Protein AF-A0A5N6Q653-F1 (afdb_monomer)

Secondary structure (DSSP, 8-state):
-THHHHHHHHHHHHHHHHTS-----PPP--------SS----EES---BTTTTBEE---SSTT--EEE--S--EE--TTEEEEEEEEEE-SS-EEEEEEETTGGGG--SSSGGG-TT-SS-EEEEEETTEEEEEESSS---EEEE-TT--TT-EEEEEEEEETTTTEEEEEEEEBTBPPPSS-SEEEE--HHHHHTT-EEEEEEEE---SSS---EEEEEEEEEEEPPTTSSPPPP-TTS----------HHHHHHHHHHHHHHHHHHHHHHHHHHHHHHHHHTTTS---PPP----PPPP---------STTSSSSSSTTS--SS-------------------S--------SS-TT-B-HHHHHHHHHHHHTSTTHHHHIIIIIHHHHHHHHHHHHHHHHHHHHHHHHHHHTTTTGGGS---SHHHHHHHHH-HHHHHHHHHHHHHHHHHHHHHHHHHHHHHHHHHHHHH--S--S-HHHHHHHHHHHHHHHHHH---GGGHHHHHHHHHHHHHHHHHHHHHHHHHHHHHSPPPP-PPPS-HHHHHHHHHHHHHHHHHTT--TTHHHHHHHBPSSHHHHHHHHHHHIIIIITHHHHHHHHHHHHHHGGG--SSGGGT----HHHHHHHHHHHHHHHHHHHHHHHHHHHHHHHHHTT--S-TT-TTHHHHHHHHHHHHHHHHHHHHHH---HHHHHHHHIIIIIIIIIIIIHHHHHHHHTTTTS-HHHHHHHHHHHHHHHHHHHHHHHHHHHHHHHHHHHPPTT---

Foldseek 3Di:
DPVPVVVLVVVLVVVLVVQPDDDDDDDDDDDDDDDDDDDKDKDFPWDDDDPRQWIWQADQDPQGKTKTFPDDWDWDALQKKKKKKWKKAADAKKKWKKFFPVCVVVQDSDDFLRPPPDQFMWIFMQGQQKTWIDHNDPDDTDIDGDPQRHHRFIKMWMWTQGSLQQKIFIFMHGVPDDTDPHGRDIDRHRNNVRNVRGTITIMMIDDDDDGDTIMIIRDMDMDMDRDDPPPDDRDDDPPPDDDDDDPPDPVVVVLVVLLVVLVVVLVVLLVVLVVVVVVVVVVVVVDDDPDDDDDDDDDDDDDDDDDDDDDDPPPPPPPPPPDDDDDDDDDDDDDDDDDDDDDDDDLDQDDPDDPDQFADDFLVLLLLVLLLLLLALQLQQLLQLACLLLPSVRRSVLLLVLLVLLLVLLLLVLVCCCFPNHGDQALLRLLCVQPNDVRSVVLVVLLVLLLLLLLLLLLLSLLVLQVLLVVLPDPPPPDFSLVSSVVLLVVLLVVLLVDQDCVCLSVLSVLLVVLSSLLLSLLLSQLQVLLVPDDDADQDNDDDPVLSVLSNLLSSLLSLLSSFDSCSSNSLRRHHPVSSVSNSSSSSSCSRVSCVSSVSSSSSLCSNHRSNSDSRSLSVGDGDSVSSNSSSVSSNSSSSSSSSVSCVVVLSVVCVVVPDDDDSPDPVNSVVSSCVSSVSSVVSSLVCQQQSPSSLSSSQSSQRRSLVSRFQCSLVSSCSSCVVVDDPVSNVVSVVRNVVSVVSSVSSNVSSVVVSVVVVVVDDGNDHD

Sequence (769 aa):
MMNWFSVLTLTLMILYLSTIPTSSISIRSPNRNFPTENGDLLSGDTHFVGDGDAVPLSRPTPSSFGIIFPIKPFNFNSSTSMFSHFTFEIGNGVALVIIPADFPSKFARNMSFGLINENRFLGIEFYVNVCTISSSSRVSNVSKTSNILNDGVKLSSWVDYRAISKRLDVRVSKLGDPKPVEPLISYRVDLGEILRGEDVLLGLAYSNEKHEQLTHVYSWTSEIKDVPKWLHSIPVNPQEHSTVRISKKEDGFLSGLIFATGCGALAALIMFFVWAFVVDLQKGQGESFVRPVDFNYEKIDVLEVKNSEAAMNLLIRESANMFLAVFETKEHAITGDPSKIYRNEQSAIEIPETAHKISNDSWFQAGFVLTTGINSAYVLGYSAAVMVPLGWVGGVVGLILATLISLYANTLIAKLHEYGGKRHIRYTDLAGFMYGLKSYYLTWVLQYVNLFMINVGYIMLSGQALKAIYVTFWDDNAMKLPYFIAIAGFTCGLFAVRIPHLSALRIWLGFSTILGLVYIVTAVSLSLRDGINSPPRDYSIPGTQASKIFTTIGASASLVFAFNTGMLPEIQATVRPPVVGNMMKAIYFQFSVGVLPLYVVVFMGYWAYGNGASSYLLNNVNGSVWVKTSANISAFLQSIIALHIFASPMYEYLDTAYGIKGSALGFRNLPFRIMVRGGYIIITTFVSAALPFLGDFMSLTGAISTFPLTFILANHMYLVAKKQKLNSLQKSWHWLNVSFFGLMAVAATVAALRLITVHCKTYHIFADM

Nearest PDB structures (foldseek):
  7kgv-assembly2_B  TM=6.994E-01  e=5.321E-07  Danio rerio
  3gi9-assembly1_C  TM=5.476E-01  e=1.127E-05  Methanocaldococcus jannaschii
  6li9-assembly1_B  TM=6.454E-01  e=1.683E-04  Homo sapiens
  4dji-assembly3_A  TM=6.693E-01  e=8.092E-04  Escherichia coli K-12
  8vpp-assembly1_A  TM=5.631E-01  e=4.027E-04  Homo sapiens

Mean predicted aligned error: 19.52 Å

Structure (mmCIF, N/CA/C/O backbone):
data_AF-A0A5N6Q653-F1
#
_entry.id   AF-A0A5N6Q653-F1
#
loop_
_atom_site.group_PDB
_atom_site.id
_atom_site.type_symbol
_atom_site.label_atom_id
_atom_site.label_alt_id
_atom_site.label_comp_id
_atom_site.label_asym_id
_atom_site.label_entity_id
_atom_site.label_seq_id
_atom_site.pdbx_PDB_ins_code
_atom_site.Cartn_x
_atom_site.Cartn_y
_atom_site.Cartn_z
_atom_site.occupancy
_atom_site.B_iso_or_equiv
_atom_site.auth_seq_id
_atom_site.auth_comp_id
_atom_site.auth_asym_id
_atom_site.auth_atom_id
_atom_site.pdbx_PDB_model_num
ATOM 1 N N . MET A 1 1 ? -14.361 -27.135 6.783 1.00 36.09 1 MET A N 1
ATOM 2 C CA . MET A 1 1 ? -13.172 -26.247 6.764 1.00 36.09 1 MET A CA 1
ATOM 3 C C . MET A 1 1 ? -12.180 -26.574 5.639 1.00 36.09 1 MET A C 1
ATOM 5 O O . MET A 1 1 ? -11.433 -25.690 5.253 1.00 36.09 1 MET A O 1
ATOM 9 N N . MET A 1 2 ? -12.194 -27.787 5.070 1.00 28.05 2 MET A N 1
ATOM 10 C CA . MET A 1 2 ? -11.148 -28.285 4.159 1.00 28.05 2 MET A CA 1
ATOM 11 C C . MET A 1 2 ? -11.183 -27.739 2.714 1.00 28.05 2 MET A C 1
ATOM 13 O O . MET A 1 2 ? -10.255 -27.982 1.960 1.00 28.05 2 MET A O 1
ATOM 17 N N . ASN A 1 3 ? -12.208 -26.973 2.321 1.00 40.75 3 ASN A N 1
ATOM 18 C CA . ASN A 1 3 ? -12.402 -26.597 0.912 1.00 40.75 3 ASN A CA 1
ATOM 19 C C . ASN A 1 3 ? -11.605 -25.356 0.478 1.00 40.75 3 ASN A C 1
ATOM 21 O O . ASN A 1 3 ? -11.236 -25.265 -0.684 1.00 40.75 3 ASN A O 1
ATOM 25 N N . TRP A 1 4 ? -11.329 -24.396 1.368 1.00 38.28 4 TRP A N 1
ATOM 26 C CA . TRP A 1 4 ? -10.714 -23.118 0.964 1.00 38.28 4 TRP A CA 1
ATOM 27 C C . TRP A 1 4 ? -9.203 -23.201 0.771 1.00 38.28 4 TRP A C 1
ATOM 29 O O . TRP A 1 4 ? -8.686 -22.570 -0.145 1.00 38.28 4 TRP A O 1
ATOM 39 N N . PHE A 1 5 ? -8.506 -24.014 1.571 1.00 36.84 5 PHE A N 1
ATOM 40 C CA . PHE A 1 5 ? -7.092 -24.298 1.326 1.00 36.84 5 PHE A CA 1
ATOM 41 C C . PHE A 1 5 ? -6.940 -25.087 0.022 1.00 36.84 5 PHE A C 1
ATOM 43 O O . PHE A 1 5 ? -6.134 -24.701 -0.811 1.00 36.84 5 PHE A O 1
ATOM 50 N N . SER A 1 6 ? -7.801 -26.089 -0.216 1.00 37.84 6 SER A N 1
ATOM 51 C CA . SER A 1 6 ? -7.859 -26.818 -1.488 1.00 37.84 6 SER A CA 1
ATOM 52 C C . SER A 1 6 ? -8.185 -25.920 -2.682 1.00 37.84 6 SER A C 1
ATOM 54 O O . SER A 1 6 ? -7.530 -26.052 -3.706 1.00 37.84 6 SER A O 1
ATOM 56 N N . VAL A 1 7 ? -9.135 -24.982 -2.569 1.0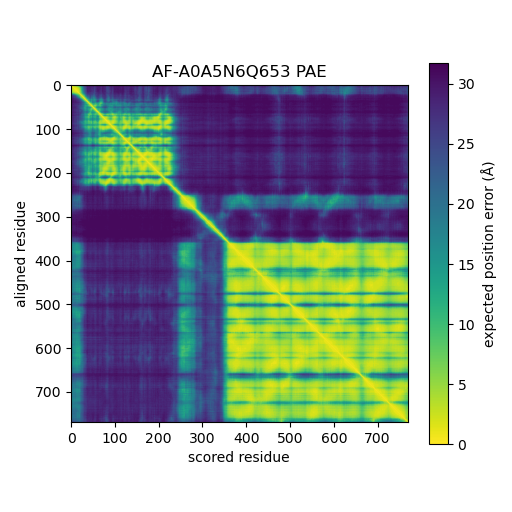0 43.81 7 VAL A N 1
ATOM 57 C CA . VAL A 1 7 ? -9.428 -24.005 -3.635 1.00 43.81 7 VAL A CA 1
ATOM 58 C C . VAL A 1 7 ? -8.235 -23.086 -3.875 1.00 43.81 7 VAL A C 1
ATOM 60 O O . VAL A 1 7 ? -7.868 -22.915 -5.028 1.00 43.81 7 VAL A O 1
ATOM 63 N N . LEU A 1 8 ? -7.594 -22.554 -2.827 1.00 40.28 8 LEU A N 1
ATOM 64 C CA . LEU A 1 8 ? -6.409 -21.700 -2.955 1.00 40.28 8 LEU A CA 1
ATOM 65 C C . LEU A 1 8 ? -5.227 -22.453 -3.581 1.00 40.28 8 LEU A C 1
ATOM 67 O O . LEU A 1 8 ? -4.573 -21.920 -4.469 1.00 40.28 8 LEU A O 1
ATOM 71 N N . THR A 1 9 ? -4.967 -23.700 -3.172 1.00 45.12 9 THR A N 1
ATOM 72 C CA . THR A 1 9 ? -3.934 -24.539 -3.797 1.00 45.12 9 THR A CA 1
ATOM 73 C C . THR A 1 9 ? -4.303 -24.921 -5.225 1.00 45.12 9 THR A C 1
ATOM 75 O O . THR A 1 9 ? -3.416 -24.998 -6.063 1.00 45.12 9 THR A O 1
ATOM 78 N N . LEU A 1 10 ? -5.590 -25.116 -5.533 1.00 42.75 10 LEU A N 1
ATOM 79 C CA . LEU A 1 10 ? -6.052 -25.423 -6.885 1.00 42.75 10 LEU A CA 1
ATOM 80 C C . LEU A 1 10 ? -5.941 -24.194 -7.800 1.00 42.75 10 LEU A C 1
ATOM 82 O O . LEU A 1 10 ? -5.457 -24.343 -8.913 1.00 42.75 10 LEU A O 1
ATOM 86 N N . THR A 1 11 ? -6.292 -22.980 -7.356 1.00 44.00 11 THR A N 1
ATOM 87 C CA . THR A 1 11 ? -6.041 -21.759 -8.145 1.00 44.00 11 THR A CA 1
ATOM 88 C C . THR A 1 11 ? -4.559 -21.437 -8.250 1.00 44.00 11 THR A C 1
ATOM 90 O O . THR A 1 11 ? -4.130 -21.068 -9.335 1.00 44.00 11 THR A O 1
ATOM 93 N N . LEU A 1 12 ? -3.756 -21.637 -7.199 1.00 43.56 12 LEU A N 1
ATOM 94 C CA . LEU A 1 12 ? -2.291 -21.549 -7.279 1.00 43.56 12 LEU A CA 1
ATOM 95 C C . LEU A 1 12 ? -1.728 -22.536 -8.311 1.00 43.56 12 LEU A C 1
ATOM 97 O O . LEU A 1 12 ? -0.905 -22.149 -9.133 1.00 43.56 12 LEU A O 1
ATOM 101 N N . MET A 1 13 ? -2.195 -23.788 -8.308 1.00 45.97 13 MET A N 1
ATOM 102 C CA . MET A 1 13 ? -1.747 -24.826 -9.237 1.00 45.97 13 MET A CA 1
ATOM 103 C C . MET A 1 13 ? -2.222 -24.558 -10.671 1.00 45.97 13 MET A C 1
ATOM 105 O O . MET A 1 13 ? -1.427 -24.688 -11.593 1.00 45.97 13 MET A O 1
ATOM 109 N N . ILE A 1 14 ? -3.472 -24.128 -10.873 1.00 49.19 14 ILE A N 1
ATOM 110 C CA . ILE A 1 14 ? -4.020 -23.743 -12.186 1.00 49.19 14 ILE A CA 1
ATOM 111 C C . ILE A 1 14 ? -3.301 -22.504 -12.731 1.00 49.19 14 ILE A C 1
ATOM 113 O O . ILE A 1 14 ? -2.942 -22.483 -13.905 1.00 49.19 14 ILE A O 1
ATOM 117 N N . LEU A 1 15 ? -3.035 -21.493 -11.898 1.00 46.78 15 LEU A N 1
ATOM 118 C CA . LEU A 1 15 ? -2.286 -20.306 -12.311 1.00 46.78 15 LEU A CA 1
ATOM 119 C C . LEU A 1 15 ? -0.832 -20.664 -12.638 1.00 46.78 15 LEU A C 1
ATOM 121 O O . LEU A 1 15 ? -0.348 -20.266 -13.693 1.00 46.78 15 LEU A O 1
ATOM 125 N N . TYR A 1 16 ? -0.171 -21.490 -11.823 1.00 46.72 16 TYR A N 1
ATOM 126 C CA . TYR A 1 16 ? 1.163 -22.020 -12.113 1.00 46.72 16 TYR A CA 1
ATOM 127 C C . TYR A 1 16 ? 1.194 -22.809 -13.436 1.00 46.72 16 TYR A C 1
ATOM 129 O O . TYR A 1 16 ? 2.020 -22.516 -14.300 1.00 46.72 16 TYR A O 1
ATOM 137 N N . LEU A 1 17 ? 0.232 -23.712 -13.660 1.00 41.25 17 LEU A N 1
ATOM 138 C CA . LEU A 1 17 ? 0.040 -24.425 -14.930 1.00 41.25 17 LEU A CA 1
ATOM 139 C C . LEU A 1 17 ? -0.205 -23.460 -16.106 1.00 41.25 17 LEU A C 1
ATOM 141 O O . LEU A 1 17 ? 0.313 -23.691 -17.191 1.00 41.25 17 LEU A O 1
ATOM 145 N N . SER A 1 18 ? -0.914 -22.344 -15.899 1.00 44.66 18 SER A N 1
ATOM 146 C CA . SER A 1 18 ? -1.121 -21.304 -16.922 1.00 44.66 18 SER A CA 1
ATOM 147 C C . SER A 1 18 ? 0.096 -20.397 -17.173 1.00 44.66 18 SER A C 1
ATOM 149 O O . SER A 1 18 ? 0.114 -19.661 -18.157 1.00 44.66 18 SER A O 1
ATOM 151 N N . THR A 1 19 ? 1.128 -20.446 -16.316 1.00 38.91 19 THR A N 1
ATOM 152 C CA . THR A 1 19 ? 2.426 -19.788 -16.578 1.00 38.91 19 THR A CA 1
ATOM 153 C C . THR A 1 19 ? 3.391 -20.650 -17.395 1.00 38.91 19 THR A C 1
ATOM 155 O O . THR A 1 19 ? 4.437 -20.152 -17.818 1.00 38.91 19 THR A O 1
ATOM 158 N N . ILE A 1 20 ? 3.040 -21.913 -17.661 1.00 41.28 20 ILE A N 1
ATOM 159 C CA . ILE A 1 20 ? 3.718 -22.745 -18.661 1.00 41.28 20 ILE A CA 1
ATOM 160 C C . ILE A 1 20 ? 3.420 -22.133 -20.041 1.00 41.28 20 ILE A C 1
ATOM 162 O O . ILE A 1 20 ? 2.263 -21.807 -20.310 1.00 41.28 20 ILE A O 1
ATOM 166 N N . PRO A 1 21 ? 4.423 -21.939 -20.918 1.00 32.97 21 PRO A N 1
ATOM 167 C CA . PRO A 1 21 ? 4.217 -21.278 -22.202 1.00 32.97 21 PRO A CA 1
ATOM 168 C C . PRO A 1 21 ? 3.306 -22.110 -23.112 1.00 32.97 21 PRO A C 1
ATOM 170 O O . PRO A 1 21 ? 3.740 -23.072 -23.744 1.00 32.97 21 PRO A O 1
ATOM 173 N N . THR A 1 22 ? 2.039 -21.710 -23.212 1.00 30.72 22 THR A N 1
ATOM 174 C CA . THR A 1 22 ? 1.163 -22.121 -24.308 1.00 30.72 22 THR A CA 1
ATOM 175 C C . THR A 1 22 ? 1.548 -21.348 -25.566 1.00 30.72 22 THR A C 1
ATOM 177 O O . THR A 1 22 ? 1.857 -20.155 -25.523 1.00 30.72 22 THR A O 1
ATOM 180 N N . SER A 1 23 ? 1.588 -22.053 -26.695 1.00 27.36 23 SER A N 1
ATOM 181 C CA . SER A 1 23 ? 2.034 -21.524 -27.982 1.00 27.36 23 SER A CA 1
ATOM 182 C C . SER A 1 23 ? 1.207 -20.309 -28.406 1.00 27.36 23 SER A C 1
ATOM 184 O O . SER A 1 23 ? -0.011 -20.381 -28.572 1.00 27.36 23 SER A O 1
ATOM 186 N N . SER A 1 24 ? 1.882 -19.177 -28.605 1.00 25.62 24 SER A N 1
ATOM 187 C CA . SER A 1 24 ? 1.259 -17.934 -29.048 1.00 25.62 24 SER A CA 1
ATOM 188 C C . SER A 1 24 ? 0.752 -18.064 -30.485 1.00 25.62 24 SER A C 1
ATOM 190 O O . SER A 1 24 ? 1.543 -18.068 -31.429 1.00 25.62 24 SER A O 1
ATOM 192 N N . ILE A 1 25 ? -0.568 -18.119 -30.656 1.00 25.02 25 ILE A N 1
ATOM 193 C CA . ILE A 1 25 ? -1.211 -17.934 -31.959 1.00 25.02 25 ILE A CA 1
ATOM 194 C C . ILE A 1 25 ? -1.097 -16.448 -32.313 1.00 25.02 25 ILE A C 1
ATOM 196 O O . ILE A 1 25 ? -1.817 -15.620 -31.754 1.00 25.02 25 ILE A O 1
ATOM 200 N N . SER A 1 26 ? -0.185 -16.096 -33.222 1.00 23.59 26 SER A N 1
ATOM 201 C CA . SER A 1 26 ? -0.135 -14.754 -33.803 1.00 23.59 26 SER A CA 1
ATOM 202 C C . SER A 1 26 ? -1.042 -14.683 -35.033 1.00 23.59 26 SER A C 1
ATOM 204 O O . SER A 1 26 ? -0.950 -15.490 -35.958 1.00 23.59 26 SER A O 1
ATOM 206 N N . ILE A 1 27 ? -1.943 -13.700 -35.045 1.00 24.42 27 ILE A N 1
ATOM 207 C CA . ILE A 1 27 ? -2.738 -13.380 -36.230 1.00 24.42 27 ILE A CA 1
ATOM 208 C C . ILE A 1 27 ? -1.827 -12.616 -37.194 1.00 24.42 27 ILE A C 1
ATOM 210 O O . ILE A 1 27 ? -1.283 -11.565 -36.859 1.00 24.42 27 ILE A O 1
ATOM 214 N N . ARG A 1 28 ? -1.629 -13.179 -38.386 1.00 23.70 28 ARG A N 1
ATOM 215 C CA . ARG A 1 28 ? -0.729 -12.652 -39.415 1.00 23.70 28 ARG A CA 1
ATOM 216 C C . ARG A 1 28 ? -1.444 -11.599 -40.269 1.00 23.70 28 ARG A C 1
ATOM 218 O O . ARG A 1 28 ? -2.428 -11.923 -40.925 1.00 23.70 28 ARG A O 1
ATOM 225 N N . SER A 1 29 ? -0.869 -10.403 -40.387 1.00 24.81 29 SER A N 1
ATOM 226 C CA . SER A 1 29 ? -1.022 -9.567 -41.588 1.00 24.81 29 SER A CA 1
ATOM 227 C C . SER A 1 29 ? 0.336 -8.968 -41.975 1.00 24.81 29 SER A C 1
ATOM 229 O O . SER A 1 29 ? 0.974 -8.358 -41.114 1.00 24.81 29 SER A O 1
ATOM 231 N N . PRO A 1 30 ? 0.805 -9.114 -43.226 1.00 26.69 30 PRO A N 1
ATOM 232 C CA . PRO A 1 30 ? 1.981 -8.398 -43.703 1.00 26.69 30 PRO A CA 1
ATOM 233 C C . PRO A 1 30 ? 1.565 -6.970 -44.076 1.00 26.69 30 PRO A C 1
ATOM 235 O O . PRO A 1 30 ? 0.826 -6.777 -45.037 1.00 26.69 30 PRO A O 1
ATOM 238 N N . ASN A 1 31 ? 2.003 -5.970 -43.307 1.00 28.41 31 ASN A N 1
ATOM 239 C CA . ASN A 1 31 ? 1.722 -4.571 -43.633 1.00 28.41 31 ASN A CA 1
ATOM 240 C C . ASN A 1 31 ? 2.874 -3.987 -44.469 1.00 28.41 31 ASN A C 1
ATOM 242 O O . ASN A 1 31 ? 4.036 -4.090 -44.071 1.00 28.41 31 ASN A O 1
ATOM 246 N N . ARG A 1 32 ? 2.551 -3.410 -45.633 1.00 34.75 32 ARG A N 1
ATOM 247 C CA . ARG A 1 32 ? 3.524 -2.838 -46.580 1.00 34.75 32 ARG A CA 1
ATOM 248 C C . ARG A 1 32 ? 4.159 -1.578 -45.984 1.00 34.75 32 ARG A C 1
ATOM 250 O O . ARG A 1 32 ? 3.435 -0.664 -45.619 1.00 34.75 32 ARG A O 1
ATOM 257 N N . ASN A 1 33 ? 5.492 -1.523 -45.938 1.00 35.38 33 ASN A N 1
ATOM 258 C CA . ASN A 1 33 ? 6.273 -0.340 -45.551 1.00 35.38 33 ASN A CA 1
ATOM 259 C C . ASN A 1 33 ? 7.570 -0.262 -46.384 1.00 35.38 33 ASN A C 1
ATOM 261 O O . ASN A 1 33 ? 8.669 -0.462 -45.869 1.00 35.38 33 ASN A O 1
ATOM 265 N N . PHE A 1 34 ? 7.437 0.039 -47.677 1.00 35.50 34 PHE A N 1
ATOM 266 C CA . PHE A 1 34 ? 8.457 0.810 -48.393 1.00 35.50 34 PHE A CA 1
ATOM 267 C C . PHE A 1 34 ? 7.938 2.253 -48.472 1.00 35.50 34 PHE A C 1
ATOM 269 O O . PHE A 1 34 ? 6.794 2.437 -48.894 1.00 35.50 34 PHE A O 1
ATOM 276 N N . PRO A 1 35 ? 8.703 3.270 -48.037 1.00 35.59 35 PRO A N 1
ATOM 277 C CA . PRO A 1 35 ? 8.253 4.655 -48.090 1.00 35.59 35 PRO A CA 1
ATOM 278 C C . PRO A 1 35 ? 8.214 5.149 -49.542 1.00 35.59 35 PRO A C 1
ATOM 280 O O . PRO A 1 35 ? 9.221 5.557 -50.109 1.00 35.59 35 PRO A O 1
ATOM 283 N N . THR A 1 36 ? 7.035 5.132 -50.157 1.00 34.66 36 THR A N 1
ATOM 284 C CA . THR A 1 36 ? 6.792 5.778 -51.452 1.00 34.66 36 THR A CA 1
ATOM 285 C C . THR A 1 36 ? 6.348 7.220 -51.249 1.00 34.66 36 THR A C 1
ATOM 287 O O . THR A 1 36 ? 5.195 7.446 -50.899 1.00 34.66 36 THR A O 1
ATOM 290 N N . GLU A 1 37 ? 7.271 8.164 -51.461 1.00 32.03 37 GLU A N 1
ATOM 291 C CA . GLU A 1 37 ? 7.118 9.397 -52.263 1.00 32.03 37 GLU A CA 1
ATOM 292 C C . GLU A 1 37 ? 8.277 10.383 -51.982 1.00 32.03 37 GLU A C 1
ATOM 294 O O . GLU A 1 37 ? 8.480 10.840 -50.862 1.00 32.03 37 GLU A O 1
ATOM 299 N N . ASN A 1 38 ? 8.994 10.771 -53.047 1.00 33.50 38 ASN A N 1
ATOM 300 C CA . ASN A 1 38 ? 9.892 11.937 -53.125 1.00 33.50 38 ASN A CA 1
ATOM 301 C C . ASN A 1 38 ? 11.137 11.978 -52.199 1.00 33.50 38 ASN A C 1
ATOM 303 O O . ASN A 1 38 ? 11.242 12.839 -51.318 1.00 33.50 38 ASN A O 1
ATOM 307 N N . GLY A 1 39 ? 12.175 11.175 -52.489 1.00 40.00 39 GLY A N 1
ATOM 308 C CA . GLY A 1 39 ? 13.502 11.447 -51.904 1.00 40.00 39 GLY A CA 1
ATOM 309 C C . GLY A 1 39 ? 14.683 10.516 -52.201 1.00 40.00 39 GLY A C 1
ATOM 310 O O . GLY A 1 39 ? 15.816 10.964 -52.026 1.00 40.00 39 GLY A O 1
ATOM 311 N N . ASP A 1 40 ? 14.457 9.273 -52.626 1.00 45.97 40 ASP A N 1
ATOM 312 C CA . ASP A 1 40 ? 15.505 8.239 -52.577 1.00 45.97 40 ASP A CA 1
ATOM 313 C C . ASP A 1 40 ? 16.512 8.315 -53.735 1.00 45.97 40 ASP A C 1
ATOM 315 O O . ASP A 1 40 ? 16.151 8.271 -54.914 1.00 45.97 40 ASP A O 1
ATOM 319 N N . LEU A 1 41 ? 17.805 8.358 -53.394 1.00 43.00 41 LEU A N 1
ATOM 320 C CA . LEU A 1 41 ? 18.902 8.326 -54.362 1.00 43.00 41 LEU A CA 1
ATOM 321 C C . LEU A 1 41 ? 19.248 6.869 -54.715 1.00 43.00 41 LEU A C 1
ATOM 323 O O . LEU A 1 41 ? 20.229 6.307 -54.225 1.00 43.00 41 LEU A O 1
ATOM 327 N N . LEU A 1 42 ? 18.425 6.251 -55.564 1.00 50.06 42 LEU A N 1
ATOM 328 C CA . LEU A 1 42 ? 18.737 4.954 -56.175 1.00 50.06 42 LEU A CA 1
ATOM 329 C C . LEU A 1 42 ? 19.981 5.081 -57.070 1.00 50.06 42 LEU A C 1
ATOM 331 O O . LEU A 1 42 ? 20.051 5.976 -57.914 1.00 50.06 42 LEU A O 1
ATOM 335 N N . SER A 1 43 ? 20.960 4.189 -56.893 1.00 47.88 43 SER A N 1
ATOM 336 C CA . SER A 1 43 ? 22.214 4.202 -57.655 1.00 47.88 43 SER A CA 1
ATOM 337 C C . SER A 1 43 ? 22.658 2.784 -58.029 1.00 47.88 43 SER A C 1
ATOM 339 O O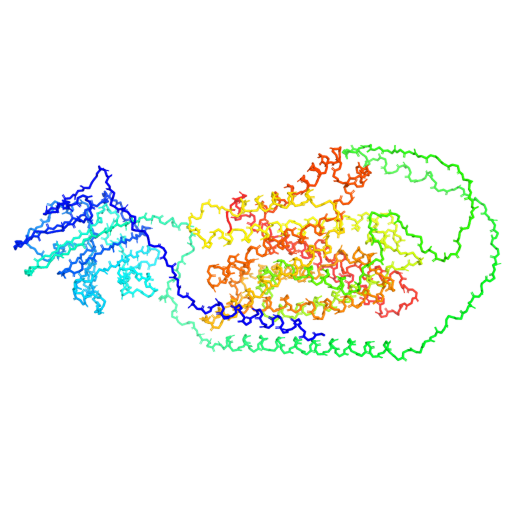 . SER A 1 43 ? 22.683 1.883 -57.187 1.00 47.88 43 SER A O 1
ATOM 341 N N . GLY A 1 44 ? 23.019 2.592 -59.302 1.00 52.88 44 GLY A N 1
ATOM 342 C CA . GLY A 1 44 ? 23.308 1.284 -59.902 1.00 52.88 44 GLY A CA 1
ATOM 343 C C . GLY A 1 44 ? 22.122 0.699 -60.684 1.00 52.88 44 GLY A C 1
ATOM 344 O O . GLY A 1 44 ? 21.319 1.438 -61.247 1.00 52.88 44 GLY A O 1
ATOM 345 N N . ASP A 1 45 ? 22.019 -0.633 -60.728 1.00 43.91 45 ASP A N 1
ATOM 346 C CA . ASP A 1 45 ? 21.051 -1.396 -61.546 1.00 43.91 45 ASP A CA 1
ATOM 347 C C . ASP A 1 45 ? 19.645 -1.554 -60.909 1.00 43.91 45 ASP A C 1
ATOM 349 O O . ASP A 1 45 ? 18.785 -2.295 -61.408 1.00 43.91 45 ASP A O 1
ATOM 353 N N . THR A 1 46 ? 19.409 -0.886 -59.777 1.00 49.84 46 THR A N 1
ATOM 354 C CA . THR A 1 46 ? 18.218 -1.027 -58.927 1.00 49.84 46 THR A CA 1
ATOM 355 C C . THR A 1 46 ? 16.952 -0.487 -59.590 1.00 49.84 46 THR A C 1
ATOM 357 O O . THR A 1 46 ? 16.892 0.682 -59.969 1.00 49.84 46 THR A O 1
ATOM 360 N N . HIS A 1 47 ? 15.903 -1.306 -59.662 1.00 47.44 47 HIS A N 1
ATOM 361 C CA . HIS A 1 47 ? 14.590 -0.905 -60.170 1.00 47.44 47 HIS A CA 1
ATOM 362 C C . HIS A 1 47 ? 13.480 -1.665 -59.436 1.00 47.44 47 HIS A C 1
ATOM 364 O O . HIS A 1 47 ? 13.691 -2.788 -58.983 1.00 47.44 47 HIS A O 1
ATOM 370 N N . PHE A 1 48 ? 12.294 -1.068 -59.315 1.00 48.75 48 PHE A N 1
ATOM 371 C CA . PHE A 1 48 ? 11.125 -1.750 -58.752 1.00 48.75 48 PHE A CA 1
ATOM 372 C C . PHE A 1 48 ? 10.589 -2.795 -59.742 1.00 48.75 48 PHE A C 1
ATOM 374 O O . PHE A 1 48 ? 10.461 -2.506 -60.933 1.00 48.75 48 PHE A O 1
ATOM 381 N N . VAL A 1 49 ? 10.240 -3.990 -59.256 1.00 42.31 49 VAL A N 1
ATOM 382 C CA . VAL A 1 49 ? 9.626 -5.056 -60.066 1.00 42.31 49 VAL A CA 1
ATOM 383 C C . VAL A 1 49 ? 8.317 -5.499 -59.422 1.00 42.31 49 VAL A C 1
ATOM 385 O O . VAL A 1 49 ? 8.303 -5.881 -58.258 1.00 42.31 49 VAL A O 1
ATOM 388 N N . GLY A 1 50 ? 7.230 -5.470 -60.201 1.00 37.88 50 GLY A N 1
ATOM 389 C CA . GLY A 1 50 ? 5.914 -5.992 -59.815 1.00 37.88 50 GLY A CA 1
ATOM 390 C C . GLY A 1 50 ? 5.247 -5.240 -58.659 1.00 37.88 50 GLY A C 1
ATOM 391 O O . GLY A 1 50 ? 5.378 -5.644 -57.510 1.00 37.88 50 GLY A O 1
ATOM 392 N N . ASP A 1 51 ? 4.518 -4.163 -58.975 1.00 37.78 51 ASP A N 1
ATOM 393 C CA . ASP A 1 51 ? 3.555 -3.460 -58.094 1.00 37.78 51 ASP A CA 1
ATOM 394 C C . ASP A 1 51 ? 4.037 -3.071 -56.670 1.00 37.78 51 ASP A C 1
ATOM 396 O O . ASP A 1 51 ? 3.236 -2.751 -55.792 1.00 37.78 51 ASP A O 1
ATOM 400 N N . GLY A 1 52 ? 5.358 -3.061 -56.445 1.00 43.62 52 GLY A N 1
ATOM 401 C CA . GLY A 1 52 ? 6.008 -2.666 -55.191 1.00 43.62 52 GLY A CA 1
ATOM 402 C C . GLY A 1 52 ? 6.349 -3.797 -54.209 1.00 43.62 52 GLY A C 1
ATOM 403 O O . GLY A 1 52 ? 6.803 -3.494 -53.109 1.00 43.62 52 GLY A O 1
ATOM 404 N N . ASP A 1 53 ? 6.170 -5.076 -54.564 1.00 40.22 53 ASP A N 1
ATOM 405 C CA . ASP A 1 53 ? 6.335 -6.187 -53.602 1.00 40.22 53 ASP A CA 1
ATOM 406 C C . ASP A 1 53 ? 7.795 -6.668 -53.402 1.00 40.22 53 ASP A C 1
ATOM 408 O O . ASP A 1 53 ? 8.080 -7.356 -52.416 1.00 40.22 53 ASP A O 1
ATOM 412 N N . ALA A 1 54 ? 8.743 -6.302 -54.279 1.00 44.53 54 ALA A N 1
ATOM 413 C CA . ALA A 1 54 ? 10.182 -6.505 -54.055 1.00 44.53 54 ALA A CA 1
ATOM 414 C C . ALA A 1 54 ? 11.065 -5.531 -54.862 1.00 44.53 54 ALA A C 1
ATOM 416 O O . ALA A 1 54 ? 10.746 -5.170 -55.997 1.00 44.53 54 ALA A O 1
ATOM 417 N N . VAL A 1 55 ? 12.234 -5.175 -54.310 1.00 54.00 55 VAL A N 1
ATOM 418 C CA . VAL A 1 55 ? 13.290 -4.442 -55.035 1.00 54.00 55 VAL A CA 1
ATOM 419 C C . VAL A 1 55 ? 14.460 -5.392 -55.329 1.00 54.00 55 VAL A C 1
ATOM 421 O O . VAL A 1 55 ? 15.227 -5.708 -54.415 1.00 54.00 55 VAL A O 1
ATOM 424 N N . PRO A 1 56 ? 14.619 -5.897 -56.568 1.00 50.94 56 PRO A N 1
ATOM 425 C CA . PRO A 1 56 ? 15.832 -6.604 -56.967 1.00 50.94 56 PRO A CA 1
ATOM 426 C C . PRO A 1 56 ? 17.029 -5.644 -57.038 1.00 50.94 56 PRO A C 1
ATOM 428 O O . PRO A 1 56 ? 16.978 -4.592 -57.678 1.00 50.94 56 PRO A O 1
ATOM 431 N N . LEU A 1 57 ? 18.132 -6.039 -56.399 1.00 53.06 57 LEU A N 1
ATOM 432 C CA . LEU A 1 57 ? 19.379 -5.264 -56.345 1.00 53.06 57 LEU A CA 1
ATOM 433 C C . LEU A 1 57 ? 20.335 -5.544 -57.524 1.00 53.06 57 LEU A C 1
ATOM 435 O O . LEU A 1 57 ? 21.432 -4.989 -57.563 1.00 53.06 57 LEU A O 1
ATOM 439 N N . SER A 1 58 ? 19.949 -6.401 -58.478 1.00 47.03 58 SER A N 1
ATOM 440 C CA . SER A 1 58 ? 20.805 -6.815 -59.597 1.00 47.03 58 SER A CA 1
ATOM 441 C C . SER A 1 58 ? 20.043 -7.332 -60.825 1.00 47.03 58 SER A C 1
ATOM 443 O O . SER A 1 58 ? 18.860 -7.673 -60.769 1.00 47.03 58 SER A O 1
ATOM 445 N N . ARG A 1 59 ? 20.759 -7.400 -61.956 1.00 44.78 59 ARG A N 1
ATOM 446 C CA . ARG A 1 59 ? 20.383 -8.121 -63.186 1.00 44.78 59 ARG A CA 1
ATOM 447 C C . ARG A 1 59 ? 21.233 -9.396 -63.328 1.00 44.78 59 ARG A C 1
ATOM 449 O O . ARG A 1 59 ? 22.354 -9.413 -62.820 1.00 44.78 59 ARG A O 1
ATOM 456 N N . PRO A 1 60 ? 20.773 -10.434 -64.056 1.00 45.44 60 PRO A N 1
ATOM 457 C CA . PRO A 1 60 ? 21.535 -11.664 -64.303 1.00 45.44 60 PRO A CA 1
ATOM 458 C C . PRO A 1 60 ? 22.640 -11.464 -65.365 1.00 45.44 60 PRO A C 1
ATOM 460 O O . PRO A 1 60 ? 22.666 -12.114 -66.406 1.00 45.44 60 PRO A O 1
ATOM 463 N N . THR A 1 61 ? 23.565 -10.541 -65.104 1.00 41.31 61 THR A N 1
ATOM 464 C CA . THR A 1 61 ? 24.737 -10.228 -65.936 1.00 41.31 61 THR A CA 1
ATOM 465 C C . THR A 1 61 ? 25.974 -10.086 -65.043 1.00 41.31 61 THR A C 1
ATOM 467 O O . THR A 1 61 ? 25.844 -9.605 -63.915 1.00 41.31 61 THR A O 1
ATOM 470 N N . PRO A 1 62 ? 27.181 -10.472 -65.501 1.00 38.94 62 PRO A N 1
ATOM 471 C CA . PRO A 1 62 ? 28.396 -10.291 -64.707 1.00 38.94 62 PRO A CA 1
ATOM 472 C C . PRO A 1 62 ? 28.636 -8.802 -64.399 1.00 38.94 62 PRO A C 1
ATOM 474 O O . PRO A 1 62 ? 28.392 -7.946 -65.248 1.00 38.94 62 PRO A O 1
ATOM 477 N N . SER A 1 63 ? 29.139 -8.499 -63.196 1.00 45.03 63 SER A N 1
ATOM 478 C CA . SER A 1 63 ? 29.383 -7.139 -62.661 1.00 45.03 63 SER A CA 1
ATOM 479 C C . SER A 1 63 ? 28.151 -6.237 -62.413 1.00 45.03 63 SER A C 1
ATOM 481 O O . SER A 1 63 ? 28.247 -5.018 -62.519 1.00 45.03 63 SER A O 1
ATOM 483 N N . SER A 1 64 ? 27.004 -6.807 -62.023 1.00 47.50 64 SER A N 1
ATOM 484 C CA . SER A 1 64 ? 25.844 -6.036 -61.530 1.00 47.50 64 SER A CA 1
ATOM 485 C C . SER A 1 64 ? 26.093 -5.413 -60.146 1.00 47.50 64 SER A C 1
ATOM 487 O O . SER A 1 64 ? 26.556 -6.124 -59.247 1.00 47.50 64 SER A O 1
ATOM 489 N N . PHE A 1 65 ? 25.699 -4.155 -59.932 1.00 50.97 65 PHE A N 1
ATOM 490 C CA . PHE A 1 65 ? 25.867 -3.454 -58.649 1.00 50.97 65 PHE A CA 1
ATOM 491 C C . PHE A 1 65 ? 24.654 -2.579 -58.301 1.00 50.97 65 PHE A C 1
ATOM 493 O O . PHE A 1 65 ? 24.086 -1.925 -59.176 1.00 50.97 65 PHE A O 1
ATOM 500 N N . GLY A 1 66 ? 24.289 -2.516 -57.018 1.00 57.41 66 GLY A N 1
ATOM 501 C CA . GLY A 1 66 ? 23.175 -1.695 -56.544 1.00 57.41 66 GLY A CA 1
ATOM 502 C C . GLY A 1 66 ? 23.323 -1.273 -55.083 1.00 57.41 66 GLY A C 1
ATOM 503 O O . GLY A 1 66 ? 23.685 -2.089 -54.231 1.00 57.41 66 GLY A O 1
ATOM 504 N N . ILE A 1 67 ? 23.011 -0.003 -54.799 1.00 60.94 67 ILE A N 1
ATOM 505 C CA . ILE A 1 67 ? 22.823 0.513 -53.436 1.00 60.94 67 ILE A CA 1
ATOM 506 C C . ILE A 1 67 ? 21.473 1.227 -53.341 1.00 60.94 67 ILE A C 1
ATOM 508 O O . ILE A 1 67 ? 21.108 2.009 -54.220 1.00 60.94 67 ILE A O 1
ATOM 512 N N . ILE A 1 68 ? 20.767 1.005 -52.232 1.00 66.00 68 ILE A N 1
ATOM 513 C CA . ILE A 1 68 ? 19.603 1.804 -51.834 1.00 66.00 68 ILE A CA 1
ATOM 514 C C . ILE A 1 68 ? 20.026 2.755 -50.708 1.00 66.00 68 ILE A C 1
ATOM 516 O O . ILE A 1 68 ? 20.512 2.295 -49.673 1.00 66.00 68 ILE A O 1
ATOM 520 N N . PHE A 1 69 ? 19.801 4.060 -50.896 1.00 63.25 69 PHE A N 1
ATOM 521 C CA . PHE A 1 69 ? 19.954 5.109 -49.879 1.00 63.25 69 PHE A CA 1
ATOM 522 C C . PHE A 1 69 ? 18.592 5.793 -49.621 1.00 63.25 69 PHE A C 1
ATOM 524 O O . PHE A 1 69 ? 18.251 6.743 -50.329 1.00 63.25 69 PHE A O 1
ATOM 531 N N . PRO A 1 70 ? 17.805 5.333 -48.628 1.00 53.31 70 PRO A N 1
ATOM 532 C CA . PRO A 1 70 ? 16.477 5.867 -48.311 1.00 53.31 70 PRO A CA 1
ATOM 533 C C . PRO A 1 70 ? 16.524 6.961 -47.231 1.00 53.31 70 PRO A C 1
ATOM 535 O O . PRO A 1 70 ? 15.499 7.479 -46.797 1.00 53.31 70 PRO A O 1
ATOM 538 N N . ILE A 1 71 ? 17.721 7.287 -46.733 1.00 59.09 71 ILE A N 1
ATOM 539 C CA . ILE A 1 71 ? 17.944 8.333 -45.736 1.00 59.09 71 ILE A CA 1
ATOM 540 C C . ILE A 1 71 ? 18.812 9.404 -46.386 1.00 59.09 71 ILE A C 1
ATOM 542 O O . ILE A 1 71 ? 19.885 9.109 -46.913 1.00 59.09 71 ILE A O 1
ATOM 546 N N . LYS A 1 72 ? 18.344 10.654 -46.338 1.00 61.25 72 LYS A N 1
ATOM 547 C CA . LYS A 1 72 ? 19.143 11.829 -46.716 1.00 61.25 72 LYS A CA 1
ATOM 548 C C . LYS A 1 72 ? 20.391 11.925 -45.821 1.00 61.25 72 LYS A C 1
ATOM 550 O O . LYS A 1 72 ? 20.345 11.420 -44.700 1.00 61.25 72 LYS A O 1
ATOM 555 N N . PRO A 1 73 ? 21.476 12.585 -46.270 1.00 69.69 73 PRO A N 1
ATOM 556 C CA . PRO A 1 73 ? 22.651 12.813 -45.434 1.00 69.69 73 PRO A CA 1
ATOM 557 C C . PRO A 1 73 ? 22.270 13.342 -44.047 1.00 69.69 73 PRO A C 1
ATOM 559 O O . PRO A 1 73 ? 21.494 14.295 -43.943 1.00 69.69 73 PRO A O 1
ATOM 562 N N . PHE A 1 74 ? 22.784 12.706 -42.997 1.00 70.25 74 PHE A N 1
ATOM 563 C CA . PHE A 1 74 ? 22.506 13.070 -41.609 1.00 70.25 74 PHE A CA 1
ATOM 564 C C . PHE A 1 74 ? 23.795 13.102 -40.793 1.00 70.25 74 PHE A C 1
ATOM 566 O O . PHE A 1 74 ? 24.709 12.315 -41.025 1.00 70.25 74 PHE A O 1
ATOM 573 N N . ASN A 1 75 ? 23.871 14.003 -39.820 1.00 78.69 75 ASN A N 1
ATOM 574 C CA . ASN A 1 75 ? 25.084 14.196 -39.039 1.00 78.69 75 ASN A CA 1
ATOM 575 C C . ASN A 1 75 ? 25.254 13.090 -37.980 1.00 78.69 75 ASN A C 1
ATOM 577 O O . ASN A 1 75 ? 24.352 12.883 -37.166 1.00 78.69 75 ASN A O 1
ATOM 581 N N . PHE A 1 76 ? 26.393 12.385 -37.965 1.00 76.88 76 PHE A N 1
ATOM 582 C CA . PHE A 1 76 ? 26.644 11.317 -36.985 1.00 76.88 76 PHE A CA 1
ATOM 583 C C . PHE A 1 76 ? 27.552 11.794 -35.845 1.00 76.88 76 PHE A C 1
ATOM 585 O O . PHE A 1 76 ? 28.779 11.807 -35.956 1.00 76.88 76 PHE A O 1
ATOM 592 N N . ASN A 1 77 ? 26.951 12.138 -34.707 1.00 76.56 77 ASN A N 1
ATOM 593 C CA . ASN A 1 77 ? 27.657 12.643 -33.532 1.00 76.56 77 ASN A CA 1
ATOM 594 C C . ASN A 1 77 ? 27.985 11.557 -32.496 1.00 76.56 77 ASN A C 1
ATOM 596 O O . ASN A 1 77 ? 27.402 10.477 -32.449 1.00 76.56 77 ASN A O 1
ATOM 600 N N . SER A 1 78 ? 28.871 11.902 -31.554 1.00 75.38 78 SER A N 1
ATOM 601 C CA . SER A 1 78 ? 29.203 11.076 -30.370 1.00 75.38 78 SER A CA 1
ATOM 602 C C . SER A 1 78 ? 28.007 10.706 -29.465 1.00 75.38 78 SER A C 1
ATOM 604 O O . SER A 1 78 ? 28.147 9.862 -28.582 1.00 75.38 78 SER A O 1
ATOM 606 N N . SER A 1 79 ? 26.843 11.334 -29.656 1.00 76.12 79 SER A N 1
ATOM 607 C CA . SER A 1 79 ? 25.571 11.061 -28.964 1.00 76.12 79 SER A CA 1
ATOM 608 C C . SER A 1 79 ? 24.571 10.238 -29.787 1.00 76.12 79 SER A C 1
ATOM 610 O O . SER A 1 79 ? 23.539 9.828 -29.248 1.00 76.12 79 SER A O 1
ATOM 612 N N . THR A 1 80 ? 24.849 10.004 -31.069 1.00 79.88 80 THR A N 1
ATOM 613 C CA . THR A 1 80 ? 23.896 9.450 -32.032 1.00 79.88 80 THR A CA 1
ATOM 614 C C . THR A 1 80 ? 23.859 7.925 -31.939 1.00 79.88 80 THR A C 1
ATOM 616 O O . THR A 1 80 ? 24.839 7.230 -32.206 1.00 79.88 80 THR A O 1
ATOM 619 N N . SER A 1 81 ? 22.717 7.387 -31.520 1.00 83.00 81 SER A N 1
ATOM 620 C CA . SER A 1 81 ? 22.418 5.952 -31.528 1.00 83.00 81 SER A CA 1
ATOM 621 C C . SER A 1 81 ? 21.599 5.604 -32.770 1.00 83.00 81 SER A C 1
ATOM 623 O O . SER A 1 81 ? 20.807 6.417 -33.245 1.00 83.00 81 SER A O 1
ATOM 625 N N . MET A 1 82 ? 21.781 4.397 -33.300 1.00 84.25 82 MET A N 1
ATOM 626 C CA . MET A 1 82 ? 21.177 3.968 -34.563 1.00 84.25 82 MET A CA 1
ATOM 627 C C . MET A 1 82 ? 20.554 2.586 -34.403 1.00 84.25 82 MET A C 1
ATOM 629 O O . MET A 1 82 ? 21.177 1.677 -33.857 1.00 84.25 82 MET A O 1
ATOM 633 N N . PHE A 1 83 ? 19.352 2.416 -34.936 1.00 85.06 83 PHE A N 1
ATOM 634 C CA . PHE A 1 83 ? 18.706 1.127 -35.114 1.00 85.06 83 PHE A CA 1
ATOM 635 C C . PHE A 1 83 ? 18.407 0.910 -36.599 1.00 85.06 83 PHE A C 1
ATOM 637 O O . PHE A 1 83 ? 17.898 1.799 -37.277 1.00 85.06 83 PHE A O 1
ATOM 644 N N . SER A 1 84 ? 18.720 -0.274 -37.116 1.00 83.62 84 SER A N 1
ATOM 645 C CA . SER A 1 84 ? 18.349 -0.685 -38.469 1.00 83.62 84 SER A CA 1
ATOM 646 C C . SER A 1 84 ? 17.779 -2.096 -38.438 1.00 83.62 84 SER A C 1
ATOM 648 O O . SER A 1 84 ? 18.378 -3.001 -37.857 1.00 83.62 84 SER A O 1
ATOM 650 N N . HIS A 1 85 ? 16.618 -2.280 -39.055 1.00 84.50 85 HIS A N 1
ATOM 651 C CA . HIS A 1 85 ? 15.966 -3.569 -39.220 1.00 84.50 85 HIS A CA 1
ATOM 652 C C . HIS A 1 85 ? 15.583 -3.766 -40.681 1.00 84.50 85 HIS A C 1
ATOM 654 O O . HIS A 1 85 ? 14.858 -2.951 -41.253 1.00 84.50 85 HIS A O 1
ATOM 660 N N . PHE A 1 86 ? 16.045 -4.861 -41.274 1.00 81.81 86 PHE A N 1
ATOM 661 C CA . PHE A 1 86 ? 15.716 -5.215 -42.648 1.00 81.81 86 PHE A CA 1
ATOM 662 C C . PHE A 1 86 ? 15.495 -6.717 -42.800 1.00 81.81 86 PHE A C 1
ATOM 664 O O . PHE A 1 86 ? 16.047 -7.530 -42.052 1.00 81.81 86 PHE A O 1
ATOM 671 N N . THR A 1 87 ? 14.664 -7.076 -43.775 1.00 81.75 87 THR A N 1
ATOM 672 C CA . THR A 1 87 ? 14.372 -8.467 -44.125 1.00 81.75 87 THR A CA 1
ATOM 673 C C . THR A 1 87 ? 14.825 -8.750 -45.547 1.00 81.75 87 THR A C 1
ATOM 675 O O . THR A 1 87 ? 14.600 -7.945 -46.454 1.00 81.75 87 THR A O 1
ATOM 678 N N . PHE A 1 88 ? 15.516 -9.872 -45.734 1.00 82.25 88 PHE A N 1
ATOM 679 C CA . PHE A 1 88 ? 16.169 -10.210 -46.995 1.00 82.25 88 PHE A CA 1
ATOM 680 C C . PHE A 1 88 ? 16.220 -11.720 -47.228 1.00 82.25 88 PHE A C 1
ATOM 682 O O . PHE A 1 88 ? 16.125 -12.506 -46.288 1.00 82.25 88 PHE A O 1
ATOM 689 N N . GLU A 1 89 ? 16.372 -12.119 -48.485 1.00 81.62 89 GLU A N 1
ATOM 690 C CA . GLU A 1 89 ? 16.697 -13.483 -48.901 1.00 81.62 89 GLU A CA 1
ATOM 691 C C . GLU A 1 89 ? 18.171 -13.524 -49.291 1.00 81.62 89 GLU A C 1
ATOM 693 O O . GLU A 1 89 ? 18.621 -12.709 -50.101 1.00 81.62 89 GLU A O 1
ATOM 698 N N . ILE A 1 90 ? 18.936 -14.416 -48.662 1.00 71.69 90 ILE A N 1
ATOM 699 C CA . ILE A 1 90 ? 20.381 -14.492 -48.869 1.00 71.69 90 ILE A CA 1
ATOM 700 C C . ILE A 1 90 ? 20.693 -15.365 -50.090 1.00 71.69 90 ILE A C 1
ATOM 702 O O . ILE A 1 90 ? 20.413 -16.559 -50.084 1.00 71.69 90 ILE A O 1
ATOM 706 N N . GLY A 1 91 ? 21.249 -14.743 -51.132 1.00 67.75 91 GLY A N 1
ATOM 707 C CA . GLY A 1 91 ? 21.960 -15.421 -52.219 1.00 67.75 91 GLY A CA 1
ATOM 708 C C . GLY A 1 91 ? 23.465 -15.278 -51.993 1.00 67.75 91 GLY A C 1
ATOM 709 O O . GLY A 1 91 ? 24.002 -15.759 -51.000 1.00 67.75 91 GLY A O 1
ATOM 710 N N . ASN A 1 92 ? 24.144 -14.501 -52.843 1.00 65.56 92 ASN A N 1
ATOM 711 C CA . ASN A 1 92 ? 25.589 -14.256 -52.712 1.00 65.56 92 ASN A CA 1
ATOM 712 C C . ASN A 1 92 ? 25.986 -13.373 -51.510 1.00 65.56 92 ASN A C 1
ATOM 714 O O . ASN A 1 92 ? 27.059 -13.563 -50.937 1.00 65.56 92 ASN A O 1
ATOM 718 N N . GLY A 1 93 ? 25.135 -12.420 -51.114 1.00 70.19 93 GLY A N 1
ATOM 719 C CA . GLY A 1 93 ? 25.334 -11.612 -49.907 1.00 70.19 93 GLY A CA 1
ATOM 720 C C . GLY A 1 93 ? 24.628 -10.254 -49.918 1.00 70.19 93 GLY A C 1
ATOM 721 O O . GLY A 1 93 ? 24.042 -9.852 -50.925 1.00 70.19 93 GLY A O 1
ATOM 722 N N . VAL A 1 94 ? 24.668 -9.553 -48.781 1.00 77.50 94 VAL A N 1
ATOM 723 C CA . VAL A 1 94 ? 24.169 -8.175 -48.595 1.00 77.50 94 VAL A CA 1
ATOM 724 C C . VAL A 1 94 ? 25.001 -7.454 -47.536 1.00 77.50 94 VAL A C 1
ATOM 726 O O . VAL A 1 94 ? 25.445 -8.086 -46.579 1.00 77.50 94 VAL A O 1
ATOM 729 N N . ALA A 1 95 ? 25.196 -6.141 -47.668 1.00 77.75 95 ALA A N 1
ATOM 730 C CA . ALA A 1 95 ? 25.886 -5.333 -46.667 1.00 77.75 95 ALA A CA 1
ATOM 731 C C . ALA A 1 95 ? 25.054 -4.121 -46.224 1.00 77.75 95 ALA A C 1
ATOM 733 O O . ALA A 1 95 ? 24.550 -3.373 -47.060 1.00 77.75 95 ALA A O 1
ATOM 734 N N . LEU A 1 96 ? 24.957 -3.888 -44.912 1.00 82.38 96 LEU A N 1
ATOM 735 C CA . LEU A 1 96 ? 24.532 -2.595 -44.365 1.00 82.38 96 LEU A CA 1
ATOM 736 C C . LEU A 1 96 ? 25.771 -1.706 -44.238 1.00 82.38 96 LEU A C 1
ATOM 738 O O . LEU A 1 96 ? 26.736 -2.095 -43.579 1.00 82.38 96 LEU A O 1
ATOM 742 N N . VAL A 1 97 ? 25.751 -0.531 -44.865 1.00 78.88 97 VAL A N 1
ATOM 743 C CA . VAL A 1 97 ? 26.920 0.351 -44.983 1.00 78.88 97 VAL A CA 1
ATOM 744 C C . VAL A 1 97 ? 26.628 1.748 -44.439 1.00 78.88 97 VAL A C 1
ATOM 746 O O . VAL A 1 97 ? 25.591 2.335 -44.744 1.00 78.88 97 VAL A O 1
ATOM 749 N N . ILE A 1 98 ? 27.554 2.285 -43.643 1.00 79.75 98 ILE A N 1
ATOM 750 C CA . ILE A 1 98 ? 27.596 3.696 -43.236 1.00 79.75 98 ILE A CA 1
ATOM 751 C C . ILE A 1 98 ? 28.824 4.324 -43.890 1.00 79.75 98 ILE A C 1
ATOM 753 O O . ILE A 1 98 ? 29.949 3.870 -43.658 1.00 79.75 98 ILE A O 1
ATOM 757 N N . ILE A 1 99 ? 28.595 5.355 -44.701 1.00 75.44 99 ILE A N 1
ATOM 758 C CA . ILE A 1 99 ? 29.617 6.044 -45.500 1.00 75.44 99 ILE A CA 1
ATOM 759 C C . ILE A 1 99 ? 29.471 7.573 -45.391 1.00 75.44 99 ILE A C 1
ATOM 761 O O . ILE A 1 99 ? 28.364 8.053 -45.146 1.00 75.44 99 ILE A O 1
ATOM 765 N N . PRO A 1 100 ? 30.535 8.363 -45.613 1.00 74.56 100 PRO A N 1
ATOM 766 C CA . PRO A 1 100 ? 30.444 9.821 -45.690 1.00 74.56 100 PRO A CA 1
ATOM 767 C C . PRO A 1 100 ? 29.570 10.285 -46.866 1.00 74.56 100 PRO A C 1
ATOM 769 O O . PRO A 1 100 ? 29.538 9.644 -47.918 1.00 74.56 100 PRO A O 1
ATOM 772 N N . ALA A 1 101 ? 28.878 11.415 -46.722 1.00 70.00 101 ALA A N 1
ATOM 773 C CA . ALA A 1 101 ? 27.947 11.916 -47.736 1.00 70.00 101 ALA A CA 1
ATOM 774 C C . ALA A 1 101 ? 28.613 12.374 -49.052 1.00 70.00 101 ALA A C 1
ATOM 776 O O . ALA A 1 101 ? 27.939 12.444 -50.079 1.00 70.00 101 ALA A O 1
ATOM 777 N N . ASP A 1 102 ? 29.924 12.647 -49.064 1.00 64.50 102 ASP A N 1
ATOM 778 C CA . ASP A 1 102 ? 30.687 12.954 -50.284 1.00 64.50 102 ASP A CA 1
ATOM 779 C C . ASP A 1 102 ? 31.103 11.692 -51.072 1.00 64.50 102 ASP A C 1
ATOM 781 O O . ASP A 1 102 ? 31.444 11.771 -52.258 1.00 64.50 102 ASP A O 1
ATOM 785 N N . PHE A 1 103 ? 31.046 10.516 -50.437 1.00 61.62 103 PHE A N 1
ATOM 786 C CA . PHE A 1 103 ? 31.541 9.253 -50.983 1.00 61.62 103 PHE A CA 1
ATOM 787 C C . PHE A 1 103 ? 30.822 8.720 -52.241 1.00 61.62 103 PHE A C 1
ATOM 789 O O . PHE A 1 103 ? 31.519 8.165 -53.094 1.00 61.62 103 PHE A O 1
ATOM 796 N N . PRO A 1 104 ? 29.499 8.908 -52.465 1.00 54.97 104 PRO A N 1
ATOM 797 C CA . PRO A 1 104 ? 28.827 8.413 -53.675 1.00 54.97 104 PRO A CA 1
ATOM 798 C C . PRO A 1 104 ? 29.445 8.909 -54.994 1.00 54.97 104 PRO A C 1
ATOM 800 O O . PRO A 1 104 ? 29.329 8.240 -56.018 1.00 54.97 104 PRO A O 1
ATOM 803 N N . SER A 1 105 ? 30.148 10.048 -54.971 1.00 51.88 105 SER A N 1
ATOM 804 C CA . SER A 1 105 ? 30.867 10.603 -56.129 1.00 51.88 105 SER A CA 1
ATOM 805 C C . SER A 1 105 ? 32.180 9.878 -56.477 1.00 51.88 105 SER A C 1
ATOM 807 O O . SER A 1 105 ? 32.689 10.028 -57.587 1.00 51.88 105 SER A O 1
ATOM 809 N N . LYS A 1 106 ? 32.733 9.091 -55.544 1.00 50.66 106 LYS A N 1
ATOM 810 C CA . LYS A 1 106 ? 34.051 8.432 -55.632 1.00 50.66 106 LYS A CA 1
ATOM 811 C C . LYS A 1 106 ? 33.964 6.923 -55.886 1.00 50.66 106 LYS A C 1
ATOM 813 O O . LYS A 1 106 ? 34.995 6.255 -55.943 1.00 50.66 106 LYS A O 1
ATOM 818 N N . PHE A 1 107 ? 32.756 6.374 -56.015 1.00 51.12 107 PHE A N 1
ATOM 819 C CA . PHE A 1 107 ? 32.539 4.931 -56.065 1.00 51.12 107 PHE A CA 1
ATOM 820 C C . PHE A 1 107 ? 33.119 4.299 -57.347 1.00 51.12 107 PHE A C 1
ATOM 822 O O . PHE A 1 107 ? 32.586 4.458 -58.448 1.00 51.12 107 PHE A O 1
ATOM 829 N N . ALA A 1 108 ? 34.240 3.584 -57.211 1.00 43.47 108 ALA A N 1
ATOM 830 C CA . ALA A 1 108 ? 34.961 2.988 -58.332 1.00 43.47 108 ALA A CA 1
ATOM 831 C C . ALA A 1 108 ? 34.370 1.627 -58.737 1.00 43.47 108 ALA A C 1
ATOM 833 O O . ALA A 1 108 ? 34.147 0.748 -57.911 1.00 43.47 108 ALA A O 1
ATOM 834 N N . ARG A 1 109 ? 34.176 1.432 -60.046 1.00 45.31 109 ARG A N 1
ATOM 835 C CA . ARG A 1 109 ? 33.365 0.356 -60.653 1.00 45.31 109 ARG A CA 1
ATOM 836 C C . ARG A 1 109 ? 33.941 -1.077 -60.563 1.00 45.31 109 ARG A C 1
ATOM 838 O O . ARG A 1 109 ? 33.432 -1.953 -61.246 1.00 45.31 109 ARG A O 1
ATOM 845 N N . ASN A 1 110 ? 34.994 -1.306 -59.772 1.00 41.56 110 ASN A N 1
ATOM 846 C CA . ASN A 1 110 ? 35.729 -2.575 -59.649 1.00 41.56 110 ASN A CA 1
ATOM 847 C C . ASN A 1 110 ? 36.260 -2.769 -58.208 1.00 41.56 110 ASN A C 1
ATOM 849 O O . ASN A 1 110 ? 37.400 -2.386 -57.950 1.00 41.56 110 ASN A O 1
ATOM 853 N N . MET A 1 111 ? 35.480 -3.352 -57.284 1.00 41.25 111 MET A N 1
ATOM 854 C CA . MET A 1 111 ? 35.968 -4.068 -56.077 1.00 41.25 111 MET A CA 1
ATOM 855 C C . MET A 1 111 ? 34.813 -4.616 -55.217 1.00 41.25 111 MET A C 1
ATOM 857 O O . MET A 1 111 ? 33.717 -4.059 -55.221 1.00 41.25 111 MET A O 1
ATOM 861 N N . SER A 1 112 ? 35.083 -5.664 -54.431 1.00 49.06 112 SER A N 1
ATOM 862 C CA . SER A 1 112 ? 34.147 -6.294 -53.485 1.00 49.06 112 SER A CA 1
ATOM 863 C C . SER A 1 112 ? 33.534 -5.275 -52.511 1.00 49.06 112 SER A C 1
ATOM 865 O O . SER A 1 112 ? 34.254 -4.670 -51.711 1.00 49.06 112 SER A O 1
ATOM 867 N N . PHE A 1 113 ? 32.218 -5.052 -52.606 1.00 50.97 113 PHE A N 1
ATOM 868 C CA . PHE A 1 113 ? 31.436 -4.048 -51.854 1.00 50.97 113 PHE A CA 1
ATOM 869 C C . PHE A 1 113 ? 31.944 -2.583 -51.904 1.00 50.97 113 PHE A C 1
ATOM 871 O O . PHE A 1 113 ? 31.311 -1.703 -51.328 1.00 50.97 113 PHE A O 1
ATOM 878 N N . GLY A 1 114 ? 33.034 -2.284 -52.622 1.00 51.53 114 GLY A N 1
ATOM 879 C CA . GLY A 1 114 ? 33.538 -0.932 -52.903 1.00 51.53 114 GLY A CA 1
ATOM 880 C C . GLY A 1 114 ? 34.149 -0.139 -51.736 1.00 51.53 114 GLY A C 1
ATOM 881 O O . GLY A 1 114 ? 34.420 1.047 -51.905 1.00 51.53 114 GLY A O 1
ATOM 882 N N . LEU A 1 115 ? 34.385 -0.752 -50.569 1.00 53.78 115 LEU A N 1
ATOM 883 C CA . LEU A 1 115 ? 34.784 -0.037 -49.338 1.00 53.78 115 LEU A CA 1
ATOM 884 C C . LEU A 1 115 ? 36.277 -0.137 -48.965 1.00 53.78 115 LEU A C 1
ATOM 886 O O . LEU A 1 115 ? 36.728 0.548 -48.052 1.00 53.78 115 LEU A O 1
ATOM 890 N N . ILE A 1 116 ? 37.063 -0.960 -49.666 1.00 47.12 116 ILE A N 1
ATOM 891 C CA . ILE A 1 116 ? 38.404 -1.414 -49.231 1.00 47.12 116 ILE A CA 1
ATOM 892 C C . ILE A 1 116 ? 39.445 -0.295 -49.010 1.00 47.12 116 ILE A C 1
ATOM 894 O O . ILE A 1 116 ? 40.438 -0.529 -48.324 1.00 47.12 116 ILE A O 1
ATOM 898 N N . ASN A 1 117 ? 39.233 0.912 -49.542 1.00 48.56 117 ASN A N 1
ATOM 899 C CA . ASN A 1 117 ? 40.230 1.989 -49.524 1.00 48.56 117 ASN A CA 1
ATOM 900 C C . ASN A 1 117 ? 39.792 3.267 -48.779 1.00 48.56 117 ASN A C 1
ATOM 902 O O . ASN A 1 117 ? 40.460 4.292 -48.904 1.00 48.56 117 ASN A O 1
ATOM 906 N N . GLU A 1 118 ? 38.682 3.236 -48.027 1.00 55.09 118 GLU A N 1
ATOM 907 C CA . GLU A 1 118 ? 38.224 4.397 -47.250 1.00 55.09 118 GLU A CA 1
ATOM 908 C C . GLU A 1 118 ? 38.647 4.367 -45.782 1.00 55.09 118 GLU A C 1
ATOM 910 O O . GLU A 1 118 ? 38.582 3.347 -45.096 1.00 55.09 118 GLU A O 1
ATOM 915 N N . ASN A 1 119 ? 38.997 5.547 -45.265 1.00 57.44 119 ASN A N 1
ATOM 916 C CA . ASN A 1 119 ? 39.447 5.711 -43.883 1.00 57.44 119 ASN A CA 1
ATOM 917 C C . ASN A 1 119 ? 38.317 6.112 -42.907 1.00 57.44 119 ASN A C 1
ATOM 919 O O . ASN A 1 119 ? 38.592 6.530 -41.780 1.00 57.44 119 ASN A O 1
ATOM 923 N N . ARG A 1 120 ? 37.048 6.045 -43.344 1.00 69.75 120 ARG A N 1
ATOM 924 C CA . ARG A 1 120 ? 35.863 6.512 -42.593 1.00 69.75 120 ARG A CA 1
ATOM 925 C C . ARG A 1 120 ? 34.576 5.745 -42.952 1.0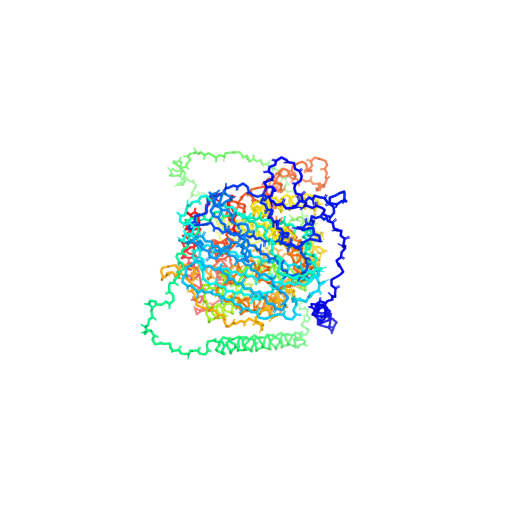0 69.75 120 ARG A C 1
ATOM 927 O O . ARG A 1 120 ? 33.591 6.353 -43.351 1.00 69.75 120 ARG A O 1
ATOM 934 N N . PHE A 1 121 ? 34.562 4.415 -42.834 1.00 74.69 121 PHE A N 1
ATOM 935 C CA . PHE A 1 121 ? 33.350 3.613 -43.078 1.00 74.69 121 PHE A CA 1
ATOM 936 C C . PHE A 1 121 ? 33.110 2.530 -42.015 1.00 74.69 121 PHE A C 1
ATOM 938 O O . PHE A 1 121 ? 34.038 2.095 -41.321 1.00 74.69 121 PHE A O 1
ATOM 945 N N . LEU A 1 122 ? 31.858 2.067 -41.949 1.00 79.81 122 LEU A N 1
ATOM 946 C CA . LEU A 1 122 ? 31.448 0.814 -41.311 1.00 79.81 122 LEU A CA 1
ATOM 947 C C . LEU A 1 122 ? 30.627 -0.012 -42.312 1.00 79.81 122 LEU A C 1
ATOM 949 O O . LEU A 1 122 ? 29.624 0.475 -42.830 1.00 79.81 122 LEU A O 1
ATOM 953 N N . GLY A 1 123 ? 31.023 -1.262 -42.541 1.00 78.00 123 GLY A N 1
ATOM 954 C CA . GLY A 1 123 ? 30.256 -2.259 -43.286 1.00 78.00 123 GLY A CA 1
ATOM 955 C C . GLY A 1 123 ? 29.886 -3.444 -42.394 1.00 78.00 123 GLY A C 1
ATOM 956 O O . GLY A 1 123 ? 30.715 -3.930 -41.626 1.00 78.00 123 GLY A O 1
ATOM 957 N N . ILE A 1 124 ? 28.643 -3.911 -42.483 1.00 81.69 124 ILE A N 1
ATOM 958 C CA . ILE A 1 124 ? 28.175 -5.152 -41.854 1.00 81.69 124 ILE A CA 1
ATOM 959 C C . ILE A 1 124 ? 27.697 -6.063 -42.976 1.00 81.69 124 ILE A C 1
ATOM 961 O O . ILE A 1 124 ? 26.625 -5.851 -43.538 1.00 81.69 124 ILE A O 1
ATOM 965 N N . GLU A 1 125 ? 28.520 -7.046 -43.308 1.00 81.38 125 GLU A N 1
ATOM 966 C CA . GLU A 1 125 ? 28.372 -7.937 -44.451 1.00 81.38 125 GLU A CA 1
ATOM 967 C C . GLU A 1 125 ? 27.762 -9.277 -44.009 1.00 81.38 125 GLU A C 1
ATOM 969 O O . GLU A 1 125 ? 28.156 -9.864 -42.995 1.00 81.38 125 GLU A O 1
ATOM 974 N N . PHE A 1 126 ? 26.802 -9.776 -44.784 1.00 78.19 126 PHE A N 1
ATOM 975 C CA . PHE A 1 126 ? 26.147 -11.066 -44.593 1.00 78.19 126 PHE A CA 1
ATOM 976 C C . PHE A 1 126 ? 26.360 -11.911 -45.850 1.00 78.19 126 PHE A C 1
ATOM 978 O O . PHE A 1 126 ? 25.828 -11.586 -46.910 1.00 78.19 126 PHE A O 1
ATOM 985 N N . TYR A 1 127 ? 27.115 -12.996 -45.711 1.00 75.25 127 TYR A N 1
ATOM 986 C CA . TYR A 1 127 ? 27.355 -14.022 -46.724 1.00 75.25 127 TYR A CA 1
ATOM 987 C C . TYR A 1 127 ? 26.748 -15.353 -46.271 1.00 75.25 127 TYR A C 1
ATOM 989 O O . TYR A 1 127 ? 26.433 -15.541 -45.090 1.00 75.25 127 TYR A O 1
ATOM 997 N N . VAL A 1 128 ? 26.654 -16.317 -47.188 1.00 70.94 128 VAL A N 1
ATOM 998 C CA . VAL A 1 128 ? 26.323 -17.702 -46.834 1.00 70.94 128 VAL A CA 1
ATOM 999 C C . VAL A 1 128 ? 27.290 -18.201 -45.751 1.00 70.94 128 VAL A C 1
ATOM 1001 O O . VAL A 1 128 ? 28.510 -18.100 -45.878 1.00 70.94 128 VAL A O 1
ATOM 1004 N N . ASN A 1 129 ? 26.731 -18.720 -44.660 1.00 67.88 129 ASN A N 1
ATOM 1005 C CA . ASN A 1 129 ? 27.396 -19.171 -43.436 1.00 67.88 129 ASN A CA 1
ATOM 1006 C C . ASN A 1 129 ? 28.215 -18.135 -42.638 1.00 67.88 129 ASN A C 1
ATOM 1008 O O . ASN A 1 129 ? 28.678 -18.502 -41.557 1.00 67.88 129 ASN A O 1
ATOM 1012 N N . VAL A 1 130 ? 28.407 -16.882 -43.078 1.00 75.25 130 VAL A N 1
ATOM 1013 C CA . VAL A 1 130 ? 29.323 -15.920 -42.421 1.00 75.25 130 VAL A CA 1
ATOM 1014 C C . VAL A 1 130 ? 28.725 -14.516 -42.329 1.00 75.25 130 VAL A C 1
ATOM 1016 O O . VAL A 1 130 ? 28.328 -13.932 -43.330 1.00 75.25 130 VAL A O 1
ATOM 1019 N N . CYS A 1 131 ? 28.739 -13.926 -41.132 1.00 75.94 131 CYS A N 1
ATOM 1020 C CA . CYS A 1 131 ? 28.552 -12.483 -40.953 1.00 75.94 131 CYS A CA 1
ATOM 1021 C C . CYS A 1 131 ? 29.890 -11.841 -40.572 1.00 75.94 131 CYS A C 1
ATOM 1023 O O . CYS A 1 131 ? 30.584 -12.381 -39.709 1.00 75.94 131 CYS A O 1
ATOM 1025 N N . THR A 1 132 ? 30.238 -10.711 -41.192 1.00 74.31 132 THR A N 1
ATOM 1026 C CA . THR A 1 132 ? 31.497 -9.979 -40.981 1.00 74.31 132 THR A CA 1
ATOM 1027 C C . THR A 1 132 ? 31.219 -8.503 -40.715 1.00 74.31 132 THR A C 1
ATOM 1029 O O . THR A 1 132 ? 30.393 -7.894 -41.389 1.00 74.31 132 THR A O 1
ATOM 1032 N N . ILE A 1 133 ? 31.920 -7.909 -39.748 1.00 74.06 133 ILE A N 1
ATOM 1033 C CA . ILE A 1 133 ? 31.939 -6.454 -39.540 1.00 74.06 133 ILE A CA 1
ATOM 1034 C C . ILE A 1 133 ? 33.294 -5.912 -39.991 1.00 74.06 133 ILE A C 1
ATOM 1036 O O . ILE A 1 133 ? 34.325 -6.310 -39.451 1.00 74.06 133 ILE A O 1
ATOM 1040 N N . SER A 1 134 ? 33.263 -4.990 -40.950 1.00 70.19 134 SER A N 1
ATOM 1041 C CA . SER A 1 134 ? 34.413 -4.322 -41.562 1.00 70.19 134 SER A CA 1
ATOM 1042 C C . SER A 1 134 ? 34.422 -2.851 -41.132 1.00 70.19 134 SER A C 1
ATOM 1044 O O . SER A 1 134 ? 33.415 -2.154 -41.271 1.00 70.19 134 SER A O 1
ATOM 1046 N N . SER A 1 135 ? 35.536 -2.349 -40.591 1.00 65.62 135 SER A N 1
ATOM 1047 C CA . SER A 1 135 ? 35.658 -0.943 -40.172 1.00 65.62 135 SER A CA 1
ATOM 1048 C C . SER A 1 135 ? 37.055 -0.390 -40.433 1.00 65.62 135 SER A C 1
ATOM 1050 O O . SER A 1 135 ? 38.039 -1.132 -40.414 1.00 65.62 135 SER A O 1
ATOM 1052 N N . SER A 1 136 ? 37.149 0.920 -40.660 1.00 57.12 136 SER A N 1
ATOM 1053 C CA . SER A 1 136 ? 38.417 1.563 -41.023 1.00 57.12 136 SER A CA 1
ATOM 1054 C C . SER A 1 136 ? 39.487 1.553 -39.914 1.00 57.12 136 SER A C 1
ATOM 1056 O O . SER A 1 136 ? 40.687 1.481 -40.202 1.00 57.12 136 SER A O 1
ATOM 1058 N N . SER A 1 137 ? 39.101 1.633 -38.637 1.00 48.88 137 SER A N 1
ATOM 1059 C CA . SER A 1 137 ? 40.056 1.808 -37.538 1.00 48.88 137 SER A CA 1
ATOM 1060 C C . SER A 1 137 ? 40.823 0.515 -37.223 1.00 48.88 137 SER A C 1
ATOM 1062 O O . SER A 1 137 ? 40.410 -0.258 -36.362 1.00 48.88 137 SER A O 1
ATOM 1064 N N . ARG A 1 138 ? 41.972 0.316 -37.888 1.00 44.69 138 ARG A N 1
ATOM 1065 C CA . ARG A 1 138 ? 42.959 -0.764 -37.651 1.00 44.69 138 ARG A CA 1
ATOM 1066 C C . ARG A 1 138 ? 42.357 -2.181 -37.573 1.00 44.69 138 ARG A C 1
ATOM 1068 O O . ARG A 1 138 ? 42.303 -2.769 -36.498 1.00 44.69 138 ARG A O 1
ATOM 1075 N N . VAL A 1 139 ? 42.033 -2.745 -38.742 1.00 46.06 139 VAL A N 1
ATOM 1076 C CA . VAL A 1 139 ? 41.874 -4.195 -39.016 1.00 46.06 139 VAL A CA 1
ATOM 1077 C C . VAL A 1 139 ? 41.181 -4.969 -37.886 1.00 46.06 139 VAL A C 1
ATOM 1079 O O . VAL A 1 139 ? 41.789 -5.759 -37.164 1.00 46.06 139 VAL A O 1
ATOM 1082 N N . SER A 1 140 ? 39.877 -4.754 -37.759 1.00 46.59 140 SER A N 1
ATOM 1083 C CA . SER A 1 140 ? 39.016 -5.440 -36.796 1.00 46.59 140 SER A CA 1
ATOM 1084 C C . SER A 1 140 ? 37.896 -6.219 -37.487 1.00 46.59 140 SER A C 1
ATOM 1086 O O . SER A 1 140 ? 36.733 -6.111 -37.107 1.00 46.59 140 SER A O 1
ATOM 1088 N N . ASN A 1 141 ? 38.252 -7.030 -38.491 1.00 55.41 141 ASN A N 1
ATOM 1089 C CA . ASN A 1 141 ? 37.310 -7.929 -39.161 1.00 55.41 141 ASN A CA 1
ATOM 1090 C C . ASN A 1 141 ? 36.796 -8.983 -38.170 1.00 55.41 141 ASN A C 1
ATOM 1092 O O . ASN A 1 141 ? 37.395 -10.046 -37.997 1.00 55.41 141 ASN A O 1
ATOM 1096 N N . VAL A 1 142 ? 35.678 -8.685 -37.510 1.00 58.12 142 VAL A N 1
ATOM 1097 C CA . VAL A 1 142 ? 34.975 -9.640 -36.654 1.00 58.12 142 VAL A CA 1
ATOM 1098 C C . VAL A 1 142 ? 34.039 -10.436 -37.545 1.00 58.12 142 VAL A C 1
ATOM 1100 O O . VAL A 1 142 ? 32.947 -9.972 -37.871 1.00 58.12 142 VAL A O 1
ATOM 1103 N N . SER A 1 143 ? 34.478 -11.626 -37.947 1.00 65.62 143 SER A N 1
ATOM 1104 C CA . SER A 1 143 ? 33.637 -12.606 -38.625 1.00 65.62 143 SER A CA 1
ATOM 1105 C C . SER A 1 143 ? 33.106 -13.647 -37.639 1.00 65.62 143 SER A C 1
ATOM 1107 O O . SER A 1 143 ? 33.773 -14.023 -36.671 1.00 65.62 143 SER A O 1
ATOM 1109 N N . LYS A 1 144 ? 31.881 -14.123 -37.868 1.00 70.75 144 LYS A N 1
ATOM 1110 C CA . LYS A 1 144 ? 31.300 -15.238 -37.118 1.00 70.75 144 LYS A CA 1
ATOM 1111 C C . LYS A 1 144 ? 30.493 -16.138 -38.038 1.00 70.75 144 LYS A C 1
ATOM 1113 O O . LYS A 1 144 ? 29.635 -15.670 -38.789 1.00 70.75 144 LYS A O 1
ATOM 1118 N N . THR A 1 145 ? 30.765 -17.435 -37.950 1.00 60.41 145 THR A N 1
ATOM 1119 C CA . THR A 1 145 ? 30.026 -18.458 -38.682 1.00 60.41 145 THR A CA 1
ATOM 1120 C C . THR A 1 145 ? 28.650 -18.690 -38.059 1.00 60.41 145 THR A C 1
ATOM 1122 O O . THR A 1 145 ? 28.501 -18.694 -36.834 1.00 60.41 145 THR A O 1
ATOM 1125 N N . SER A 1 146 ? 27.627 -18.862 -38.895 1.00 61.78 146 SER A N 1
ATOM 1126 C CA . SER A 1 146 ? 26.253 -19.103 -38.451 1.00 61.78 146 SER A CA 1
ATOM 1127 C C . SER A 1 146 ? 25.482 -19.968 -39.439 1.00 61.78 146 SER A C 1
ATOM 1129 O O . SER A 1 146 ? 25.177 -19.527 -40.544 1.00 61.78 146 SER A O 1
ATOM 1131 N N . ASN A 1 147 ? 25.055 -21.148 -38.987 1.00 62.47 147 ASN A N 1
ATOM 1132 C CA . ASN A 1 147 ? 24.227 -22.095 -39.750 1.00 62.47 147 ASN A CA 1
ATOM 1133 C C . ASN A 1 147 ? 22.784 -21.588 -40.000 1.00 62.47 147 ASN A C 1
ATOM 1135 O O . ASN A 1 147 ? 21.937 -22.327 -40.500 1.00 62.47 147 ASN A O 1
ATOM 1139 N N . ILE A 1 148 ? 22.465 -20.360 -39.573 1.00 64.69 148 ILE A N 1
ATOM 1140 C CA . ILE A 1 148 ? 21.204 -19.670 -39.883 1.00 64.69 148 ILE A CA 1
ATOM 1141 C C . ILE A 1 148 ? 21.304 -18.980 -41.257 1.00 64.69 148 ILE A C 1
ATOM 1143 O O . ILE A 1 148 ? 20.291 -18.828 -41.934 1.00 64.69 148 ILE A O 1
ATOM 1147 N N . LEU A 1 149 ? 22.517 -18.605 -41.686 1.00 64.75 149 LEU A N 1
ATOM 1148 C CA . LEU A 1 149 ? 22.809 -17.909 -42.944 1.00 64.75 149 LEU A CA 1
ATOM 1149 C C . LEU A 1 149 ? 22.904 -18.897 -44.123 1.00 64.75 149 LEU A C 1
ATOM 1151 O O . LEU A 1 149 ? 23.934 -18.982 -44.786 1.00 64.75 149 LEU A O 1
ATOM 1155 N N . ASN A 1 150 ? 21.845 -19.669 -44.365 1.00 70.69 150 ASN A N 1
ATOM 1156 C CA . ASN A 1 150 ? 21.780 -20.602 -45.492 1.00 70.69 150 ASN A CA 1
ATOM 1157 C C . ASN A 1 150 ? 21.147 -19.939 -46.721 1.00 70.69 150 ASN A C 1
ATOM 1159 O O . ASN A 1 150 ? 20.168 -19.209 -46.586 1.00 70.69 150 ASN A O 1
ATOM 1163 N N . ASP A 1 151 ? 21.675 -20.262 -47.901 1.00 64.12 151 ASP A N 1
ATOM 1164 C CA . ASP A 1 151 ? 21.160 -19.846 -49.211 1.00 64.12 151 ASP A CA 1
ATOM 1165 C C . ASP A 1 151 ? 19.641 -20.090 -49.367 1.00 64.12 151 ASP A C 1
ATOM 1167 O O . ASP A 1 151 ? 19.099 -21.082 -48.865 1.00 64.12 151 ASP A O 1
ATOM 1171 N N . GLY A 1 152 ? 18.945 -19.150 -50.012 1.00 66.12 152 GLY A N 1
ATOM 1172 C CA . GLY A 1 152 ? 17.491 -19.166 -50.227 1.00 66.12 152 GLY A CA 1
ATOM 1173 C C . GLY A 1 152 ? 16.628 -18.989 -48.966 1.00 66.12 152 GLY A C 1
ATOM 1174 O O . GLY A 1 152 ? 15.399 -19.057 -49.037 1.00 66.12 152 GLY A O 1
ATOM 1175 N N . VAL A 1 153 ? 17.221 -18.769 -47.785 1.00 74.88 153 VAL A N 1
ATOM 1176 C CA . VAL A 1 153 ? 16.459 -18.528 -46.550 1.00 74.88 153 VAL A CA 1
ATOM 1177 C C . VAL A 1 153 ? 16.112 -17.047 -46.414 1.00 74.88 153 VAL A C 1
ATOM 1179 O O . VAL A 1 153 ? 16.976 -16.172 -46.483 1.00 74.88 153 VAL A O 1
ATOM 1182 N N . LYS A 1 154 ? 14.833 -16.766 -46.134 1.00 81.44 154 LYS A N 1
ATOM 1183 C CA . LYS A 1 154 ? 14.364 -15.429 -45.745 1.00 81.44 154 LYS A CA 1
ATOM 1184 C C . LYS A 1 154 ? 14.713 -15.152 -44.285 1.00 81.44 154 LYS A C 1
ATOM 1186 O O . LYS A 1 154 ? 14.329 -15.909 -43.389 1.00 81.44 154 LYS A O 1
ATOM 1191 N N . LEU A 1 155 ? 15.414 -14.052 -44.053 1.00 84.25 155 LEU A N 1
ATOM 1192 C CA . LEU A 1 155 ? 15.997 -13.665 -42.775 1.00 84.25 155 LEU A CA 1
ATOM 1193 C C . LEU A 1 155 ? 15.503 -12.287 -42.330 1.00 84.25 155 LEU A C 1
ATOM 1195 O O . LEU A 1 155 ? 15.182 -11.426 -43.150 1.00 84.25 155 LEU A O 1
ATOM 1199 N N . SER A 1 156 ? 15.506 -12.077 -41.017 1.00 87.00 156 SER A N 1
ATOM 1200 C CA . SER A 1 156 ? 15.339 -10.777 -40.368 1.00 87.00 156 SER A CA 1
ATOM 1201 C C . SER A 1 156 ? 16.640 -10.413 -39.660 1.00 87.00 156 SER A C 1
ATOM 1203 O O . SER A 1 156 ? 17.154 -11.203 -38.866 1.00 87.00 156 SER A O 1
ATOM 1205 N N . SER A 1 157 ? 17.176 -9.226 -39.945 1.00 88.00 157 SER A N 1
ATOM 1206 C CA . SER A 1 157 ? 18.394 -8.699 -39.324 1.00 88.00 157 SER A CA 1
ATOM 1207 C C . SER A 1 157 ? 18.094 -7.434 -38.532 1.00 88.00 157 SER A C 1
ATOM 1209 O O . SER A 1 157 ? 17.384 -6.551 -39.011 1.00 88.00 157 SER A O 1
ATOM 1211 N N . TRP A 1 158 ? 18.653 -7.346 -37.325 1.00 90.25 158 TRP A N 1
ATOM 1212 C CA . TRP A 1 158 ? 18.598 -6.171 -36.460 1.00 90.25 158 TRP A CA 1
ATOM 1213 C C . TRP A 1 158 ? 20.013 -5.716 -36.119 1.00 90.25 158 TRP A C 1
ATOM 1215 O O . TRP A 1 158 ? 20.792 -6.476 -35.543 1.00 90.25 158 TRP A O 1
ATOM 1225 N N . VAL A 1 159 ? 20.312 -4.458 -36.418 1.00 88.44 159 VAL A N 1
ATOM 1226 C CA . VAL A 1 159 ? 21.569 -3.788 -36.092 1.00 88.44 159 VAL A CA 1
ATOM 1227 C C . VAL A 1 159 ? 21.264 -2.676 -35.091 1.00 88.44 159 VAL A C 1
ATOM 1229 O O . VAL A 1 159 ? 20.628 -1.682 -35.434 1.00 88.44 159 VAL A O 1
ATOM 1232 N N . ASP A 1 160 ? 21.695 -2.863 -33.845 1.00 88.81 160 ASP A N 1
ATOM 1233 C CA . ASP A 1 160 ? 21.500 -1.934 -32.730 1.00 88.81 160 ASP A CA 1
ATOM 1234 C C . ASP A 1 160 ? 22.857 -1.285 -32.356 1.00 88.81 160 ASP A C 1
ATOM 1236 O O . ASP A 1 160 ? 23.702 -1.936 -31.737 1.00 88.81 160 ASP A O 1
ATOM 1240 N N . TYR A 1 161 ? 23.081 -0.006 -32.682 1.00 87.25 161 TYR A N 1
ATOM 1241 C CA . TYR A 1 161 ? 24.226 0.781 -32.195 1.00 87.25 161 TYR A CA 1
ATOM 1242 C C . TYR A 1 161 ? 23.824 1.719 -31.054 1.00 87.25 161 TYR A C 1
ATOM 1244 O O . TYR A 1 161 ? 22.928 2.554 -31.196 1.00 87.25 161 TYR A O 1
ATOM 1252 N N . ARG A 1 162 ? 24.535 1.624 -29.927 1.00 86.06 162 ARG A N 1
ATOM 1253 C CA . ARG A 1 162 ? 24.311 2.437 -28.725 1.00 86.06 162 ARG A CA 1
ATOM 1254 C C . ARG A 1 162 ? 25.513 3.334 -28.446 1.00 86.06 162 ARG A C 1
ATOM 1256 O O . ARG A 1 162 ? 26.561 2.845 -28.026 1.00 86.06 162 ARG A O 1
ATOM 1263 N N . ALA A 1 163 ? 25.325 4.646 -28.607 1.00 81.31 163 ALA A N 1
ATOM 1264 C CA . ALA A 1 163 ? 26.377 5.653 -28.443 1.00 81.31 163 ALA A CA 1
ATOM 1265 C C . ALA A 1 163 ? 27.014 5.636 -27.042 1.00 81.31 163 ALA A C 1
ATOM 1267 O O . ALA A 1 163 ? 28.233 5.566 -26.917 1.00 81.31 163 ALA A O 1
ATOM 1268 N N . ILE A 1 164 ? 26.190 5.609 -25.983 1.00 77.38 164 ILE A N 1
ATOM 1269 C CA . ILE A 1 164 ? 26.647 5.639 -24.577 1.00 77.38 164 ILE A CA 1
ATOM 1270 C C . ILE A 1 164 ? 27.626 4.497 -24.265 1.00 77.38 164 ILE A C 1
ATOM 1272 O O . ILE A 1 164 ? 28.598 4.689 -23.540 1.00 77.38 164 ILE A O 1
ATOM 1276 N N . SER A 1 165 ? 27.369 3.299 -24.795 1.00 78.25 165 SER A N 1
ATOM 1277 C CA . SER A 1 165 ? 28.180 2.104 -24.539 1.00 78.25 165 SER A CA 1
ATOM 1278 C C . SER A 1 165 ? 29.196 1.798 -25.641 1.00 78.25 165 SER A C 1
ATOM 1280 O O . SER A 1 165 ? 29.906 0.796 -25.519 1.00 78.25 165 SER A O 1
ATOM 1282 N N . LYS A 1 166 ? 29.265 2.634 -26.693 1.00 84.88 166 LYS A N 1
ATOM 1283 C CA . LYS A 1 166 ? 30.101 2.455 -27.895 1.00 84.88 166 LYS A CA 1
ATOM 1284 C C . LYS A 1 166 ? 30.025 1.017 -28.422 1.00 84.88 166 LYS A C 1
ATOM 1286 O O . LYS A 1 166 ? 31.039 0.341 -28.599 1.00 84.88 166 LYS A O 1
ATOM 1291 N N . ARG A 1 167 ? 28.797 0.495 -28.543 1.00 84.62 167 ARG A N 1
ATOM 1292 C CA . ARG A 1 167 ? 28.520 -0.930 -28.787 1.00 84.62 167 ARG A CA 1
ATOM 1293 C C . ARG A 1 167 ? 27.540 -1.118 -29.937 1.00 84.62 167 ARG A C 1
ATOM 1295 O O . ARG A 1 167 ? 26.458 -0.538 -29.929 1.00 84.62 167 ARG A O 1
ATOM 1302 N N . LEU A 1 168 ? 27.929 -1.986 -30.862 1.00 86.31 168 LEU A N 1
ATOM 1303 C CA . LEU A 1 168 ? 27.187 -2.439 -32.029 1.00 86.31 168 LEU A CA 1
ATOM 1304 C C . LEU A 1 168 ? 26.782 -3.906 -31.819 1.00 86.31 168 LEU A C 1
ATOM 1306 O O . LEU A 1 168 ? 27.643 -4.784 -31.762 1.00 86.31 168 LEU A O 1
ATOM 1310 N N . ASP A 1 169 ? 25.485 -4.169 -31.685 1.00 89.19 169 ASP A N 1
ATOM 1311 C CA . ASP A 1 169 ? 24.921 -5.515 -31.567 1.00 89.19 169 ASP A CA 1
ATOM 1312 C C . ASP A 1 169 ? 24.189 -5.883 -32.872 1.00 89.19 169 ASP A C 1
ATOM 1314 O O . ASP A 1 169 ? 23.217 -5.230 -33.249 1.00 89.19 169 ASP A O 1
ATOM 1318 N N . VAL A 1 170 ? 24.634 -6.945 -33.547 1.00 87.62 170 VAL A N 1
ATOM 1319 C CA . VAL A 1 170 ? 24.025 -7.498 -34.769 1.00 87.62 170 VAL A CA 1
ATOM 1320 C C . VAL A 1 170 ? 23.306 -8.799 -34.425 1.00 87.62 170 VAL A C 1
ATOM 1322 O O . VAL A 1 170 ? 23.903 -9.714 -33.851 1.00 87.62 170 VAL A O 1
ATOM 1325 N N . ARG A 1 171 ? 22.026 -8.908 -34.784 1.00 90.38 171 ARG A N 1
ATOM 1326 C CA . ARG A 1 171 ? 21.175 -10.086 -34.552 1.00 90.38 171 ARG A CA 1
ATOM 1327 C C . ARG A 1 171 ? 20.553 -10.548 -35.860 1.00 90.38 171 ARG A C 1
ATOM 1329 O O . ARG A 1 171 ? 20.119 -9.709 -36.638 1.00 90.38 171 ARG A O 1
ATOM 1336 N N . VAL A 1 172 ? 20.443 -11.859 -36.059 1.00 86.81 172 VAL A N 1
ATOM 1337 C CA . VAL A 1 172 ? 19.788 -12.454 -37.234 1.00 86.81 172 VAL A CA 1
ATOM 1338 C C . VAL A 1 172 ? 18.912 -13.625 -36.792 1.00 86.81 172 VAL A C 1
ATOM 1340 O O . VAL A 1 172 ? 19.356 -14.442 -35.986 1.00 86.81 172 VAL A O 1
ATOM 1343 N N . SER A 1 173 ? 17.695 -13.724 -37.323 1.00 85.44 173 SER A N 1
ATOM 1344 C CA . SER A 1 173 ? 16.824 -14.905 -37.215 1.00 85.44 173 SER A CA 1
ATOM 1345 C C . SER A 1 173 ? 16.142 -15.199 -38.556 1.00 85.44 173 SER A C 1
ATOM 1347 O O . SER A 1 173 ? 16.276 -14.429 -39.511 1.00 85.44 173 SER A O 1
ATOM 1349 N N . LYS A 1 174 ? 15.419 -16.322 -38.655 1.00 83.69 174 LYS A N 1
ATOM 1350 C CA . LYS A 1 174 ? 14.580 -16.603 -39.827 1.00 83.69 174 LYS A CA 1
ATOM 1351 C C . LYS A 1 174 ? 13.336 -15.721 -39.801 1.00 83.69 174 LYS A C 1
ATOM 1353 O O . LYS A 1 174 ? 12.826 -15.381 -38.734 1.00 83.69 174 LYS A O 1
ATOM 1358 N N . LEU A 1 175 ? 12.827 -15.370 -40.979 1.00 76.25 175 LEU A N 1
ATOM 1359 C CA . LEU A 1 175 ? 11.649 -14.519 -41.118 1.00 76.25 175 LEU A CA 1
ATOM 1360 C C . LEU A 1 175 ? 10.417 -15.173 -40.460 1.00 76.25 175 LEU A C 1
ATOM 1362 O O . LEU A 1 175 ? 9.849 -16.127 -40.991 1.00 76.25 175 LEU A O 1
ATOM 1366 N N . GLY A 1 176 ? 10.001 -14.631 -39.314 1.00 70.69 176 GLY A N 1
ATOM 1367 C CA . GLY A 1 176 ? 8.902 -15.144 -38.486 1.00 70.69 176 GLY A CA 1
ATOM 1368 C C . GLY A 1 176 ? 9.322 -15.583 -37.078 1.00 70.69 176 GLY A C 1
ATOM 1369 O O . GLY A 1 176 ? 8.468 -15.630 -36.195 1.00 70.69 176 GLY A O 1
ATOM 1370 N N . ASP A 1 177 ? 10.614 -15.830 -36.845 1.00 76.44 177 ASP A N 1
ATOM 1371 C CA . ASP A 1 177 ? 11.162 -16.098 -35.512 1.00 76.44 177 ASP A CA 1
ATOM 1372 C C . ASP A 1 177 ? 11.339 -14.785 -34.715 1.00 76.44 177 ASP A C 1
ATOM 1374 O O . ASP A 1 177 ? 11.693 -13.753 -35.298 1.00 76.44 177 ASP A O 1
ATOM 1378 N N . PRO A 1 178 ? 11.159 -14.792 -33.379 1.00 75.19 178 PRO A N 1
ATOM 1379 C CA . PRO A 1 178 ? 11.349 -13.602 -32.545 1.00 75.19 178 PRO A CA 1
ATOM 1380 C C . PRO A 1 178 ? 12.803 -13.093 -32.556 1.00 75.19 178 PRO A C 1
ATOM 1382 O O . PRO A 1 178 ? 13.747 -13.875 -32.688 1.00 75.19 178 PRO A O 1
ATOM 1385 N N . LYS A 1 179 ? 12.989 -11.776 -32.347 1.00 79.50 179 LYS A N 1
ATOM 1386 C CA . LYS A 1 179 ? 14.313 -11.125 -32.235 1.00 79.50 179 LYS A CA 1
ATOM 1387 C C . LYS A 1 179 ? 15.166 -11.850 -31.173 1.00 79.50 179 LYS A C 1
ATOM 1389 O O . LYS A 1 179 ? 14.758 -11.872 -30.009 1.00 79.50 179 LYS A O 1
ATOM 1394 N N . PRO A 1 180 ? 16.341 -12.412 -31.522 1.00 78.88 180 PRO A N 1
ATOM 1395 C CA . PRO A 1 180 ? 17.177 -13.140 -30.569 1.00 78.88 180 PRO A CA 1
ATOM 1396 C C . PRO A 1 180 ? 17.613 -12.279 -29.377 1.00 78.88 180 PRO A C 1
ATOM 1398 O O . PRO A 1 180 ? 17.990 -11.116 -29.538 1.00 78.88 180 PRO A O 1
ATOM 1401 N N . VAL A 1 181 ? 17.609 -12.858 -28.172 1.00 74.38 181 VAL A N 1
ATOM 1402 C CA . VAL A 1 181 ? 18.080 -12.169 -26.956 1.00 74.38 181 VAL A CA 1
ATOM 1403 C C . VAL A 1 181 ? 19.580 -11.877 -27.074 1.00 74.38 181 VAL A C 1
ATOM 1405 O O . VAL A 1 181 ? 20.013 -10.719 -26.996 1.00 74.38 181 VAL A O 1
ATOM 1408 N N . GLU A 1 182 ? 20.361 -12.924 -27.342 1.00 78.25 182 GLU A N 1
ATOM 1409 C CA . GLU A 1 182 ? 21.797 -12.831 -27.588 1.00 78.25 182 GLU A CA 1
ATOM 1410 C C . GLU A 1 182 ? 22.086 -12.353 -29.019 1.00 78.25 182 GLU A C 1
ATOM 1412 O O . GLU A 1 182 ? 21.481 -12.853 -29.971 1.00 78.25 182 GLU A O 1
ATOM 1417 N N . PRO A 1 183 ? 23.001 -11.387 -29.207 1.00 85.31 183 PRO A N 1
ATOM 1418 C CA . PRO A 1 183 ? 23.420 -10.978 -30.534 1.00 85.31 183 PRO A CA 1
ATOM 1419 C C . PRO A 1 183 ? 24.370 -11.991 -31.168 1.00 85.31 183 PRO A C 1
ATOM 1421 O O . PRO A 1 183 ? 25.221 -12.582 -30.500 1.00 85.31 183 PRO A O 1
ATOM 1424 N N . LEU A 1 184 ? 24.259 -12.140 -32.490 1.00 80.94 184 LEU A N 1
ATOM 1425 C CA . LEU A 1 184 ? 25.183 -12.948 -33.273 1.00 80.94 184 LEU A CA 1
ATOM 1426 C C . LEU A 1 184 ? 26.594 -12.369 -33.132 1.00 80.94 184 LEU A C 1
ATOM 1428 O O . LEU A 1 184 ? 27.504 -13.085 -32.714 1.00 80.94 184 LEU A O 1
ATOM 1432 N N . ILE A 1 185 ? 26.750 -11.066 -33.385 1.00 82.81 185 ILE A N 1
ATOM 1433 C CA . ILE A 1 185 ? 27.997 -10.324 -33.169 1.00 82.81 185 ILE A CA 1
ATOM 1434 C C . ILE A 1 185 ? 27.719 -9.139 -32.243 1.00 82.81 185 ILE A C 1
ATOM 1436 O O . ILE A 1 185 ? 26.751 -8.410 -32.422 1.00 82.81 185 ILE A O 1
ATOM 1440 N N . SER A 1 186 ? 28.582 -8.948 -31.248 1.00 84.69 186 SER A N 1
ATOM 1441 C CA . SER A 1 186 ? 28.558 -7.814 -30.321 1.00 84.69 186 SER A CA 1
ATOM 1442 C C . SER A 1 186 ? 29.944 -7.185 -30.324 1.00 84.69 186 SER A C 1
ATOM 1444 O O . SER A 1 186 ? 30.863 -7.720 -29.700 1.00 84.69 186 SER A O 1
ATOM 1446 N N . TYR A 1 187 ? 30.097 -6.058 -31.010 1.00 81.75 187 TYR A N 1
ATOM 1447 C CA . TYR A 1 187 ? 31.378 -5.392 -31.212 1.00 81.75 187 TYR A CA 1
ATOM 1448 C C . TYR A 1 187 ? 31.403 -4.019 -30.525 1.00 81.75 187 TYR A C 1
ATOM 1450 O O . TYR A 1 187 ? 30.389 -3.323 -30.473 1.00 81.75 187 TYR A O 1
ATOM 1458 N N . ARG A 1 188 ? 32.551 -3.627 -29.955 1.00 80.25 188 ARG A N 1
ATOM 1459 C CA . ARG A 1 188 ? 32.747 -2.279 -29.400 1.00 80.25 188 ARG A CA 1
ATOM 1460 C C . ARG A 1 188 ? 33.477 -1.418 -30.420 1.00 80.25 188 ARG A C 1
ATOM 1462 O O . ARG A 1 188 ? 34.570 -1.777 -30.841 1.00 80.25 188 ARG A O 1
ATOM 1469 N N . VAL A 1 189 ? 32.866 -0.297 -30.780 1.00 81.50 189 VAL A N 1
ATOM 1470 C CA . VAL A 1 189 ? 33.325 0.624 -31.820 1.00 81.50 189 VAL A CA 1
ATOM 1471 C C . VAL A 1 189 ? 32.817 2.028 -31.500 1.00 81.50 189 VAL A C 1
ATOM 1473 O O . VAL A 1 189 ? 31.674 2.178 -31.070 1.00 81.50 189 VAL A O 1
ATOM 1476 N N . ASP A 1 190 ? 33.652 3.049 -31.685 1.00 82.62 190 ASP A N 1
ATOM 1477 C CA . ASP A 1 190 ? 33.230 4.448 -31.576 1.00 82.62 190 ASP A CA 1
ATOM 1478 C C . ASP A 1 190 ? 32.921 5.009 -32.966 1.00 82.62 190 ASP A C 1
ATOM 1480 O O . ASP A 1 190 ? 33.809 5.461 -33.690 1.00 82.62 190 ASP A O 1
ATOM 1484 N N . LEU A 1 191 ? 31.647 4.969 -33.356 1.00 78.38 191 LEU A N 1
ATOM 1485 C CA . LEU A 1 191 ? 31.232 5.514 -34.649 1.00 78.38 191 LEU A CA 1
ATOM 1486 C C . LEU A 1 191 ? 31.313 7.046 -34.698 1.00 78.38 191 LEU A C 1
ATOM 1488 O O . LEU A 1 191 ? 31.497 7.591 -35.780 1.00 78.38 191 LEU A O 1
ATOM 1492 N N . GLY A 1 192 ? 31.251 7.742 -33.557 1.00 76.19 192 GLY A N 1
ATOM 1493 C CA . GLY A 1 192 ? 31.423 9.197 -33.520 1.00 76.19 192 GLY A CA 1
ATOM 1494 C C . GLY A 1 192 ? 32.867 9.616 -33.809 1.00 76.19 192 GLY A C 1
ATOM 1495 O O . GLY A 1 192 ? 33.095 10.613 -34.490 1.00 76.19 192 GLY A O 1
ATOM 1496 N N . GLU A 1 193 ? 33.844 8.835 -33.344 1.00 79.88 193 GLU A N 1
ATOM 1497 C CA . GLU A 1 193 ? 35.265 9.047 -33.652 1.00 79.88 193 GLU A CA 1
ATOM 1498 C C . GLU A 1 193 ? 35.605 8.667 -35.105 1.00 79.88 193 GLU A C 1
ATOM 1500 O O . GLU A 1 193 ? 36.296 9.421 -35.794 1.00 79.88 193 GLU A O 1
ATOM 1505 N N . ILE A 1 194 ? 35.079 7.540 -35.604 1.00 75.56 194 ILE A N 1
ATOM 1506 C CA . ILE A 1 194 ? 35.328 7.064 -36.979 1.00 75.56 194 ILE A CA 1
ATOM 1507 C C . ILE A 1 194 ? 34.710 7.999 -38.029 1.00 75.56 194 ILE A C 1
ATOM 1509 O O . ILE A 1 194 ? 35.353 8.292 -39.037 1.00 75.56 194 ILE A O 1
ATOM 1513 N N . LEU A 1 195 ? 33.483 8.479 -37.799 1.00 76.31 195 LEU A N 1
ATOM 1514 C CA . LEU A 1 195 ? 32.726 9.312 -38.747 1.00 76.31 195 LEU A CA 1
ATOM 1515 C C . LEU A 1 195 ? 32.928 10.825 -38.520 1.00 76.31 195 LEU A C 1
ATOM 1517 O O . LEU A 1 195 ? 32.421 11.639 -39.285 1.00 76.31 195 LEU A O 1
ATOM 1521 N N . ARG A 1 196 ? 33.694 11.207 -37.488 1.00 74.12 196 ARG A N 1
ATOM 1522 C CA . ARG A 1 196 ? 34.197 12.570 -37.216 1.00 74.12 196 ARG A CA 1
ATOM 1523 C C . ARG A 1 196 ? 33.150 13.694 -37.109 1.00 74.12 196 ARG A C 1
ATOM 1525 O O . ARG A 1 196 ? 33.529 14.862 -37.161 1.00 74.12 196 ARG A O 1
ATOM 1532 N N . GLY A 1 197 ? 31.868 13.380 -36.914 1.00 67.06 197 GLY A N 1
ATOM 1533 C CA . GLY A 1 197 ? 30.798 14.388 -36.872 1.00 67.06 197 GLY A CA 1
ATOM 1534 C C . GLY A 1 197 ? 30.458 14.996 -38.238 1.00 67.06 197 GLY A C 1
ATOM 1535 O O . GLY A 1 197 ? 29.892 16.085 -38.298 1.00 67.06 197 GLY A O 1
ATOM 1536 N N . GLU A 1 198 ? 30.828 14.328 -39.331 1.00 70.81 198 GLU A N 1
ATOM 1537 C CA . GLU A 1 198 ? 30.426 14.707 -40.688 1.00 70.81 198 GLU A CA 1
ATOM 1538 C C . GLU A 1 198 ? 29.030 14.144 -41.022 1.00 70.81 198 GLU A C 1
ATOM 1540 O O . GLU A 1 198 ? 28.482 13.295 -40.307 1.00 70.81 198 GLU A O 1
ATOM 1545 N N . ASP A 1 199 ? 28.441 14.624 -42.119 1.00 76.12 199 ASP A N 1
ATOM 1546 C CA . ASP A 1 199 ? 27.195 14.066 -42.638 1.00 76.12 199 ASP A CA 1
ATOM 1547 C C . ASP A 1 199 ? 27.467 12.719 -43.319 1.00 76.12 199 ASP A C 1
ATOM 1549 O O . ASP A 1 199 ? 28.369 12.587 -44.153 1.00 76.12 199 ASP A O 1
ATOM 1553 N N . VAL A 1 200 ? 26.670 11.713 -42.969 1.00 78.06 200 VAL A N 1
ATOM 1554 C CA . VAL A 1 200 ? 26.798 10.334 -43.445 1.00 78.06 200 VAL A CA 1
ATOM 1555 C C . VAL A 1 200 ? 25.516 9.850 -44.111 1.00 78.06 200 VAL A C 1
ATOM 1557 O O . VAL A 1 200 ? 24.420 10.357 -43.867 1.00 78.06 200 VAL A O 1
ATOM 1560 N N . LEU A 1 201 ? 25.665 8.834 -44.952 1.00 74.94 201 LEU A N 1
ATOM 1561 C CA . LEU A 1 201 ? 24.588 8.087 -45.585 1.00 74.94 201 LEU A CA 1
ATOM 1562 C C . LEU A 1 201 ? 24.572 6.660 -45.036 1.00 74.94 201 LEU A C 1
ATOM 1564 O O . LEU A 1 201 ? 25.616 6.011 -44.928 1.00 74.94 201 LEU A O 1
ATOM 1568 N N . LEU A 1 202 ? 23.372 6.166 -44.731 1.00 79.12 202 LEU A N 1
ATOM 1569 C CA . LEU A 1 202 ? 23.118 4.761 -44.420 1.00 79.12 202 LEU A CA 1
ATOM 1570 C C . LEU A 1 202 ? 22.514 4.091 -45.659 1.00 79.12 202 LEU A C 1
ATOM 1572 O O . LEU A 1 202 ? 21.496 4.553 -46.176 1.00 79.12 202 LEU A O 1
ATOM 1576 N N . GLY A 1 203 ? 23.141 3.013 -46.125 1.00 75.81 203 GLY A N 1
ATOM 1577 C CA . GLY A 1 203 ? 22.756 2.288 -47.336 1.00 75.81 203 GLY A CA 1
ATOM 1578 C C . GLY A 1 203 ? 22.674 0.774 -47.136 1.00 75.81 203 GLY A C 1
ATOM 1579 O O . GLY A 1 203 ? 23.341 0.219 -46.262 1.00 75.81 203 GLY A O 1
ATOM 1580 N N . LEU A 1 204 ? 21.904 0.098 -47.990 1.00 73.88 204 LEU A N 1
ATOM 1581 C CA . LEU A 1 204 ? 22.034 -1.344 -48.229 1.00 73.88 204 LEU A CA 1
ATOM 1582 C C . LEU A 1 204 ? 22.726 -1.556 -49.576 1.00 73.88 204 LEU A C 1
ATOM 1584 O O . LEU A 1 204 ? 22.194 -1.143 -50.605 1.00 73.88 204 LEU A O 1
ATOM 1588 N N . ALA A 1 205 ? 23.899 -2.188 -49.557 1.00 71.19 205 ALA A N 1
ATOM 1589 C CA . ALA A 1 205 ? 24.739 -2.446 -50.721 1.00 71.19 205 ALA A CA 1
ATOM 1590 C C . ALA A 1 205 ? 24.770 -3.939 -51.084 1.00 71.19 205 ALA A C 1
ATOM 1592 O O . ALA A 1 205 ? 24.737 -4.815 -50.214 1.00 71.19 205 ALA A O 1
ATOM 1593 N N . TYR A 1 206 ? 24.887 -4.223 -52.380 1.00 68.38 206 TYR A N 1
ATOM 1594 C CA . TYR A 1 206 ? 25.028 -5.566 -52.943 1.00 68.38 206 TYR A CA 1
ATOM 1595 C C . TYR A 1 206 ? 26.293 -5.660 -53.806 1.00 68.38 206 TYR A C 1
ATOM 1597 O O . TYR A 1 206 ? 26.607 -4.737 -54.552 1.00 68.38 206 TYR A O 1
ATOM 1605 N N . SER A 1 207 ? 27.007 -6.784 -53.725 1.00 58.28 207 SER A N 1
ATOM 1606 C CA . SER A 1 207 ? 28.204 -7.072 -54.522 1.00 58.28 207 SER A CA 1
ATOM 1607 C C . SER A 1 207 ? 28.113 -8.493 -55.067 1.00 58.28 207 SER A C 1
ATOM 1609 O O . SER A 1 207 ? 27.763 -9.413 -54.330 1.00 58.28 207 SER A O 1
ATOM 1611 N N . ASN A 1 208 ? 28.438 -8.679 -56.347 1.00 55.44 208 ASN A N 1
ATOM 1612 C CA . ASN A 1 208 ? 28.310 -9.963 -57.030 1.00 55.44 208 ASN A CA 1
ATOM 1613 C C . ASN A 1 208 ? 29.658 -10.426 -57.595 1.00 55.44 208 ASN A C 1
ATOM 1615 O O . ASN A 1 208 ? 30.191 -9.782 -58.497 1.00 55.44 208 ASN A O 1
ATOM 1619 N N . GLU A 1 209 ? 30.195 -11.540 -57.089 1.00 52.31 209 GLU A N 1
ATOM 1620 C CA . GLU A 1 209 ? 31.472 -12.097 -57.568 1.00 52.31 209 GLU A CA 1
ATOM 1621 C C . GLU A 1 209 ? 31.328 -13.370 -58.419 1.00 52.31 209 GLU A C 1
ATOM 1623 O O . GLU A 1 209 ? 32.218 -13.643 -59.226 1.00 52.31 209 GLU A O 1
ATOM 1628 N N . LYS A 1 210 ? 30.238 -14.151 -58.290 1.00 46.59 210 LYS A N 1
ATOM 1629 C CA . LYS A 1 210 ? 29.993 -15.378 -59.083 1.00 46.59 210 LYS A CA 1
ATOM 1630 C C . LYS A 1 210 ? 28.504 -15.599 -59.390 1.00 46.59 210 LYS A C 1
ATOM 1632 O O . LYS A 1 210 ? 27.633 -15.136 -58.670 1.00 46.59 210 LYS A O 1
ATOM 1637 N N . HIS A 1 211 ? 28.232 -16.272 -60.505 1.00 44.56 211 HIS A N 1
ATOM 1638 C CA . HIS A 1 211 ? 26.948 -16.241 -61.217 1.00 44.56 211 HIS A CA 1
ATOM 1639 C C . HIS A 1 211 ? 25.712 -16.836 -60.496 1.00 44.56 211 HIS A C 1
ATOM 1641 O O . HIS A 1 211 ? 25.820 -17.693 -59.629 1.00 44.56 211 HIS A O 1
ATOM 1647 N N . GLU A 1 212 ? 24.541 -16.399 -60.987 1.00 52.00 212 GLU A N 1
ATOM 1648 C CA . GLU A 1 212 ? 23.186 -16.991 -60.881 1.00 52.00 212 GLU A CA 1
ATOM 1649 C C . GLU A 1 212 ? 22.313 -16.783 -59.625 1.00 52.00 212 GLU A C 1
ATOM 1651 O O . GLU A 1 212 ? 21.119 -17.066 -59.713 1.00 52.00 212 GLU A O 1
ATOM 1656 N N . GLN A 1 213 ? 22.787 -16.189 -58.522 1.00 55.75 213 GLN A N 1
ATOM 1657 C CA . GLN A 1 213 ? 21.943 -15.985 -57.321 1.00 55.75 213 GLN A CA 1
ATOM 1658 C C . GLN A 1 213 ? 21.588 -14.514 -57.020 1.00 55.75 213 GLN A C 1
ATOM 1660 O O . GLN A 1 213 ? 22.456 -13.653 -56.849 1.00 55.75 213 GLN A O 1
ATOM 1665 N N . LEU A 1 214 ? 20.280 -14.235 -56.929 1.00 58.94 214 LEU A N 1
ATOM 1666 C CA . LEU A 1 214 ? 19.699 -12.916 -56.644 1.00 58.94 214 LEU A CA 1
ATOM 1667 C C . LEU A 1 214 ? 19.434 -12.742 -55.139 1.00 58.94 214 LEU A C 1
ATOM 1669 O O . LEU A 1 214 ? 18.701 -13.521 -54.538 1.00 58.94 214 LEU A O 1
ATOM 1673 N N . THR A 1 215 ? 19.974 -11.677 -54.543 1.00 65.38 215 THR A N 1
ATOM 1674 C CA . THR A 1 215 ? 19.604 -11.238 -53.186 1.00 65.38 215 THR A CA 1
ATOM 1675 C C . THR A 1 215 ? 18.384 -10.315 -53.278 1.00 65.38 215 THR A C 1
ATOM 1677 O O . THR A 1 215 ? 18.435 -9.288 -53.959 1.00 65.38 215 THR A O 1
ATOM 1680 N N . HIS A 1 216 ? 17.306 -10.634 -52.557 1.00 69.50 216 HIS A N 1
ATOM 1681 C CA . HIS A 1 216 ? 16.097 -9.802 -52.484 1.00 69.50 216 HIS A CA 1
ATOM 1682 C C . HIS A 1 216 ? 15.962 -9.135 -51.113 1.00 69.50 216 HIS A C 1
ATOM 1684 O O . HIS A 1 216 ? 16.173 -9.787 -50.094 1.00 69.50 216 HIS A O 1
ATOM 1690 N N . VAL A 1 217 ? 15.558 -7.861 -51.071 1.00 72.44 217 VAL A N 1
ATOM 1691 C CA . VAL A 1 217 ? 15.195 -7.144 -49.833 1.00 72.44 217 VAL A CA 1
ATOM 1692 C C . VAL A 1 217 ? 13.687 -6.877 -49.842 1.00 72.44 217 VAL A C 1
ATOM 1694 O O . VAL A 1 217 ? 13.160 -6.346 -50.819 1.00 72.44 217 VAL A O 1
ATOM 1697 N N . TYR A 1 218 ? 12.995 -7.256 -48.763 1.00 72.19 218 TYR A N 1
ATOM 1698 C CA . TYR A 1 218 ? 11.525 -7.213 -48.661 1.00 72.19 218 TYR A CA 1
ATOM 1699 C C . TYR A 1 218 ? 10.987 -6.085 -47.782 1.00 72.19 218 TYR A C 1
ATOM 1701 O O . TYR A 1 218 ? 9.847 -5.663 -47.942 1.00 72.19 218 TYR A O 1
ATOM 1709 N N . SER A 1 219 ? 11.781 -5.611 -46.825 1.00 75.38 219 SER A N 1
ATOM 1710 C CA . SER A 1 219 ? 11.433 -4.465 -45.987 1.00 75.38 219 SER A CA 1
ATOM 1711 C C . SER A 1 219 ? 12.694 -3.885 -45.377 1.00 75.38 219 SER A C 1
ATOM 1713 O O . SER A 1 219 ? 13.548 -4.653 -44.927 1.00 75.38 219 SER A O 1
ATOM 1715 N N . TRP A 1 220 ? 12.770 -2.567 -45.236 1.00 76.44 220 TRP A N 1
ATOM 1716 C CA . TRP A 1 220 ? 13.830 -1.925 -44.469 1.00 76.44 220 TRP A CA 1
ATOM 1717 C C . TRP A 1 220 ? 13.285 -0.712 -43.711 1.00 76.44 220 TRP A C 1
ATOM 1719 O O . TRP A 1 220 ? 12.609 0.145 -44.270 1.00 76.44 220 TRP A O 1
ATOM 1729 N N . THR A 1 221 ? 13.572 -0.672 -42.413 1.00 73.12 221 THR A N 1
ATOM 1730 C CA . THR A 1 221 ? 13.240 0.410 -41.486 1.00 73.12 221 THR A CA 1
ATOM 1731 C C . THR A 1 221 ? 14.482 0.783 -40.683 1.00 73.12 221 THR A C 1
ATOM 1733 O O . THR A 1 221 ? 15.118 -0.099 -40.101 1.00 73.12 221 THR A O 1
ATOM 1736 N N . SER A 1 222 ? 14.794 2.072 -40.587 1.00 74.38 222 SER A N 1
ATOM 1737 C CA . SER A 1 222 ? 15.884 2.585 -39.753 1.00 74.38 222 SER A CA 1
ATOM 1738 C C . SER A 1 222 ? 15.419 3.760 -38.907 1.00 74.38 222 SER A C 1
ATOM 1740 O O . SER A 1 222 ? 14.575 4.546 -39.326 1.00 74.38 222 SER A O 1
ATOM 1742 N N . GLU A 1 223 ? 15.989 3.874 -37.714 1.00 75.44 223 GLU A N 1
ATOM 1743 C CA . GLU A 1 223 ? 15.685 4.914 -36.741 1.00 75.44 223 GLU A CA 1
ATOM 1744 C C . GLU A 1 223 ? 16.997 5.465 -36.167 1.00 75.44 223 GLU A C 1
ATOM 1746 O O . GLU A 1 223 ? 17.893 4.710 -35.782 1.00 75.44 223 GLU A O 1
ATOM 1751 N N . ILE A 1 224 ? 17.117 6.790 -36.118 1.00 79.25 224 ILE A N 1
ATOM 1752 C CA . ILE A 1 224 ? 18.303 7.507 -35.641 1.00 79.25 224 ILE A CA 1
ATOM 1753 C C . ILE A 1 224 ? 17.872 8.353 -34.442 1.00 79.25 224 ILE A C 1
ATOM 1755 O O . ILE A 1 224 ? 16.872 9.067 -34.509 1.00 79.25 224 ILE A O 1
ATOM 1759 N N . LYS A 1 225 ? 18.597 8.242 -33.325 1.00 76.75 225 LYS A N 1
ATOM 1760 C CA . LYS A 1 225 ? 18.262 8.876 -32.042 1.00 76.75 225 LYS A CA 1
ATOM 1761 C C . LYS A 1 225 ? 19.478 9.572 -31.452 1.00 76.75 225 LYS A C 1
ATOM 1763 O O . LYS A 1 225 ? 20.413 8.906 -31.008 1.00 76.75 225 LYS A O 1
ATOM 1768 N N . ASP A 1 226 ? 19.437 10.896 -31.360 1.00 70.38 226 ASP A N 1
ATOM 1769 C CA . ASP A 1 226 ? 20.392 11.640 -30.541 1.00 70.38 226 ASP A CA 1
ATOM 1770 C C . ASP A 1 226 ? 20.017 11.550 -29.064 1.00 70.38 226 ASP A C 1
ATOM 1772 O O . ASP A 1 226 ? 18.912 11.911 -28.659 1.00 70.38 226 ASP A O 1
ATOM 1776 N N . VAL A 1 227 ? 20.951 11.065 -28.245 1.00 59.44 227 VAL A N 1
ATOM 1777 C CA . VAL A 1 227 ? 20.744 10.927 -26.801 1.00 59.44 227 VAL A CA 1
ATOM 1778 C C . VAL A 1 227 ? 21.346 12.138 -26.076 1.00 59.44 227 VAL A C 1
ATOM 1780 O O . VAL A 1 227 ? 22.567 12.324 -26.121 1.00 59.44 227 VAL A O 1
ATOM 1783 N N . PRO A 1 228 ? 20.545 12.971 -25.378 1.00 48.94 228 PRO A N 1
ATOM 1784 C CA . PRO A 1 228 ? 21.068 14.133 -24.667 1.00 48.94 228 PRO A CA 1
ATOM 1785 C C . PRO A 1 228 ? 22.075 13.725 -23.586 1.00 48.94 228 PRO A C 1
ATOM 1787 O O . PRO A 1 228 ? 21.757 12.937 -22.694 1.00 48.94 228 PRO A O 1
ATOM 1790 N N . LYS A 1 229 ? 23.275 14.323 -23.608 1.00 50.16 229 LYS A N 1
ATOM 1791 C CA . LYS A 1 229 ? 24.372 14.033 -22.653 1.00 50.16 229 LYS A CA 1
ATOM 1792 C C . LYS A 1 229 ? 24.000 14.243 -21.175 1.00 50.16 229 LYS A C 1
ATOM 1794 O O . LYS A 1 229 ? 24.702 13.760 -20.297 1.00 50.16 229 LYS A O 1
ATOM 1799 N N . TRP A 1 230 ? 22.904 14.949 -20.909 1.00 50.25 230 TRP A N 1
ATOM 1800 C CA . TRP A 1 230 ? 22.410 15.296 -19.577 1.00 50.25 230 TRP A CA 1
ATOM 1801 C C . TRP A 1 230 ? 21.536 14.216 -18.920 1.00 50.25 230 TRP A C 1
ATOM 1803 O O . TRP A 1 230 ? 21.193 14.370 -17.752 1.00 50.25 230 TRP A O 1
ATOM 1813 N N . LEU A 1 231 ? 21.140 13.154 -19.639 1.00 35.22 231 LEU A N 1
ATOM 1814 C CA . LEU A 1 231 ? 20.084 12.251 -19.156 1.00 35.22 231 LEU A CA 1
ATOM 1815 C C . LEU A 1 231 ? 20.538 11.124 -18.210 1.00 35.22 231 LEU A C 1
ATOM 1817 O O . LEU A 1 231 ? 19.687 10.572 -17.519 1.00 35.22 231 LEU A O 1
ATOM 1821 N N . HIS A 1 232 ? 21.834 10.790 -18.127 1.00 41.75 232 HIS A N 1
ATOM 1822 C CA . HIS A 1 232 ? 22.335 9.780 -17.181 1.00 41.75 232 HIS A CA 1
ATOM 1823 C C . HIS A 1 232 ? 23.736 10.088 -16.641 1.00 41.75 232 HIS A C 1
ATOM 1825 O O . HIS A 1 232 ? 24.574 10.689 -17.311 1.00 41.75 232 HIS A O 1
ATOM 1831 N N . SER A 1 233 ? 23.995 9.617 -15.419 1.00 42.31 233 SER A N 1
ATOM 1832 C CA . SER A 1 233 ? 25.318 9.596 -14.798 1.00 42.31 233 SER A CA 1
ATOM 1833 C C . SER A 1 233 ? 26.308 8.734 -15.593 1.00 42.31 233 SER A C 1
ATOM 1835 O O . SER A 1 233 ? 25.952 7.709 -16.173 1.00 42.31 233 SER A O 1
ATOM 1837 N N . ILE A 1 234 ? 27.568 9.176 -15.598 1.00 35.91 234 ILE A N 1
ATOM 1838 C CA . ILE A 1 234 ? 28.685 8.606 -16.366 1.00 35.91 234 ILE A CA 1
ATOM 1839 C C . ILE A 1 234 ? 28.792 7.082 -16.140 1.00 35.91 234 ILE A C 1
ATOM 1841 O O . ILE A 1 234 ? 28.871 6.657 -14.983 1.00 35.91 234 ILE A O 1
ATOM 1845 N N . PRO A 1 235 ? 28.854 6.247 -17.199 1.00 36.31 235 PRO A N 1
ATOM 1846 C CA . PRO A 1 235 ? 29.145 4.829 -17.038 1.00 36.31 235 PRO A CA 1
ATOM 1847 C C . PRO A 1 235 ? 30.581 4.656 -16.526 1.00 36.31 235 PRO A C 1
ATOM 1849 O O . PRO A 1 235 ? 31.537 5.102 -17.158 1.00 36.31 235 PRO A O 1
ATOM 1852 N N . VAL A 1 236 ? 30.729 4.007 -15.369 1.00 35.69 236 VAL A N 1
ATOM 1853 C CA . VAL A 1 236 ? 32.030 3.789 -14.718 1.00 35.69 236 VAL A CA 1
ATOM 1854 C C . VAL A 1 236 ? 32.961 2.990 -15.633 1.00 35.69 236 VAL A C 1
ATOM 1856 O O . VAL A 1 236 ? 32.608 1.907 -16.102 1.00 35.69 236 VAL A O 1
ATOM 1859 N N . ASN A 1 237 ? 34.167 3.519 -15.853 1.00 33.84 237 ASN A N 1
ATOM 1860 C CA . ASN A 1 237 ? 35.230 2.872 -16.614 1.00 33.84 237 ASN A CA 1
ATOM 1861 C C . ASN A 1 237 ? 35.743 1.617 -15.870 1.00 33.84 237 ASN A C 1
ATOM 1863 O O . ASN A 1 237 ? 36.349 1.753 -14.805 1.00 33.84 237 ASN A O 1
ATOM 1867 N N . PRO A 1 238 ? 35.560 0.390 -16.398 1.00 40.38 238 PRO A N 1
ATOM 1868 C CA . PRO A 1 238 ? 35.968 -0.828 -15.700 1.00 40.38 238 PRO A CA 1
ATOM 1869 C C . PRO A 1 238 ? 37.487 -1.083 -15.713 1.00 40.38 238 PRO A C 1
ATOM 1871 O O . PRO A 1 238 ? 37.921 -2.074 -15.132 1.00 40.38 238 PRO A O 1
ATOM 1874 N N . GLN A 1 239 ? 38.300 -0.237 -16.363 1.00 38.59 239 GLN A N 1
ATOM 1875 C CA . GLN A 1 239 ? 39.763 -0.385 -16.391 1.00 38.59 239 GLN A CA 1
ATOM 1876 C C . GLN A 1 239 ? 40.523 0.452 -15.342 1.00 38.59 239 GLN A C 1
ATOM 1878 O O . GLN A 1 239 ? 41.720 0.238 -15.180 1.00 38.59 239 GLN A O 1
ATOM 1883 N N . GLU A 1 240 ? 39.873 1.349 -14.590 1.00 35.03 240 GLU A N 1
ATOM 1884 C CA . GLU A 1 240 ? 40.571 2.286 -13.679 1.00 35.03 240 GLU A CA 1
ATOM 1885 C C . GLU A 1 240 ? 40.648 1.871 -12.197 1.00 35.03 240 GLU A C 1
ATOM 1887 O O . GLU A 1 240 ? 41.226 2.590 -11.382 1.00 35.03 240 GLU A O 1
ATOM 1892 N N . HIS A 1 241 ? 40.138 0.693 -11.819 1.00 33.28 241 HIS A N 1
ATOM 1893 C CA . HIS A 1 241 ? 40.267 0.173 -10.449 1.00 33.28 241 HIS A CA 1
ATOM 1894 C C . HIS A 1 241 ? 40.832 -1.249 -10.382 1.00 33.28 241 HIS A C 1
ATOM 1896 O O . HIS A 1 241 ? 40.166 -2.217 -10.013 1.00 33.28 241 HIS A O 1
ATOM 1902 N N . SER A 1 242 ? 42.135 -1.355 -10.641 1.00 34.88 242 SER A N 1
ATOM 1903 C CA . SER A 1 242 ? 42.950 -2.446 -10.111 1.00 34.88 242 SER A CA 1
ATOM 1904 C C . SER A 1 242 ? 43.139 -2.295 -8.593 1.00 34.88 242 SER A C 1
ATOM 1906 O O . SER A 1 242 ? 43.568 -1.244 -8.124 1.00 34.88 242 SER A O 1
ATOM 1908 N N . THR A 1 243 ? 42.932 -3.384 -7.843 1.00 31.52 243 THR A N 1
ATOM 1909 C CA . THR A 1 243 ? 43.277 -3.569 -6.409 1.00 31.52 243 THR A CA 1
ATOM 1910 C C . THR A 1 243 ? 42.329 -3.031 -5.319 1.00 31.52 243 THR A C 1
ATOM 1912 O O . THR A 1 243 ? 42.776 -2.600 -4.260 1.00 31.52 243 THR A O 1
ATOM 1915 N N . VAL A 1 244 ? 41.012 -3.238 -5.456 1.00 29.98 244 VAL A N 1
ATOM 1916 C CA . VAL A 1 244 ? 40.165 -3.457 -4.258 1.00 29.98 244 VAL A CA 1
ATOM 1917 C C . VAL A 1 244 ? 40.080 -4.959 -3.980 1.00 29.98 244 VAL A C 1
ATOM 1919 O O . VAL A 1 244 ? 39.714 -5.741 -4.857 1.00 29.98 244 VAL A O 1
ATOM 1922 N N . ARG A 1 245 ? 40.435 -5.385 -2.759 1.00 27.02 245 ARG A N 1
ATOM 1923 C CA . ARG A 1 245 ? 40.340 -6.793 -2.334 1.00 27.02 245 ARG A CA 1
ATOM 1924 C C . ARG A 1 245 ? 38.874 -7.231 -2.308 1.00 27.02 245 ARG A C 1
ATOM 1926 O O . ARG A 1 245 ? 38.150 -6.903 -1.370 1.00 27.02 245 ARG A O 1
ATOM 1933 N N . ILE A 1 246 ? 38.452 -8.006 -3.306 1.00 28.34 246 ILE A N 1
ATOM 1934 C CA . ILE A 1 246 ? 37.131 -8.639 -3.314 1.00 28.34 246 ILE A CA 1
ATOM 1935 C C . ILE A 1 246 ? 37.113 -9.732 -2.244 1.00 28.34 246 ILE A C 1
ATOM 1937 O O . ILE A 1 246 ? 37.591 -10.847 -2.455 1.00 28.34 246 ILE A O 1
ATOM 1941 N N . SER A 1 247 ? 36.516 -9.415 -1.096 1.00 28.72 247 SER A N 1
ATOM 1942 C CA . SER A 1 247 ? 35.940 -10.439 -0.233 1.00 28.72 247 SER A CA 1
ATOM 1943 C C . SER A 1 247 ? 34.769 -11.067 -0.990 1.00 28.72 247 SER A C 1
ATOM 1945 O O . SER A 1 247 ? 33.736 -10.424 -1.177 1.00 28.72 247 SER A O 1
ATOM 1947 N N . LYS A 1 248 ? 34.933 -12.306 -1.471 1.00 30.81 248 LYS A N 1
ATOM 1948 C CA . LYS A 1 248 ? 33.798 -13.116 -1.931 1.00 30.81 248 LYS A CA 1
ATOM 1949 C C . LYS A 1 248 ? 32.921 -13.391 -0.714 1.00 30.81 248 LYS A C 1
ATOM 1951 O O . LYS A 1 248 ? 33.280 -14.231 0.106 1.00 30.81 248 LYS A O 1
ATOM 1956 N N . LYS A 1 249 ? 31.796 -12.688 -0.596 1.00 36.97 249 LYS A N 1
ATOM 1957 C CA . LYS A 1 249 ? 30.840 -12.901 0.488 1.00 36.97 249 LYS A CA 1
ATOM 1958 C C . LYS A 1 249 ? 29.594 -13.622 -0.017 1.00 36.97 249 LYS A C 1
ATOM 1960 O O . LYS A 1 249 ? 29.072 -13.325 -1.088 1.00 36.97 249 LYS A O 1
ATOM 1965 N N . GLU A 1 250 ? 29.141 -14.597 0.761 1.00 40.72 250 GLU A N 1
ATOM 1966 C CA . GLU A 1 250 ? 28.068 -15.544 0.435 1.00 40.72 250 GLU A CA 1
ATOM 1967 C C . GLU A 1 250 ? 26.662 -14.932 0.600 1.00 40.72 250 GLU A C 1
ATOM 1969 O O . GLU A 1 250 ? 25.748 -15.559 1.138 1.00 40.72 250 GLU A O 1
ATOM 1974 N N . ASP A 1 251 ? 26.458 -13.690 0.156 1.00 47.16 251 ASP A N 1
ATOM 1975 C CA . ASP A 1 251 ? 25.251 -12.919 0.484 1.00 47.16 251 ASP A CA 1
ATOM 1976 C C . ASP A 1 251 ? 23.965 -13.519 -0.137 1.00 47.16 251 ASP A C 1
ATOM 1978 O O . ASP A 1 251 ? 22.873 -13.359 0.411 1.00 47.16 251 ASP A O 1
ATOM 1982 N N . GLY A 1 252 ? 24.081 -14.305 -1.216 1.00 47.00 252 GLY A N 1
ATOM 1983 C CA . GLY A 1 252 ? 22.982 -15.115 -1.765 1.00 47.00 252 GLY A CA 1
ATOM 1984 C C . GLY A 1 252 ? 22.535 -16.257 -0.838 1.00 47.00 252 GLY A C 1
ATOM 1985 O O . GLY A 1 252 ? 21.339 -16.462 -0.637 1.00 47.00 252 GLY A O 1
ATOM 1986 N N . PHE A 1 253 ? 23.483 -16.966 -0.216 1.00 51.56 253 PHE A N 1
ATOM 1987 C CA . PHE A 1 253 ? 23.179 -18.026 0.752 1.00 51.56 253 PHE A CA 1
ATOM 1988 C C . PHE A 1 253 ? 22.665 -17.434 2.067 1.00 51.56 253 PHE A C 1
ATOM 1990 O O . PHE A 1 253 ? 21.677 -17.916 2.614 1.00 51.56 253 PHE A O 1
ATOM 1997 N N . LEU A 1 254 ? 23.274 -16.341 2.540 1.00 50.53 254 LEU A N 1
ATOM 1998 C CA . LEU A 1 254 ? 22.851 -15.669 3.768 1.00 50.53 254 LEU A CA 1
ATOM 1999 C C . LEU A 1 254 ? 21.450 -15.052 3.640 1.00 50.53 254 LEU A C 1
ATOM 2001 O O . LEU A 1 254 ? 20.641 -15.202 4.552 1.00 50.53 254 LEU A O 1
ATOM 2005 N N . SER A 1 255 ? 21.122 -14.407 2.516 1.00 48.91 255 SER A N 1
ATOM 2006 C CA . SER A 1 255 ? 19.767 -13.883 2.284 1.00 48.91 255 SER A CA 1
ATOM 2007 C C . SER A 1 255 ? 18.733 -15.004 2.119 1.00 48.91 255 SER A C 1
ATOM 2009 O O . SER A 1 255 ? 17.646 -14.904 2.685 1.00 48.91 255 SER A O 1
ATOM 2011 N N . GLY A 1 256 ? 19.082 -16.114 1.455 1.00 54.28 256 GLY A N 1
ATOM 2012 C CA . GLY A 1 256 ? 18.257 -17.329 1.428 1.00 54.28 256 GLY A CA 1
ATOM 2013 C C . GLY A 1 256 ? 18.032 -17.948 2.816 1.00 54.28 256 GLY A C 1
ATOM 2014 O O . GLY A 1 256 ? 16.910 -18.329 3.142 1.00 54.28 256 GLY A O 1
ATOM 2015 N N . LEU A 1 257 ? 19.058 -17.985 3.674 1.00 64.44 257 LEU A N 1
ATOM 2016 C CA . LEU A 1 257 ? 18.967 -18.475 5.055 1.00 64.44 257 LEU A CA 1
ATOM 2017 C C . LEU A 1 257 ? 18.125 -17.543 5.941 1.00 64.44 257 LEU A C 1
ATOM 2019 O O . LEU A 1 257 ? 17.343 -18.021 6.762 1.00 64.44 257 LEU A O 1
ATOM 2023 N N . ILE A 1 258 ? 18.227 -16.222 5.760 1.00 64.25 258 ILE A N 1
ATOM 2024 C CA . ILE A 1 258 ? 17.373 -15.234 6.442 1.00 64.25 258 ILE A CA 1
ATOM 2025 C C . ILE A 1 258 ? 15.919 -15.345 5.968 1.00 64.25 258 ILE A C 1
ATOM 2027 O O . ILE A 1 258 ? 15.006 -15.289 6.785 1.00 64.25 258 ILE A O 1
ATOM 2031 N N . PHE A 1 259 ? 15.678 -15.576 4.676 1.00 59.09 259 PHE A N 1
ATOM 2032 C CA . PHE A 1 259 ? 14.334 -15.831 4.159 1.00 59.09 259 PHE A CA 1
ATOM 2033 C C . PHE A 1 259 ? 13.746 -17.145 4.704 1.00 59.09 259 PHE A C 1
ATOM 2035 O O . PHE A 1 259 ? 12.604 -17.167 5.165 1.00 59.09 259 PHE A O 1
ATOM 2042 N N . ALA A 1 260 ? 14.532 -18.226 4.736 1.00 61.44 260 ALA A N 1
ATOM 2043 C CA . ALA A 1 260 ? 14.116 -19.517 5.283 1.00 61.44 260 ALA A CA 1
ATOM 2044 C C . ALA A 1 260 ? 13.860 -19.462 6.800 1.00 61.44 260 ALA A C 1
ATOM 2046 O O . ALA A 1 260 ? 12.860 -20.001 7.272 1.00 61.44 260 ALA A O 1
ATOM 2047 N N . THR A 1 261 ? 14.706 -18.769 7.569 1.00 67.50 261 THR A N 1
ATOM 2048 C CA . THR A 1 261 ? 14.478 -18.544 9.009 1.00 67.50 261 THR A CA 1
ATOM 2049 C C . THR A 1 261 ? 13.335 -17.567 9.269 1.00 67.50 261 THR A C 1
ATOM 2051 O O . THR A 1 261 ? 12.583 -17.779 10.214 1.00 67.50 261 THR A O 1
ATOM 2054 N N . GLY A 1 262 ? 13.119 -16.572 8.405 1.00 49.16 262 GLY A N 1
ATOM 2055 C CA . GLY A 1 262 ? 11.935 -15.713 8.417 1.00 49.16 262 GLY A CA 1
ATOM 2056 C C . GLY A 1 262 ? 10.649 -16.517 8.218 1.00 49.16 262 GLY A C 1
ATOM 2057 O O . GLY A 1 262 ? 9.739 -16.426 9.037 1.00 49.16 262 GLY A O 1
ATOM 2058 N N . CYS A 1 263 ? 10.601 -17.384 7.202 1.00 54.62 263 CYS A N 1
ATOM 2059 C CA . CYS A 1 263 ? 9.483 -18.305 6.970 1.00 54.62 263 CYS A CA 1
ATOM 2060 C C . CYS A 1 263 ? 9.323 -19.344 8.097 1.00 54.62 263 CYS A C 1
ATOM 2062 O O . CYS A 1 263 ? 8.201 -19.686 8.463 1.00 54.62 263 CYS A O 1
ATOM 2064 N N . GLY A 1 264 ? 10.421 -19.816 8.693 1.00 53.94 264 GLY A N 1
ATOM 2065 C CA . GLY A 1 264 ? 10.400 -20.709 9.855 1.00 53.94 264 GLY A CA 1
ATOM 2066 C C . GLY A 1 264 ? 9.853 -20.032 11.116 1.00 53.94 264 GLY A C 1
ATOM 2067 O O . GLY A 1 264 ? 9.012 -20.602 11.808 1.00 53.94 264 GLY A O 1
ATOM 2068 N N . ALA A 1 265 ? 10.256 -18.788 11.385 1.00 57.41 265 ALA A N 1
ATOM 2069 C CA . ALA A 1 265 ? 9.727 -17.971 12.474 1.00 57.41 265 ALA A CA 1
ATOM 2070 C C . ALA A 1 265 ? 8.249 -17.613 12.248 1.00 57.41 265 ALA A C 1
ATOM 2072 O O . ALA A 1 265 ? 7.463 -17.631 13.193 1.00 57.41 265 ALA A O 1
ATOM 2073 N N . LEU A 1 266 ? 7.852 -17.366 10.996 1.00 55.44 266 LEU A N 1
ATOM 2074 C CA . LEU A 1 266 ? 6.460 -17.194 10.577 1.00 55.44 266 LEU A CA 1
ATOM 2075 C C . LEU A 1 266 ? 5.637 -18.456 10.878 1.00 55.44 266 LEU A C 1
ATOM 2077 O O . LEU A 1 266 ? 4.590 -18.365 11.509 1.00 55.44 266 LEU A O 1
ATOM 2081 N N . ALA A 1 267 ? 6.137 -19.639 10.505 1.00 59.12 267 ALA A N 1
ATOM 2082 C CA . ALA A 1 267 ? 5.501 -20.920 10.806 1.00 59.12 267 ALA A CA 1
ATOM 2083 C C . ALA A 1 267 ? 5.410 -21.189 12.320 1.00 59.12 267 ALA A C 1
ATOM 2085 O O . ALA A 1 267 ? 4.371 -21.642 12.798 1.00 59.12 267 ALA A O 1
ATOM 2086 N N . ALA A 1 268 ? 6.447 -20.851 13.092 1.00 65.38 268 ALA A N 1
ATOM 2087 C CA . ALA A 1 268 ? 6.433 -20.954 14.551 1.00 65.38 268 ALA A CA 1
ATOM 2088 C C . ALA A 1 268 ? 5.422 -19.987 15.199 1.00 65.38 268 ALA A C 1
ATOM 2090 O O . ALA A 1 268 ? 4.686 -20.388 16.100 1.00 65.38 268 ALA A O 1
ATOM 2091 N N . LEU A 1 269 ? 5.322 -18.745 14.708 1.00 58.50 269 LEU A N 1
ATOM 2092 C CA . LEU A 1 269 ? 4.300 -17.775 15.120 1.00 58.50 269 LEU A CA 1
ATOM 2093 C C . LEU A 1 269 ? 2.888 -18.268 14.784 1.00 58.50 269 LEU A C 1
ATOM 2095 O O . LEU A 1 269 ? 2.010 -18.200 15.641 1.00 58.50 269 LEU A O 1
ATOM 2099 N N . ILE A 1 270 ? 2.669 -18.814 13.582 1.00 55.03 270 ILE A N 1
ATOM 2100 C CA . ILE A 1 270 ? 1.394 -19.436 13.193 1.00 55.03 270 ILE A CA 1
ATOM 2101 C C . ILE A 1 270 ? 1.059 -20.580 14.150 1.00 55.03 270 ILE A C 1
ATOM 2103 O O . ILE A 1 270 ? -0.037 -20.596 14.697 1.00 55.03 270 ILE A O 1
ATOM 2107 N N . MET A 1 271 ? 1.992 -21.501 14.406 1.00 67.25 271 MET A N 1
ATOM 2108 C CA . MET A 1 271 ? 1.779 -22.617 15.333 1.00 67.25 271 MET A CA 1
ATOM 2109 C C . MET A 1 271 ? 1.454 -22.134 16.749 1.00 67.25 271 MET A C 1
ATOM 2111 O O . MET A 1 271 ? 0.531 -22.658 17.367 1.00 67.25 271 MET A O 1
ATOM 2115 N N . PHE A 1 272 ? 2.141 -21.102 17.244 1.00 68.25 272 PHE A N 1
ATOM 2116 C CA . PHE A 1 272 ? 1.868 -20.509 18.553 1.00 68.25 272 PHE A CA 1
ATOM 2117 C C . PHE A 1 272 ? 0.489 -19.834 18.616 1.00 68.25 272 PHE A C 1
ATOM 2119 O O . PHE A 1 272 ? -0.248 -20.050 19.575 1.00 68.25 272 PHE A O 1
ATOM 2126 N N . PHE A 1 273 ? 0.097 -19.061 17.596 1.00 52.72 273 PHE A N 1
ATOM 2127 C CA . PHE A 1 273 ? -1.219 -18.413 17.554 1.00 52.72 273 PHE A CA 1
ATOM 2128 C C . PHE A 1 273 ? -2.365 -19.397 17.313 1.00 52.72 273 PHE A C 1
ATOM 2130 O O . PHE A 1 273 ? -3.418 -19.248 17.927 1.00 52.72 273 PHE A O 1
ATOM 2137 N N . VAL A 1 274 ? -2.174 -20.420 16.475 1.00 53.84 274 VAL A N 1
ATOM 2138 C CA . VAL A 1 274 ? -3.140 -21.512 16.288 1.00 53.84 274 VAL A CA 1
ATOM 2139 C C . VAL A 1 274 ? -3.289 -22.296 17.587 1.00 53.84 274 VAL A C 1
ATOM 2141 O O . VAL A 1 274 ? -4.415 -22.544 18.004 1.00 53.84 274 VAL A O 1
ATOM 2144 N N . TRP A 1 275 ? -2.191 -22.618 18.277 1.00 63.12 275 TRP A N 1
ATOM 2145 C CA . TRP A 1 275 ? -2.239 -23.255 19.592 1.00 63.12 275 TRP A CA 1
ATOM 2146 C C . TRP A 1 275 ? -2.964 -22.380 20.620 1.00 63.12 275 TRP A C 1
ATOM 2148 O O . TRP A 1 275 ? -3.894 -22.858 21.260 1.00 63.12 275 TRP A O 1
ATOM 2158 N N . ALA A 1 276 ? -2.630 -21.090 20.723 1.00 43.50 276 ALA A N 1
ATOM 2159 C CA . ALA A 1 276 ? -3.310 -20.157 21.620 1.00 43.50 276 ALA A CA 1
ATOM 2160 C C . ALA A 1 276 ? -4.814 -20.037 21.309 1.00 43.50 276 ALA A C 1
ATOM 2162 O O . ALA A 1 276 ? -5.630 -20.093 22.224 1.00 43.50 276 ALA A O 1
ATOM 2163 N N . PHE A 1 277 ? -5.195 -19.941 20.032 1.00 47.19 277 PHE A N 1
ATOM 2164 C CA . PHE A 1 277 ? -6.590 -19.874 19.585 1.00 47.19 277 PHE A CA 1
ATOM 2165 C C . PHE A 1 277 ? -7.358 -21.181 19.838 1.00 47.19 277 PHE A C 1
ATOM 2167 O O . PHE A 1 277 ? -8.516 -21.140 20.246 1.00 47.19 277 PHE A O 1
ATOM 2174 N N . VAL A 1 278 ? -6.720 -22.342 19.650 1.00 51.03 278 VAL A N 1
ATOM 2175 C CA . VAL A 1 278 ? -7.293 -23.660 19.980 1.00 51.03 278 VAL A CA 1
ATOM 2176 C C . VAL A 1 278 ? -7.444 -23.830 21.493 1.00 51.03 278 VAL A C 1
ATOM 2178 O O . VAL A 1 278 ? -8.483 -24.305 21.940 1.00 51.03 278 VAL A O 1
ATOM 2181 N N . VAL A 1 279 ? -6.469 -23.386 22.291 1.00 46.62 279 VAL A N 1
ATOM 2182 C CA . VAL A 1 279 ? -6.551 -23.384 23.761 1.00 46.62 279 VAL A CA 1
ATOM 2183 C C . VAL A 1 279 ? -7.664 -22.452 24.252 1.00 46.62 279 VAL A C 1
ATOM 2185 O O . VAL A 1 279 ? -8.380 -22.812 25.183 1.00 46.62 279 VAL A O 1
ATOM 2188 N N . ASP A 1 280 ? -7.865 -21.293 23.623 1.00 41.94 280 ASP A N 1
ATOM 2189 C CA . ASP A 1 280 ? -8.950 -20.361 23.967 1.00 41.94 280 ASP A CA 1
ATOM 2190 C C . ASP A 1 280 ? -10.332 -20.909 23.546 1.00 41.94 280 ASP A C 1
ATOM 2192 O O . ASP A 1 280 ? -11.303 -20.822 24.298 1.00 41.94 280 ASP A O 1
ATOM 2196 N N . LEU A 1 281 ? -10.413 -21.589 22.393 1.00 39.84 281 LEU A N 1
ATOM 2197 C CA . LEU A 1 281 ? -11.590 -22.362 21.967 1.00 39.84 281 LEU A CA 1
ATOM 2198 C C . LEU A 1 281 ? -11.925 -23.509 22.933 1.00 39.84 281 LEU A C 1
ATOM 2200 O O . LEU A 1 281 ? -13.098 -23.717 23.233 1.00 39.84 281 LEU A O 1
ATOM 2204 N N . GLN A 1 282 ? -10.917 -24.234 23.428 1.00 37.19 282 GLN A N 1
ATOM 2205 C CA . GLN A 1 282 ? -11.097 -25.322 24.394 1.00 37.19 282 GLN A CA 1
ATOM 2206 C C . GLN A 1 282 ? -11.486 -24.800 25.784 1.00 37.19 282 GLN A C 1
ATOM 2208 O O . GLN A 1 282 ? -12.375 -25.367 26.416 1.00 37.19 282 GLN A O 1
ATOM 2213 N N . LYS A 1 283 ? -10.914 -23.678 26.241 1.00 39.00 283 LYS A N 1
ATOM 2214 C CA . LYS A 1 283 ? -11.358 -22.995 27.470 1.00 39.00 283 LYS A CA 1
ATOM 2215 C C . LYS A 1 283 ? -12.804 -22.510 27.362 1.00 39.00 283 LYS A C 1
ATOM 2217 O O . LYS A 1 283 ? -13.575 -22.704 28.296 1.00 39.00 283 LYS A O 1
ATOM 2222 N N . GLY A 1 284 ? -13.208 -22.010 26.193 1.00 34.59 284 GLY A N 1
ATOM 2223 C CA . GLY A 1 284 ? -14.598 -21.660 25.886 1.00 34.59 284 GLY A CA 1
ATOM 2224 C C . GLY A 1 284 ? -15.590 -22.836 25.852 1.00 34.59 284 GLY A C 1
ATOM 2225 O O . GLY A 1 284 ? -16.786 -22.593 25.709 1.00 34.59 284 GLY A O 1
ATOM 2226 N N . GLN A 1 285 ? -15.130 -24.087 25.982 1.00 29.77 285 GLN A N 1
ATOM 2227 C CA . GLN A 1 285 ? -15.975 -25.272 26.201 1.00 29.77 285 GLN A CA 1
ATOM 2228 C C . GLN A 1 285 ? -15.905 -25.814 27.643 1.00 29.77 285 GLN A C 1
ATOM 2230 O O . GLN A 1 285 ? -16.629 -26.753 27.965 1.00 29.77 285 GLN A O 1
ATOM 2235 N N . GLY A 1 286 ? -15.045 -25.246 28.498 1.00 29.83 286 GLY A N 1
ATOM 2236 C CA . GLY A 1 286 ? -14.782 -25.720 29.862 1.00 29.83 286 GLY A CA 1
ATOM 2237 C C . GLY A 1 286 ? -15.297 -24.820 30.991 1.00 29.83 286 GLY A C 1
ATOM 2238 O O . GLY A 1 286 ? -15.320 -25.263 32.138 1.00 29.83 286 GLY A O 1
ATOM 2239 N N . GLU A 1 287 ? -15.720 -23.583 30.710 1.00 27.41 287 GLU A N 1
ATOM 2240 C CA . GLU A 1 287 ? -16.393 -22.753 31.717 1.00 27.41 287 GLU A CA 1
ATOM 2241 C C . GLU A 1 287 ? -17.843 -23.213 31.906 1.00 27.41 287 GLU A C 1
ATOM 2243 O O . GLU A 1 287 ? -18.632 -23.298 30.961 1.00 27.41 287 GLU A O 1
ATOM 2248 N N . SER A 1 288 ? -18.182 -23.547 33.152 1.00 24.03 288 SER A N 1
ATOM 2249 C CA . SER A 1 288 ? -19.501 -24.035 33.532 1.00 24.03 288 SER A CA 1
ATOM 2250 C C . SER A 1 288 ? -20.591 -23.019 33.191 1.00 24.03 288 SER A C 1
ATOM 2252 O O . SER A 1 288 ? -20.436 -21.812 33.366 1.00 24.03 288 SER A O 1
ATOM 2254 N N . PHE A 1 289 ? -21.728 -23.532 32.721 1.00 25.41 289 PHE A N 1
ATOM 2255 C CA . PHE A 1 289 ? -22.899 -22.743 32.347 1.00 25.41 289 PHE A CA 1
ATOM 2256 C C . PHE A 1 289 ? -23.513 -22.084 33.596 1.00 25.41 289 PHE A C 1
ATOM 2258 O O . PHE A 1 289 ? -24.429 -22.628 34.218 1.00 25.41 289 PHE A O 1
ATOM 2265 N N . VAL A 1 290 ? -22.988 -20.920 33.992 1.00 26.98 290 VAL A N 1
ATOM 2266 C CA . VAL A 1 290 ? -23.548 -20.110 35.077 1.00 26.98 290 VAL A CA 1
ATOM 2267 C C . VAL A 1 290 ? -24.929 -19.642 34.631 1.00 26.98 290 VAL A C 1
ATOM 2269 O O . VAL A 1 290 ? -25.064 -18.745 33.798 1.00 26.98 290 VAL A O 1
ATOM 2272 N N . ARG A 1 291 ? -25.973 -20.283 35.172 1.00 22.47 291 ARG A N 1
ATOM 2273 C CA . ARG A 1 291 ? -27.346 -19.778 35.070 1.00 22.47 291 ARG A CA 1
ATOM 2274 C C . ARG A 1 291 ? -27.368 -18.347 35.621 1.00 22.47 291 ARG A C 1
ATOM 2276 O O . ARG A 1 291 ? -26.705 -18.110 36.633 1.00 22.47 291 ARG A O 1
ATOM 2283 N N . PRO A 1 292 ? -28.117 -17.413 35.010 1.00 26.19 292 PRO A N 1
ATOM 2284 C CA . PRO A 1 292 ? -28.287 -16.095 35.600 1.00 26.19 292 PRO A CA 1
ATOM 2285 C C . PRO A 1 292 ? -28.900 -16.266 36.993 1.00 26.19 292 PRO A C 1
ATOM 2287 O O . PRO A 1 292 ? -29.951 -16.885 37.143 1.00 26.19 292 PRO A O 1
ATOM 2290 N N . VAL A 1 293 ? -28.198 -15.767 38.008 1.00 25.86 293 VAL A N 1
ATOM 2291 C CA . VAL A 1 293 ? -28.757 -15.574 39.346 1.00 25.86 293 VAL A CA 1
ATOM 2292 C C . VAL A 1 293 ? -29.331 -14.168 39.356 1.00 25.86 293 VAL A C 1
ATOM 2294 O O . VAL A 1 293 ? -28.595 -13.203 39.142 1.00 25.86 293 VAL A O 1
ATOM 2297 N N . ASP A 1 294 ? -30.639 -14.067 39.568 1.00 21.81 294 ASP A N 1
ATOM 2298 C CA . ASP A 1 294 ? -31.337 -12.789 39.638 1.00 21.81 294 ASP A CA 1
ATOM 2299 C C . ASP A 1 294 ? -30.853 -11.986 40.852 1.00 21.81 294 ASP A C 1
ATOM 2301 O O . ASP A 1 294 ? -31.106 -12.345 42.004 1.00 21.81 294 ASP A O 1
ATOM 2305 N N . PHE A 1 295 ? -30.164 -10.874 40.596 1.00 26.80 295 PHE A N 1
ATOM 2306 C CA . PHE A 1 295 ? -29.868 -9.874 41.617 1.00 26.80 295 PHE A CA 1
ATOM 2307 C C . PHE A 1 295 ? -30.961 -8.804 41.609 1.00 26.80 295 PHE A C 1
ATOM 2309 O O . PHE A 1 295 ? -30.924 -7.864 40.815 1.00 26.80 295 PHE A O 1
ATOM 2316 N N . ASN A 1 296 ? -31.921 -8.943 42.525 1.00 23.06 296 ASN A N 1
ATOM 2317 C CA . ASN A 1 296 ? -32.796 -7.840 42.916 1.00 23.06 296 ASN A CA 1
ATOM 2318 C C . ASN A 1 296 ? -31.943 -6.694 43.476 1.00 23.06 296 ASN A C 1
ATOM 2320 O O . ASN A 1 296 ? -31.108 -6.920 44.353 1.00 23.06 296 ASN A O 1
ATOM 2324 N N . TYR A 1 297 ? -32.198 -5.467 43.020 1.00 26.28 297 TYR A N 1
ATOM 2325 C CA . TYR A 1 297 ? -31.630 -4.259 43.612 1.00 26.28 297 TYR A CA 1
ATOM 2326 C C . TYR A 1 297 ? -32.731 -3.382 44.200 1.00 26.28 297 TYR A C 1
ATOM 2328 O O . TYR A 1 297 ? -33.613 -2.890 43.500 1.00 26.28 297 TYR A O 1
ATOM 2336 N N . GLU A 1 298 ? -32.646 -3.202 45.512 1.00 23.55 298 GLU A N 1
ATOM 2337 C CA . GLU A 1 298 ? -33.473 -2.297 46.297 1.00 23.55 298 GLU A CA 1
ATOM 2338 C C . GLU A 1 298 ? -32.993 -0.847 46.108 1.00 23.55 298 GLU A C 1
ATOM 2340 O O . GLU A 1 298 ? -31.793 -0.575 46.003 1.00 23.55 298 GLU A O 1
ATOM 2345 N N . LYS A 1 299 ? -33.936 0.093 46.007 1.00 23.59 299 LYS A N 1
ATOM 2346 C CA . LYS A 1 299 ? -33.666 1.486 45.631 1.00 23.59 299 LYS A CA 1
ATOM 2347 C C . LYS A 1 299 ? -33.461 2.345 46.880 1.00 23.59 299 LYS A C 1
ATOM 2349 O O . LYS A 1 299 ? -34.389 2.510 47.664 1.00 23.59 299 LYS A O 1
ATOM 2354 N N . ILE A 1 300 ? -32.280 2.945 47.024 1.00 24.52 300 ILE A N 1
ATOM 2355 C CA . ILE A 1 300 ? -32.032 4.003 48.014 1.00 24.52 300 ILE A CA 1
ATOM 2356 C C . ILE A 1 300 ? -32.244 5.353 47.323 1.00 24.52 300 ILE A C 1
ATOM 2358 O O . ILE A 1 300 ? -31.569 5.657 46.338 1.00 24.52 300 ILE A O 1
ATOM 2362 N N . ASP A 1 301 ? -33.185 6.154 47.825 1.00 24.25 301 ASP A N 1
ATOM 2363 C CA . ASP A 1 301 ? -33.405 7.517 47.336 1.00 24.25 301 ASP A CA 1
ATOM 2364 C C . ASP A 1 301 ? -32.263 8.452 47.764 1.00 24.25 301 ASP A C 1
ATOM 2366 O O . ASP A 1 301 ? -31.762 8.393 48.888 1.00 24.25 301 ASP A O 1
ATOM 2370 N N . VAL A 1 302 ? -31.873 9.353 46.859 1.00 26.75 302 VAL A N 1
ATOM 2371 C CA . VAL A 1 302 ? -30.900 10.419 47.125 1.00 26.75 302 VAL A CA 1
ATOM 2372 C C . VAL A 1 302 ? -31.618 11.761 47.058 1.00 26.75 302 VAL A C 1
ATOM 2374 O O . VAL A 1 302 ? -32.245 12.094 46.054 1.00 26.75 302 VAL A O 1
ATOM 2377 N N . LEU A 1 303 ? -31.518 12.509 48.156 1.00 26.94 303 LEU A N 1
ATOM 2378 C CA . LEU A 1 303 ? -32.128 13.821 48.339 1.00 26.94 303 LEU A CA 1
ATOM 2379 C C . LEU A 1 303 ? -31.507 14.902 47.444 1.00 26.94 303 LEU A C 1
ATOM 2381 O O . LEU A 1 303 ? -30.313 14.912 47.148 1.00 26.94 303 LEU A O 1
ATOM 2385 N N . GLU A 1 304 ? -32.362 15.848 47.078 1.00 26.97 304 GLU A N 1
ATOM 2386 C CA . GLU A 1 304 ? -32.077 17.058 46.314 1.00 26.97 304 GLU A CA 1
ATOM 2387 C C . GLU A 1 304 ? -31.299 18.093 47.155 1.00 26.97 304 GLU A C 1
ATOM 2389 O O . GLU A 1 304 ? -31.683 18.388 48.286 1.00 26.97 304 GLU A O 1
ATOM 2394 N N . VAL A 1 305 ? -30.240 18.700 46.597 1.00 25.30 305 VAL A N 1
ATOM 2395 C CA . VAL A 1 305 ? -29.625 19.935 47.128 1.00 25.30 305 VAL A CA 1
ATOM 2396 C C . VAL A 1 305 ? -29.302 20.895 45.977 1.00 25.30 305 VAL A C 1
ATOM 2398 O O . VAL A 1 305 ? -28.948 20.486 44.872 1.00 25.30 305 VAL A O 1
ATOM 2401 N N . LYS A 1 306 ? -29.474 22.190 46.250 1.00 25.00 306 LYS A N 1
ATOM 2402 C CA . LYS A 1 306 ? -29.713 23.282 45.298 1.00 25.00 306 LYS A CA 1
ATOM 2403 C C . LYS A 1 306 ? -28.549 24.290 45.272 1.00 25.00 306 LYS A C 1
ATOM 2405 O O . LYS A 1 306 ? -27.972 24.550 46.317 1.00 25.00 306 LYS A O 1
ATOM 2410 N N . ASN A 1 307 ? -28.294 24.880 44.097 1.00 26.42 307 ASN A N 1
ATOM 2411 C CA . ASN A 1 307 ? -27.560 26.129 43.787 1.00 26.42 307 ASN A CA 1
ATOM 2412 C C . ASN A 1 307 ? -26.304 26.554 44.591 1.00 26.42 307 ASN A C 1
ATOM 2414 O O . ASN A 1 307 ? -26.387 26.865 45.774 1.00 26.42 307 ASN A O 1
ATOM 2418 N N . SER A 1 308 ? -25.255 26.952 43.855 1.00 26.42 308 SER A N 1
ATOM 2419 C CA . SER A 1 308 ? -24.861 28.377 43.844 1.00 26.42 308 SER A CA 1
ATOM 2420 C C . SER A 1 308 ? -24.170 28.799 42.535 1.00 26.42 308 SER A C 1
ATOM 2422 O O . SER A 1 308 ? -23.455 28.025 41.899 1.00 26.42 308 SER A O 1
ATOM 2424 N N . GLU A 1 309 ? -24.410 30.044 42.118 1.00 29.00 309 GLU A N 1
ATOM 2425 C CA . GLU A 1 309 ? -23.770 30.695 40.971 1.00 29.00 309 GLU A CA 1
ATOM 2426 C C . GLU A 1 309 ? -22.550 31.501 41.445 1.00 29.00 309 GLU A C 1
ATOM 2428 O O . GLU A 1 309 ? -22.728 32.480 42.167 1.00 29.00 309 GLU A O 1
ATOM 2433 N N . ALA A 1 310 ? -21.320 31.149 41.036 1.00 28.48 310 ALA A N 1
ATOM 2434 C CA . ALA A 1 310 ? -20.135 32.005 41.252 1.00 28.48 310 ALA A CA 1
ATOM 2435 C C . ALA A 1 310 ? -18.891 31.606 40.417 1.00 28.48 310 ALA A C 1
ATOM 2437 O O . ALA A 1 310 ? -17.825 31.353 40.973 1.00 28.48 310 ALA A O 1
ATOM 2438 N N . ALA A 1 311 ? -18.983 31.549 39.080 1.00 26.16 311 ALA A N 1
ATOM 2439 C CA . ALA A 1 311 ? -17.786 31.365 38.227 1.00 26.16 311 ALA A CA 1
ATOM 2440 C C . ALA A 1 311 ? -17.857 31.988 36.813 1.00 26.16 311 ALA A C 1
ATOM 2442 O O . ALA A 1 311 ? -16.901 31.889 36.047 1.00 26.16 311 ALA A O 1
ATOM 2443 N N . MET A 1 312 ? -18.967 32.636 36.440 1.00 27.00 312 MET A N 1
ATOM 2444 C CA . MET A 1 312 ? -19.258 32.961 35.033 1.00 27.00 312 MET A CA 1
ATOM 2445 C C . MET A 1 312 ? -18.678 34.301 34.533 1.00 27.00 312 MET A C 1
ATOM 2447 O O . MET A 1 312 ? -18.579 34.506 33.328 1.00 27.00 312 MET A O 1
ATOM 2451 N N . ASN A 1 313 ? -18.224 35.190 35.427 1.00 26.48 313 ASN A N 1
ATOM 2452 C CA . ASN A 1 313 ? -17.841 36.571 35.077 1.00 26.48 313 ASN A CA 1
ATOM 2453 C C . ASN A 1 313 ? -16.322 36.856 35.047 1.00 26.48 313 ASN A C 1
ATOM 2455 O O . ASN A 1 313 ? -15.928 38.016 34.958 1.00 26.48 313 ASN A O 1
ATOM 2459 N N . LEU A 1 314 ? -15.459 35.831 35.100 1.00 30.91 314 LEU A N 1
ATOM 2460 C CA . LEU A 1 314 ? -13.989 36.001 35.111 1.00 30.91 314 LEU A CA 1
ATOM 2461 C C . LEU A 1 314 ? -13.241 35.404 33.902 1.00 30.91 314 LEU A C 1
ATOM 2463 O O . LEU A 1 314 ? -12.030 35.558 33.808 1.00 30.91 314 LEU A O 1
ATOM 2467 N N . LEU A 1 315 ? -13.946 34.792 32.941 1.00 28.86 315 LEU A N 1
ATOM 2468 C CA . LEU A 1 315 ? -13.363 34.255 31.693 1.00 28.86 315 LEU A CA 1
ATOM 2469 C C . LEU A 1 315 ? -13.872 34.953 30.415 1.00 28.86 315 LEU A C 1
ATOM 2471 O O . LEU A 1 315 ? -13.652 34.471 29.307 1.00 28.86 315 LEU A O 1
ATOM 2475 N N . ILE A 1 316 ? -14.521 36.111 30.565 1.00 33.56 316 ILE A N 1
ATOM 2476 C CA . ILE A 1 316 ? -15.089 36.909 29.460 1.00 33.56 316 ILE A CA 1
ATOM 2477 C C . ILE A 1 316 ? -14.142 38.051 29.020 1.00 33.56 316 ILE A C 1
ATOM 2479 O O . ILE A 1 316 ? -14.355 38.662 27.977 1.00 33.56 316 ILE A O 1
ATOM 2483 N N . ARG A 1 317 ? -13.063 38.341 29.772 1.00 29.80 317 ARG A N 1
ATOM 2484 C CA . ARG A 1 317 ? -12.244 39.559 29.571 1.00 29.80 317 ARG A CA 1
ATOM 2485 C C . ARG A 1 317 ? -10.881 39.382 28.879 1.00 29.80 317 ARG A C 1
ATOM 2487 O O . ARG A 1 317 ? -10.289 40.393 28.522 1.00 29.80 317 ARG A O 1
ATOM 2494 N N . GLU A 1 318 ? -10.398 38.159 28.638 1.00 35.34 318 GLU A N 1
ATOM 2495 C CA . GLU A 1 318 ? -9.089 37.929 27.975 1.00 35.34 318 GLU A CA 1
ATOM 2496 C C . GLU A 1 318 ? -9.137 37.107 26.672 1.00 35.34 318 GLU A C 1
ATOM 2498 O O . GLU A 1 318 ? -8.156 37.071 25.936 1.00 35.34 318 GLU A O 1
ATOM 2503 N N . SER A 1 319 ? -10.272 36.502 26.311 1.00 29.69 319 SER A N 1
ATOM 2504 C CA . SER A 1 319 ? -10.436 35.774 25.037 1.00 29.69 319 SER A CA 1
ATOM 2505 C C . SER A 1 319 ? -10.952 36.644 23.877 1.00 29.69 319 SER A C 1
ATOM 2507 O O . SER A 1 319 ? -10.925 36.214 22.725 1.00 29.69 319 SER A O 1
ATOM 2509 N N . ALA A 1 320 ? -11.382 37.880 24.153 1.00 29.17 320 ALA A N 1
ATOM 2510 C CA . ALA A 1 320 ? -12.070 38.754 23.197 1.00 29.17 320 ALA A CA 1
ATOM 2511 C C . ALA A 1 320 ? -11.187 39.339 22.068 1.00 29.17 320 ALA A C 1
ATOM 2513 O O . ALA A 1 320 ? -11.725 39.907 21.123 1.00 29.17 320 ALA A O 1
ATOM 2514 N N . ASN A 1 321 ? -9.858 39.176 22.130 1.00 27.94 321 ASN A N 1
ATOM 2515 C CA . ASN A 1 321 ? -8.904 39.750 21.164 1.00 27.94 321 ASN A CA 1
ATOM 2516 C C . ASN A 1 321 ? -8.235 38.721 20.225 1.00 27.94 321 ASN A C 1
ATOM 2518 O O . ASN A 1 321 ? -7.248 39.051 19.572 1.00 27.94 321 ASN A O 1
ATOM 2522 N N . MET A 1 322 ? -8.748 37.486 20.131 1.00 26.75 322 MET A N 1
ATOM 2523 C CA . MET A 1 322 ? -8.330 36.534 19.078 1.00 26.75 322 MET A CA 1
ATOM 2524 C C . MET A 1 322 ? -9.510 35.959 18.269 1.00 26.75 322 MET A C 1
ATOM 2526 O O . MET A 1 322 ? -9.451 34.874 17.695 1.00 26.75 322 MET A O 1
ATOM 2530 N N . PHE A 1 323 ? -10.571 36.763 18.200 1.00 23.88 323 PHE A N 1
ATOM 2531 C CA . PHE A 1 323 ? -11.418 36.975 17.021 1.00 23.88 323 PHE A CA 1
ATOM 2532 C C . PHE A 1 323 ? -10.699 37.963 16.057 1.00 23.88 323 PHE A C 1
ATOM 2534 O O . PHE A 1 323 ? -9.783 38.659 16.483 1.00 23.88 323 PHE A O 1
ATOM 2541 N N . LEU A 1 324 ? -11.027 38.106 14.764 1.00 30.09 324 LEU A N 1
ATOM 2542 C CA . LEU A 1 324 ? -12.071 37.467 13.949 1.00 30.09 324 LEU A CA 1
ATOM 2543 C C . LEU A 1 324 ? -11.640 37.448 12.461 1.00 30.09 324 LEU A C 1
ATOM 2545 O O . LEU A 1 324 ? -11.482 38.515 11.874 1.00 30.09 324 LEU A O 1
ATOM 2549 N N . ALA A 1 325 ? -11.504 36.276 11.825 1.00 24.08 325 ALA A N 1
ATOM 2550 C CA . ALA A 1 325 ? -11.606 36.149 10.363 1.00 24.08 325 ALA A CA 1
ATOM 2551 C C . ALA A 1 325 ? -11.885 34.696 9.933 1.00 24.08 325 ALA A C 1
ATOM 2553 O O . ALA A 1 325 ? -11.231 33.776 10.414 1.00 24.08 325 ALA A O 1
ATOM 2554 N N . VAL A 1 326 ? -12.776 34.533 8.946 1.00 23.64 326 VAL A N 1
ATOM 2555 C CA . VAL A 1 326 ? -13.069 33.289 8.198 1.00 23.64 326 VAL A CA 1
ATOM 2556 C C . VAL A 1 326 ? -14.002 32.274 8.906 1.00 23.64 326 VAL A C 1
ATOM 2558 O O . VAL A 1 326 ? -13.580 31.293 9.507 1.00 23.64 326 VAL A O 1
ATOM 2561 N N . PHE A 1 327 ? -15.300 32.507 8.656 1.00 25.58 327 PHE A N 1
ATOM 2562 C CA . PHE A 1 327 ? -16.501 31.658 8.807 1.00 25.58 327 PHE A CA 1
ATOM 2563 C C . PHE A 1 327 ? -17.298 31.657 10.125 1.00 25.58 327 PHE A C 1
ATOM 2565 O O . PHE A 1 327 ? -17.070 30.897 11.060 1.00 25.58 327 PHE A O 1
ATOM 2572 N N . GLU A 1 328 ? -18.348 32.481 10.083 1.00 26.09 328 GLU A N 1
ATOM 2573 C CA . GLU A 1 328 ? -19.510 32.548 10.970 1.00 26.09 328 GLU A CA 1
ATOM 2574 C C . GLU A 1 328 ? -20.724 31.814 10.339 1.00 26.09 328 GLU A C 1
ATOM 2576 O O . GLU A 1 328 ? -20.731 31.524 9.141 1.00 26.09 328 GLU A O 1
ATOM 2581 N N . THR A 1 329 ? -21.792 31.626 11.130 1.00 26.33 329 THR A N 1
ATOM 2582 C CA . THR A 1 329 ? -23.136 31.084 10.803 1.00 26.33 329 THR A CA 1
ATOM 2583 C C . THR A 1 329 ? -23.268 29.545 10.775 1.00 26.33 329 THR A C 1
ATOM 2585 O O . THR A 1 329 ? -22.413 28.848 10.246 1.00 26.33 329 THR A O 1
ATOM 2588 N N . LYS A 1 330 ? -24.330 28.932 11.329 1.00 26.64 330 LYS A N 1
ATOM 2589 C CA . LYS A 1 330 ? -25.488 29.476 12.075 1.00 26.64 330 LYS A CA 1
ATOM 2590 C C . LYS A 1 330 ? -26.039 28.435 13.062 1.00 26.64 330 LYS A C 1
ATOM 2592 O O . LYS A 1 330 ? -26.104 27.255 12.732 1.00 26.64 330 LYS A O 1
ATOM 2597 N N . GLU A 1 331 ? -26.499 28.881 14.226 1.00 26.66 331 GLU A N 1
ATOM 2598 C CA . GLU A 1 331 ? -27.196 28.054 15.220 1.00 26.66 331 GLU A CA 1
ATOM 2599 C C . GLU A 1 331 ? -28.722 28.117 15.008 1.00 26.66 331 GLU A C 1
ATOM 2601 O O . GLU A 1 331 ? -29.253 29.158 14.613 1.00 26.66 331 GLU A O 1
ATOM 2606 N N . HIS A 1 332 ? -29.441 27.019 15.267 1.00 24.33 332 HIS A N 1
ATOM 2607 C CA . HIS A 1 332 ? -30.908 27.007 15.317 1.00 24.33 332 HIS A CA 1
ATOM 2608 C C . HIS A 1 332 ? -31.405 26.127 16.470 1.00 24.33 332 HIS A C 1
ATOM 2610 O O . HIS A 1 332 ? -31.173 24.919 16.495 1.00 24.33 332 HIS A O 1
ATOM 2616 N N . ALA A 1 333 ? -32.119 26.751 17.407 1.00 23.78 333 ALA A N 1
ATOM 2617 C CA . ALA A 1 333 ? -32.763 26.091 18.534 1.00 23.78 333 ALA A CA 1
ATOM 2618 C C . ALA A 1 333 ? -34.074 25.393 18.131 1.00 23.78 333 ALA A C 1
ATOM 2620 O O . ALA A 1 333 ? -34.789 25.863 17.244 1.00 23.78 333 ALA A O 1
ATOM 2621 N N . ILE A 1 334 ? -34.428 24.326 18.854 1.00 25.69 334 ILE A N 1
ATOM 2622 C CA . ILE A 1 334 ? -35.788 23.772 18.904 1.00 25.69 334 ILE A CA 1
ATOM 2623 C C . ILE A 1 334 ? -36.141 23.526 20.374 1.00 25.69 334 ILE A C 1
ATOM 2625 O O . ILE A 1 334 ? -35.446 22.793 21.074 1.00 25.69 334 ILE A O 1
ATOM 2629 N N . THR A 1 335 ? -37.223 24.148 20.832 1.00 25.52 335 THR A N 1
ATOM 2630 C CA . THR A 1 335 ? -37.853 23.918 22.138 1.00 25.52 335 THR A CA 1
ATOM 2631 C C . THR A 1 335 ? -38.866 22.768 22.052 1.00 25.52 335 THR A C 1
ATOM 2633 O O . THR A 1 335 ? -39.530 22.599 21.031 1.00 25.52 335 THR A O 1
ATOM 2636 N N . GLY A 1 336 ? -39.004 21.977 23.122 1.00 23.06 336 GLY A N 1
ATOM 2637 C CA . GLY A 1 336 ? -39.938 20.845 23.185 1.00 23.06 336 GLY A CA 1
ATOM 2638 C C . GLY A 1 336 ? -40.286 20.449 24.624 1.00 23.06 336 GLY A C 1
ATOM 2639 O O . GLY A 1 336 ? -39.397 20.230 25.439 1.00 23.06 336 GLY A O 1
ATOM 2640 N N . ASP A 1 337 ? -41.586 20.403 24.912 1.00 23.55 337 ASP A N 1
ATOM 2641 C CA . ASP A 1 337 ? -42.228 20.248 26.228 1.00 23.55 337 ASP A CA 1
ATOM 2642 C C . ASP A 1 337 ? -42.026 18.854 26.889 1.00 23.55 337 ASP A C 1
ATOM 2644 O O . ASP A 1 337 ? -42.171 17.834 26.206 1.00 23.55 337 ASP A O 1
ATOM 2648 N N . PRO A 1 338 ? -41.716 18.756 28.202 1.00 27.64 338 PRO A N 1
ATOM 2649 C CA . PRO A 1 338 ? -41.453 17.477 28.864 1.00 27.64 338 PRO A CA 1
ATOM 2650 C C . PRO A 1 338 ? -42.724 16.811 29.428 1.00 27.64 338 PRO A C 1
ATOM 2652 O O . PRO A 1 338 ? -42.986 16.865 30.631 1.00 27.64 338 PRO A O 1
ATOM 2655 N N . SER A 1 339 ? -43.483 16.081 28.600 1.00 26.70 339 SER A N 1
ATOM 2656 C CA . SER A 1 339 ? -44.536 15.188 29.120 1.00 26.70 339 SER A CA 1
ATOM 2657 C C . SER A 1 339 ? -44.793 13.910 28.297 1.00 26.70 339 SER A C 1
ATOM 2659 O O . SER A 1 339 ? -45.597 13.892 27.367 1.00 26.70 339 SER A O 1
ATOM 2661 N N . LYS A 1 340 ? -44.156 12.795 28.706 1.00 24.33 340 LYS A N 1
ATOM 2662 C CA . LYS A 1 340 ? -44.759 11.444 28.882 1.00 24.33 340 LYS A CA 1
ATOM 2663 C C . LYS A 1 340 ? -43.699 10.369 29.142 1.00 24.33 340 LYS A C 1
ATOM 2665 O O . LYS A 1 340 ? -42.962 9.967 28.249 1.00 24.33 340 LYS A O 1
ATOM 2670 N N . ILE A 1 341 ? -43.698 9.844 30.365 1.00 26.38 341 ILE A N 1
ATOM 2671 C CA . ILE A 1 341 ? -42.992 8.615 30.742 1.00 26.38 341 ILE A CA 1
ATOM 2672 C C . ILE A 1 341 ? -44.001 7.456 30.668 1.00 26.38 341 ILE A C 1
ATOM 2674 O O . ILE A 1 341 ? -45.142 7.632 31.089 1.00 26.38 341 ILE A O 1
ATOM 2678 N N . TYR A 1 342 ? -43.592 6.306 30.114 1.00 27.06 342 TYR A N 1
ATOM 2679 C CA . TYR A 1 342 ? -43.689 4.953 30.708 1.00 27.06 342 TYR A CA 1
ATOM 2680 C C . TYR A 1 342 ? -43.789 3.814 29.676 1.00 27.06 342 TYR A C 1
ATOM 2682 O O . TYR A 1 342 ? -44.634 3.831 28.784 1.00 27.06 342 TYR A O 1
ATOM 2690 N N . ARG A 1 343 ? -43.016 2.751 29.973 1.00 23.33 343 ARG A N 1
ATOM 2691 C CA . ARG A 1 343 ? -43.150 1.339 29.548 1.00 23.33 343 ARG A CA 1
ATOM 2692 C C . ARG A 1 343 ? -42.368 0.869 28.306 1.00 23.33 343 ARG A C 1
ATOM 2694 O O . ARG A 1 343 ? -42.949 0.636 27.252 1.00 23.33 343 ARG A O 1
ATOM 2701 N N . ASN A 1 344 ? -41.093 0.520 28.510 1.00 24.48 344 ASN A N 1
ATOM 2702 C CA . ASN A 1 344 ? -40.719 -0.904 28.610 1.00 24.48 344 ASN A CA 1
ATOM 2703 C C . ASN A 1 344 ? -39.307 -1.088 29.198 1.00 24.48 344 ASN A C 1
ATOM 2705 O O . ASN A 1 344 ? -38.343 -0.553 28.659 1.00 24.48 344 ASN A O 1
ATOM 2709 N N . GLU A 1 345 ? -39.182 -1.880 30.265 1.00 27.34 345 GLU A N 1
ATOM 2710 C CA . GLU A 1 345 ? -37.891 -2.244 30.861 1.00 27.34 345 GLU A CA 1
ATOM 2711 C C . GLU A 1 345 ? -37.419 -3.608 30.349 1.00 27.34 345 GLU A C 1
ATOM 2713 O O . GLU A 1 345 ? -37.774 -4.669 30.852 1.00 27.34 345 GLU A O 1
ATOM 2718 N N . GLN A 1 346 ? -36.548 -3.556 29.352 1.00 24.05 346 GLN A N 1
ATOM 2719 C CA . GLN A 1 346 ? -35.337 -4.373 29.336 1.00 24.05 346 GLN A CA 1
ATOM 2720 C C . GLN A 1 346 ? -34.181 -3.370 29.385 1.00 24.05 346 GLN A C 1
ATOM 2722 O O . GLN A 1 346 ? -34.366 -2.228 28.959 1.00 24.05 346 GLN A O 1
ATOM 2727 N N . SER A 1 347 ? -33.012 -3.741 29.914 1.00 30.84 347 SER A N 1
ATOM 2728 C CA . SER A 1 347 ? -31.853 -2.841 30.045 1.00 30.84 347 SER A CA 1
ATOM 2729 C C . SER A 1 347 ? -31.214 -2.531 28.682 1.00 30.84 347 SER A C 1
ATOM 2731 O O . SER A 1 347 ? -30.106 -2.954 28.348 1.00 30.84 347 SER A O 1
ATOM 2733 N N . ALA A 1 348 ? -31.955 -1.782 27.869 1.00 27.12 348 ALA A N 1
ATOM 2734 C CA . ALA A 1 348 ? -31.553 -1.287 26.575 1.00 27.12 348 ALA A CA 1
ATOM 2735 C C . ALA A 1 348 ? -30.454 -0.244 26.775 1.00 27.12 348 ALA A C 1
ATOM 2737 O O . ALA A 1 348 ? -30.706 0.887 27.190 1.00 27.12 348 ALA A O 1
ATOM 2738 N N . ILE A 1 349 ? -29.221 -0.643 26.461 1.00 37.56 349 ILE A N 1
ATOM 2739 C CA . ILE A 1 349 ? -28.116 0.286 26.244 1.00 37.56 349 ILE A CA 1
ATOM 2740 C C . ILE A 1 349 ? -28.610 1.324 25.236 1.00 37.56 349 ILE A C 1
ATOM 2742 O O . ILE A 1 349 ? -28.975 0.963 24.121 1.00 37.56 349 ILE A O 1
ATOM 2746 N N . GLU A 1 350 ? -28.641 2.588 25.640 1.00 32.78 350 GLU A N 1
ATOM 2747 C CA . GLU A 1 350 ? -29.119 3.703 24.826 1.00 32.78 350 GLU A CA 1
ATOM 2748 C C . GLU A 1 350 ? -28.261 3.812 23.552 1.00 32.78 350 GLU A C 1
ATOM 2750 O O . GLU A 1 350 ? -27.091 4.197 23.610 1.00 32.78 350 GLU A O 1
ATOM 2755 N N . ILE A 1 351 ? -28.813 3.385 22.410 1.00 36.56 351 ILE A N 1
ATOM 2756 C CA . ILE A 1 351 ? -28.119 3.377 21.116 1.00 36.56 351 ILE A CA 1
ATOM 2757 C C . ILE A 1 351 ? -28.401 4.710 20.412 1.00 36.56 351 ILE A C 1
ATOM 2759 O O . ILE A 1 351 ? -29.561 4.967 20.089 1.00 36.56 351 ILE A O 1
ATOM 2763 N N . PRO A 1 352 ? -27.384 5.541 20.112 1.00 36.56 352 PRO A N 1
ATOM 2764 C CA . PRO A 1 352 ? -27.577 6.715 19.270 1.00 36.56 352 PRO A CA 1
ATOM 2765 C C . PRO A 1 352 ? -28.100 6.310 17.887 1.00 36.56 352 PRO A C 1
ATOM 2767 O O . PRO A 1 352 ? -27.493 5.467 17.217 1.00 36.56 352 PRO A O 1
ATOM 2770 N N . GLU A 1 353 ? -29.199 6.924 17.438 1.00 32.12 353 GLU A N 1
ATOM 2771 C CA . GLU A 1 353 ? -29.716 6.709 16.085 1.00 32.12 353 GLU A CA 1
ATOM 2772 C C . GLU A 1 353 ? -28.667 7.129 15.045 1.00 32.12 353 GLU A C 1
ATOM 2774 O O . GLU A 1 353 ? -28.341 8.304 14.878 1.00 32.12 353 GLU A O 1
ATOM 2779 N N . THR A 1 354 ? -28.135 6.147 14.323 1.00 41.97 354 THR A N 1
ATOM 2780 C CA . THR A 1 354 ? -27.284 6.345 13.146 1.00 41.97 354 THR A CA 1
ATOM 2781 C C . THR A 1 354 ? -27.831 5.490 12.010 1.00 41.97 354 THR A C 1
ATOM 2783 O O . THR A 1 354 ? -28.520 4.499 12.246 1.00 41.97 354 THR A O 1
ATOM 2786 N N . ALA A 1 355 ? -27.532 5.844 10.758 1.00 32.72 355 ALA A N 1
ATOM 2787 C CA . ALA A 1 355 ? -28.084 5.157 9.583 1.00 32.72 355 ALA A CA 1
ATOM 2788 C C . ALA A 1 355 ? -27.558 3.712 9.379 1.00 32.72 355 ALA A C 1
ATOM 2790 O O . ALA A 1 355 ? -27.887 3.054 8.387 1.00 32.72 355 ALA A O 1
ATOM 2791 N N . HIS A 1 356 ? -26.729 3.210 10.299 1.00 44.81 356 HIS A N 1
ATOM 2792 C CA . HIS A 1 356 ? -26.125 1.882 10.259 1.00 44.81 356 HIS A CA 1
ATOM 2793 C C . HIS A 1 356 ? -27.053 0.795 10.802 1.00 44.81 356 HIS A C 1
ATOM 2795 O O . HIS A 1 356 ? -27.714 0.953 11.826 1.00 44.81 356 HIS A O 1
ATOM 2801 N N . LYS A 1 357 ? -27.007 -0.391 10.183 1.00 49.03 357 LYS A N 1
ATOM 2802 C CA . LYS A 1 357 ? -27.557 -1.620 10.779 1.00 49.03 357 LYS A CA 1
ATOM 2803 C C . LYS A 1 357 ? -26.624 -2.138 11.879 1.00 49.03 357 LYS A C 1
ATOM 2805 O O . LYS A 1 357 ? -25.873 -3.089 11.673 1.00 49.03 357 LYS A O 1
ATOM 2810 N N . ILE A 1 358 ? -26.695 -1.505 13.044 1.00 57.88 358 ILE A N 1
ATOM 2811 C CA . ILE A 1 358 ? -25.958 -1.877 14.259 1.00 57.88 358 ILE A CA 1
ATOM 2812 C C . ILE A 1 358 ? -26.256 -3.349 14.640 1.00 57.88 358 ILE A C 1
ATOM 2814 O O . ILE A 1 358 ? -27.346 -3.864 14.383 1.00 57.88 358 ILE A O 1
ATOM 2818 N N . SER A 1 359 ? -25.281 -4.036 15.250 1.00 61.53 359 SER A N 1
ATOM 2819 C CA . SER A 1 359 ? -25.420 -5.380 15.860 1.00 61.53 359 SER A CA 1
ATOM 2820 C C . SER A 1 359 ? -25.731 -6.591 14.954 1.00 61.53 359 SER A C 1
ATOM 2822 O O . SER A 1 359 ? -26.102 -7.638 15.484 1.00 61.53 359 SER A O 1
ATOM 2824 N N . ASN A 1 360 ? -25.578 -6.521 13.628 1.00 70.75 360 ASN A N 1
ATOM 2825 C CA . ASN A 1 360 ? -25.942 -7.638 12.734 1.00 70.75 360 ASN A CA 1
ATOM 2826 C C . ASN A 1 360 ? -24.766 -8.459 12.173 1.00 70.75 360 ASN A C 1
ATOM 2828 O O . ASN A 1 360 ? -24.987 -9.563 11.668 1.00 70.75 360 ASN A O 1
ATOM 2832 N N . ASP A 1 361 ? -23.531 -7.961 12.226 1.00 78.94 361 ASP A N 1
ATOM 2833 C CA . ASP A 1 361 ? -22.396 -8.631 11.585 1.00 78.94 361 ASP A CA 1
ATOM 2834 C C . ASP A 1 361 ? -21.803 -9.752 12.452 1.00 78.94 361 ASP A C 1
ATOM 2836 O O . ASP A 1 361 ? -21.708 -9.662 13.680 1.00 78.94 361 ASP A O 1
ATOM 2840 N N . SER A 1 362 ? -21.380 -10.837 11.799 1.00 85.44 362 SER A N 1
ATOM 2841 C CA . SER A 1 362 ? -20.672 -11.935 12.467 1.00 85.44 362 SER A CA 1
ATOM 2842 C C . SER A 1 362 ? -19.208 -11.575 12.746 1.00 85.44 362 SER A C 1
ATOM 2844 O O . SER A 1 362 ? -18.595 -10.817 11.994 1.00 85.44 362 SER A O 1
ATOM 2846 N N . TRP A 1 363 ? -18.611 -12.183 13.780 1.00 87.25 363 TRP A N 1
ATOM 2847 C CA . TRP A 1 363 ? -17.180 -12.014 14.079 1.00 87.25 363 TRP A CA 1
ATOM 2848 C C . TRP A 1 363 ? -16.287 -12.371 12.880 1.00 87.25 363 TRP A C 1
ATOM 2850 O O . TRP A 1 363 ? -15.278 -11.718 12.638 1.00 87.25 363 TRP A O 1
ATOM 2860 N N . PHE A 1 364 ? -16.687 -13.378 12.098 1.00 85.19 364 PHE A N 1
ATOM 2861 C CA . PHE A 1 364 ? -15.962 -13.827 10.913 1.00 85.19 364 PHE A CA 1
ATOM 2862 C C . PHE A 1 364 ? -16.006 -12.769 9.803 1.00 85.19 364 PHE A C 1
ATOM 2864 O O . PHE A 1 364 ? -14.974 -12.437 9.230 1.00 85.19 364 PHE A O 1
ATOM 2871 N N . GLN A 1 365 ? -17.174 -12.163 9.558 1.00 83.56 365 GLN A N 1
ATOM 2872 C CA . GLN A 1 365 ? -17.313 -11.059 8.604 1.00 83.56 365 GLN A CA 1
ATOM 2873 C C . GLN A 1 365 ? -16.456 -9.851 9.014 1.00 83.56 365 GLN A C 1
ATOM 2875 O O . GLN A 1 365 ? -15.744 -9.312 8.172 1.00 83.56 365 GLN A O 1
ATOM 2880 N N . ALA A 1 366 ? -16.460 -9.467 10.296 1.00 84.88 366 ALA A N 1
ATOM 2881 C CA . ALA A 1 366 ? -15.586 -8.406 10.802 1.00 84.88 366 ALA A CA 1
ATOM 2882 C C . ALA A 1 366 ? -14.097 -8.759 10.633 1.00 84.88 366 ALA A C 1
ATOM 2884 O O . ALA A 1 366 ? -13.322 -7.935 10.153 1.00 84.88 366 ALA A O 1
ATOM 2885 N N . GLY A 1 367 ? -13.708 -10.007 10.921 1.00 87.69 367 GLY A N 1
ATOM 2886 C CA . GLY A 1 367 ? -12.354 -10.512 10.679 1.00 87.69 367 GLY A CA 1
ATOM 2887 C C . GLY A 1 367 ? -11.934 -10.409 9.209 1.00 87.69 367 GLY A C 1
ATOM 2888 O O . GLY A 1 367 ? -10.800 -10.027 8.928 1.00 87.69 367 GLY A O 1
ATOM 2889 N N . PHE A 1 368 ? -12.847 -10.662 8.267 1.00 84.06 368 PHE A N 1
ATOM 2890 C CA . PHE A 1 368 ? -12.602 -10.480 6.832 1.00 84.06 368 PHE A CA 1
ATOM 2891 C C . PHE A 1 368 ? -12.513 -9.010 6.407 1.00 84.06 368 PHE A C 1
ATOM 2893 O O . PHE A 1 368 ? -11.641 -8.688 5.604 1.00 84.06 368 PHE A O 1
ATOM 2900 N N . VAL A 1 369 ? -13.333 -8.105 6.959 1.00 83.62 369 VAL A N 1
ATOM 2901 C CA . VAL A 1 369 ? -13.192 -6.649 6.729 1.00 83.62 369 VAL A CA 1
ATOM 2902 C C . VAL A 1 369 ? -11.800 -6.183 7.158 1.00 83.62 369 VAL A C 1
ATOM 2904 O O . VAL A 1 369 ? -11.070 -5.585 6.369 1.00 83.62 369 VAL A O 1
ATOM 2907 N N . LEU A 1 370 ? -11.404 -6.529 8.385 1.00 87.06 370 LEU A N 1
ATOM 2908 C CA . LEU A 1 370 ? -10.112 -6.173 8.969 1.00 87.06 370 LEU A CA 1
ATOM 2909 C C . LEU A 1 370 ? -8.925 -6.771 8.188 1.00 87.06 370 LEU A C 1
ATOM 2911 O O . LEU A 1 370 ? -7.940 -6.085 7.917 1.00 87.06 370 LEU A O 1
ATOM 2915 N N . THR A 1 371 ? -9.041 -8.034 7.770 1.00 88.31 371 THR A N 1
ATOM 2916 C CA . THR A 1 371 ? -8.032 -8.732 6.954 1.00 88.31 371 THR A CA 1
ATOM 2917 C C . THR A 1 371 ? -7.904 -8.121 5.556 1.00 88.31 371 THR A C 1
ATOM 2919 O O . THR A 1 371 ? -6.792 -7.948 5.064 1.00 88.31 371 THR A O 1
ATOM 2922 N N . THR A 1 372 ? -9.017 -7.747 4.919 1.00 84.50 372 THR A N 1
ATOM 2923 C CA . THR A 1 372 ? -9.014 -7.130 3.577 1.00 84.50 372 THR A CA 1
ATOM 2924 C C . THR A 1 372 ? -8.458 -5.703 3.606 1.00 84.50 372 THR A C 1
ATOM 2926 O O . THR A 1 372 ? -7.894 -5.252 2.615 1.00 84.50 372 THR A O 1
ATOM 2929 N N . GLY A 1 373 ? -8.561 -4.999 4.741 1.00 84.75 373 GLY A N 1
ATOM 2930 C CA . GLY A 1 373 ? -7.911 -3.700 4.940 1.00 84.75 373 GLY A CA 1
ATOM 2931 C C . GLY A 1 373 ? -6.381 -3.787 4.885 1.00 84.75 373 GLY A C 1
ATOM 2932 O O . GLY A 1 373 ? -5.754 -3.039 4.137 1.00 84.75 373 GLY A O 1
ATOM 2933 N N . ILE A 1 374 ? -5.793 -4.739 5.623 1.00 88.75 374 ILE A N 1
ATOM 2934 C CA . ILE A 1 374 ? -4.336 -4.978 5.637 1.00 88.75 374 ILE A CA 1
ATOM 2935 C C . ILE A 1 374 ? -3.843 -5.518 4.284 1.00 88.75 374 ILE A C 1
ATOM 2937 O O . ILE A 1 374 ? -2.844 -5.038 3.756 1.00 88.75 374 ILE A O 1
ATOM 2941 N N . ASN A 1 375 ? -4.554 -6.483 3.693 1.00 90.00 375 ASN A N 1
ATOM 2942 C CA . ASN A 1 375 ? -4.190 -7.102 2.408 1.00 90.00 375 ASN A CA 1
ATOM 2943 C C . ASN A 1 375 ? -4.778 -6.363 1.195 1.00 90.00 375 ASN A C 1
ATOM 2945 O O . ASN A 1 375 ? -5.118 -6.984 0.191 1.00 90.00 375 ASN A O 1
ATOM 2949 N N . SER A 1 376 ? -4.951 -5.049 1.310 1.00 91.00 376 SER A N 1
ATOM 2950 C CA . SER A 1 376 ? -5.368 -4.188 0.205 1.00 91.00 376 SER A CA 1
ATOM 2951 C C . SER A 1 376 ? -4.204 -3.923 -0.760 1.00 91.00 376 SER A C 1
ATOM 2953 O O . SER A 1 376 ? -3.064 -4.292 -0.478 1.00 91.00 376 SER A O 1
ATOM 2955 N N . ALA A 1 377 ? -4.459 -3.250 -1.890 1.00 91.94 377 ALA A N 1
ATOM 2956 C CA . ALA A 1 377 ? -3.449 -3.011 -2.930 1.00 91.94 377 ALA A CA 1
ATOM 2957 C C . ALA A 1 377 ? -2.153 -2.330 -2.429 1.00 91.94 377 ALA A C 1
ATOM 2959 O O . ALA A 1 377 ? -1.100 -2.498 -3.044 1.00 91.94 377 ALA A O 1
ATOM 2960 N N . TYR A 1 378 ? -2.193 -1.645 -1.278 1.00 93.94 378 TYR A N 1
ATOM 2961 C CA . TYR A 1 378 ? -1.013 -1.137 -0.565 1.00 93.94 378 TYR A CA 1
ATOM 2962 C C . TYR A 1 378 ? 0.061 -2.196 -0.285 1.00 93.94 378 TYR A C 1
ATOM 2964 O O . TYR A 1 378 ? 1.244 -1.861 -0.226 1.00 93.94 378 TYR A O 1
ATOM 2972 N N . VAL A 1 379 ? -0.321 -3.474 -0.178 1.00 94.88 379 VAL A N 1
ATOM 2973 C CA . VAL A 1 379 ? 0.610 -4.597 -0.009 1.00 94.88 379 VAL A CA 1
ATOM 2974 C C . VAL A 1 379 ? 1.697 -4.633 -1.090 1.00 94.88 379 VAL A C 1
ATOM 2976 O O . VAL A 1 379 ? 2.839 -4.993 -0.810 1.00 94.88 379 VAL A O 1
ATOM 2979 N N . LEU A 1 380 ? 1.371 -4.179 -2.305 1.00 94.62 380 LEU A N 1
ATOM 2980 C CA . LEU A 1 380 ? 2.289 -4.115 -3.441 1.00 94.62 380 LEU A CA 1
ATOM 2981 C C . LEU A 1 380 ? 3.363 -3.022 -3.287 1.00 94.62 380 LEU A C 1
ATOM 2983 O O . LEU A 1 380 ? 4.345 -3.049 -4.021 1.00 94.62 380 LEU A O 1
ATOM 2987 N N . GLY A 1 381 ? 3.214 -2.083 -2.346 1.00 94.19 381 GLY A N 1
ATOM 2988 C CA . GLY A 1 381 ? 4.198 -1.029 -2.075 1.00 94.19 381 GLY A CA 1
ATOM 2989 C C . GLY A 1 381 ? 5.131 -1.301 -0.892 1.00 94.19 381 GLY A C 1
ATOM 2990 O O . GLY A 1 381 ? 6.199 -0.690 -0.802 1.00 94.19 381 GLY A O 1
ATOM 2991 N N . TYR A 1 382 ? 4.782 -2.217 0.019 1.00 95.44 382 TYR A N 1
ATOM 2992 C CA . TYR A 1 382 ? 5.549 -2.419 1.257 1.00 95.44 382 TYR A CA 1
ATOM 2993 C C . TYR A 1 382 ? 6.931 -3.056 1.041 1.00 95.44 382 TYR A C 1
ATOM 2995 O O . TYR A 1 382 ? 7.849 -2.745 1.800 1.00 95.44 382 TYR A O 1
ATOM 3003 N N . SER A 1 383 ? 7.147 -3.852 -0.014 1.00 95.25 383 SER A N 1
ATOM 3004 C CA . SER A 1 383 ? 8.493 -4.346 -0.366 1.00 95.25 383 SER A CA 1
ATOM 3005 C C . SER A 1 383 ? 9.485 -3.192 -0.554 1.00 95.25 383 SER A C 1
ATOM 3007 O O . SER A 1 383 ? 10.583 -3.227 -0.007 1.00 95.25 383 SER A O 1
ATOM 3009 N N . ALA A 1 384 ? 9.079 -2.125 -1.246 1.00 94.75 384 ALA A N 1
ATOM 3010 C CA . ALA A 1 384 ? 9.904 -0.933 -1.413 1.00 94.75 384 ALA A CA 1
ATOM 3011 C C . ALA A 1 384 ? 9.873 -0.008 -0.190 1.00 94.75 384 ALA A C 1
ATOM 3013 O O . ALA A 1 384 ? 10.918 0.449 0.255 1.00 94.75 384 ALA A O 1
ATOM 3014 N N . ALA A 1 385 ? 8.700 0.273 0.382 1.00 94.56 385 ALA A N 1
ATOM 3015 C CA . ALA A 1 385 ? 8.576 1.285 1.435 1.00 94.56 385 ALA A CA 1
ATOM 3016 C C . ALA A 1 385 ? 9.062 0.835 2.825 1.00 94.56 385 ALA A C 1
ATOM 3018 O O . ALA A 1 385 ? 9.364 1.683 3.663 1.00 94.56 385 ALA A O 1
ATOM 3019 N N . VAL A 1 386 ? 9.119 -0.476 3.081 1.00 95.69 386 VAL A N 1
ATOM 3020 C CA . VAL A 1 386 ? 9.549 -1.057 4.363 1.00 95.69 386 VAL A CA 1
ATOM 3021 C C . VAL A 1 386 ? 10.891 -1.769 4.222 1.00 95.69 386 VAL A C 1
ATOM 3023 O O . VAL A 1 386 ? 11.827 -1.456 4.956 1.00 95.69 386 VAL A O 1
ATOM 3026 N N . MET A 1 387 ? 11.015 -2.719 3.289 1.00 95.56 387 MET A N 1
ATOM 3027 C CA . MET A 1 387 ? 12.189 -3.602 3.261 1.00 95.56 387 MET A CA 1
ATOM 3028 C C . MET A 1 387 ? 13.431 -2.933 2.654 1.00 95.56 387 MET A C 1
ATOM 3030 O O . MET A 1 387 ? 14.531 -3.164 3.149 1.00 95.56 387 MET A O 1
ATOM 3034 N N . VAL A 1 388 ? 13.295 -2.067 1.640 1.00 94.94 388 VAL A N 1
ATOM 3035 C CA . VAL A 1 388 ? 14.461 -1.379 1.041 1.00 94.94 388 VAL A CA 1
ATOM 3036 C C . VAL A 1 388 ? 15.156 -0.419 2.031 1.00 94.94 388 VAL A C 1
ATOM 3038 O O . VAL A 1 388 ? 16.384 -0.477 2.116 1.00 94.94 388 VAL A O 1
ATOM 3041 N N . PRO A 1 389 ? 14.451 0.411 2.834 1.00 94.50 389 PRO A N 1
ATOM 3042 C CA . PRO A 1 389 ? 15.099 1.266 3.831 1.00 94.50 389 PRO A CA 1
ATOM 3043 C C . PRO A 1 389 ? 15.622 0.532 5.069 1.00 94.50 389 PRO A C 1
ATOM 3045 O O . PRO A 1 389 ? 16.627 0.958 5.630 1.00 94.50 389 PRO A O 1
ATOM 3048 N N . LEU A 1 390 ? 14.944 -0.530 5.523 1.00 94.44 390 LEU A N 1
ATOM 3049 C CA . LEU A 1 390 ? 15.288 -1.239 6.767 1.00 94.44 390 LEU A CA 1
ATOM 3050 C C . LEU A 1 390 ? 16.218 -2.446 6.556 1.00 94.44 390 LEU A C 1
ATOM 3052 O O . LEU A 1 390 ? 16.778 -2.976 7.520 1.00 94.44 390 LEU A O 1
ATOM 3056 N N . GLY A 1 391 ? 16.363 -2.903 5.311 1.00 92.94 391 GLY A N 1
ATOM 3057 C CA . GLY A 1 391 ? 17.008 -4.166 4.972 1.00 92.94 391 GLY A CA 1
ATOM 3058 C C . GLY A 1 391 ? 16.253 -5.387 5.511 1.00 92.94 391 GLY A C 1
ATOM 3059 O O . GLY A 1 391 ? 15.207 -5.282 6.153 1.00 92.94 391 GLY A O 1
ATOM 3060 N N . TRP A 1 392 ? 16.823 -6.575 5.300 1.00 92.06 392 TRP A N 1
ATOM 3061 C CA . TRP A 1 392 ? 16.249 -7.838 5.780 1.00 92.06 392 TRP A CA 1
ATOM 3062 C C . TRP A 1 392 ? 15.981 -7.866 7.290 1.00 92.06 392 TRP A C 1
ATOM 3064 O O . TRP A 1 392 ? 14.858 -8.132 7.711 1.00 92.06 392 TRP A O 1
ATOM 3074 N N . VAL A 1 393 ? 17.002 -7.595 8.109 1.00 91.25 393 VAL A N 1
ATOM 3075 C CA . VAL A 1 393 ? 16.901 -7.734 9.572 1.00 91.25 393 VAL A CA 1
ATOM 3076 C C . VAL A 1 393 ? 15.921 -6.712 10.149 1.00 91.25 393 VAL A C 1
ATOM 3078 O O . VAL A 1 393 ? 15.013 -7.088 10.888 1.00 91.25 393 VAL A O 1
ATOM 3081 N N . GLY A 1 394 ? 16.062 -5.435 9.778 1.00 92.31 394 GLY A N 1
ATOM 3082 C CA . GLY A 1 394 ? 15.174 -4.373 10.250 1.00 92.31 394 GLY A CA 1
ATOM 3083 C C . GLY A 1 394 ? 13.742 -4.530 9.737 1.00 92.31 394 GLY A C 1
ATOM 3084 O O . GLY A 1 394 ? 12.803 -4.316 10.497 1.00 92.31 394 GLY A O 1
ATOM 3085 N N . GLY A 1 395 ? 13.566 -4.957 8.483 1.00 94.06 395 GLY A N 1
ATOM 3086 C CA . GLY A 1 395 ? 12.258 -5.175 7.870 1.00 94.06 395 GLY A CA 1
ATOM 3087 C C . GLY A 1 395 ? 11.488 -6.337 8.499 1.00 94.06 395 GLY A C 1
ATOM 3088 O O . GLY A 1 395 ? 10.348 -6.150 8.916 1.00 94.06 395 GLY A O 1
ATOM 3089 N N . VAL A 1 396 ? 12.112 -7.515 8.646 1.00 94.56 396 VAL A N 1
ATOM 3090 C CA . VAL A 1 396 ? 11.470 -8.700 9.253 1.00 94.56 396 VAL A CA 1
ATOM 3091 C C . VAL A 1 396 ? 11.150 -8.461 10.730 1.00 94.56 396 VAL A C 1
ATOM 3093 O O . VAL A 1 396 ? 10.010 -8.660 11.151 1.00 94.56 396 VAL A O 1
ATOM 3096 N N . VAL A 1 397 ? 12.124 -7.993 11.522 1.00 94.38 397 VAL A N 1
ATOM 3097 C CA . VAL A 1 397 ? 11.910 -7.711 12.953 1.00 94.38 397 VAL A CA 1
ATOM 3098 C C . VAL A 1 397 ? 10.892 -6.583 13.131 1.00 94.38 397 VAL A C 1
ATOM 3100 O O . VAL A 1 397 ? 9.994 -6.695 13.963 1.00 94.38 397 VAL A O 1
ATOM 3103 N N . GLY A 1 398 ? 10.980 -5.528 12.317 1.00 94.62 398 GLY A N 1
ATOM 3104 C CA . GLY A 1 398 ? 10.050 -4.404 12.332 1.00 94.62 398 GLY A CA 1
ATOM 3105 C C . GLY A 1 398 ? 8.613 -4.808 12.009 1.00 94.62 398 GLY A C 1
ATOM 3106 O O . GLY A 1 398 ? 7.703 -4.392 12.719 1.00 94.62 398 GLY A O 1
ATOM 3107 N N . LEU A 1 399 ? 8.398 -5.665 11.007 1.00 94.44 399 LEU A N 1
ATOM 3108 C CA . LEU A 1 399 ? 7.077 -6.191 10.643 1.00 94.44 399 LEU A CA 1
ATOM 3109 C C . LEU A 1 399 ? 6.464 -7.057 11.752 1.00 94.44 399 LEU A C 1
ATOM 3111 O O . LEU A 1 399 ? 5.291 -6.882 12.089 1.00 94.44 399 LEU A O 1
ATOM 3115 N N . ILE A 1 400 ? 7.255 -7.939 12.371 1.00 93.38 400 ILE A N 1
ATOM 3116 C CA . ILE A 1 400 ? 6.796 -8.773 13.493 1.00 93.38 400 ILE A CA 1
ATOM 3117 C C . ILE A 1 400 ? 6.457 -7.901 14.712 1.00 93.38 400 ILE A C 1
ATOM 3119 O O . ILE A 1 400 ? 5.384 -8.054 15.298 1.00 93.38 400 ILE A O 1
ATOM 3123 N N . LEU A 1 401 ? 7.323 -6.949 15.076 1.00 93.00 401 LEU A N 1
ATOM 3124 C CA . LEU A 1 401 ? 7.070 -6.027 16.187 1.00 93.00 401 LEU A CA 1
ATOM 3125 C C . LEU A 1 401 ? 5.849 -5.139 15.922 1.00 93.00 401 LEU A C 1
ATOM 3127 O O . LEU A 1 401 ? 4.983 -5.035 16.789 1.00 93.00 401 LEU A O 1
ATOM 3131 N N . ALA A 1 402 ? 5.729 -4.554 14.727 1.00 93.38 402 ALA A N 1
ATOM 3132 C CA . ALA A 1 402 ? 4.569 -3.754 14.344 1.00 93.38 402 ALA A CA 1
ATOM 3133 C C . ALA A 1 402 ? 3.273 -4.568 14.459 1.00 93.38 402 ALA A C 1
ATOM 3135 O O . ALA A 1 402 ? 2.299 -4.072 15.019 1.00 93.38 402 ALA A O 1
ATOM 3136 N N . THR A 1 403 ? 3.278 -5.837 14.047 1.00 93.00 403 THR A N 1
ATOM 3137 C CA . THR A 1 403 ? 2.134 -6.757 14.178 1.00 93.00 403 THR A CA 1
ATOM 3138 C C . THR A 1 403 ? 1.762 -7.012 15.638 1.00 93.00 403 THR A C 1
ATOM 3140 O O . THR A 1 403 ? 0.596 -6.874 16.005 1.00 93.00 403 THR A O 1
ATOM 3143 N N . LEU A 1 404 ? 2.734 -7.332 16.500 1.00 92.75 404 LEU A N 1
ATOM 3144 C CA . LEU A 1 404 ? 2.494 -7.614 17.923 1.00 92.75 404 LEU A CA 1
ATOM 3145 C C . LEU A 1 404 ? 2.002 -6.380 18.696 1.00 92.75 404 LEU A C 1
ATOM 3147 O O . LEU A 1 404 ? 1.061 -6.471 19.487 1.00 92.75 404 LEU A O 1
ATOM 3151 N N . ILE A 1 405 ? 2.610 -5.216 18.453 1.00 92.19 405 ILE A N 1
ATOM 3152 C CA . ILE A 1 405 ? 2.237 -3.955 19.106 1.00 92.19 405 ILE A CA 1
ATOM 3153 C C . ILE A 1 405 ? 0.869 -3.482 18.582 1.00 92.19 405 ILE A C 1
ATOM 3155 O O . ILE A 1 405 ? 0.041 -3.023 19.370 1.00 92.19 405 ILE A O 1
ATOM 3159 N N . SER A 1 406 ? 0.583 -3.649 17.286 1.00 92.62 406 SER A N 1
ATOM 3160 C CA . SER A 1 406 ? -0.733 -3.336 16.709 1.00 92.62 406 SER A CA 1
ATOM 3161 C C . SER A 1 406 ? -1.817 -4.249 17.260 1.00 92.62 406 SER A C 1
ATOM 3163 O O . SER A 1 406 ? -2.867 -3.757 17.669 1.00 92.62 406 SER A O 1
ATOM 3165 N N . LEU A 1 407 ? -1.572 -5.561 17.342 1.00 92.94 407 LEU A N 1
ATOM 3166 C CA . LEU A 1 407 ? -2.475 -6.505 18.000 1.00 92.94 407 LEU A CA 1
ATOM 3167 C C . LEU A 1 407 ? -2.779 -6.038 19.429 1.00 92.94 407 LEU A C 1
ATOM 3169 O O . LEU A 1 407 ? -3.946 -5.886 19.792 1.00 92.94 407 LEU A O 1
ATOM 3173 N N . TYR A 1 408 ? -1.746 -5.728 20.218 1.00 91.56 408 TYR A N 1
ATOM 3174 C CA . TYR A 1 408 ? -1.914 -5.211 21.575 1.00 91.56 408 TYR A CA 1
ATOM 3175 C C . TYR A 1 408 ? -2.807 -3.961 21.606 1.00 91.56 408 TYR A C 1
ATOM 3177 O O . TYR A 1 408 ? -3.845 -3.982 22.269 1.00 91.56 408 TYR A O 1
ATOM 3185 N N . ALA A 1 409 ? -2.470 -2.925 20.834 1.00 91.00 409 ALA A N 1
ATOM 3186 C CA . ALA A 1 409 ? -3.218 -1.671 20.768 1.00 91.00 409 ALA A CA 1
ATOM 3187 C C . ALA A 1 409 ? -4.694 -1.861 20.366 1.00 91.00 409 ALA A C 1
ATOM 3189 O O . ALA A 1 409 ? -5.591 -1.312 21.010 1.00 91.00 409 ALA A O 1
ATOM 3190 N N . ASN A 1 410 ? -4.964 -2.712 19.372 1.00 91.06 410 ASN A N 1
ATOM 3191 C CA . ASN A 1 410 ? -6.324 -3.045 18.947 1.00 91.06 410 ASN A CA 1
ATOM 3192 C C . ASN A 1 410 ? -7.122 -3.750 20.049 1.00 91.06 410 ASN A C 1
ATOM 3194 O O . ASN A 1 410 ? -8.284 -3.413 20.275 1.00 91.06 410 ASN A O 1
ATOM 3198 N N . THR A 1 411 ? -6.504 -4.668 20.804 1.00 91.00 411 THR A N 1
ATOM 3199 C CA . THR A 1 411 ? -7.184 -5.285 21.957 1.00 91.00 411 THR A CA 1
ATOM 3200 C C . THR A 1 411 ? -7.437 -4.309 23.109 1.00 91.00 411 THR A C 1
ATOM 3202 O O . THR A 1 411 ? -8.346 -4.557 23.901 1.00 91.00 411 THR A O 1
ATOM 3205 N N . LEU A 1 412 ? -6.676 -3.210 23.229 1.00 90.25 412 LEU A N 1
ATOM 3206 C CA . LEU A 1 412 ? -6.968 -2.153 24.203 1.00 90.25 412 LEU A CA 1
ATOM 3207 C C . LEU A 1 412 ? -8.232 -1.389 23.801 1.00 90.25 412 LEU A C 1
ATOM 3209 O O . LEU A 1 412 ? -9.167 -1.331 24.597 1.00 90.25 412 LEU A O 1
ATOM 3213 N N . ILE A 1 413 ? -8.286 -0.871 22.566 1.00 88.31 413 ILE A N 1
ATOM 3214 C CA . ILE A 1 413 ? -9.449 -0.134 22.037 1.00 88.31 413 ILE A CA 1
ATOM 3215 C C . ILE A 1 413 ? -10.705 -1.010 22.105 1.00 88.31 413 ILE A C 1
ATOM 3217 O O . ILE A 1 413 ? -11.725 -0.584 22.645 1.00 88.31 413 ILE A O 1
ATOM 3221 N N . ALA A 1 414 ? -10.620 -2.265 21.651 1.00 88.44 414 ALA A N 1
ATOM 3222 C CA . ALA A 1 414 ? -11.781 -3.147 21.583 1.00 88.44 414 ALA A CA 1
ATOM 3223 C C . ALA A 1 414 ? -12.427 -3.437 22.950 1.00 88.44 414 ALA A C 1
ATOM 3225 O O . ALA A 1 414 ? -13.635 -3.666 23.025 1.00 88.44 414 ALA A O 1
ATOM 3226 N N . LYS A 1 415 ? -11.649 -3.380 24.041 1.00 88.12 415 LYS A N 1
ATOM 3227 C CA . LYS A 1 415 ? -12.126 -3.536 25.430 1.00 88.12 415 LYS A CA 1
ATOM 3228 C C . LYS A 1 415 ? -12.773 -2.274 26.015 1.00 88.12 415 LYS A C 1
ATOM 3230 O O . LYS A 1 415 ? -13.325 -2.342 27.114 1.00 88.12 415 LYS A O 1
ATOM 3235 N N . LEU A 1 416 ? -12.686 -1.130 25.333 1.00 85.94 416 LEU A N 1
ATOM 3236 C CA . LEU A 1 416 ? -13.276 0.145 25.762 1.00 85.94 416 LEU A CA 1
ATOM 3237 C C . LEU A 1 416 ? -14.623 0.449 25.088 1.00 85.94 416 LEU A C 1
ATOM 3239 O O . LEU A 1 416 ? -15.297 1.391 25.489 1.00 85.94 416 LEU A O 1
ATOM 3243 N N . HIS A 1 417 ? -15.048 -0.371 24.125 1.00 81.06 417 HIS A N 1
ATOM 3244 C CA . HIS A 1 417 ? -16.281 -0.191 23.343 1.00 81.06 417 HIS A CA 1
ATOM 3245 C C . HIS A 1 417 ? -17.557 -0.016 24.189 1.00 81.06 417 HIS A C 1
ATOM 3247 O O . HIS A 1 417 ? -18.452 0.748 23.835 1.00 81.06 417 HIS A O 1
ATOM 3253 N N . GLU A 1 418 ? -17.628 -0.714 25.325 1.00 80.19 418 GLU A N 1
ATOM 3254 C CA . GLU A 1 418 ? -18.754 -0.705 26.277 1.00 80.19 418 GLU A CA 1
ATOM 3255 C C . GLU A 1 418 ? -18.369 -0.007 27.604 1.00 80.19 418 GLU A C 1
ATOM 3257 O O . GLU A 1 418 ? -18.879 -0.319 28.683 1.00 80.19 418 GLU A O 1
ATOM 3262 N N . TYR A 1 419 ? -17.404 0.922 27.558 1.00 78.75 419 TYR A N 1
ATOM 3263 C CA . TYR A 1 419 ? -16.968 1.673 28.736 1.00 78.75 419 TYR A CA 1
ATOM 3264 C C . TYR A 1 419 ? -18.093 2.557 29.304 1.00 78.75 419 TYR A C 1
ATOM 3266 O O . TYR A 1 419 ? -18.902 3.116 28.572 1.00 78.75 419 TYR A O 1
ATOM 3274 N N . GLY A 1 420 ? -18.161 2.678 30.634 1.00 68.12 420 GLY A N 1
ATOM 3275 C CA . GLY A 1 420 ? -19.189 3.481 31.309 1.00 68.12 420 GLY A CA 1
ATOM 3276 C C . GLY A 1 420 ? -20.627 2.958 31.168 1.00 68.12 420 GLY A C 1
ATOM 3277 O O . GLY A 1 420 ? -21.556 3.702 31.456 1.00 68.12 420 GLY A O 1
ATOM 3278 N N . GLY A 1 421 ? -20.831 1.716 30.708 1.00 67.81 421 GLY A N 1
ATOM 3279 C CA . GLY A 1 421 ? -22.167 1.142 30.497 1.00 67.81 421 GLY A CA 1
ATOM 3280 C C . GLY A 1 421 ? -22.878 1.632 29.228 1.00 67.81 421 GLY A C 1
ATOM 3281 O O . GLY A 1 421 ? -24.006 1.218 28.972 1.00 67.81 421 GLY A O 1
ATOM 3282 N N . LYS A 1 422 ? -22.226 2.472 28.411 1.00 69.62 422 LYS A N 1
ATOM 3283 C CA . LYS A 1 422 ? -22.730 2.921 27.106 1.00 69.62 422 LYS A CA 1
ATOM 3284 C C . LYS A 1 422 ? -21.898 2.322 25.971 1.00 69.62 422 LYS A C 1
ATOM 3286 O O . LYS A 1 422 ? -20.674 2.218 26.067 1.00 69.62 422 LYS A O 1
ATOM 3291 N N . ARG A 1 423 ? -22.561 1.937 24.875 1.00 66.94 423 ARG A N 1
ATOM 3292 C CA . ARG A 1 423 ? -21.891 1.472 23.652 1.00 66.94 423 ARG A CA 1
ATOM 3293 C C . ARG A 1 423 ? -21.440 2.682 22.841 1.00 66.94 423 ARG A C 1
ATOM 3295 O O . ARG A 1 423 ? -22.268 3.376 22.261 1.00 66.94 423 ARG A O 1
ATOM 3302 N N . HIS A 1 424 ? -20.137 2.906 22.767 1.00 72.56 424 HIS A N 1
ATOM 3303 C CA . HIS A 1 424 ? -19.570 3.986 21.966 1.00 72.56 424 HIS A CA 1
ATOM 3304 C C . HIS A 1 424 ? -19.421 3.506 20.517 1.00 72.56 424 HIS A C 1
ATOM 3306 O O . HIS A 1 424 ? -18.875 2.433 20.276 1.00 72.56 424 HIS A O 1
ATOM 3312 N N . ILE A 1 425 ? -19.979 4.245 19.554 1.00 65.88 425 ILE A N 1
ATOM 3313 C CA . ILE A 1 425 ? -20.056 3.810 18.145 1.00 65.88 425 ILE A CA 1
ATOM 3314 C C . ILE A 1 425 ? -18.814 4.234 17.354 1.00 65.88 425 ILE A C 1
ATOM 3316 O O . ILE A 1 425 ? -18.331 3.465 16.525 1.00 65.88 425 ILE A O 1
ATOM 3320 N N . ARG A 1 426 ? -18.292 5.437 17.613 1.00 69.25 426 ARG A N 1
ATOM 3321 C CA . ARG A 1 426 ? -17.147 6.021 16.898 1.00 69.25 426 ARG A CA 1
ATOM 3322 C C . ARG A 1 426 ? -15.954 6.197 17.827 1.00 69.25 426 ARG A C 1
ATOM 3324 O O . ARG A 1 426 ? -16.123 6.388 19.035 1.00 69.25 426 ARG A O 1
ATOM 3331 N N . TYR A 1 427 ? -14.754 6.235 17.252 1.00 68.31 427 TYR A N 1
ATOM 3332 C CA . TYR A 1 427 ? -13.530 6.560 17.987 1.00 68.31 427 TYR A CA 1
ATOM 3333 C C . TYR A 1 427 ? -13.661 7.933 18.685 1.00 68.31 427 TYR A C 1
ATOM 3335 O O . TYR A 1 427 ? -13.371 8.074 19.877 1.00 68.31 427 TYR A O 1
ATOM 3343 N N . THR A 1 428 ? -14.180 8.934 17.967 1.00 71.25 428 THR A N 1
ATOM 3344 C CA . THR A 1 428 ? -14.414 10.302 18.464 1.00 71.25 428 THR A CA 1
ATOM 3345 C C . THR A 1 428 ? -15.290 10.352 19.707 1.00 71.25 428 THR A C 1
ATOM 3347 O O . THR A 1 428 ? -14.973 11.071 20.653 1.00 71.25 428 THR A O 1
ATOM 3350 N N . ASP A 1 429 ? -16.368 9.571 19.723 1.00 73.62 429 ASP A N 1
ATOM 3351 C CA . ASP A 1 429 ? -17.400 9.622 20.760 1.00 73.62 429 ASP A CA 1
ATOM 3352 C C . ASP A 1 429 ? -16.841 9.095 22.087 1.00 73.62 429 ASP A C 1
ATOM 3354 O O . ASP A 1 429 ? -17.053 9.690 23.143 1.00 73.62 429 ASP A O 1
ATOM 3358 N N . LEU A 1 430 ? -16.042 8.023 22.022 1.00 73.81 430 LEU A N 1
ATOM 3359 C CA . LEU A 1 430 ? -15.334 7.465 23.174 1.00 73.81 430 LEU A CA 1
ATOM 3360 C C . LEU A 1 430 ? -14.276 8.442 23.718 1.00 73.81 430 LEU A C 1
ATOM 3362 O O . LEU A 1 430 ? -14.184 8.636 24.930 1.00 73.81 430 LEU A O 1
ATOM 3366 N N . ALA A 1 431 ? -13.502 9.099 22.847 1.00 75.75 431 ALA A N 1
ATOM 3367 C CA . ALA A 1 431 ? -12.526 10.110 23.267 1.00 75.75 431 ALA A CA 1
ATOM 3368 C C . ALA A 1 431 ? -13.202 11.345 23.898 1.00 75.75 431 ALA A C 1
ATOM 3370 O O . ALA A 1 431 ? -12.745 11.851 24.926 1.00 75.75 431 ALA A O 1
ATOM 3371 N N . GLY A 1 432 ? -14.328 11.788 23.329 1.00 76.69 432 GLY A N 1
ATOM 3372 C CA . GLY A 1 432 ? -15.148 12.878 23.854 1.00 76.69 432 GLY A CA 1
ATOM 3373 C C . GLY A 1 432 ? -15.757 12.570 25.220 1.00 76.69 432 GLY A C 1
ATOM 3374 O O . GLY A 1 432 ? -15.666 13.401 26.120 1.00 76.69 432 GLY A O 1
ATOM 3375 N N . PHE A 1 433 ? -16.301 11.366 25.414 1.00 77.19 433 PHE A N 1
ATOM 3376 C CA . PHE A 1 433 ? -16.833 10.926 26.708 1.00 77.19 433 PHE A CA 1
ATOM 3377 C C . PHE A 1 433 ? -15.750 10.857 27.799 1.00 77.19 433 PHE A C 1
ATOM 3379 O O . PHE A 1 433 ? -16.013 11.159 28.960 1.00 77.19 433 PHE A O 1
ATOM 3386 N N . MET A 1 434 ? -14.518 10.489 27.434 1.00 77.44 434 MET A N 1
ATOM 3387 C CA . MET A 1 434 ? -13.419 10.317 28.389 1.00 77.44 434 MET A CA 1
A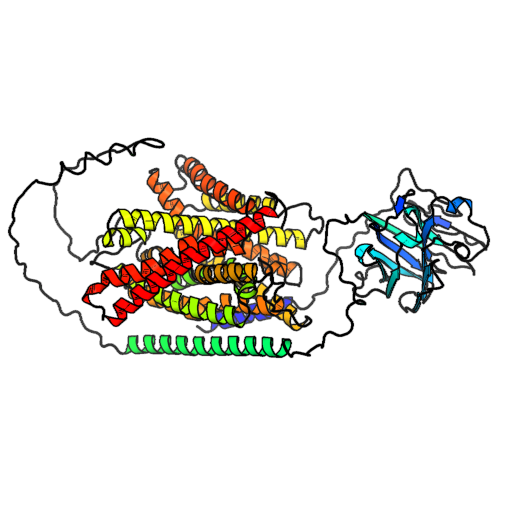TOM 3388 C C . MET A 1 434 ? -12.670 11.602 28.772 1.00 77.44 434 MET A C 1
ATOM 3390 O O . MET A 1 434 ? -12.186 11.699 29.899 1.00 77.44 434 MET A O 1
ATOM 3394 N N . TYR A 1 435 ? -12.528 12.558 27.850 1.00 78.19 435 TYR A N 1
ATOM 3395 C CA . TYR A 1 435 ? -11.677 13.749 28.029 1.00 78.19 435 TYR A CA 1
ATOM 3396 C C . TYR A 1 435 ? -12.390 15.080 27.744 1.00 78.19 435 TYR A C 1
ATOM 3398 O O . TYR A 1 435 ? -11.779 16.146 27.844 1.00 78.19 435 TYR A O 1
ATOM 3406 N N . GLY A 1 436 ? -13.665 15.040 27.360 1.00 81.25 436 GLY A N 1
ATOM 3407 C CA . GLY A 1 436 ? -14.437 16.212 26.971 1.00 81.25 436 GLY A CA 1
ATOM 3408 C C . GLY A 1 436 ? -14.150 16.719 25.552 1.00 81.25 436 GLY A C 1
ATOM 3409 O O . GLY A 1 436 ? -13.386 16.151 24.764 1.00 81.25 436 GLY A O 1
ATOM 3410 N N . LEU A 1 437 ? -14.793 17.842 25.230 1.00 73.94 437 LEU A N 1
ATOM 3411 C CA . LEU A 1 437 ? -14.993 18.329 23.861 1.00 73.94 437 LEU A CA 1
ATOM 3412 C C . LEU A 1 437 ? -13.694 18.608 23.076 1.00 73.94 437 LEU A C 1
ATOM 3414 O O . LEU A 1 437 ? -13.646 18.400 21.866 1.00 73.94 437 LEU A O 1
ATOM 3418 N N . LYS A 1 438 ? -12.608 19.023 23.744 1.00 72.62 438 LYS A N 1
ATOM 3419 C CA . LYS A 1 438 ? -11.313 19.279 23.078 1.00 72.62 438 LYS A CA 1
ATOM 3420 C C . LYS A 1 438 ? -10.704 18.004 22.478 1.00 72.62 438 LYS A C 1
ATOM 3422 O O . LYS A 1 438 ? -10.148 18.045 21.384 1.00 72.62 438 LYS A O 1
ATOM 3427 N N . SER A 1 439 ? -10.822 16.871 23.172 1.00 73.56 439 SER A N 1
ATOM 3428 C CA . SER A 1 439 ? -10.287 15.588 22.696 1.00 73.56 439 SER A CA 1
ATOM 3429 C C . SER A 1 439 ? -11.159 14.966 21.607 1.00 73.56 439 SER A C 1
ATOM 3431 O O . SER A 1 439 ? -10.617 14.359 20.684 1.00 73.56 439 SER A O 1
ATOM 3433 N N . TYR A 1 440 ? -12.479 15.185 21.664 1.00 77.94 440 TYR A N 1
ATOM 3434 C CA . TYR A 1 440 ? -13.402 14.840 20.579 1.00 77.94 440 TYR A CA 1
ATOM 3435 C C . TYR A 1 440 ? -12.938 15.463 19.253 1.00 77.94 440 TYR A C 1
ATOM 3437 O O . TYR A 1 440 ? -12.663 14.734 1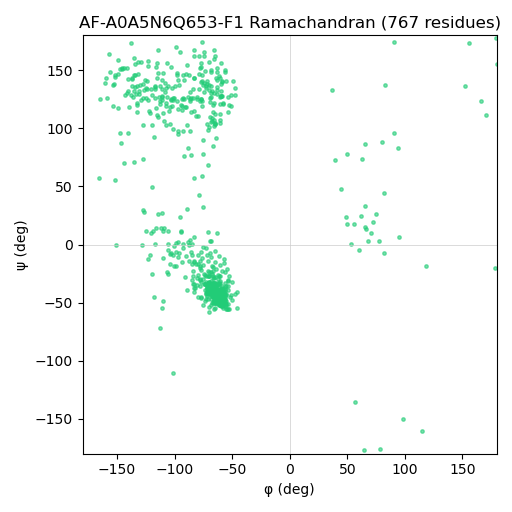8.301 1.00 77.94 440 TYR A O 1
ATOM 3445 N N . TYR A 1 441 ? -12.747 16.789 19.216 1.00 74.00 441 TYR A N 1
ATOM 3446 C CA . TYR A 1 441 ? -12.307 17.486 18.002 1.00 74.00 441 TYR A CA 1
ATOM 3447 C C . TYR A 1 441 ? -10.902 17.072 17.542 1.00 74.00 441 TYR A C 1
ATOM 3449 O O . TYR A 1 441 ? -10.698 16.865 16.350 1.00 74.00 441 TYR A O 1
ATOM 3457 N N . LEU A 1 442 ? -9.940 16.889 18.457 1.00 79.00 442 LEU A N 1
ATOM 3458 C CA . LEU A 1 442 ? -8.593 16.427 18.092 1.00 79.00 442 LEU A CA 1
ATOM 3459 C C . LEU A 1 442 ? -8.617 15.028 17.451 1.00 79.00 442 LEU A C 1
ATOM 3461 O O . LEU A 1 442 ? -8.002 14.806 16.410 1.00 79.00 442 LEU A O 1
ATOM 3465 N N . THR A 1 443 ? -9.351 14.097 18.063 1.00 81.38 443 THR A N 1
ATOM 3466 C CA . THR A 1 443 ? -9.515 12.723 17.563 1.00 81.38 443 THR A CA 1
ATOM 3467 C C . THR A 1 443 ? -10.217 12.720 16.208 1.00 81.38 443 THR A C 1
ATOM 3469 O O . THR A 1 443 ? -9.797 12.004 15.302 1.00 81.38 443 THR A O 1
ATOM 3472 N N . TRP A 1 444 ? -11.236 13.571 16.050 1.00 82.75 444 TRP A N 1
ATOM 3473 C CA . TRP A 1 444 ? -11.959 13.764 14.796 1.00 82.75 444 TRP A CA 1
ATOM 3474 C C . TRP A 1 444 ? -11.020 14.255 13.685 1.00 82.75 444 TRP A C 1
ATOM 3476 O O . TRP A 1 444 ? -10.927 13.605 12.647 1.00 82.75 444 TRP A O 1
ATOM 3486 N N . VAL A 1 445 ? -10.231 15.314 13.918 1.00 83.50 445 VAL A N 1
ATOM 3487 C CA . VAL A 1 445 ? -9.257 15.812 12.925 1.00 83.50 445 VAL A CA 1
ATOM 3488 C C . VAL A 1 445 ? -8.282 14.706 12.515 1.00 83.50 445 VAL A C 1
ATOM 3490 O O . VAL A 1 445 ? -8.118 14.445 11.324 1.00 83.50 445 VAL A O 1
ATOM 3493 N N . LEU A 1 446 ? -7.677 14.008 13.481 1.00 85.12 446 LEU A N 1
ATOM 3494 C CA . LEU A 1 446 ? -6.720 12.933 13.204 1.00 85.12 446 LEU A CA 1
ATOM 3495 C C . LEU A 1 446 ? -7.345 11.787 12.392 1.00 85.12 446 LEU A C 1
ATOM 3497 O O . LEU A 1 446 ? -6.726 11.305 11.442 1.00 85.12 446 LEU A O 1
ATOM 3501 N N . GLN A 1 447 ? -8.563 11.354 12.734 1.00 84.94 447 GLN A N 1
ATOM 3502 C CA . GLN A 1 447 ? -9.256 10.264 12.039 1.00 84.94 447 GLN A CA 1
ATOM 3503 C C . GLN A 1 447 ? -9.623 10.652 10.601 1.00 84.94 447 GLN A C 1
ATOM 3505 O O . GLN A 1 447 ? -9.419 9.861 9.682 1.00 84.94 447 GLN A O 1
ATOM 3510 N N . TYR A 1 448 ? -10.089 11.881 10.374 1.00 84.19 448 TYR A N 1
ATOM 3511 C CA . TYR A 1 448 ? -10.477 12.344 9.039 1.00 84.19 448 TYR A CA 1
ATOM 3512 C C . TYR A 1 448 ? -9.258 12.614 8.150 1.00 84.19 448 TYR A C 1
ATOM 3514 O O . TYR A 1 448 ? -9.300 12.291 6.962 1.00 84.19 448 TYR A O 1
ATOM 3522 N N . VAL A 1 449 ? -8.146 13.094 8.722 1.00 87.38 449 VAL A N 1
ATOM 3523 C CA . VAL A 1 449 ? -6.842 13.144 8.039 1.00 87.38 449 VAL A CA 1
ATOM 3524 C C . VAL A 1 449 ? -6.389 11.735 7.646 1.00 87.38 449 VAL A C 1
ATOM 3526 O O . VAL A 1 449 ? -6.023 11.527 6.494 1.00 87.38 449 VAL A O 1
ATOM 3529 N N . ASN A 1 450 ? -6.496 10.744 8.539 1.00 88.25 450 ASN A N 1
ATOM 3530 C CA . ASN A 1 450 ? -6.159 9.348 8.232 1.00 88.25 450 ASN A CA 1
ATOM 3531 C C . ASN A 1 450 ? -6.936 8.821 7.013 1.00 88.25 450 ASN A C 1
ATOM 3533 O O . ASN A 1 450 ? -6.343 8.312 6.065 1.00 88.25 450 ASN A O 1
ATOM 3537 N N . LEU A 1 451 ? -8.265 8.975 7.022 1.00 87.56 451 LEU A N 1
ATOM 3538 C CA . LEU A 1 451 ? -9.143 8.498 5.949 1.00 87.56 451 LEU A CA 1
ATOM 3539 C C . LEU A 1 451 ? -8.912 9.254 4.633 1.00 87.56 451 LEU A C 1
ATOM 3541 O O . LEU A 1 451 ? -8.864 8.632 3.575 1.00 87.56 451 LEU A O 1
ATOM 3545 N N . PHE A 1 452 ? -8.724 10.578 4.686 1.00 89.50 452 PHE A N 1
ATOM 3546 C CA . PHE A 1 452 ? -8.350 11.379 3.517 1.00 89.50 452 PHE A CA 1
ATOM 3547 C C . PHE A 1 452 ? -7.059 10.870 2.879 1.00 89.50 452 PHE A C 1
ATOM 3549 O O . PHE A 1 452 ? -7.028 10.622 1.674 1.00 89.50 452 PHE A O 1
ATOM 3556 N N . MET A 1 453 ? -6.024 10.659 3.692 1.00 91.06 453 MET A N 1
ATOM 3557 C CA . MET A 1 453 ? -4.732 10.199 3.206 1.00 91.06 453 MET A CA 1
ATOM 3558 C C . MET A 1 453 ? -4.846 8.797 2.582 1.00 91.06 453 MET A C 1
ATOM 3560 O O . MET A 1 453 ? -4.455 8.593 1.434 1.00 91.06 453 MET A O 1
ATOM 3564 N N . ILE A 1 454 ? -5.478 7.844 3.270 1.00 91.12 454 ILE A N 1
ATOM 3565 C CA . ILE A 1 454 ? -5.710 6.485 2.747 1.00 91.12 454 ILE A CA 1
ATOM 3566 C C . ILE A 1 454 ? -6.416 6.508 1.377 1.00 91.12 454 ILE A C 1
ATOM 3568 O O . ILE A 1 454 ? -6.063 5.755 0.471 1.00 91.12 454 ILE A O 1
ATOM 3572 N N . ASN A 1 455 ? -7.374 7.412 1.176 1.00 92.19 455 ASN A N 1
ATOM 3573 C CA . ASN A 1 455 ? -8.070 7.517 -0.105 1.00 92.19 455 ASN A CA 1
ATOM 3574 C C . ASN A 1 455 ? -7.188 8.109 -1.220 1.00 92.19 455 ASN A C 1
ATOM 3576 O O . ASN A 1 455 ? -7.259 7.623 -2.346 1.00 92.19 455 ASN A O 1
ATOM 3580 N N . VAL A 1 456 ? -6.299 9.066 -0.927 1.00 93.81 456 VAL A N 1
ATOM 3581 C CA . VAL A 1 456 ? -5.277 9.543 -1.887 1.00 93.81 456 VAL A CA 1
ATOM 3582 C C . VAL A 1 456 ? -4.370 8.389 -2.338 1.00 93.81 456 VAL A C 1
ATOM 3584 O O . VAL A 1 456 ? -4.177 8.174 -3.535 1.00 93.81 456 VAL A O 1
ATOM 3587 N N . GLY A 1 457 ? -3.857 7.581 -1.405 1.00 93.62 457 GLY A N 1
ATOM 3588 C CA . GLY A 1 457 ? -2.978 6.467 -1.770 1.00 93.62 457 GLY A CA 1
ATOM 3589 C C . GLY A 1 457 ? -3.680 5.359 -2.568 1.00 93.62 457 GLY A C 1
ATOM 3590 O O . GLY A 1 457 ? -3.070 4.816 -3.488 1.00 93.62 457 GLY A O 1
ATOM 3591 N N . TYR A 1 458 ? -4.967 5.082 -2.322 1.00 94.38 458 TYR A N 1
ATOM 3592 C CA . TYR A 1 458 ? -5.747 4.176 -3.177 1.00 94.38 458 TYR A CA 1
ATOM 3593 C C . TYR A 1 458 ? -5.944 4.700 -4.609 1.00 94.38 458 TYR A C 1
ATOM 3595 O O . TYR A 1 458 ? -5.866 3.908 -5.549 1.00 94.38 458 TYR A O 1
ATOM 3603 N N . ILE A 1 459 ? -6.178 6.004 -4.813 1.00 95.56 459 ILE A N 1
ATOM 3604 C CA . ILE A 1 459 ? -6.295 6.575 -6.172 1.00 95.56 459 ILE A CA 1
ATOM 3605 C C . ILE A 1 459 ? -4.943 6.500 -6.892 1.00 95.56 459 ILE A C 1
ATOM 3607 O O . ILE A 1 459 ? -4.889 6.108 -8.057 1.00 95.56 459 ILE A O 1
ATOM 3611 N N . MET A 1 460 ? -3.847 6.801 -6.192 1.00 94.44 460 MET A N 1
ATOM 3612 C CA . MET A 1 460 ? -2.484 6.660 -6.710 1.00 94.44 460 MET A CA 1
ATOM 3613 C C . MET A 1 460 ? -2.155 5.212 -7.116 1.00 94.44 460 MET A C 1
ATOM 3615 O O . MET A 1 460 ? -1.708 4.994 -8.240 1.00 94.44 460 MET A O 1
ATOM 3619 N N . LEU A 1 461 ? -2.427 4.223 -6.255 1.00 94.81 461 LEU A N 1
ATOM 3620 C CA . LEU A 1 461 ? -2.260 2.792 -6.558 1.00 94.81 461 LEU A CA 1
ATOM 3621 C C . LEU A 1 461 ? -3.099 2.350 -7.760 1.00 94.81 461 LEU A C 1
ATOM 3623 O O . LEU A 1 461 ? -2.615 1.635 -8.634 1.00 94.81 461 LEU A O 1
ATOM 3627 N N . SER A 1 462 ? -4.348 2.808 -7.825 1.00 94.62 462 SER A N 1
ATOM 3628 C CA . SER A 1 462 ? -5.254 2.541 -8.942 1.00 94.62 462 SER A CA 1
ATOM 3629 C C . SER A 1 462 ? -4.711 3.126 -10.259 1.00 94.62 462 SER A C 1
ATOM 3631 O O . SER A 1 462 ? -4.681 2.440 -11.280 1.00 94.62 462 SER A O 1
ATOM 3633 N N . GLY A 1 463 ? -4.167 4.347 -10.232 1.00 94.56 463 GLY A N 1
ATOM 3634 C CA . GLY A 1 463 ? -3.481 4.949 -11.379 1.00 94.56 463 GLY A CA 1
ATOM 3635 C C . GLY A 1 463 ? -2.198 4.213 -11.786 1.00 94.56 463 GLY A C 1
ATOM 3636 O O . GLY A 1 463 ? -1.963 4.021 -12.977 1.00 94.56 463 GLY A O 1
ATOM 3637 N N . GLN A 1 464 ? -1.396 3.741 -10.824 1.00 94.62 464 GLN A N 1
ATOM 3638 C CA . GLN A 1 464 ? -0.201 2.925 -11.087 1.00 94.62 464 GLN A CA 1
ATOM 3639 C C . GLN A 1 464 ? -0.560 1.582 -11.735 1.00 94.62 464 GLN A C 1
ATOM 3641 O O . GLN A 1 464 ? 0.045 1.211 -12.740 1.00 94.62 464 GLN A O 1
ATOM 3646 N N . ALA A 1 465 ? -1.588 0.895 -11.228 1.00 95.31 465 ALA A N 1
ATOM 3647 C CA . ALA A 1 465 ? -2.106 -0.337 -11.817 1.00 95.31 465 ALA A CA 1
ATOM 3648 C C . ALA A 1 465 ? -2.590 -0.123 -13.263 1.00 95.31 465 ALA A C 1
ATOM 3650 O O . ALA A 1 465 ? -2.307 -0.935 -14.144 1.00 95.31 465 ALA A O 1
ATOM 3651 N N . LEU A 1 466 ? -3.271 0.995 -13.533 1.00 93.75 466 LEU A N 1
ATOM 3652 C CA . LEU A 1 466 ? -3.756 1.329 -14.871 1.00 93.75 466 LEU A CA 1
ATOM 3653 C C . LEU A 1 466 ? -2.613 1.706 -15.838 1.00 93.75 466 LEU A C 1
ATOM 3655 O O . LEU A 1 466 ? -2.616 1.237 -16.977 1.00 93.75 466 LEU A O 1
ATOM 3659 N N . LYS A 1 467 ? -1.586 2.445 -15.380 1.00 93.00 467 LYS A N 1
ATOM 3660 C CA . LYS A 1 467 ? -0.342 2.678 -16.147 1.00 93.00 467 LYS A CA 1
ATOM 3661 C C . LYS A 1 467 ? 0.369 1.357 -16.466 1.00 93.00 467 LYS A C 1
ATOM 3663 O O . LYS A 1 467 ? 0.806 1.156 -17.595 1.00 93.00 467 LYS A O 1
ATOM 3668 N N . ALA A 1 468 ? 0.442 0.434 -15.506 1.00 92.19 468 ALA A N 1
ATOM 3669 C CA . ALA A 1 468 ? 1.071 -0.871 -15.702 1.00 92.19 468 ALA A CA 1
ATOM 3670 C C . ALA A 1 468 ? 0.351 -1.727 -16.764 1.00 92.19 468 ALA A C 1
ATOM 3672 O O . ALA A 1 468 ? 1.008 -2.463 -17.499 1.00 92.19 468 ALA A O 1
ATOM 3673 N N . ILE A 1 469 ? -0.978 -1.608 -16.900 1.00 91.31 469 ILE A N 1
ATOM 3674 C CA . ILE A 1 469 ? -1.723 -2.220 -18.016 1.00 91.31 469 ILE A CA 1
ATOM 3675 C C . ILE A 1 469 ? -1.301 -1.591 -19.345 1.00 91.31 469 ILE A C 1
ATOM 3677 O O . ILE A 1 469 ? -0.972 -2.327 -20.270 1.00 91.31 469 ILE A O 1
ATOM 3681 N N . TYR A 1 470 ? -1.279 -0.257 -19.436 1.00 89.19 470 TYR A N 1
ATOM 3682 C CA . TYR A 1 470 ? -0.923 0.463 -20.664 1.00 89.19 470 TYR A CA 1
ATOM 3683 C C . TYR A 1 470 ? 0.465 0.072 -21.190 1.00 89.19 470 TYR A C 1
ATOM 3685 O O . TYR A 1 470 ? 0.581 -0.399 -22.319 1.00 89.19 470 TYR A O 1
ATOM 3693 N N . VAL A 1 471 ? 1.486 0.149 -20.330 1.00 89.50 471 VAL A N 1
ATOM 3694 C CA . VAL A 1 471 ? 2.885 -0.197 -20.653 1.00 89.50 471 VAL A CA 1
ATOM 3695 C C . VAL A 1 471 ? 3.060 -1.690 -20.989 1.00 89.50 471 VAL A C 1
ATOM 3697 O O . VAL A 1 471 ? 4.058 -2.086 -21.572 1.00 89.50 471 VAL A O 1
ATOM 3700 N N . THR A 1 472 ? 2.084 -2.552 -20.675 1.00 86.50 472 THR A N 1
ATOM 3701 C CA . THR A 1 472 ? 2.123 -3.966 -21.098 1.00 86.50 472 THR A CA 1
ATOM 3702 C C . THR A 1 472 ? 1.728 -4.155 -22.578 1.00 86.50 472 THR A C 1
ATOM 3704 O O . THR A 1 472 ? 2.035 -5.196 -23.155 1.00 86.50 472 THR A O 1
ATOM 3707 N N . PHE A 1 473 ? 1.058 -3.176 -23.202 1.00 84.31 473 PHE A N 1
ATOM 3708 C CA . PHE A 1 473 ? 0.571 -3.251 -24.590 1.00 84.31 473 PHE A CA 1
ATOM 3709 C C . PHE A 1 473 ? 1.144 -2.170 -25.525 1.00 84.31 473 PHE A C 1
ATOM 3711 O O . PHE A 1 473 ? 1.196 -2.402 -26.732 1.00 84.31 473 PHE A O 1
ATOM 3718 N N . TRP A 1 474 ? 1.573 -1.018 -24.995 1.00 81.56 474 TRP A N 1
ATOM 3719 C CA . TRP A 1 474 ? 2.110 0.111 -25.761 1.00 81.56 474 TRP A CA 1
ATOM 3720 C C . TRP A 1 474 ? 3.420 0.635 -25.150 1.00 81.56 474 TRP A C 1
ATOM 3722 O O . TRP A 1 474 ? 3.435 1.113 -24.018 1.00 81.56 474 TRP A O 1
ATOM 3732 N N . ASP A 1 475 ? 4.499 0.602 -25.939 1.00 73.25 475 ASP A N 1
ATOM 3733 C CA . ASP A 1 475 ? 5.849 1.092 -25.589 1.00 73.25 475 ASP A CA 1
ATOM 3734 C C . ASP A 1 475 ? 6.112 2.539 -26.082 1.00 73.25 475 ASP A C 1
ATOM 3736 O O . ASP A 1 475 ? 7.252 2.953 -26.292 1.00 73.25 475 ASP A O 1
ATOM 3740 N N . ASP A 1 476 ? 5.060 3.337 -26.301 1.00 73.56 476 ASP A N 1
ATOM 3741 C CA . ASP A 1 476 ? 5.177 4.699 -26.855 1.00 73.56 476 ASP A CA 1
ATOM 3742 C C . ASP A 1 476 ? 5.506 5.790 -25.815 1.00 73.56 476 ASP A C 1
ATOM 3744 O O . ASP A 1 476 ? 5.883 6.901 -26.187 1.00 73.56 476 ASP A O 1
ATOM 3748 N N . ASN A 1 477 ? 5.371 5.485 -24.516 1.00 70.06 477 ASN A N 1
ATOM 3749 C CA . ASN A 1 477 ? 5.496 6.423 -23.390 1.00 70.06 477 ASN A CA 1
ATOM 3750 C C . ASN A 1 477 ? 4.689 7.735 -23.545 1.00 70.06 477 ASN A C 1
ATOM 3752 O O . ASN A 1 477 ? 5.009 8.745 -22.914 1.00 70.06 477 ASN A O 1
ATOM 3756 N N . ALA A 1 478 ? 3.621 7.737 -24.351 1.00 77.56 478 ALA A N 1
ATOM 3757 C CA . ALA A 1 478 ? 2.837 8.940 -24.633 1.00 77.56 478 ALA A CA 1
ATOM 3758 C C . ALA A 1 478 ? 2.011 9.404 -23.416 1.00 77.56 478 ALA A C 1
ATOM 3760 O O . ALA A 1 478 ? 1.809 10.603 -23.202 1.00 77.56 478 ALA A O 1
ATOM 3761 N N . MET A 1 479 ? 1.548 8.455 -22.598 1.00 80.25 479 MET A N 1
ATOM 3762 C CA . MET A 1 479 ? 0.666 8.698 -21.456 1.00 80.25 479 MET A CA 1
ATOM 3763 C C . MET A 1 479 ? 1.414 8.594 -20.121 1.00 80.25 479 MET A C 1
ATOM 3765 O O . MET A 1 479 ? 1.842 7.523 -19.699 1.00 80.25 479 MET A O 1
ATOM 3769 N N . LYS A 1 480 ? 1.511 9.724 -19.415 1.00 87.75 480 LYS A N 1
ATOM 3770 C CA . LYS A 1 480 ? 2.098 9.837 -18.069 1.00 87.75 480 LYS A CA 1
ATOM 3771 C C . LYS A 1 480 ? 1.165 9.335 -16.955 1.00 87.75 480 LYS A C 1
ATOM 3773 O O . LYS A 1 480 ? -0.060 9.426 -17.062 1.00 87.75 480 LYS A O 1
ATOM 3778 N N . LEU A 1 481 ? 1.742 8.933 -15.819 1.00 88.50 481 LEU A N 1
ATOM 3779 C CA . LEU A 1 481 ? 1.042 8.488 -14.604 1.00 88.50 481 LEU A CA 1
ATOM 3780 C C . LEU A 1 481 ? -0.109 9.416 -14.135 1.00 88.50 481 LEU A C 1
ATOM 3782 O O . LEU A 1 481 ? -1.177 8.886 -13.819 1.00 88.50 481 LEU A O 1
ATOM 3786 N N . PRO A 1 482 ? 0.015 10.762 -14.129 1.00 92.19 482 PRO A N 1
ATOM 3787 C CA . PRO A 1 482 ? -1.077 11.660 -13.737 1.00 92.19 482 PRO A CA 1
ATOM 3788 C C . PRO A 1 482 ? -2.379 11.482 -14.533 1.00 92.19 482 PRO A C 1
ATOM 3790 O O . PRO A 1 482 ? -3.457 11.634 -13.960 1.00 92.19 482 PRO A O 1
ATOM 3793 N N . TYR A 1 483 ? -2.315 11.117 -15.821 1.00 90.44 483 TYR A N 1
ATOM 3794 C CA . TYR A 1 483 ? -3.522 10.871 -16.621 1.00 90.44 483 TYR A CA 1
ATOM 3795 C C . TYR A 1 483 ? -4.244 9.599 -16.162 1.00 90.44 483 TYR A C 1
ATOM 3797 O O . TYR A 1 483 ? -5.465 9.597 -16.009 1.00 90.44 483 TYR A O 1
ATOM 3805 N N . PHE A 1 484 ? -3.498 8.534 -15.856 1.00 93.31 484 PHE A N 1
ATOM 3806 C CA . PHE A 1 484 ? -4.063 7.301 -15.303 1.00 93.31 484 PHE A CA 1
ATOM 3807 C C . PHE A 1 484 ? -4.642 7.508 -13.899 1.00 93.31 484 PHE A C 1
ATOM 3809 O O . PHE A 1 484 ? -5.706 6.974 -13.592 1.00 93.31 484 PHE A O 1
ATOM 3816 N N . ILE A 1 485 ? -4.003 8.346 -13.075 1.00 93.50 485 ILE A N 1
ATOM 3817 C CA . ILE A 1 485 ? -4.538 8.781 -11.776 1.00 93.50 485 ILE A CA 1
ATOM 3818 C C . ILE A 1 485 ? -5.853 9.561 -11.955 1.00 93.50 485 ILE A C 1
ATOM 3820 O O . ILE A 1 485 ? -6.813 9.305 -11.229 1.00 93.50 485 ILE A O 1
ATOM 3824 N N . ALA A 1 486 ? -5.953 10.451 -12.949 1.00 93.69 486 ALA A N 1
ATOM 3825 C CA . ALA A 1 486 ? -7.194 11.168 -13.251 1.00 93.69 486 ALA A CA 1
ATOM 3826 C C . ALA A 1 486 ? -8.333 10.226 -13.701 1.00 93.69 486 ALA A C 1
ATOM 3828 O O . ALA A 1 486 ? -9.467 10.367 -13.238 1.00 93.69 486 ALA A O 1
ATOM 3829 N N . ILE A 1 487 ? -8.037 9.221 -14.536 1.00 91.31 487 ILE A N 1
ATOM 3830 C CA . ILE A 1 487 ? -9.005 8.191 -14.964 1.00 91.31 487 ILE A CA 1
ATOM 3831 C C . ILE A 1 487 ? -9.452 7.322 -13.776 1.00 91.31 487 ILE A C 1
ATOM 3833 O O . ILE A 1 487 ? -10.646 7.035 -13.627 1.00 91.31 487 ILE A O 1
ATOM 3837 N N . ALA A 1 488 ? -8.524 6.939 -12.894 1.00 93.12 488 ALA A N 1
ATOM 3838 C CA . ALA A 1 488 ? -8.835 6.222 -11.662 1.00 93.12 488 ALA A CA 1
ATOM 3839 C C . ALA A 1 488 ? -9.754 7.054 -10.752 1.00 93.12 488 ALA A C 1
ATOM 3841 O O . ALA A 1 488 ? -10.795 6.564 -10.314 1.00 93.12 488 ALA A O 1
ATOM 3842 N N . GLY A 1 489 ? -9.431 8.333 -10.546 1.00 91.94 489 GLY A N 1
ATOM 3843 C CA . GLY A 1 489 ? -10.246 9.291 -9.798 1.00 91.94 489 GLY A CA 1
ATOM 3844 C C . GLY A 1 489 ? -11.663 9.445 -10.353 1.00 91.94 489 GLY A C 1
ATOM 3845 O O . GLY A 1 489 ? -12.640 9.330 -9.613 1.00 91.94 489 GLY A O 1
ATOM 3846 N N . PHE A 1 490 ? -11.802 9.607 -11.671 1.00 89.38 490 PHE A N 1
ATOM 3847 C CA . PHE A 1 490 ? -13.105 9.644 -12.341 1.00 89.38 490 PHE A CA 1
ATOM 3848 C C . PHE A 1 490 ? -13.908 8.351 -12.112 1.00 89.38 490 PHE A C 1
ATOM 3850 O O . PHE A 1 490 ? -15.094 8.403 -11.777 1.00 89.38 490 PHE A O 1
ATOM 3857 N N . THR A 1 491 ? -13.252 7.191 -12.197 1.00 88.06 491 THR A N 1
ATOM 3858 C CA . THR A 1 491 ? -13.884 5.884 -11.954 1.00 88.06 491 THR A CA 1
ATOM 3859 C C . THR A 1 491 ? -14.337 5.734 -10.493 1.00 88.06 491 THR A C 1
ATOM 3861 O O . THR A 1 491 ? -15.471 5.319 -10.239 1.00 88.06 491 THR A O 1
ATOM 3864 N N . CYS A 1 492 ? -13.516 6.155 -9.523 1.00 87.94 492 CYS A N 1
ATOM 3865 C CA . CYS A 1 492 ? -13.883 6.234 -8.104 1.00 87.94 492 CYS A CA 1
ATOM 3866 C C . CYS A 1 492 ? -15.082 7.167 -7.865 1.00 87.94 492 CYS A C 1
ATOM 3868 O O . CYS A 1 492 ? -15.975 6.835 -7.083 1.00 87.94 492 CYS A O 1
ATOM 3870 N N . GLY A 1 493 ? -15.139 8.306 -8.563 1.00 85.00 493 GLY A N 1
ATOM 3871 C CA . GLY A 1 493 ? -16.252 9.256 -8.502 1.00 85.00 493 GLY A CA 1
ATOM 3872 C C . GLY A 1 493 ? -17.564 8.648 -9.000 1.00 85.00 493 GLY A C 1
ATOM 3873 O O . GLY A 1 493 ? -18.580 8.707 -8.302 1.00 85.00 493 GLY A O 1
ATOM 3874 N N . LEU A 1 494 ? -17.535 7.977 -10.158 1.00 82.38 494 LEU A N 1
ATOM 3875 C CA . LEU A 1 494 ? -18.683 7.221 -10.668 1.00 82.38 494 LEU A CA 1
ATOM 3876 C C . LEU A 1 494 ? -19.144 6.156 -9.662 1.00 82.38 494 LEU A C 1
ATOM 3878 O O . LEU A 1 494 ? -20.333 6.084 -9.353 1.00 82.38 494 LEU A O 1
ATOM 3882 N N . PHE A 1 495 ? -18.222 5.373 -9.098 1.00 82.56 495 PHE A N 1
ATOM 3883 C CA . PHE A 1 495 ? -18.527 4.340 -8.103 1.00 82.56 495 PHE A CA 1
ATOM 3884 C C . PHE A 1 495 ? -19.184 4.931 -6.837 1.00 82.56 495 PHE A C 1
ATOM 3886 O O . PHE A 1 495 ? -20.236 4.458 -6.396 1.00 82.56 495 PHE A O 1
ATOM 3893 N N . ALA A 1 496 ? -18.638 6.033 -6.308 1.00 80.12 496 ALA A N 1
ATOM 3894 C CA . ALA A 1 496 ? -19.130 6.718 -5.109 1.00 80.12 496 ALA A CA 1
ATOM 3895 C C . ALA A 1 496 ? -20.538 7.334 -5.259 1.00 80.12 496 ALA A C 1
ATOM 3897 O O . ALA A 1 496 ? -21.277 7.444 -4.269 1.00 80.12 496 ALA A O 1
ATOM 3898 N N . VAL A 1 497 ? -20.926 7.707 -6.485 1.00 76.44 497 VAL A N 1
ATOM 3899 C CA . VAL A 1 497 ? -22.282 8.166 -6.838 1.00 76.44 497 VAL A CA 1
ATOM 3900 C C . VAL A 1 497 ? -23.224 6.983 -7.099 1.00 76.44 497 VAL A C 1
ATOM 3902 O O . VAL A 1 497 ? -24.372 6.995 -6.649 1.00 76.44 497 VAL A O 1
ATOM 3905 N N . ARG A 1 498 ? -22.760 5.925 -7.774 1.00 71.00 498 ARG A N 1
ATOM 3906 C CA . ARG A 1 498 ? -23.603 4.778 -8.159 1.00 71.00 498 ARG A CA 1
ATOM 3907 C C . ARG A 1 498 ? -23.993 3.868 -6.992 1.00 71.00 498 ARG A C 1
ATOM 3909 O O . ARG A 1 498 ? -25.055 3.261 -7.068 1.00 71.00 498 ARG A O 1
ATOM 3916 N N . ILE A 1 499 ? -23.201 3.793 -5.918 1.00 70.19 499 ILE A N 1
ATOM 3917 C CA . ILE A 1 499 ? -23.475 2.910 -4.766 1.00 70.19 499 ILE A CA 1
ATOM 3918 C C . ILE A 1 499 ? -24.016 3.725 -3.576 1.00 70.19 499 ILE A C 1
ATOM 3920 O O . ILE A 1 499 ? -23.255 4.447 -2.930 1.00 70.19 499 ILE A O 1
ATOM 3924 N N . PRO A 1 500 ? -25.336 3.678 -3.295 1.00 53.53 500 PRO A N 1
ATOM 3925 C CA . PRO A 1 500 ? -25.974 4.570 -2.323 1.00 53.53 500 PRO A CA 1
ATOM 3926 C C . PRO A 1 500 ? -25.822 4.163 -0.854 1.00 53.53 500 PRO A C 1
ATOM 3928 O O . PRO A 1 500 ? -25.846 5.042 0.005 1.00 53.53 500 PRO A O 1
ATOM 3931 N N . HIS A 1 501 ? -25.697 2.868 -0.547 1.00 56.69 501 HIS A N 1
ATOM 3932 C CA . HIS A 1 501 ? -25.875 2.357 0.817 1.00 56.69 501 HIS A CA 1
ATOM 3933 C C . HIS A 1 501 ? -24.832 1.316 1.224 1.00 56.69 501 HIS A C 1
ATOM 3935 O O . HIS A 1 501 ? -24.483 0.417 0.458 1.00 56.69 501 HIS A O 1
ATOM 3941 N N . LEU A 1 502 ? -24.421 1.392 2.492 1.00 51.06 502 LEU A N 1
ATOM 3942 C CA . LEU A 1 502 ? -23.384 0.547 3.089 1.00 51.06 502 LEU A CA 1
ATOM 3943 C C . LEU A 1 502 ? -23.785 -0.933 3.193 1.00 51.06 502 LEU A C 1
ATOM 3945 O O . LEU A 1 502 ? -22.923 -1.803 3.247 1.00 51.06 502 LEU A O 1
ATOM 3949 N N . SER A 1 503 ? -25.080 -1.256 3.127 1.00 50.78 503 SER A N 1
ATOM 3950 C CA . SER A 1 503 ? -25.561 -2.643 3.062 1.00 50.78 503 SER A CA 1
ATOM 3951 C C . SER A 1 503 ? -25.060 -3.401 1.825 1.00 50.78 503 SER A C 1
ATOM 3953 O O . SER A 1 503 ? -24.884 -4.617 1.892 1.00 50.78 503 SER A O 1
ATOM 3955 N N . ALA A 1 504 ? -24.766 -2.702 0.721 1.00 53.38 504 ALA A N 1
ATOM 3956 C CA . ALA A 1 504 ? -24.145 -3.301 -0.458 1.00 53.38 504 ALA A CA 1
ATOM 3957 C C . ALA A 1 504 ? -22.667 -3.673 -0.224 1.00 53.38 504 ALA A C 1
ATOM 3959 O O . ALA A 1 504 ? -22.152 -4.567 -0.898 1.00 53.38 504 ALA A O 1
ATOM 3960 N N . LEU A 1 505 ? -21.980 -3.043 0.743 1.00 59.88 505 LEU A N 1
ATOM 3961 C CA . LEU A 1 505 ? -20.557 -3.292 1.008 1.00 59.88 505 LEU A CA 1
ATOM 3962 C C . LEU A 1 505 ? -20.274 -4.735 1.429 1.00 59.88 505 LEU A C 1
ATOM 3964 O O . LEU A 1 505 ? -19.188 -5.229 1.153 1.00 59.88 505 LEU A O 1
ATOM 3968 N N . ARG A 1 506 ? -21.241 -5.452 2.020 1.00 67.88 506 ARG A N 1
ATOM 3969 C CA . ARG A 1 506 ? -21.074 -6.879 2.351 1.00 67.88 506 ARG A CA 1
ATOM 3970 C C . ARG A 1 506 ? -20.831 -7.737 1.100 1.00 67.88 506 ARG A C 1
ATOM 3972 O O . ARG A 1 506 ? -20.042 -8.673 1.154 1.00 67.88 506 ARG A O 1
ATOM 3979 N N . ILE A 1 507 ? -21.474 -7.403 -0.022 1.00 73.69 507 ILE A N 1
ATOM 3980 C CA . ILE A 1 507 ? -21.282 -8.086 -1.312 1.00 73.69 507 ILE A CA 1
ATOM 3981 C C . ILE A 1 507 ? -19.967 -7.620 -1.952 1.00 73.69 507 ILE A C 1
ATOM 3983 O O . ILE A 1 507 ? -19.154 -8.443 -2.374 1.00 73.69 507 ILE A O 1
ATOM 3987 N N . TRP A 1 508 ? -19.712 -6.308 -1.953 1.00 77.25 508 TRP A N 1
ATOM 3988 C CA . TRP A 1 508 ? -18.470 -5.735 -2.485 1.00 77.25 508 TRP A CA 1
ATOM 3989 C C . TRP A 1 508 ? -17.209 -6.194 -1.742 1.00 77.25 508 TRP A C 1
ATOM 3991 O O . TRP A 1 508 ? -16.167 -6.332 -2.372 1.00 77.25 508 TRP A O 1
ATOM 4001 N N . LEU A 1 509 ? -17.289 -6.510 -0.446 1.00 79.12 509 LEU A N 1
ATOM 4002 C CA . LEU A 1 509 ? -16.190 -7.107 0.318 1.00 79.12 509 LEU A CA 1
ATOM 4003 C C . LEU A 1 509 ? -15.789 -8.482 -0.236 1.00 79.12 509 LEU A C 1
ATOM 4005 O O . LEU A 1 509 ? -14.599 -8.776 -0.335 1.00 79.12 509 LEU A O 1
ATOM 4009 N N . GLY A 1 510 ? -16.763 -9.306 -0.639 1.00 80.44 510 GLY A N 1
ATOM 4010 C CA . GLY A 1 510 ? -16.504 -10.602 -1.272 1.00 80.44 510 GLY A CA 1
ATOM 4011 C C . GLY A 1 510 ? -15.747 -10.445 -2.592 1.00 80.44 510 GLY A C 1
ATOM 4012 O O . GLY A 1 510 ? -14.707 -11.075 -2.783 1.00 80.44 510 GLY A O 1
ATOM 4013 N N . PHE A 1 511 ? -16.200 -9.528 -3.455 1.00 83.88 511 PHE A N 1
ATOM 4014 C CA . PHE A 1 511 ? -15.480 -9.174 -4.683 1.00 83.88 511 PHE A CA 1
ATOM 4015 C C . PHE A 1 511 ? -14.082 -8.608 -4.395 1.00 83.88 511 PHE A C 1
ATOM 4017 O O . PHE A 1 511 ? -13.117 -9.054 -5.002 1.00 83.88 511 PHE A O 1
ATOM 4024 N N . SER A 1 512 ? -13.949 -7.694 -3.429 1.00 87.31 512 SER A N 1
ATOM 4025 C CA . SER A 1 512 ? -12.664 -7.119 -3.003 1.00 87.31 512 SER A CA 1
ATOM 4026 C C . SER A 1 512 ? -11.678 -8.191 -2.529 1.00 87.31 512 SER A C 1
ATOM 4028 O O . SER A 1 512 ? -10.510 -8.152 -2.899 1.00 87.31 512 SER A O 1
ATOM 4030 N N . THR A 1 513 ? -12.153 -9.199 -1.790 1.00 85.62 513 THR A N 1
ATOM 4031 C CA . THR A 1 513 ? -11.326 -10.331 -1.335 1.00 85.62 513 THR A CA 1
ATOM 4032 C C . THR A 1 513 ? -10.867 -11.201 -2.508 1.00 85.62 513 THR A C 1
ATOM 4034 O O . THR A 1 513 ? -9.695 -11.560 -2.576 1.00 85.62 513 THR A O 1
ATOM 4037 N N . ILE A 1 514 ? -11.759 -11.520 -3.456 1.00 87.31 514 ILE A N 1
ATOM 4038 C CA . ILE A 1 514 ? -11.406 -12.308 -4.651 1.00 87.31 514 ILE A CA 1
ATOM 4039 C C . ILE A 1 514 ? -10.380 -11.554 -5.505 1.00 87.31 514 ILE A C 1
ATOM 4041 O O . ILE A 1 514 ? -9.357 -12.122 -5.882 1.00 87.31 514 ILE A O 1
ATOM 4045 N N . LEU A 1 515 ? -10.624 -10.267 -5.765 1.00 90.31 515 LEU A N 1
ATOM 4046 C CA . LEU A 1 515 ? -9.711 -9.416 -6.524 1.00 90.31 515 LEU A CA 1
ATOM 4047 C C . LEU A 1 515 ? -8.355 -9.269 -5.805 1.00 90.31 515 LEU A C 1
ATOM 4049 O O . LEU A 1 515 ? -7.305 -9.333 -6.447 1.00 90.31 515 LEU A O 1
ATOM 4053 N N . GLY A 1 516 ? -8.385 -9.158 -4.473 1.00 91.19 516 GLY A N 1
ATOM 4054 C CA . GLY A 1 516 ? -7.223 -9.209 -3.586 1.00 91.19 516 GLY A CA 1
ATOM 4055 C C . GLY A 1 516 ? -6.365 -10.449 -3.816 1.00 91.19 516 GLY A C 1
ATOM 4056 O O . GLY A 1 516 ? -5.181 -10.353 -4.135 1.00 91.19 516 GLY A O 1
ATOM 4057 N N . LEU A 1 517 ? -6.986 -11.626 -3.717 1.00 90.44 517 LEU A N 1
ATOM 4058 C CA . LEU A 1 517 ? -6.308 -12.907 -3.902 1.00 90.44 517 LEU A CA 1
ATOM 4059 C C . LEU A 1 517 ? -5.686 -13.051 -5.295 1.00 90.44 517 LEU A C 1
ATOM 4061 O O . LEU A 1 517 ? -4.580 -13.575 -5.386 1.00 90.44 517 LEU A O 1
ATOM 4065 N N . VAL A 1 518 ? -6.336 -12.567 -6.360 1.00 91.25 518 VAL A N 1
ATOM 4066 C CA . VAL A 1 518 ? -5.788 -12.641 -7.728 1.00 91.25 518 VAL A CA 1
ATOM 4067 C C . VAL A 1 518 ? -4.450 -11.904 -7.836 1.00 91.25 518 VAL A C 1
ATOM 4069 O O . VAL A 1 518 ? -3.466 -12.519 -8.241 1.00 91.25 518 VAL A O 1
ATOM 4072 N N . TYR A 1 519 ? -4.360 -10.629 -7.429 1.00 93.38 519 TYR A N 1
ATOM 4073 C CA . TYR A 1 519 ? -3.081 -9.913 -7.542 1.00 93.38 519 TYR A CA 1
ATOM 4074 C C . TYR A 1 519 ? -2.042 -10.387 -6.521 1.00 93.38 519 TYR A C 1
ATOM 4076 O O . TYR A 1 519 ? -0.860 -10.403 -6.852 1.00 93.38 519 TYR A O 1
ATOM 4084 N N . ILE A 1 520 ? -2.451 -10.817 -5.319 1.00 93.62 520 ILE A N 1
ATOM 4085 C CA . ILE A 1 520 ? -1.544 -11.401 -4.317 1.00 93.62 520 ILE A CA 1
ATOM 4086 C C . ILE A 1 520 ? -0.901 -12.675 -4.867 1.00 93.62 520 ILE A C 1
ATOM 4088 O O . ILE A 1 520 ? 0.324 -12.790 -4.873 1.00 93.62 520 ILE A O 1
ATOM 4092 N N . VAL A 1 521 ? -1.710 -13.613 -5.368 1.00 91.75 521 VAL A N 1
ATOM 4093 C CA . VAL A 1 521 ? -1.221 -14.873 -5.938 1.00 91.75 521 VAL A CA 1
ATOM 4094 C C . VAL A 1 521 ? -0.309 -14.596 -7.127 1.00 91.75 521 VAL A C 1
ATOM 4096 O O . VAL A 1 521 ? 0.801 -15.119 -7.163 1.00 91.75 521 VAL A O 1
ATOM 4099 N N . THR A 1 522 ? -0.706 -13.724 -8.058 1.00 91.25 522 THR A N 1
ATOM 4100 C CA . THR A 1 522 ? 0.142 -13.385 -9.207 1.00 91.25 522 THR A CA 1
ATOM 4101 C C . THR A 1 522 ? 1.456 -12.718 -8.795 1.00 91.25 522 THR A C 1
ATOM 4103 O O . THR A 1 522 ? 2.508 -13.113 -9.296 1.00 91.25 522 THR A O 1
ATOM 4106 N N . ALA A 1 523 ? 1.428 -11.749 -7.875 1.00 94.31 523 ALA A N 1
ATOM 4107 C CA . ALA A 1 523 ? 2.632 -11.078 -7.391 1.00 94.31 523 ALA A CA 1
ATOM 4108 C C . ALA A 1 523 ? 3.604 -12.076 -6.745 1.00 94.31 523 ALA A C 1
ATOM 4110 O O . ALA A 1 523 ? 4.794 -12.053 -7.056 1.00 94.31 523 ALA A O 1
ATOM 4111 N N . VAL A 1 524 ? 3.102 -12.989 -5.907 1.00 93.69 524 VAL A N 1
ATOM 4112 C CA . VAL A 1 524 ? 3.906 -14.038 -5.261 1.00 93.69 524 VAL A CA 1
ATOM 4113 C C . VAL A 1 524 ? 4.456 -15.035 -6.281 1.00 93.69 524 VAL A C 1
ATOM 4115 O O . VAL A 1 524 ? 5.655 -15.301 -6.272 1.00 93.69 524 VAL A O 1
ATOM 4118 N N . SER A 1 525 ? 3.624 -15.561 -7.185 1.00 91.44 525 SER A N 1
ATOM 4119 C CA . SER A 1 525 ? 4.040 -16.564 -8.174 1.00 91.44 525 SER A CA 1
ATOM 4120 C C . SER A 1 525 ? 5.072 -16.025 -9.166 1.00 91.44 525 SER A C 1
ATOM 4122 O O . SER A 1 525 ? 6.050 -16.715 -9.457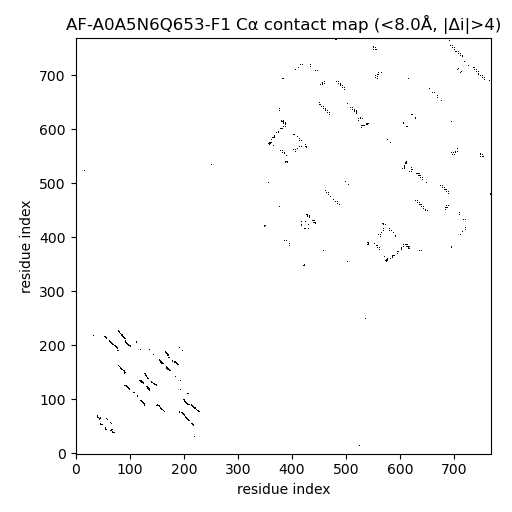 1.00 91.44 525 SER A O 1
ATOM 4124 N N . LEU A 1 526 ? 4.894 -14.796 -9.665 1.00 92.25 526 LEU A N 1
ATOM 4125 C CA . LEU A 1 526 ? 5.864 -14.186 -10.574 1.00 92.25 526 LEU A CA 1
ATOM 4126 C C . LEU A 1 526 ? 7.137 -13.741 -9.839 1.00 92.25 526 LEU A C 1
ATOM 4128 O O . LEU A 1 526 ? 8.222 -13.988 -10.350 1.00 92.25 526 LEU A O 1
ATOM 4132 N N . SER A 1 527 ? 7.045 -13.195 -8.618 1.00 93.75 527 SER A N 1
ATOM 4133 C CA . SER A 1 527 ? 8.245 -12.865 -7.823 1.00 93.75 527 SER A CA 1
ATOM 4134 C C . SER A 1 527 ? 9.047 -14.120 -7.457 1.00 93.75 527 SER A C 1
ATOM 4136 O O . SER A 1 527 ? 10.273 -14.104 -7.514 1.00 93.75 527 SER A O 1
ATOM 4138 N N . LEU A 1 528 ? 8.381 -15.240 -7.142 1.00 90.44 528 LEU A N 1
ATOM 4139 C CA . LEU A 1 528 ? 9.041 -16.531 -6.918 1.00 90.44 528 LEU A CA 1
ATOM 4140 C C . LEU A 1 528 ? 9.794 -16.992 -8.170 1.00 90.44 528 LEU A C 1
ATOM 4142 O O . LEU A 1 528 ? 10.971 -17.341 -8.088 1.00 90.44 528 LEU A O 1
ATOM 4146 N N . ARG A 1 529 ? 9.130 -16.962 -9.332 1.00 90.12 529 ARG A N 1
ATOM 4147 C CA . ARG A 1 529 ? 9.743 -17.310 -10.618 1.00 90.12 529 ARG A CA 1
ATOM 4148 C C . ARG A 1 529 ? 10.944 -16.414 -10.919 1.00 90.12 529 ARG A C 1
ATOM 4150 O O . ARG A 1 529 ? 12.004 -16.929 -11.265 1.00 90.12 529 ARG A O 1
ATOM 4157 N N . ASP A 1 530 ? 10.795 -15.104 -10.785 1.00 89.81 530 ASP A N 1
ATOM 4158 C CA . ASP A 1 530 ? 11.850 -14.144 -11.100 1.00 89.81 530 ASP A CA 1
ATOM 4159 C C . ASP A 1 530 ? 13.039 -14.279 -10.149 1.00 89.81 530 ASP A C 1
ATOM 4161 O O . ASP A 1 530 ? 14.178 -14.278 -10.610 1.00 89.81 530 ASP A O 1
ATOM 4165 N N . GLY A 1 531 ? 12.794 -14.452 -8.848 1.00 88.12 531 GLY A N 1
ATOM 4166 C CA . GLY A 1 531 ? 13.846 -14.635 -7.848 1.00 88.12 531 GLY A CA 1
ATOM 4167 C C . GLY A 1 531 ? 14.644 -15.929 -8.035 1.00 88.12 531 GLY A C 1
ATOM 4168 O O . GLY A 1 531 ? 15.861 -15.908 -7.881 1.00 88.12 531 GLY A O 1
ATOM 4169 N N . ILE A 1 532 ? 14.002 -17.031 -8.451 1.00 88.25 532 ILE A N 1
ATOM 4170 C CA . ILE A 1 532 ? 14.696 -18.296 -8.774 1.00 88.25 532 ILE A CA 1
ATOM 4171 C C . ILE A 1 532 ? 15.553 -18.168 -10.044 1.00 88.25 532 ILE A C 1
ATOM 4173 O O . ILE A 1 532 ? 16.655 -18.706 -10.096 1.00 88.25 532 ILE A O 1
ATOM 4177 N N . ASN A 1 533 ? 15.057 -17.477 -11.075 1.00 86.31 533 ASN A N 1
ATOM 4178 C CA . ASN A 1 533 ? 15.725 -17.395 -12.383 1.00 86.31 533 ASN A CA 1
ATOM 4179 C C . ASN A 1 533 ? 16.760 -16.258 -12.493 1.00 86.31 533 ASN A C 1
ATOM 4181 O O . ASN A 1 533 ? 17.361 -16.078 -13.553 1.00 86.31 533 ASN A O 1
ATOM 4185 N N . SER A 1 534 ? 16.952 -15.462 -11.440 1.00 79.12 534 SER A N 1
ATOM 4186 C CA . SER A 1 534 ? 17.781 -14.254 -11.481 1.00 79.12 534 SER A CA 1
ATOM 4187 C C . SER A 1 534 ? 19.161 -14.426 -10.840 1.00 79.12 534 SER A C 1
ATOM 4189 O O . SER A 1 534 ? 19.315 -15.194 -9.891 1.00 79.12 534 SER A O 1
ATOM 4191 N N . PRO A 1 535 ? 20.174 -13.655 -11.286 1.00 78.50 535 PRO A N 1
ATOM 4192 C CA . PRO A 1 535 ? 21.454 -13.570 -10.589 1.00 78.50 535 PRO A CA 1
ATOM 4193 C C . PRO A 1 535 ? 21.296 -12.930 -9.193 1.00 78.50 535 PRO A C 1
ATOM 4195 O O . PRO A 1 535 ? 20.300 -12.236 -8.951 1.00 78.50 535 PRO A O 1
ATOM 4198 N N . PRO A 1 536 ? 22.286 -13.109 -8.290 1.00 81.00 536 PRO A N 1
ATOM 4199 C CA . PRO A 1 536 ? 22.250 -12.587 -6.924 1.00 81.00 536 PRO A CA 1
ATOM 4200 C C . PRO A 1 536 ? 21.842 -11.111 -6.840 1.00 81.00 536 PRO A C 1
ATOM 4202 O O . PRO A 1 536 ? 22.322 -10.276 -7.609 1.00 81.00 536 PRO A O 1
ATOM 4205 N N . ARG A 1 537 ? 20.949 -10.797 -5.897 1.00 86.50 537 ARG A N 1
ATOM 4206 C CA . ARG A 1 537 ? 20.424 -9.444 -5.686 1.00 86.50 537 ARG A CA 1
ATOM 4207 C C . ARG A 1 537 ? 21.257 -8.654 -4.693 1.00 86.50 537 ARG A C 1
ATOM 4209 O O . ARG A 1 537 ? 21.761 -9.205 -3.717 1.00 86.50 537 ARG A O 1
ATOM 4216 N N . ASP A 1 538 ? 21.337 -7.348 -4.928 1.00 89.00 538 ASP A N 1
ATOM 4217 C CA . ASP A 1 538 ? 21.851 -6.413 -3.939 1.00 89.00 538 ASP A CA 1
ATOM 4218 C C . ASP A 1 538 ? 20.751 -6.083 -2.918 1.00 89.00 538 ASP A C 1
ATOM 4220 O O . ASP A 1 538 ? 19.647 -5.662 -3.268 1.00 89.00 538 ASP A O 1
ATOM 4224 N N . TYR A 1 539 ? 21.068 -6.288 -1.642 1.00 90.75 539 TYR A N 1
ATOM 4225 C CA . TYR A 1 539 ? 20.213 -5.972 -0.496 1.00 90.75 539 TYR A CA 1
ATOM 4226 C C . TYR A 1 539 ? 20.766 -4.797 0.324 1.00 90.75 539 TYR A C 1
ATOM 4228 O O . TYR A 1 539 ? 20.319 -4.547 1.446 1.00 90.75 539 TYR A O 1
ATOM 4236 N N . SER A 1 540 ? 21.758 -4.076 -0.206 1.00 89.38 540 SER A N 1
ATOM 4237 C CA . SER A 1 540 ? 22.300 -2.881 0.422 1.00 89.38 540 SER A CA 1
ATOM 4238 C C . SER A 1 540 ? 21.231 -1.786 0.511 1.00 89.38 540 SER A C 1
ATOM 4240 O O . SER A 1 540 ? 20.521 -1.490 -0.451 1.00 89.38 540 SER A O 1
ATOM 4242 N N . ILE A 1 541 ? 21.110 -1.174 1.694 1.00 91.12 541 ILE A N 1
ATOM 4243 C CA . ILE A 1 541 ? 20.202 -0.040 1.911 1.00 91.12 541 ILE A CA 1
ATOM 4244 C C . ILE A 1 541 ? 20.736 1.146 1.087 1.00 91.12 541 ILE A C 1
ATOM 4246 O O . ILE A 1 541 ? 21.874 1.563 1.343 1.00 91.12 541 ILE A O 1
ATOM 4250 N N . PRO A 1 542 ? 19.978 1.701 0.125 1.00 86.88 542 PRO A N 1
ATOM 4251 C CA . PRO A 1 542 ? 20.472 2.732 -0.787 1.00 86.88 542 PRO A CA 1
ATOM 4252 C C . PRO A 1 542 ? 20.620 4.115 -0.123 1.00 86.88 542 PRO A C 1
ATOM 4254 O O . PRO A 1 542 ? 20.104 4.377 0.962 1.00 86.88 542 PRO A O 1
ATOM 4257 N N . GLY A 1 543 ? 21.330 5.026 -0.797 1.00 85.88 543 GLY A N 1
ATOM 4258 C CA . GLY A 1 543 ? 21.456 6.438 -0.408 1.00 85.88 543 GLY A CA 1
ATOM 4259 C C . GLY A 1 543 ? 22.634 6.785 0.517 1.00 85.88 543 GLY A C 1
ATOM 4260 O O . GLY A 1 543 ? 23.387 5.930 0.982 1.00 85.88 543 GLY A O 1
ATOM 4261 N N . THR A 1 544 ? 22.810 8.085 0.778 1.00 89.88 544 THR A N 1
ATOM 4262 C CA . THR A 1 544 ? 23.852 8.626 1.676 1.00 89.88 544 THR A CA 1
ATOM 4263 C C . THR A 1 544 ? 23.513 8.382 3.151 1.00 89.88 544 THR A C 1
ATOM 4265 O O . THR A 1 544 ? 22.352 8.152 3.476 1.00 89.88 544 THR A O 1
ATOM 4268 N N . GLN A 1 545 ? 24.485 8.482 4.072 1.00 87.12 545 GLN A N 1
ATOM 4269 C CA . GLN A 1 545 ? 24.249 8.275 5.517 1.00 87.12 545 GLN A CA 1
ATOM 4270 C C . GLN A 1 545 ? 23.052 9.081 6.053 1.00 87.12 545 GLN A C 1
ATOM 4272 O O . GLN A 1 545 ? 22.171 8.519 6.699 1.00 87.12 545 GLN A O 1
ATOM 4277 N N . ALA A 1 546 ? 22.975 10.374 5.718 1.00 85.00 546 ALA A N 1
ATOM 4278 C CA . ALA A 1 546 ? 21.837 11.213 6.086 1.00 85.00 546 ALA A CA 1
ATOM 4279 C C . ALA A 1 546 ? 20.525 10.698 5.473 1.00 85.00 546 ALA A C 1
ATOM 4281 O O . ALA A 1 546 ? 19.523 10.606 6.174 1.00 85.00 546 ALA A O 1
ATOM 4282 N N . SER A 1 547 ? 20.527 10.317 4.188 1.00 88.19 547 SER A N 1
ATOM 4283 C CA . SER A 1 547 ? 19.344 9.743 3.536 1.00 88.19 547 SER A CA 1
ATOM 4284 C C . SER A 1 547 ? 18.855 8.488 4.256 1.00 88.19 547 SER A C 1
ATOM 4286 O O . SER A 1 547 ? 17.674 8.419 4.577 1.00 88.19 547 SER A O 1
ATOM 4288 N N . LYS A 1 548 ? 19.765 7.556 4.585 1.00 91.81 548 LYS A N 1
ATOM 4289 C CA . LYS A 1 548 ? 19.444 6.293 5.268 1.00 91.81 548 LYS A CA 1
ATOM 4290 C C . LYS A 1 548 ? 18.740 6.515 6.601 1.00 91.81 548 LYS A C 1
ATOM 4292 O O . LYS A 1 548 ? 17.790 5.800 6.898 1.00 91.81 548 LYS A O 1
ATOM 4297 N N . ILE A 1 549 ? 19.162 7.510 7.385 1.00 92.62 549 ILE A N 1
ATOM 4298 C CA . ILE A 1 549 ? 18.505 7.851 8.658 1.00 92.62 549 ILE A CA 1
ATOM 4299 C C . ILE A 1 549 ? 17.047 8.256 8.407 1.00 92.62 549 ILE A C 1
ATOM 4301 O O . ILE A 1 549 ? 16.139 7.672 8.996 1.00 92.62 549 ILE A O 1
ATOM 4305 N N . PHE A 1 550 ? 16.798 9.199 7.494 1.00 92.56 550 PHE A N 1
ATOM 4306 C CA . PHE A 1 550 ? 15.435 9.664 7.220 1.00 92.56 550 PHE A CA 1
ATOM 4307 C C . PHE A 1 550 ? 14.555 8.593 6.560 1.00 92.56 550 PHE A C 1
ATOM 4309 O O . PHE A 1 550 ? 13.393 8.470 6.936 1.00 92.56 550 PHE A O 1
ATOM 4316 N N . THR A 1 551 ? 15.086 7.770 5.648 1.00 92.81 551 THR A N 1
ATOM 4317 C CA . THR A 1 551 ? 14.321 6.661 5.050 1.00 92.81 551 THR A CA 1
ATOM 4318 C C . THR A 1 551 ? 14.028 5.549 6.059 1.00 92.81 551 THR A C 1
ATOM 4320 O O . THR A 1 551 ? 12.946 4.977 6.018 1.00 92.81 551 THR A O 1
ATOM 4323 N N . THR A 1 552 ? 14.936 5.268 7.002 1.00 94.50 552 THR A N 1
ATOM 4324 C CA . THR A 1 552 ? 14.715 4.299 8.100 1.00 94.50 552 THR A CA 1
ATOM 4325 C C . THR A 1 552 ? 13.599 4.770 9.034 1.00 94.50 552 THR A C 1
ATOM 4327 O O . THR A 1 552 ? 12.708 3.994 9.376 1.00 94.50 552 THR A O 1
ATOM 4330 N N . ILE A 1 553 ? 13.608 6.052 9.418 1.00 94.56 553 ILE A N 1
ATOM 4331 C CA . ILE A 1 553 ? 12.550 6.640 10.253 1.00 94.56 553 ILE A CA 1
ATOM 4332 C C . ILE A 1 553 ? 11.218 6.681 9.479 1.00 94.56 553 ILE A C 1
ATOM 4334 O O . ILE A 1 553 ? 10.176 6.358 10.040 1.00 94.56 553 ILE A O 1
ATOM 4338 N N . GLY A 1 554 ? 11.231 7.003 8.181 1.00 94.62 554 GLY A N 1
ATOM 4339 C CA . GLY A 1 554 ? 10.021 6.953 7.355 1.00 94.62 554 GLY A CA 1
ATOM 4340 C C . GLY A 1 554 ? 9.450 5.536 7.210 1.00 94.62 554 GLY A C 1
ATOM 4341 O O . GLY A 1 554 ? 8.244 5.323 7.327 1.00 94.62 554 GLY A O 1
ATOM 4342 N N . ALA A 1 555 ? 10.315 4.531 7.064 1.00 95.88 555 ALA A N 1
ATOM 4343 C CA . ALA A 1 555 ? 9.905 3.132 7.008 1.00 95.88 555 ALA A CA 1
ATOM 4344 C C . ALA A 1 555 ? 9.306 2.618 8.330 1.00 95.88 555 ALA A C 1
ATOM 4346 O O . ALA A 1 555 ? 8.431 1.754 8.289 1.00 95.88 555 ALA A O 1
ATOM 4347 N N . SER A 1 556 ? 9.695 3.160 9.494 1.00 94.62 556 SER A N 1
ATOM 4348 C CA . SER A 1 556 ? 9.048 2.808 10.770 1.00 94.62 556 SER A CA 1
ATOM 4349 C C . SER A 1 556 ? 7.605 3.324 10.860 1.00 94.62 556 SER A C 1
ATOM 4351 O O . SER A 1 556 ? 6.744 2.650 11.426 1.00 94.62 556 SER A O 1
ATOM 4353 N N . ALA A 1 557 ? 7.306 4.463 10.229 1.00 95.38 557 ALA A N 1
ATOM 4354 C CA . ALA A 1 557 ? 5.937 4.930 10.050 1.00 95.38 557 ALA A CA 1
ATOM 4355 C C . ALA A 1 557 ? 5.170 4.092 9.014 1.00 95.38 557 ALA A C 1
ATOM 4357 O O . ALA A 1 557 ? 4.020 3.740 9.265 1.00 95.38 557 ALA A O 1
ATOM 4358 N N . SER A 1 558 ? 5.806 3.700 7.904 1.00 95.69 558 SER A N 1
ATOM 4359 C CA . SER A 1 558 ? 5.212 2.798 6.900 1.00 95.69 558 SER A CA 1
ATOM 4360 C C . SER A 1 558 ? 4.872 1.412 7.471 1.00 95.69 558 SER A C 1
ATOM 4362 O O . SER A 1 558 ? 3.819 0.863 7.153 1.00 95.69 558 SER A O 1
ATOM 4364 N N . LEU A 1 559 ? 5.714 0.867 8.361 1.00 94.88 559 LEU A N 1
ATOM 4365 C CA . LEU A 1 559 ? 5.434 -0.352 9.136 1.00 94.88 559 LEU A CA 1
ATOM 4366 C C . LEU A 1 559 ? 4.138 -0.231 9.938 1.00 94.88 559 LEU A C 1
ATOM 4368 O O . LEU A 1 559 ? 3.315 -1.141 9.945 1.00 94.88 559 LEU A O 1
ATOM 4372 N N . VAL A 1 560 ? 3.967 0.894 10.629 1.00 92.00 560 VAL A N 1
ATOM 4373 C CA . VAL A 1 560 ? 2.792 1.165 11.457 1.00 92.00 560 VAL A CA 1
ATOM 4374 C C . VAL A 1 560 ? 1.549 1.429 10.605 1.00 92.00 560 VAL A C 1
ATOM 4376 O O . VAL A 1 560 ? 0.470 0.937 10.934 1.00 92.00 560 VAL A O 1
ATOM 4379 N N . PHE A 1 561 ? 1.700 2.124 9.477 1.00 93.38 561 PHE A N 1
ATOM 4380 C CA . PHE A 1 561 ? 0.637 2.339 8.498 1.00 93.38 561 PHE A CA 1
ATOM 4381 C C . PHE A 1 561 ? 0.084 1.017 7.933 1.00 93.38 561 PHE A C 1
ATOM 4383 O O . PHE A 1 561 ? -1.132 0.885 7.788 1.00 93.38 561 PHE A O 1
ATOM 4390 N N . ALA A 1 562 ? 0.935 0.005 7.712 1.00 93.12 562 ALA A N 1
ATOM 4391 C CA . ALA A 1 562 ? 0.511 -1.325 7.256 1.00 93.12 562 ALA A CA 1
ATOM 4392 C C . ALA A 1 562 ? -0.486 -2.028 8.199 1.00 93.12 562 ALA A C 1
ATOM 4394 O O . ALA A 1 562 ? -1.267 -2.872 7.760 1.00 93.12 562 ALA A O 1
ATOM 4395 N N . PHE A 1 563 ? -0.500 -1.638 9.475 1.00 90.38 563 PHE A N 1
ATOM 4396 C CA . PHE A 1 563 ? -1.422 -2.125 10.500 1.00 90.38 563 PHE A CA 1
ATOM 4397 C C . PHE A 1 563 ? -2.369 -1.030 11.006 1.00 90.38 563 PHE A C 1
ATOM 4399 O O . PHE A 1 563 ? -2.852 -1.097 12.136 1.00 90.38 563 PHE A O 1
ATOM 4406 N N . ASN A 1 564 ? -2.648 -0.014 10.185 1.00 84.69 564 ASN A N 1
ATOM 4407 C CA . ASN A 1 564 ? -3.545 1.076 10.548 1.00 84.69 564 ASN A CA 1
ATOM 4408 C C . ASN A 1 564 ? -4.962 0.578 10.876 1.00 84.69 564 ASN A C 1
ATOM 4410 O O . ASN A 1 564 ? -5.617 -0.071 10.060 1.00 84.69 564 ASN A O 1
ATOM 4414 N N . THR A 1 565 ? -5.473 0.970 12.046 1.00 72.12 565 THR A N 1
ATOM 4415 C CA . THR A 1 565 ? -6.790 0.543 12.538 1.00 72.12 565 THR A CA 1
ATOM 4416 C C . THR A 1 565 ? -7.708 1.693 12.952 1.00 72.12 565 THR A C 1
ATOM 4418 O O . THR A 1 565 ? -8.616 1.520 13.762 1.00 72.12 565 THR A O 1
ATOM 4421 N N . GLY A 1 566 ? -7.561 2.861 12.318 1.00 70.50 566 GLY A N 1
ATOM 4422 C CA . GLY A 1 566 ? -8.416 4.043 12.531 1.00 70.50 566 GLY A CA 1
ATOM 4423 C C . GLY A 1 566 ? -9.911 3.906 12.170 1.00 70.50 566 GLY A C 1
ATOM 4424 O O . GLY A 1 566 ? -10.600 4.921 12.136 1.00 70.50 566 GLY A O 1
ATOM 4425 N N . MET A 1 567 ? -10.401 2.691 11.886 1.00 77.62 567 MET A N 1
ATOM 4426 C CA . MET A 1 567 ? -11.830 2.348 11.762 1.00 77.62 567 MET A CA 1
ATOM 4427 C C . MET A 1 567 ? -12.257 1.180 12.680 1.00 77.62 567 MET A C 1
ATOM 4429 O O . MET A 1 567 ? -13.322 0.594 12.480 1.00 77.62 567 MET A O 1
ATOM 4433 N N . LEU A 1 568 ? -11.415 0.750 13.634 1.00 84.44 568 LEU A N 1
ATOM 4434 C CA . LEU A 1 568 ? -11.714 -0.412 14.482 1.00 84.44 568 LEU A CA 1
ATOM 4435 C C . LEU A 1 568 ? -13.015 -0.233 15.296 1.00 84.44 568 LEU A C 1
ATOM 4437 O O . LEU A 1 568 ? -13.831 -1.157 15.245 1.00 84.44 568 LEU A O 1
ATOM 4441 N N . PRO A 1 569 ? -13.267 0.898 15.995 1.00 80.81 569 PRO A N 1
ATOM 4442 C CA . PRO A 1 569 ? -14.524 1.104 16.725 1.00 80.81 569 PRO A CA 1
ATOM 4443 C C . PRO A 1 569 ? -15.759 1.088 15.820 1.00 80.81 569 PRO A C 1
ATOM 4445 O O . PRO A 1 569 ? -16.774 0.488 16.166 1.00 80.81 569 PRO A O 1
ATOM 4448 N N . GLU A 1 570 ? -15.657 1.679 14.630 1.00 79.62 570 GLU A N 1
ATOM 4449 C CA . GLU A 1 570 ? -16.747 1.769 13.659 1.00 79.62 570 GLU A CA 1
ATOM 4450 C C . GLU A 1 570 ? -17.098 0.382 13.094 1.00 79.62 570 GLU A C 1
ATOM 4452 O O . GLU A 1 570 ? -18.272 0.023 13.000 1.00 79.62 570 GLU A O 1
ATOM 4457 N N . ILE A 1 571 ? -16.091 -0.457 12.814 1.00 80.62 571 ILE A N 1
ATOM 4458 C CA . ILE A 1 571 ? -16.293 -1.877 12.476 1.00 80.62 571 ILE A CA 1
ATOM 4459 C C . ILE A 1 571 ? -16.886 -2.631 13.681 1.00 80.62 571 ILE A C 1
ATOM 4461 O O . ILE A 1 571 ? -17.780 -3.460 13.526 1.00 80.62 571 ILE A O 1
ATOM 4465 N N . GLN A 1 572 ? -16.446 -2.332 14.907 1.00 83.31 572 GLN A N 1
ATOM 4466 C CA . GLN A 1 572 ? -16.959 -2.965 16.127 1.00 83.31 572 GLN A CA 1
ATOM 4467 C C . GLN A 1 572 ? -18.420 -2.585 16.435 1.00 83.31 572 GLN A C 1
ATOM 4469 O O . GLN A 1 572 ? -19.160 -3.361 17.051 1.00 83.31 572 GLN A O 1
ATOM 4474 N N . ALA A 1 573 ? -18.887 -1.427 15.968 1.00 79.75 573 ALA A N 1
ATOM 4475 C CA . ALA A 1 573 ? -20.280 -1.014 16.091 1.00 79.75 573 ALA A CA 1
ATOM 4476 C C . ALA A 1 573 ? -21.249 -1.890 15.266 1.00 79.75 573 ALA A C 1
ATOM 4478 O O . ALA A 1 573 ? -22.402 -2.063 15.671 1.00 79.75 573 ALA A O 1
ATOM 4479 N N . THR A 1 574 ? -20.806 -2.512 14.166 1.00 79.62 574 THR A N 1
ATOM 4480 C CA . THR A 1 574 ? -21.671 -3.404 13.366 1.00 79.62 574 THR A CA 1
ATOM 4481 C C . THR A 1 574 ? -21.733 -4.835 13.915 1.00 79.62 574 THR A C 1
ATOM 4483 O O . THR A 1 574 ? -22.715 -5.544 13.676 1.00 79.62 574 THR A O 1
ATOM 4486 N N . VAL A 1 575 ? -20.728 -5.256 14.693 1.00 82.62 575 VAL A N 1
ATOM 4487 C CA . VAL A 1 575 ? -20.607 -6.612 15.256 1.00 82.62 575 VAL A CA 1
ATOM 4488 C C . VAL A 1 575 ? -21.751 -6.935 16.223 1.00 82.62 575 VAL A C 1
ATOM 4490 O O . VAL A 1 575 ? -22.119 -6.132 17.088 1.00 82.62 575 VAL A O 1
ATOM 4493 N N . ARG A 1 576 ? -22.301 -8.148 16.088 1.00 83.88 576 ARG A N 1
ATOM 4494 C CA . ARG A 1 576 ? -23.366 -8.686 16.947 1.00 83.88 576 ARG A CA 1
ATOM 4495 C C . ARG A 1 576 ? -22.896 -8.973 18.386 1.00 83.88 576 ARG A C 1
ATOM 4497 O O . ARG A 1 576 ? -21.737 -9.356 18.575 1.00 83.88 576 ARG A O 1
ATOM 4504 N N . PRO A 1 577 ? -23.779 -8.885 19.399 1.00 81.12 577 PRO A N 1
ATOM 4505 C CA . PRO A 1 577 ? -23.471 -9.299 20.769 1.00 81.12 577 PRO A CA 1
ATOM 4506 C C . PRO A 1 577 ? -22.994 -10.767 20.889 1.00 81.12 577 PRO A C 1
ATOM 4508 O O . PRO A 1 577 ? -23.414 -11.609 20.088 1.00 81.12 577 PRO A O 1
ATOM 4511 N N . PRO A 1 578 ? -22.137 -11.107 21.874 1.00 88.12 578 PRO A N 1
ATOM 4512 C CA . PRO A 1 578 ? -21.372 -10.195 22.733 1.00 88.12 578 PRO A CA 1
ATOM 4513 C C . PRO A 1 578 ? -20.284 -9.471 21.923 1.00 88.12 578 PRO A C 1
ATOM 4515 O O . PRO A 1 578 ? -19.433 -10.108 21.299 1.00 88.12 578 PRO A O 1
ATOM 4518 N N . VAL A 1 579 ? -20.314 -8.135 21.915 1.00 84.69 579 VAL A N 1
ATOM 4519 C CA . VAL A 1 579 ? -19.599 -7.321 20.917 1.00 84.69 579 VAL A CA 1
ATOM 4520 C C . VAL A 1 579 ? -18.088 -7.427 21.100 1.00 84.69 579 VAL A C 1
ATOM 4522 O O . VAL A 1 579 ? -17.375 -7.776 20.161 1.00 84.69 579 VAL A O 1
ATOM 4525 N N . VAL A 1 580 ? -17.604 -7.189 22.323 1.00 87.50 580 VAL A N 1
ATOM 4526 C CA . VAL A 1 580 ? -16.172 -7.254 22.660 1.00 87.50 580 VAL A CA 1
ATOM 4527 C C . VAL A 1 580 ? -15.614 -8.659 22.411 1.00 87.50 580 VAL A C 1
ATOM 4529 O O . VAL A 1 580 ? -14.590 -8.802 21.750 1.00 87.50 580 VAL A O 1
ATOM 4532 N N . GLY A 1 581 ? -16.304 -9.712 22.864 1.00 87.12 581 GLY A N 1
ATOM 4533 C CA . GLY A 1 581 ? -15.855 -11.099 22.683 1.00 87.12 581 GLY A CA 1
ATOM 4534 C C . GLY A 1 581 ? -15.797 -11.536 21.214 1.00 87.12 581 GLY A C 1
ATOM 4535 O O . GLY A 1 581 ? -14.842 -12.190 20.796 1.00 87.12 581 GLY A O 1
ATOM 4536 N N . ASN A 1 582 ? -16.781 -11.134 20.405 1.00 89.50 582 ASN A N 1
ATOM 4537 C CA . ASN A 1 582 ? -16.769 -11.374 18.962 1.00 89.50 582 ASN A CA 1
ATOM 4538 C C . ASN A 1 582 ? -15.664 -10.566 18.260 1.00 89.50 582 ASN A C 1
ATOM 4540 O O . ASN A 1 582 ? -14.959 -11.113 17.414 1.00 89.50 582 ASN A O 1
ATOM 4544 N N . MET A 1 583 ? -15.453 -9.300 18.631 1.00 91.19 583 MET A N 1
ATOM 4545 C CA . MET A 1 583 ? -14.405 -8.472 18.026 1.00 91.19 583 MET A CA 1
ATOM 4546 C C . MET A 1 583 ? -12.992 -8.957 18.379 1.00 91.19 583 MET A C 1
ATOM 4548 O O . MET A 1 583 ? -12.125 -8.992 17.512 1.00 91.19 583 MET A O 1
ATOM 4552 N N . MET A 1 584 ? -12.759 -9.442 19.601 1.00 92.00 584 MET A N 1
ATOM 4553 C CA . MET A 1 584 ? -11.476 -10.055 19.973 1.00 92.00 584 MET A CA 1
ATOM 4554 C C . MET A 1 584 ? -11.134 -11.260 19.077 1.00 92.00 584 MET A C 1
ATOM 4556 O O . MET A 1 584 ? -10.004 -11.363 18.608 1.00 92.00 584 MET A O 1
ATOM 4560 N N . LYS A 1 585 ? -12.110 -12.123 18.746 1.00 90.94 585 LYS A N 1
ATOM 4561 C CA . LYS A 1 585 ? -11.914 -13.236 17.790 1.00 90.94 585 LYS A CA 1
ATOM 4562 C C . LYS A 1 585 ? -11.565 -12.741 16.381 1.00 90.94 585 LYS A C 1
ATOM 4564 O O . LYS A 1 585 ? -10.708 -13.329 15.728 1.00 90.94 585 LYS A O 1
ATOM 4569 N N . ALA A 1 586 ? -12.193 -11.654 15.930 1.00 91.38 586 ALA A N 1
ATOM 4570 C CA . ALA A 1 586 ? -11.898 -11.022 14.643 1.00 91.38 586 ALA A CA 1
ATOM 4571 C C . ALA A 1 586 ? -10.471 -10.441 14.586 1.00 91.38 586 ALA A C 1
ATOM 4573 O O . ALA A 1 586 ? -9.754 -10.676 13.614 1.00 91.38 586 ALA A O 1
ATOM 4574 N N . ILE A 1 587 ? -10.041 -9.752 15.649 1.00 92.75 587 ILE A N 1
ATOM 4575 C CA . ILE A 1 587 ? -8.687 -9.195 15.797 1.00 92.75 587 ILE A CA 1
ATOM 4576 C C . ILE A 1 587 ? -7.642 -10.322 15.839 1.00 92.75 587 ILE A C 1
ATOM 4578 O O . ILE A 1 587 ? -6.657 -10.273 15.106 1.00 92.75 587 ILE A O 1
ATOM 4582 N N . TYR A 1 588 ? -7.854 -11.377 16.634 1.00 92.88 588 TYR A N 1
ATOM 4583 C CA . TYR A 1 588 ? -6.925 -12.512 16.660 1.00 92.88 588 TYR A CA 1
ATOM 4584 C C . TYR A 1 588 ? -6.827 -13.213 15.301 1.00 92.88 588 TYR A C 1
ATOM 4586 O O . TYR A 1 588 ? -5.724 -13.562 14.890 1.00 92.88 588 TYR A O 1
ATOM 4594 N N . PHE A 1 589 ? -7.934 -13.368 14.568 1.00 91.19 589 PHE A N 1
ATOM 4595 C CA . PHE A 1 589 ? -7.917 -13.900 13.202 1.00 91.19 589 PHE A CA 1
ATOM 4596 C C . PHE A 1 589 ? -7.103 -13.013 12.242 1.00 91.19 589 PHE A C 1
ATOM 4598 O O . PHE A 1 589 ? -6.224 -13.520 11.544 1.00 91.19 589 PHE A O 1
ATOM 4605 N N . GLN A 1 590 ? -7.337 -11.694 12.256 1.00 92.31 590 GLN A N 1
ATOM 4606 C CA . GLN A 1 590 ? -6.614 -10.704 11.447 1.00 92.31 590 GLN A CA 1
ATOM 4607 C C . GLN A 1 590 ? -5.096 -10.769 11.677 1.00 92.31 590 GLN A C 1
ATOM 4609 O O . GLN A 1 590 ? -4.334 -10.875 10.721 1.00 92.31 590 GLN A O 1
ATOM 4614 N N . PHE A 1 591 ? -4.648 -10.730 12.934 1.00 91.19 591 PHE A N 1
ATOM 4615 C CA . PHE A 1 591 ? -3.223 -10.656 13.280 1.00 91.19 591 PHE A CA 1
ATOM 4616 C C . PHE A 1 591 ? -2.501 -12.019 13.321 1.00 91.19 591 PHE A C 1
ATOM 4618 O O . PHE A 1 591 ? -1.302 -12.050 13.589 1.00 91.19 591 PHE A O 1
ATOM 4625 N N . SER A 1 592 ? -3.190 -13.133 13.037 1.00 89.19 592 SER A N 1
ATOM 4626 C CA . SER A 1 592 ? -2.583 -14.473 12.930 1.00 89.19 592 SER A CA 1
ATOM 4627 C C . SER A 1 592 ? -2.619 -15.014 11.498 1.00 89.19 592 SER A C 1
ATOM 4629 O O . SER A 1 592 ? -1.591 -15.065 10.833 1.00 89.19 592 SER A O 1
ATOM 4631 N N . VAL A 1 593 ? -3.800 -15.390 11.003 1.00 88.81 593 VAL A N 1
ATOM 4632 C CA . VAL A 1 593 ? -4.002 -15.928 9.647 1.00 88.81 593 VAL A CA 1
ATOM 4633 C C . VAL A 1 593 ? -4.134 -14.797 8.628 1.00 88.81 593 VAL A C 1
ATOM 4635 O O . VAL A 1 593 ? -3.624 -14.900 7.514 1.00 88.81 593 VAL A O 1
ATOM 4638 N N . GLY A 1 594 ? -4.789 -13.699 9.012 1.00 88.25 594 GLY A N 1
ATOM 4639 C CA . GLY A 1 594 ? -5.056 -12.571 8.124 1.00 88.25 594 GLY A CA 1
ATOM 4640 C C . GLY A 1 594 ? -3.808 -11.806 7.678 1.00 88.25 594 GLY A C 1
ATOM 4641 O O . GLY A 1 594 ? -3.801 -11.287 6.573 1.00 88.25 594 GLY A O 1
ATOM 4642 N N . VAL A 1 595 ? -2.734 -11.758 8.469 1.00 92.31 595 VAL A N 1
ATOM 4643 C CA . VAL A 1 595 ? -1.497 -11.024 8.124 1.00 92.31 595 VAL A CA 1
ATOM 4644 C C . VAL A 1 595 ? -0.583 -11.784 7.149 1.00 92.31 595 VAL A C 1
ATOM 4646 O O . VAL A 1 595 ? 0.294 -11.194 6.520 1.00 92.31 595 VAL A O 1
ATOM 4649 N N . LEU A 1 596 ? -0.787 -13.094 6.981 1.00 91.06 596 LEU A N 1
ATOM 4650 C CA . LEU A 1 596 ? 0.115 -13.944 6.198 1.00 91.06 596 LEU A CA 1
ATOM 4651 C C . LEU A 1 596 ? 0.266 -13.530 4.723 1.00 91.06 596 LEU A C 1
ATOM 4653 O O . LEU A 1 596 ? 1.406 -13.525 4.257 1.00 91.06 596 LEU A O 1
ATOM 4657 N N . PRO A 1 597 ? -0.793 -13.151 3.975 1.00 92.88 597 PRO A N 1
ATOM 4658 C CA . PRO A 1 597 ? -0.632 -12.763 2.577 1.00 92.88 597 PRO A CA 1
ATOM 4659 C C . PRO A 1 597 ? 0.220 -11.494 2.426 1.00 92.88 597 PRO A C 1
ATOM 4661 O O . PRO A 1 597 ? 1.061 -11.448 1.530 1.00 92.88 597 PRO A O 1
ATOM 4664 N N . LEU A 1 598 ? 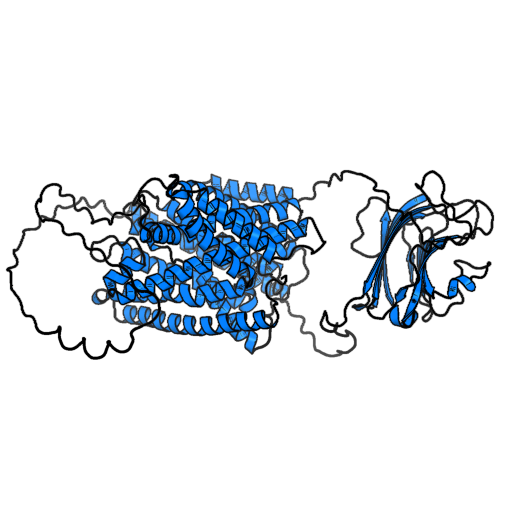0.095 -10.523 3.344 1.00 93.62 598 LEU A N 1
ATOM 4665 C CA . LEU A 1 598 ? 0.975 -9.353 3.411 1.00 93.62 598 LEU A CA 1
ATOM 4666 C C . LEU A 1 598 ? 2.433 -9.768 3.570 1.00 93.62 598 LEU A C 1
ATOM 4668 O O . LEU A 1 598 ? 3.272 -9.364 2.768 1.00 93.62 598 LEU A O 1
ATOM 4672 N N . TYR A 1 599 ? 2.742 -10.598 4.566 1.00 94.50 599 TYR A N 1
ATOM 4673 C CA . TYR A 1 599 ? 4.116 -11.041 4.796 1.00 94.50 599 TYR A CA 1
ATOM 4674 C C . TYR A 1 599 ? 4.705 -11.779 3.591 1.00 94.50 599 TYR A C 1
ATOM 4676 O O . TYR A 1 599 ? 5.837 -11.499 3.199 1.00 94.50 599 TYR A O 1
ATOM 4684 N N . VAL A 1 600 ? 3.939 -12.682 2.969 1.00 94.06 600 VAL A N 1
ATOM 4685 C CA . VAL A 1 600 ? 4.413 -13.436 1.802 1.00 94.06 600 VAL A CA 1
ATOM 4686 C C . VAL A 1 600 ? 4.682 -12.499 0.622 1.00 94.06 600 VAL A C 1
ATOM 4688 O O . VAL A 1 600 ? 5.763 -12.581 0.049 1.00 94.06 600 VAL A O 1
ATOM 4691 N N . VAL A 1 601 ? 3.781 -11.567 0.287 1.00 95.31 601 VAL A N 1
ATOM 4692 C CA . VAL A 1 601 ? 4.016 -10.589 -0.798 1.00 95.31 601 VAL A CA 1
ATOM 4693 C C . VAL A 1 601 ? 5.252 -9.729 -0.519 1.00 95.31 601 VAL A C 1
ATOM 4695 O O . VAL A 1 601 ? 6.093 -9.560 -1.404 1.00 95.31 601 VAL A O 1
ATOM 4698 N N . VAL A 1 602 ? 5.393 -9.219 0.708 1.00 95.69 602 VAL A N 1
ATOM 4699 C CA . VAL A 1 602 ? 6.481 -8.300 1.072 1.00 95.69 602 VAL A CA 1
ATOM 4700 C C . VAL A 1 602 ? 7.842 -8.989 1.062 1.00 95.69 602 VAL A C 1
ATOM 4702 O O . VAL A 1 602 ? 8.791 -8.480 0.461 1.00 95.69 602 VAL A O 1
ATOM 4705 N N . PHE A 1 603 ? 7.949 -10.170 1.676 1.00 95.06 603 PHE A N 1
ATOM 4706 C CA . PHE A 1 603 ? 9.204 -10.916 1.713 1.00 95.06 603 PHE A CA 1
ATOM 4707 C C . PHE A 1 603 ? 9.574 -11.488 0.342 1.00 95.06 603 PHE A C 1
ATOM 4709 O O . PHE A 1 603 ? 10.733 -11.379 -0.050 1.00 95.06 603 PHE A O 1
ATOM 4716 N N . MET A 1 604 ? 8.614 -12.028 -0.420 1.00 93.19 604 MET A N 1
ATOM 4717 C CA . MET A 1 604 ? 8.877 -12.538 -1.772 1.00 93.19 604 MET A CA 1
ATOM 4718 C C . MET A 1 604 ? 9.286 -11.428 -2.738 1.00 93.19 604 MET A C 1
ATOM 4720 O O . MET A 1 604 ? 10.227 -11.610 -3.507 1.00 93.19 604 MET A O 1
ATOM 4724 N N . GLY A 1 605 ? 8.615 -10.274 -2.690 1.00 94.50 605 GLY A N 1
ATOM 4725 C CA . GLY A 1 605 ? 8.952 -9.139 -3.544 1.00 94.50 605 GLY A CA 1
ATOM 4726 C C . GLY A 1 605 ? 10.328 -8.556 -3.225 1.00 94.50 605 GLY A C 1
ATOM 4727 O O . GLY A 1 605 ? 11.113 -8.295 -4.134 1.00 94.50 605 GLY A O 1
ATOM 4728 N N . TYR A 1 606 ? 10.668 -8.406 -1.941 1.00 95.19 606 TYR A N 1
ATOM 4729 C CA . TYR A 1 606 ? 12.006 -7.949 -1.564 1.00 95.19 606 TYR A CA 1
ATOM 4730 C C . TYR A 1 606 ? 13.092 -8.981 -1.899 1.00 95.19 606 TYR A C 1
ATOM 4732 O O . TYR A 1 606 ? 14.150 -8.600 -2.384 1.00 95.19 606 TYR A O 1
ATOM 4740 N N . TRP A 1 607 ? 12.832 -10.282 -1.735 1.00 94.31 607 TRP A N 1
ATOM 4741 C CA . TRP A 1 607 ? 13.760 -11.346 -2.140 1.00 94.31 607 TRP A CA 1
ATOM 4742 C C . TRP A 1 607 ? 14.009 -11.389 -3.656 1.00 94.31 607 TRP A C 1
ATOM 4744 O O . TRP A 1 607 ? 15.147 -11.518 -4.102 1.00 94.31 607 TRP A O 1
ATOM 4754 N N . ALA A 1 608 ? 12.965 -11.220 -4.467 1.00 93.38 608 ALA A N 1
ATOM 4755 C CA . ALA A 1 608 ? 13.084 -11.277 -5.922 1.00 93.38 608 ALA A CA 1
ATOM 4756 C C . ALA A 1 608 ? 13.832 -10.075 -6.532 1.00 93.38 608 ALA A C 1
ATOM 4758 O O . ALA A 1 608 ? 14.509 -10.231 -7.556 1.00 93.38 608 ALA A O 1
ATOM 4759 N N . TYR A 1 609 ? 13.722 -8.884 -5.926 1.00 93.81 609 TYR A N 1
ATOM 4760 C CA . TYR A 1 609 ? 14.180 -7.620 -6.529 1.00 93.81 609 TYR A CA 1
ATOM 4761 C C . TYR A 1 609 ? 15.200 -6.826 -5.695 1.00 93.81 609 TYR A C 1
ATOM 4763 O O . TYR A 1 609 ? 15.831 -5.916 -6.230 1.00 93.81 609 TYR A O 1
ATOM 4771 N N . GLY A 1 610 ? 15.415 -7.175 -4.424 1.00 92.75 610 GLY A N 1
ATOM 4772 C CA . GLY A 1 610 ? 16.372 -6.512 -3.536 1.00 92.75 610 GLY A CA 1
ATOM 4773 C C . GLY A 1 610 ? 16.112 -5.010 -3.398 1.00 92.75 610 GLY A C 1
ATOM 4774 O O . GLY A 1 610 ? 14.970 -4.567 -3.262 1.00 92.75 610 GLY A O 1
ATOM 4775 N N . ASN A 1 611 ? 17.174 -4.208 -3.472 1.00 92.38 611 ASN A N 1
ATOM 4776 C CA . ASN A 1 611 ? 17.083 -2.746 -3.491 1.00 92.38 611 ASN A CA 1
ATOM 4777 C C . ASN A 1 611 ? 16.445 -2.158 -4.768 1.00 92.38 611 ASN A C 1
ATOM 4779 O O . ASN A 1 611 ? 16.099 -0.980 -4.774 1.00 92.38 611 ASN A O 1
ATOM 4783 N N . GLY A 1 612 ? 16.233 -2.972 -5.809 1.00 90.44 612 GLY A N 1
ATOM 4784 C CA . GLY A 1 612 ? 15.493 -2.620 -7.024 1.00 90.44 612 GLY A CA 1
ATOM 4785 C C . GLY A 1 612 ? 13.975 -2.831 -6.933 1.00 90.44 612 GLY A C 1
ATOM 4786 O O . GLY A 1 612 ? 13.280 -2.660 -7.937 1.00 90.44 612 GLY A O 1
ATOM 4787 N N . ALA A 1 613 ? 13.440 -3.221 -5.769 1.00 92.88 613 ALA A N 1
ATOM 4788 C CA . ALA A 1 613 ? 11.997 -3.297 -5.550 1.00 92.88 613 ALA A CA 1
ATOM 4789 C C . ALA A 1 613 ? 11.351 -1.909 -5.730 1.00 92.88 613 ALA A C 1
ATOM 4791 O O . ALA A 1 613 ?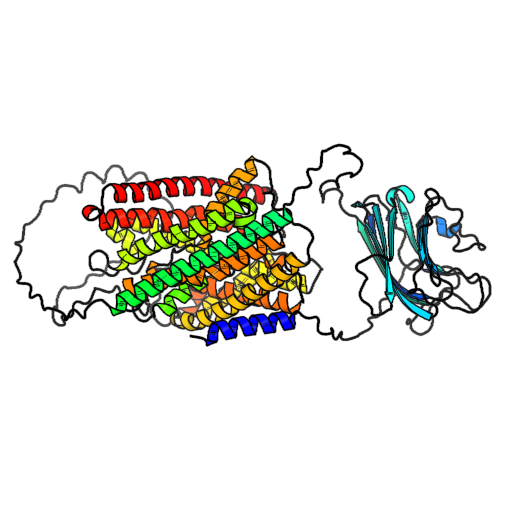 11.698 -0.952 -5.040 1.00 92.88 613 ALA A O 1
ATOM 4792 N N . SER A 1 614 ? 10.405 -1.803 -6.663 1.00 91.75 614 SER A N 1
ATOM 4793 C CA . SER A 1 614 ? 9.690 -0.562 -6.967 1.00 91.75 614 SER A CA 1
ATOM 4794 C C . SER A 1 614 ? 8.520 -0.327 -6.010 1.00 91.75 614 SER A C 1
ATOM 4796 O O . SER A 1 614 ? 8.020 -1.249 -5.364 1.00 91.75 614 SER A O 1
ATOM 4798 N N . SER A 1 615 ? 8.041 0.918 -5.952 1.00 89.75 615 SER A N 1
ATOM 4799 C CA . SER A 1 615 ? 6.882 1.323 -5.142 1.00 89.75 615 SER A CA 1
ATOM 4800 C C . SER A 1 615 ? 5.570 0.622 -5.516 1.00 89.75 615 SER A C 1
ATOM 4802 O O . SER A 1 615 ? 4.606 0.734 -4.766 1.00 89.75 615 SER A O 1
ATOM 4804 N N . TYR A 1 616 ? 5.528 -0.116 -6.627 1.00 94.75 616 TYR A N 1
ATOM 4805 C CA . TYR A 1 616 ? 4.396 -0.938 -7.031 1.00 94.75 616 TYR A CA 1
ATOM 4806 C C . TYR A 1 616 ? 4.907 -2.259 -7.621 1.00 94.75 616 TYR A C 1
ATOM 4808 O O . TYR A 1 616 ? 5.256 -2.338 -8.797 1.00 94.75 616 TYR A O 1
ATOM 4816 N N . LEU A 1 617 ? 4.962 -3.306 -6.794 1.00 94.56 617 LEU A N 1
ATOM 4817 C CA . LEU A 1 617 ? 5.660 -4.573 -7.057 1.00 94.56 617 LEU A CA 1
ATOM 4818 C C . LEU A 1 617 ? 5.341 -5.226 -8.417 1.00 94.56 617 LEU A C 1
ATOM 4820 O O . LEU A 1 617 ? 6.221 -5.840 -9.020 1.00 94.56 617 LEU A O 1
ATOM 4824 N N . LEU A 1 618 ? 4.120 -5.068 -8.943 1.00 94.06 618 LEU A N 1
ATOM 4825 C CA . LEU A 1 618 ? 3.731 -5.607 -10.256 1.00 94.06 618 LEU A CA 1
ATOM 4826 C C . LEU A 1 618 ? 4.417 -4.915 -11.457 1.00 94.06 618 LEU A C 1
ATOM 4828 O O . LEU A 1 618 ? 4.316 -5.412 -12.580 1.00 94.06 618 LEU A O 1
ATOM 4832 N N . ASN A 1 619 ? 5.165 -3.829 -11.240 1.00 92.94 619 ASN A N 1
ATOM 4833 C CA . ASN A 1 619 ? 6.064 -3.261 -12.249 1.00 92.94 619 ASN A CA 1
ATOM 4834 C C . ASN A 1 619 ? 7.374 -4.056 -12.376 1.00 92.94 619 ASN A C 1
ATOM 4836 O O . ASN A 1 619 ? 7.939 -4.112 -13.464 1.00 92.94 619 ASN A O 1
ATOM 4840 N N . ASN A 1 620 ? 7.846 -4.704 -11.303 1.00 92.19 620 ASN A N 1
ATOM 4841 C CA . ASN A 1 620 ? 9.077 -5.501 -11.336 1.00 92.19 620 ASN A CA 1
ATOM 4842 C C . ASN A 1 620 ? 8.886 -6.897 -11.953 1.00 92.19 620 ASN A C 1
ATOM 4844 O O . ASN A 1 620 ? 9.854 -7.471 -12.450 1.00 92.19 620 ASN A O 1
ATOM 4848 N N . VAL A 1 621 ? 7.670 -7.455 -11.889 1.00 91.56 621 VAL A N 1
ATOM 4849 C CA . VAL A 1 621 ? 7.414 -8.856 -12.263 1.00 91.56 621 VAL A CA 1
ATOM 4850 C C . VAL A 1 621 ? 7.484 -9.109 -13.770 1.00 91.56 621 VAL A C 1
ATOM 4852 O O . VAL A 1 621 ? 6.922 -8.362 -14.579 1.00 91.56 621 VAL A O 1
ATOM 4855 N N . ASN A 1 622 ? 8.104 -10.226 -14.145 1.00 87.38 622 ASN A N 1
ATOM 4856 C CA . ASN A 1 622 ? 8.227 -10.697 -15.519 1.00 87.38 622 ASN A CA 1
ATOM 4857 C C . ASN A 1 622 ? 7.333 -11.926 -15.733 1.00 87.38 622 ASN A C 1
ATOM 4859 O O . ASN A 1 622 ? 7.304 -12.873 -14.948 1.00 87.38 622 ASN A O 1
ATOM 4863 N N . GLY A 1 623 ? 6.548 -11.926 -16.807 1.00 83.06 623 GLY A N 1
ATOM 4864 C CA . GLY A 1 623 ? 5.528 -12.948 -17.013 1.00 83.06 623 GLY A CA 1
ATOM 4865 C C . GLY A 1 623 ? 4.734 -12.740 -18.291 1.00 83.06 623 GLY A C 1
ATOM 4866 O O . GLY A 1 623 ? 4.946 -11.769 -19.011 1.00 83.06 623 GLY A O 1
ATOM 4867 N N . SER A 1 624 ? 3.812 -13.665 -18.558 1.00 86.88 624 SER A N 1
ATOM 4868 C CA . SER A 1 624 ? 2.870 -13.535 -19.671 1.00 86.88 624 SER A CA 1
ATOM 4869 C C . SER A 1 624 ? 2.025 -12.268 -19.515 1.00 86.88 624 SER A C 1
ATOM 4871 O O . SER A 1 624 ? 1.542 -11.977 -18.415 1.00 86.88 624 SER A O 1
ATOM 4873 N N . VAL A 1 625 ? 1.821 -11.555 -20.629 1.00 87.81 625 VAL A N 1
ATOM 4874 C CA . VAL A 1 625 ? 1.003 -10.334 -20.732 1.00 87.81 625 VAL A CA 1
ATOM 4875 C C . VAL A 1 625 ? -0.330 -10.510 -20.008 1.00 87.81 625 VAL A C 1
ATOM 4877 O O . VAL A 1 625 ? -0.609 -9.780 -19.064 1.00 87.81 625 VAL A O 1
ATOM 4880 N N . TRP A 1 626 ? -1.092 -11.556 -20.342 1.00 87.00 626 TRP A N 1
ATOM 4881 C CA . TRP A 1 626 ? -2.406 -11.827 -19.747 1.00 87.00 626 TRP A CA 1
ATOM 4882 C C . TRP A 1 626 ? -2.392 -11.936 -18.219 1.00 87.00 626 TRP A C 1
ATOM 4884 O O . TRP A 1 626 ? -3.309 -11.448 -17.560 1.00 87.00 626 TRP A O 1
ATOM 4894 N N . VAL A 1 627 ? -1.346 -12.536 -17.647 1.00 89.88 627 VAL A N 1
ATOM 4895 C CA . VAL A 1 627 ? -1.210 -12.717 -16.196 1.00 89.88 627 VAL A CA 1
ATOM 4896 C C . VAL A 1 627 ? -0.913 -11.375 -15.515 1.00 89.88 627 VAL A C 1
ATOM 4898 O O . VAL A 1 627 ? -1.566 -11.035 -14.528 1.00 89.88 627 VAL A O 1
ATOM 4901 N N . LYS A 1 628 ? -0.000 -10.566 -16.076 1.00 90.50 628 LYS A N 1
ATOM 4902 C CA . LYS A 1 628 ? 0.283 -9.204 -15.584 1.00 90.50 628 LYS A CA 1
ATOM 4903 C C . LYS A 1 628 ? -0.937 -8.288 -15.718 1.00 90.50 628 LYS A C 1
ATOM 4905 O O . LYS A 1 628 ? -1.299 -7.604 -14.762 1.00 90.50 628 LYS A O 1
ATOM 4910 N N . THR A 1 629 ? -1.603 -8.299 -16.871 1.00 90.38 629 THR A N 1
ATOM 4911 C CA . THR A 1 629 ? -2.820 -7.518 -17.129 1.00 90.38 629 THR A CA 1
ATOM 4912 C C . THR A 1 629 ? -3.938 -7.902 -16.160 1.00 90.38 629 THR A C 1
ATOM 4914 O O . THR A 1 629 ? -4.540 -7.016 -15.560 1.00 90.38 629 THR A O 1
ATOM 4917 N N . SER A 1 630 ? -4.180 -9.199 -15.935 1.00 91.56 630 SER A N 1
ATOM 4918 C CA . SER A 1 630 ? -5.198 -9.676 -14.988 1.00 91.56 630 SER A CA 1
ATOM 4919 C C . SER A 1 630 ? -4.930 -9.197 -13.557 1.00 91.56 630 SER A C 1
ATOM 4921 O O . SER A 1 630 ? -5.833 -8.652 -12.921 1.00 91.56 630 SER A O 1
ATOM 4923 N N . ALA A 1 631 ? -3.689 -9.304 -13.071 1.00 93.94 631 ALA A N 1
ATOM 4924 C CA . ALA A 1 631 ? -3.323 -8.829 -11.737 1.00 93.94 631 ALA A CA 1
ATOM 4925 C C . ALA A 1 631 ? -3.496 -7.311 -11.582 1.00 93.94 631 ALA A C 1
ATOM 4927 O O . ALA A 1 631 ? -4.049 -6.860 -10.579 1.00 93.94 631 ALA A O 1
ATOM 4928 N N . ASN A 1 632 ? -3.099 -6.524 -12.584 1.00 95.56 632 ASN A N 1
ATOM 4929 C CA . ASN A 1 632 ? -3.260 -5.071 -12.549 1.00 95.56 632 ASN A CA 1
ATOM 4930 C C . ASN A 1 632 ? -4.732 -4.629 -12.640 1.00 95.56 632 ASN A C 1
ATOM 4932 O O . ASN A 1 632 ? -5.143 -3.761 -11.873 1.00 95.56 632 ASN A O 1
ATOM 4936 N N . ILE A 1 633 ? -5.558 -5.261 -13.486 1.00 94.31 633 ILE A N 1
ATOM 4937 C CA . ILE A 1 633 ? -7.019 -5.031 -13.498 1.00 94.31 633 ILE A CA 1
ATOM 4938 C C . ILE A 1 633 ? -7.605 -5.345 -12.117 1.00 94.31 633 ILE A C 1
ATOM 4940 O O . ILE A 1 633 ? -8.433 -4.597 -11.596 1.00 94.31 633 ILE A O 1
ATOM 4944 N N . SER A 1 634 ? -7.145 -6.433 -11.499 1.00 94.12 634 SER A N 1
ATOM 4945 C CA . SER A 1 634 ? -7.602 -6.845 -10.178 1.00 94.12 634 SER A CA 1
ATOM 4946 C C . SER A 1 634 ? -7.228 -5.835 -9.087 1.00 94.12 634 SER A C 1
ATOM 4948 O O . SER A 1 634 ? -8.081 -5.451 -8.287 1.00 94.12 634 SER A O 1
ATOM 4950 N N . ALA A 1 635 ? -5.985 -5.344 -9.084 1.00 95.75 635 ALA A N 1
ATOM 4951 C CA . ALA A 1 635 ? -5.511 -4.321 -8.150 1.00 95.75 635 ALA A CA 1
ATOM 4952 C C . ALA A 1 635 ? -6.239 -2.975 -8.336 1.00 95.75 635 ALA A C 1
ATOM 4954 O O . ALA A 1 635 ? -6.630 -2.350 -7.348 1.00 95.75 635 ALA A O 1
ATOM 4955 N N . PHE A 1 636 ? -6.497 -2.567 -9.583 1.00 95.56 636 PHE A N 1
ATOM 4956 C CA . PHE A 1 636 ? -7.296 -1.387 -9.935 1.00 95.56 636 PHE A CA 1
ATOM 4957 C C . PHE A 1 636 ? -8.720 -1.471 -9.359 1.00 95.56 636 PHE A C 1
ATOM 4959 O O . PHE A 1 636 ? -9.142 -0.604 -8.587 1.00 95.56 636 PHE A O 1
ATOM 4966 N N . LEU A 1 637 ? -9.447 -2.554 -9.660 1.00 90.75 637 LEU A N 1
ATOM 4967 C CA . LEU A 1 637 ? -10.821 -2.756 -9.185 1.00 90.75 637 LEU A CA 1
ATOM 4968 C C . LEU A 1 637 ? -10.898 -2.906 -7.658 1.00 90.75 637 LEU A C 1
ATOM 4970 O O . LEU A 1 637 ? -11.798 -2.345 -7.029 1.00 90.75 637 LEU A O 1
ATOM 4974 N N . GLN A 1 638 ? -9.944 -3.612 -7.042 1.00 92.94 638 GLN A N 1
ATOM 4975 C CA . GLN A 1 638 ? -9.883 -3.757 -5.586 1.00 92.94 638 GLN A CA 1
ATOM 4976 C C . GLN A 1 638 ? -9.629 -2.412 -4.895 1.00 92.94 638 GLN A C 1
ATOM 4978 O O . GLN A 1 638 ? -10.289 -2.123 -3.898 1.00 92.94 638 GLN A O 1
ATOM 4983 N N . SER A 1 639 ? -8.755 -1.567 -5.454 1.00 93.44 639 SER A N 1
ATOM 4984 C CA . SER A 1 639 ? -8.465 -0.225 -4.928 1.00 93.44 639 SER A CA 1
ATOM 4985 C C . SER A 1 639 ? -9.698 0.682 -4.942 1.00 93.44 639 SER A C 1
ATOM 4987 O O . SER A 1 639 ? -9.944 1.382 -3.964 1.00 93.44 639 SER A O 1
ATOM 4989 N N . ILE A 1 640 ? -10.522 0.629 -5.999 1.00 90.25 640 ILE A N 1
ATOM 4990 C CA . ILE A 1 640 ? -11.788 1.385 -6.079 1.00 90.25 640 ILE A CA 1
ATOM 4991 C C . ILE A 1 640 ? -12.762 0.950 -4.971 1.00 90.25 640 ILE A C 1
ATOM 4993 O O . ILE A 1 640 ? -13.353 1.790 -4.287 1.00 90.25 640 ILE A O 1
ATOM 4997 N N . ILE A 1 641 ? -12.914 -0.363 -4.762 1.00 88.19 641 ILE A N 1
ATOM 4998 C CA . ILE A 1 641 ? -13.805 -0.903 -3.725 1.00 88.19 641 ILE A CA 1
ATOM 4999 C C . ILE A 1 641 ? -13.282 -0.556 -2.324 1.00 88.19 641 ILE A C 1
ATOM 5001 O O . ILE A 1 641 ? -14.057 -0.131 -1.467 1.00 88.19 641 ILE A O 1
ATOM 5005 N N . ALA A 1 642 ? -11.976 -0.715 -2.090 1.00 89.06 642 ALA A N 1
ATOM 5006 C CA . ALA A 1 642 ? -11.337 -0.404 -0.817 1.00 89.06 642 ALA A CA 1
ATOM 5007 C C . ALA A 1 642 ? -11.472 1.087 -0.477 1.00 89.06 642 ALA A C 1
ATOM 5009 O O . ALA A 1 642 ? -11.971 1.416 0.599 1.00 89.06 642 ALA A O 1
ATOM 5010 N N . LEU A 1 643 ? -11.157 1.981 -1.419 1.00 90.25 643 LEU A N 1
ATOM 5011 C CA . LEU A 1 643 ? -11.382 3.419 -1.277 1.00 90.25 643 LEU A CA 1
ATOM 5012 C C . LEU A 1 643 ? -12.826 3.726 -0.884 1.00 90.25 643 LEU A C 1
ATOM 5014 O O . LEU A 1 643 ? -13.059 4.520 0.017 1.00 90.25 643 LEU A O 1
ATOM 5018 N N . HIS A 1 644 ? -13.816 3.094 -1.517 1.00 86.38 644 HIS A N 1
ATOM 5019 C CA . HIS A 1 644 ? -15.215 3.363 -1.185 1.00 86.38 644 HIS A CA 1
ATOM 5020 C C . HIS A 1 644 ? -15.590 2.929 0.244 1.00 86.38 644 HIS A C 1
ATOM 5022 O O . HIS A 1 644 ? -16.387 3.608 0.892 1.00 86.38 644 HIS A O 1
ATOM 5028 N N . ILE A 1 645 ? -14.985 1.852 0.760 1.00 81.00 645 ILE A N 1
ATOM 5029 C CA . ILE A 1 645 ? -15.139 1.417 2.157 1.00 81.00 645 ILE A CA 1
ATOM 5030 C C . ILE A 1 645 ? -14.533 2.461 3.112 1.00 81.00 645 ILE A C 1
ATOM 5032 O O . ILE A 1 645 ? -15.227 2.916 4.023 1.00 81.00 645 ILE A O 1
ATOM 5036 N N . PHE A 1 646 ? -13.289 2.898 2.883 1.00 81.75 646 PHE A N 1
ATOM 5037 C CA . PHE A 1 646 ? -12.596 3.872 3.746 1.00 81.75 646 PHE A CA 1
ATOM 5038 C C . PHE A 1 646 ? -13.113 5.316 3.597 1.00 81.75 646 PHE A C 1
ATOM 5040 O O . PHE A 1 646 ? -13.054 6.098 4.542 1.00 81.75 646 PHE A O 1
ATOM 5047 N N . ALA A 1 647 ? -13.683 5.686 2.451 1.00 82.94 647 ALA A N 1
ATOM 5048 C CA . ALA A 1 647 ? -14.367 6.965 2.250 1.00 82.94 647 ALA A CA 1
ATOM 5049 C C . ALA A 1 647 ? -15.784 6.998 2.853 1.00 82.94 647 ALA A C 1
ATOM 5051 O O . ALA A 1 647 ? -16.360 8.077 3.000 1.00 82.94 647 ALA A O 1
ATOM 5052 N N . SER A 1 648 ? -16.361 5.846 3.215 1.00 78.06 648 SER A N 1
ATOM 5053 C CA . SER A 1 648 ? -17.751 5.785 3.679 1.00 78.06 648 SER A CA 1
ATOM 5054 C C . SER A 1 648 ? -18.068 6.619 4.934 1.00 78.06 648 SER A C 1
ATOM 5056 O O . SER A 1 648 ? -19.102 7.292 4.899 1.00 78.06 648 SER A O 1
ATOM 5058 N N . PRO A 1 649 ? -17.207 6.706 5.975 1.00 75.62 649 PRO A N 1
ATOM 5059 C CA . PRO A 1 649 ? -17.485 7.551 7.141 1.00 75.62 649 PRO A CA 1
ATOM 5060 C C . PRO A 1 649 ? -17.427 9.049 6.803 1.00 75.62 649 PRO A C 1
ATOM 5062 O O . PRO A 1 649 ? -18.215 9.836 7.322 1.00 75.62 649 PRO A O 1
ATOM 5065 N N . MET A 1 650 ? -16.537 9.443 5.880 1.00 76.25 650 MET A N 1
ATOM 5066 C CA . MET A 1 650 ? -16.448 10.819 5.375 1.00 76.25 650 MET A CA 1
ATOM 5067 C C . MET A 1 650 ? -17.725 11.205 4.616 1.00 76.25 650 MET A C 1
ATOM 5069 O O . MET A 1 650 ? -18.263 12.290 4.826 1.00 76.25 650 MET A O 1
ATOM 5073 N N . TYR A 1 651 ? -18.247 10.312 3.767 1.00 76.38 651 TYR A N 1
ATOM 5074 C CA . TYR A 1 651 ? -19.512 10.551 3.071 1.00 76.38 651 TYR A CA 1
ATOM 5075 C C . TYR A 1 651 ? -20.694 10.666 4.034 1.00 76.38 651 TYR A C 1
ATOM 5077 O O . TYR A 1 651 ? -21.496 11.579 3.881 1.00 76.38 651 TYR A O 1
ATOM 5085 N N . GLU A 1 652 ? -20.794 9.782 5.032 1.00 74.75 652 GLU A N 1
ATOM 5086 C CA . GLU A 1 652 ? -21.856 9.840 6.042 1.00 74.75 652 GLU A CA 1
ATOM 5087 C C . GLU A 1 652 ? -21.823 11.160 6.822 1.00 74.75 652 GLU A C 1
ATOM 5089 O O . GLU A 1 652 ? -22.863 11.793 7.006 1.00 74.75 652 GLU A O 1
ATOM 5094 N N . TYR A 1 653 ? -20.636 11.606 7.242 1.00 73.19 653 TYR A N 1
ATOM 5095 C CA . TYR A 1 653 ? -20.473 12.875 7.947 1.00 73.19 653 TYR A CA 1
ATOM 5096 C C . TYR A 1 653 ? -20.919 14.069 7.105 1.00 73.19 653 TYR A C 1
ATOM 5098 O O . TYR A 1 653 ? -21.699 14.888 7.585 1.00 73.19 653 TYR A O 1
ATOM 5106 N N . LEU A 1 654 ? -20.478 14.151 5.846 1.00 71.06 654 LEU A N 1
ATOM 5107 C CA . LEU A 1 654 ? -20.860 15.243 4.952 1.00 71.06 654 LEU A CA 1
ATOM 5108 C C . LEU A 1 654 ? -22.367 15.210 4.638 1.00 71.06 654 LEU A C 1
ATOM 5110 O O . LEU A 1 654 ? -23.040 16.230 4.766 1.00 71.06 654 LEU A O 1
ATOM 5114 N N . ASP A 1 655 ? -22.925 14.041 4.309 1.00 71.38 655 ASP A N 1
ATOM 5115 C CA . ASP A 1 655 ? -24.362 13.880 4.046 1.00 71.38 655 ASP A CA 1
ATOM 5116 C C . ASP A 1 655 ? -25.217 14.250 5.286 1.00 71.38 655 ASP A C 1
ATOM 5118 O O . ASP A 1 655 ? -26.309 14.808 5.143 1.00 71.38 655 ASP A O 1
ATOM 5122 N N . THR A 1 656 ? -24.710 14.005 6.504 1.00 68.50 656 THR A N 1
ATOM 5123 C CA . THR A 1 656 ? -25.374 14.372 7.772 1.00 68.50 656 THR A CA 1
ATOM 5124 C C . THR A 1 656 ? -25.244 15.863 8.090 1.00 68.50 656 THR A C 1
ATOM 5126 O O . THR A 1 656 ? -26.241 16.499 8.429 1.00 68.50 656 THR A O 1
ATOM 5129 N N . ALA A 1 657 ? -24.043 16.437 7.962 1.00 67.56 657 ALA A N 1
ATOM 5130 C CA . ALA A 1 657 ? -23.758 17.838 8.281 1.00 67.56 657 ALA A CA 1
ATOM 5131 C C . ALA A 1 657 ? -24.557 18.816 7.403 1.00 67.56 657 ALA A C 1
ATOM 5133 O O . ALA A 1 657 ? -24.994 19.861 7.877 1.00 67.56 657 ALA A O 1
ATOM 5134 N N . TYR A 1 658 ? -24.806 18.446 6.144 1.00 67.19 658 TYR A N 1
ATOM 5135 C CA . TYR A 1 658 ? -25.643 19.206 5.214 1.00 67.19 658 TYR A CA 1
ATOM 5136 C C . TYR A 1 658 ? -27.112 18.732 5.170 1.00 67.19 658 TYR A C 1
ATOM 5138 O O . TYR A 1 658 ? -27.885 19.167 4.317 1.00 67.19 658 TYR A O 1
ATOM 5146 N N . GLY A 1 659 ? -27.527 17.876 6.112 1.00 56.94 659 GLY A N 1
ATOM 5147 C CA . GLY A 1 659 ? -28.936 17.640 6.432 1.00 56.94 659 GLY A CA 1
ATOM 5148 C C . GLY A 1 659 ? -29.738 16.789 5.442 1.00 56.94 659 GLY A C 1
ATOM 5149 O O . GLY A 1 659 ? -30.962 16.939 5.386 1.00 56.94 659 GLY A O 1
ATOM 5150 N N . ILE A 1 660 ? -29.113 15.887 4.672 1.00 57.84 660 ILE A N 1
ATOM 5151 C CA . ILE A 1 660 ? -29.865 15.013 3.757 1.00 57.84 660 ILE A CA 1
ATOM 5152 C C . ILE A 1 660 ? -30.696 13.999 4.559 1.00 57.84 660 ILE A C 1
ATOM 5154 O O . ILE A 1 660 ? -30.172 13.033 5.111 1.00 57.84 660 ILE A O 1
ATOM 5158 N N . LYS A 1 661 ? -32.023 14.161 4.555 1.00 54.44 661 LYS A N 1
ATOM 5159 C CA . LYS A 1 661 ? -32.976 13.154 5.052 1.00 54.44 661 LYS A CA 1
ATOM 5160 C C . LYS A 1 661 ? -33.773 12.563 3.881 1.00 54.44 661 LYS A C 1
ATOM 5162 O O . LYS A 1 661 ? -34.264 13.299 3.027 1.00 54.44 661 LYS A O 1
ATOM 5167 N N . GLY A 1 662 ? -33.912 11.235 3.836 1.00 60.16 662 GLY A N 1
ATOM 5168 C CA . GLY A 1 662 ? -34.687 10.509 2.815 1.00 60.16 662 GLY A CA 1
ATOM 5169 C C . GLY A 1 662 ? -33.852 9.599 1.901 1.00 60.16 662 GLY A C 1
ATOM 5170 O O . GLY A 1 662 ? -32.746 9.193 2.244 1.00 60.16 662 GLY A O 1
ATOM 5171 N N . SER A 1 663 ? -34.396 9.243 0.730 1.00 57.12 663 SER A N 1
ATOM 5172 C CA . SER A 1 663 ? -33.753 8.302 -0.205 1.00 57.12 663 SER A CA 1
ATOM 5173 C C . SER A 1 663 ? -32.449 8.853 -0.801 1.00 57.12 663 SER A C 1
ATOM 5175 O O . SER A 1 663 ? -32.422 9.952 -1.362 1.00 57.12 663 SER A O 1
ATOM 5177 N N . ALA A 1 664 ? -31.378 8.054 -0.758 1.00 55.38 664 ALA A N 1
ATOM 5178 C CA . ALA A 1 664 ? -30.039 8.416 -1.244 1.00 55.38 664 ALA A CA 1
ATOM 5179 C C . ALA A 1 664 ? -29.901 8.478 -2.785 1.00 55.38 664 ALA A C 1
ATOM 5181 O O . ALA A 1 664 ? -28.828 8.814 -3.297 1.00 55.38 664 ALA A O 1
ATOM 5182 N N . LEU A 1 665 ? -30.972 8.149 -3.519 1.00 59.62 665 LEU A N 1
ATOM 5183 C CA . LEU A 1 665 ? -31.096 8.299 -4.978 1.00 59.62 665 LEU A CA 1
ATOM 5184 C C . LEU A 1 665 ? -32.268 9.213 -5.390 1.00 59.62 665 LEU A C 1
ATOM 5186 O O . LEU A 1 665 ? -32.605 9.281 -6.568 1.00 59.62 665 LEU A O 1
ATOM 5190 N N . GLY A 1 666 ? -32.902 9.925 -4.450 1.00 63.78 666 GLY A N 1
ATOM 5191 C CA . GLY A 1 666 ? -33.953 10.889 -4.787 1.00 63.78 666 GLY A CA 1
ATOM 5192 C C . GLY A 1 666 ? -33.420 12.042 -5.649 1.00 63.78 666 GLY A C 1
ATOM 5193 O O . GLY A 1 666 ? -32.324 12.540 -5.398 1.00 63.78 666 GLY A O 1
ATOM 5194 N N . PHE A 1 667 ? -34.208 12.511 -6.624 1.00 65.75 667 PHE A N 1
ATOM 5195 C CA . PHE A 1 667 ? -33.800 13.551 -7.587 1.00 65.75 667 PHE A CA 1
ATOM 5196 C C . PHE A 1 667 ? -33.269 14.851 -6.948 1.00 65.75 667 PHE A C 1
ATOM 5198 O O . PHE A 1 667 ? -32.381 15.474 -7.518 1.00 65.75 667 PHE A O 1
ATOM 5205 N N . ARG A 1 668 ? -33.746 15.243 -5.755 1.00 64.62 668 ARG A N 1
ATOM 5206 C CA . ARG A 1 668 ? -33.203 16.395 -4.996 1.00 64.62 668 ARG A CA 1
ATOM 5207 C C . ARG A 1 668 ? -31.858 16.113 -4.314 1.00 64.62 668 ARG A C 1
ATOM 5209 O O . ARG A 1 668 ? -31.063 17.030 -4.151 1.00 64.62 668 ARG A O 1
ATOM 5216 N N . ASN A 1 669 ? -31.599 14.863 -3.936 1.00 69.12 669 ASN A N 1
ATOM 5217 C CA . ASN A 1 669 ? -30.423 14.461 -3.157 1.00 69.12 669 ASN A CA 1
ATOM 5218 C C . ASN A 1 669 ? -29.247 14.063 -4.067 1.00 69.12 669 ASN A C 1
ATOM 5220 O O . ASN A 1 669 ? -28.086 14.222 -3.697 1.00 69.12 669 ASN A O 1
ATOM 5224 N N . LEU A 1 670 ? -29.542 13.580 -5.278 1.00 75.12 670 LEU A N 1
ATOM 5225 C CA . LEU A 1 670 ? -28.552 13.178 -6.275 1.00 75.12 670 LEU A CA 1
ATOM 5226 C C . LEU A 1 670 ? -27.567 14.298 -6.691 1.00 75.12 670 LEU A C 1
ATOM 5228 O O . LEU A 1 670 ? -26.366 14.030 -6.635 1.00 75.12 670 LEU A O 1
ATOM 5232 N N . PRO A 1 671 ? -27.985 15.531 -7.063 1.00 75.94 671 PRO A N 1
ATOM 5233 C CA . PRO A 1 671 ? -27.043 16.583 -7.462 1.00 75.94 671 PRO A CA 1
ATOM 5234 C C . PRO A 1 671 ? -26.150 17.032 -6.301 1.00 75.94 671 PRO A C 1
ATOM 5236 O O . PRO A 1 671 ? -24.945 17.185 -6.482 1.00 75.94 671 PRO A O 1
ATOM 5239 N N . PHE A 1 672 ? -26.708 17.152 -5.092 1.00 73.75 672 PHE A N 1
ATOM 5240 C CA . PHE A 1 672 ? -25.937 17.449 -3.886 1.00 73.75 672 PHE A CA 1
ATOM 5241 C C . PHE A 1 672 ? -24.864 16.379 -3.631 1.00 73.75 672 PHE A C 1
ATOM 5243 O O . PHE A 1 672 ? -23.692 16.688 -3.425 1.00 73.75 672 PHE A O 1
ATOM 5250 N N . ARG A 1 673 ? -25.249 15.101 -3.719 1.00 75.62 673 ARG A N 1
ATOM 5251 C CA . ARG A 1 673 ? -24.349 13.965 -3.513 1.00 75.62 673 ARG A CA 1
ATOM 5252 C C . ARG A 1 673 ? -23.256 13.874 -4.584 1.00 75.62 673 ARG A C 1
ATOM 5254 O O . ARG A 1 673 ? -22.125 13.527 -4.251 1.00 75.62 673 ARG A O 1
ATOM 5261 N N . ILE A 1 674 ? -23.568 14.208 -5.840 1.00 80.44 674 ILE A N 1
ATOM 5262 C CA . ILE A 1 674 ? -22.571 14.357 -6.913 1.00 80.44 674 ILE A CA 1
ATOM 5263 C C . ILE A 1 674 ? -21.598 15.490 -6.573 1.00 80.44 674 ILE A C 1
ATOM 5265 O O . ILE A 1 674 ? -20.393 15.281 -6.660 1.00 80.44 674 ILE A O 1
ATOM 5269 N N . MET A 1 675 ? -22.089 16.651 -6.133 1.00 81.88 675 MET A N 1
ATOM 5270 C CA . MET A 1 675 ? -21.245 17.800 -5.792 1.00 81.88 675 MET A CA 1
ATOM 5271 C C . MET A 1 675 ? -20.302 17.499 -4.618 1.00 81.88 675 MET A C 1
ATOM 5273 O O . MET A 1 675 ? -19.099 17.712 -4.726 1.00 81.88 675 MET A O 1
ATOM 5277 N N . VAL A 1 676 ? -20.823 16.959 -3.514 1.00 79.12 676 VAL A N 1
ATOM 5278 C CA . VAL A 1 676 ? -20.048 16.726 -2.285 1.00 79.12 676 VAL A CA 1
ATOM 5279 C C . VAL A 1 676 ? -19.107 15.531 -2.410 1.00 79.12 676 VAL A C 1
ATOM 5281 O O . VAL A 1 676 ? -17.906 15.666 -2.170 1.00 79.12 676 VAL A O 1
ATOM 5284 N N . ARG A 1 677 ? -19.607 14.360 -2.830 1.00 82.25 677 ARG A N 1
ATOM 5285 C CA . ARG A 1 677 ? -18.751 13.169 -2.975 1.00 82.25 677 ARG A CA 1
ATOM 5286 C C . ARG A 1 677 ? -17.820 13.297 -4.180 1.00 82.25 677 ARG A C 1
ATOM 5288 O O . ARG A 1 677 ? -16.667 12.888 -4.096 1.00 82.25 677 ARG A O 1
ATOM 5295 N N . GLY A 1 678 ? -18.286 13.905 -5.273 1.00 83.50 678 GLY A N 1
ATOM 5296 C CA . GLY A 1 678 ? -17.455 14.220 -6.435 1.00 83.50 678 GLY A CA 1
ATOM 5297 C C . GLY A 1 678 ? -16.366 15.236 -6.101 1.00 83.50 678 GLY A C 1
ATOM 5298 O O . GLY A 1 678 ? -15.211 14.980 -6.411 1.00 83.50 678 GLY A O 1
ATOM 5299 N N . GLY A 1 679 ? -16.686 16.322 -5.388 1.00 84.75 679 GLY A N 1
ATOM 5300 C CA . GLY A 1 679 ? -15.702 17.302 -4.915 1.00 84.75 679 GLY A CA 1
ATOM 5301 C C . GLY A 1 679 ? -14.615 16.676 -4.038 1.00 84.75 679 GLY A C 1
ATOM 5302 O O . GLY A 1 679 ? -13.429 16.896 -4.276 1.00 84.75 679 GLY A O 1
ATOM 5303 N N . TYR A 1 680 ? -14.997 15.811 -3.093 1.00 85.94 680 TYR A N 1
ATOM 5304 C CA . TYR A 1 680 ? -14.044 15.046 -2.281 1.00 85.94 680 TYR A CA 1
ATOM 5305 C C . TYR A 1 680 ? -13.112 14.159 -3.129 1.00 85.94 680 TYR A C 1
ATOM 5307 O O . TYR A 1 680 ? -11.894 14.141 -2.918 1.00 85.94 680 TYR A O 1
ATOM 5315 N N . ILE A 1 681 ? -13.663 13.452 -4.120 1.00 90.00 681 ILE A N 1
ATOM 5316 C CA . ILE A 1 681 ? -12.871 12.617 -5.032 1.00 90.00 681 ILE A CA 1
ATOM 5317 C C . ILE A 1 681 ? -11.976 13.468 -5.942 1.00 90.00 681 ILE A C 1
ATOM 5319 O O . ILE A 1 681 ? -10.829 13.101 -6.165 1.00 90.00 681 ILE A O 1
ATOM 5323 N N . ILE A 1 682 ? -12.433 14.627 -6.419 1.00 90.94 682 ILE A N 1
ATOM 5324 C CA . ILE A 1 682 ? -11.625 15.551 -7.229 1.00 90.94 682 ILE A CA 1
ATOM 5325 C C . ILE A 1 682 ? -10.420 16.056 -6.425 1.00 90.94 682 ILE A C 1
ATOM 5327 O O . ILE A 1 682 ? -9.298 15.995 -6.923 1.00 90.94 682 ILE A O 1
ATOM 5331 N N . ILE A 1 683 ? -10.617 16.479 -5.171 1.00 90.38 683 ILE A N 1
ATOM 5332 C CA . ILE A 1 683 ? -9.527 16.958 -4.302 1.00 90.38 683 ILE A CA 1
ATOM 5333 C C . ILE A 1 683 ? -8.519 15.835 -4.016 1.00 90.38 683 ILE A C 1
ATOM 5335 O O . ILE A 1 683 ? -7.314 16.034 -4.172 1.00 90.38 683 ILE A O 1
ATOM 5339 N N . THR A 1 684 ? -8.987 14.638 -3.646 1.00 91.12 684 THR A N 1
ATOM 5340 C CA . THR A 1 684 ? -8.091 13.492 -3.390 1.00 91.12 684 THR A CA 1
ATOM 5341 C C . THR A 1 684 ? -7.354 13.045 -4.661 1.00 91.12 684 THR A C 1
ATOM 5343 O O . THR A 1 684 ? -6.155 12.772 -4.605 1.00 91.12 684 THR A O 1
ATOM 5346 N N . THR A 1 685 ? -8.009 13.062 -5.827 1.00 93.81 685 THR A N 1
ATOM 5347 C CA . THR A 1 685 ? -7.383 12.780 -7.135 1.00 93.81 685 THR A CA 1
ATOM 5348 C C . THR A 1 685 ? -6.318 13.816 -7.492 1.00 93.81 685 THR A C 1
ATOM 5350 O O . THR A 1 685 ? -5.229 13.444 -7.920 1.00 93.81 685 THR A O 1
ATOM 5353 N N . PHE A 1 686 ? -6.594 15.106 -7.280 1.00 93.00 686 PHE A N 1
ATOM 5354 C CA . PHE A 1 686 ? -5.638 16.183 -7.540 1.00 93.00 686 PHE A CA 1
ATOM 5355 C C . PHE A 1 686 ? -4.363 16.020 -6.703 1.00 93.00 686 PHE A C 1
ATOM 5357 O O . PHE A 1 686 ? -3.266 16.047 -7.256 1.00 93.00 686 PHE A O 1
ATOM 5364 N N . VAL A 1 687 ? -4.496 15.763 -5.395 1.00 91.62 687 VAL A N 1
ATOM 5365 C CA . VAL A 1 687 ? -3.340 15.499 -4.516 1.00 91.62 687 VAL A CA 1
ATOM 5366 C C . VAL A 1 687 ? -2.575 14.248 -4.967 1.00 91.62 687 VAL A C 1
ATOM 5368 O O . VAL A 1 687 ? -1.348 14.278 -5.027 1.00 91.62 687 VAL A O 1
ATOM 5371 N N . SER A 1 688 ? -3.286 13.185 -5.364 1.00 92.56 688 SER A N 1
ATOM 5372 C CA . SER A 1 688 ? -2.680 11.947 -5.888 1.00 92.56 688 SER A CA 1
ATOM 5373 C C . SER A 1 688 ? -1.844 12.192 -7.150 1.00 92.56 688 SER A C 1
ATOM 5375 O O . SER A 1 688 ? -0.756 11.643 -7.289 1.00 92.56 688 SER A O 1
ATOM 5377 N N . ALA A 1 689 ? -2.346 13.018 -8.074 1.00 91.31 689 ALA A N 1
ATOM 5378 C CA . ALA A 1 689 ? -1.686 13.323 -9.345 1.00 91.31 689 ALA A CA 1
ATOM 5379 C C . ALA A 1 689 ? -0.532 14.327 -9.185 1.00 91.31 689 ALA A C 1
ATOM 5381 O O . ALA A 1 689 ? 0.444 14.281 -9.937 1.00 91.31 689 ALA A O 1
ATOM 5382 N N . ALA A 1 690 ? -0.637 15.231 -8.209 1.00 87.50 690 ALA A N 1
ATOM 5383 C CA . ALA A 1 690 ? 0.394 16.212 -7.900 1.00 87.50 690 ALA A CA 1
ATOM 5384 C C . ALA A 1 690 ? 1.603 15.597 -7.176 1.00 87.50 690 ALA A C 1
ATOM 5386 O O . ALA A 1 690 ? 2.719 16.050 -7.408 1.00 87.50 690 ALA A O 1
ATOM 5387 N N . LEU A 1 691 ? 1.399 14.583 -6.321 1.00 86.31 691 LEU A N 1
ATOM 5388 C CA . LEU A 1 691 ? 2.444 13.969 -5.486 1.00 86.31 691 LEU A CA 1
ATOM 5389 C C . LEU A 1 691 ? 2.368 12.423 -5.501 1.00 86.31 691 LEU A C 1
ATOM 5391 O O . LEU A 1 691 ? 2.016 11.819 -4.485 1.00 86.31 691 LEU A O 1
ATOM 5395 N N . PRO A 1 692 ? 2.716 11.751 -6.618 1.00 87.56 692 PRO A N 1
ATOM 5396 C CA . PRO A 1 692 ? 2.558 10.299 -6.789 1.00 87.56 692 PRO A CA 1
ATOM 5397 C C . PRO A 1 692 ? 3.602 9.431 -6.036 1.00 87.56 692 PRO A C 1
ATOM 5399 O O . PRO A 1 692 ? 3.968 8.339 -6.480 1.00 87.56 692 PRO A O 1
ATOM 5402 N N . PHE A 1 693 ? 4.086 9.879 -4.874 1.00 88.19 693 PHE A N 1
ATOM 5403 C CA . PHE A 1 693 ? 5.133 9.216 -4.087 1.00 88.19 693 PHE A CA 1
ATOM 5404 C C . PHE A 1 693 ? 4.559 8.246 -3.040 1.00 88.19 693 PHE A C 1
ATOM 5406 O O . PHE A 1 693 ? 4.545 8.541 -1.845 1.00 88.19 693 PHE A O 1
ATOM 5413 N N . LEU A 1 694 ? 4.097 7.063 -3.466 1.00 88.44 694 LEU A N 1
ATOM 5414 C CA . LEU A 1 694 ? 3.407 6.108 -2.579 1.00 88.44 694 LEU A CA 1
ATOM 5415 C C . LEU A 1 694 ? 4.176 5.797 -1.279 1.00 88.44 694 LEU A C 1
ATOM 5417 O O . LEU A 1 694 ? 3.575 5.782 -0.207 1.00 88.44 694 LEU A O 1
ATOM 5421 N N . GLY A 1 695 ? 5.495 5.582 -1.353 1.00 88.25 695 GLY A N 1
ATOM 5422 C CA . GLY A 1 695 ? 6.330 5.270 -0.184 1.00 88.25 695 GLY A CA 1
ATOM 5423 C C . GLY A 1 695 ? 6.340 6.383 0.868 1.00 88.25 695 GLY A C 1
ATOM 5424 O O . GLY A 1 695 ? 6.039 6.132 2.037 1.00 88.25 695 GLY A O 1
ATOM 5425 N N . ASP A 1 696 ? 6.613 7.619 0.447 1.00 90.19 696 ASP A N 1
ATOM 5426 C CA . ASP A 1 696 ? 6.611 8.781 1.342 1.00 90.19 696 ASP A CA 1
ATOM 5427 C C . ASP A 1 696 ? 5.212 9.075 1.881 1.00 90.19 696 ASP A C 1
ATOM 5429 O O . ASP A 1 696 ? 5.048 9.514 3.016 1.00 90.19 696 ASP A O 1
ATOM 5433 N N . PHE A 1 697 ? 4.190 8.807 1.073 1.00 89.00 697 PHE A N 1
ATOM 5434 C CA . PHE A 1 697 ? 2.804 9.024 1.439 1.00 89.00 697 PHE A CA 1
ATOM 5435 C C . PHE A 1 697 ? 2.338 8.053 2.540 1.00 89.00 697 PHE A C 1
ATOM 5437 O O . PHE A 1 697 ? 1.691 8.468 3.507 1.00 89.00 697 PHE A O 1
ATOM 5444 N N . MET A 1 698 ? 2.715 6.772 2.450 1.00 92.81 698 MET A N 1
ATOM 5445 C CA . MET A 1 698 ? 2.499 5.791 3.524 1.00 92.81 698 MET A CA 1
ATOM 5446 C C . MET A 1 698 ? 3.247 6.195 4.802 1.00 92.81 698 MET A C 1
ATOM 5448 O O . MET A 1 698 ? 2.658 6.188 5.884 1.00 92.81 698 MET A O 1
ATOM 5452 N N . SER A 1 699 ? 4.500 6.644 4.670 1.00 94.56 699 SER A N 1
ATOM 5453 C CA . SER A 1 699 ? 5.290 7.184 5.783 1.00 94.56 699 SER A CA 1
ATOM 5454 C C . SER A 1 699 ? 4.613 8.394 6.439 1.00 94.56 699 SER A C 1
ATOM 5456 O O . SER A 1 699 ? 4.525 8.452 7.663 1.00 94.56 699 SER A O 1
ATOM 5458 N N . LEU A 1 700 ? 4.129 9.365 5.659 1.00 93.06 700 LEU A N 1
ATOM 5459 C CA . LEU A 1 700 ? 3.484 10.578 6.168 1.00 93.06 700 LEU A CA 1
ATOM 5460 C C . LEU A 1 700 ? 2.170 10.260 6.893 1.00 93.06 700 LEU A C 1
ATOM 5462 O O . LEU A 1 700 ? 1.898 10.818 7.956 1.00 93.06 700 LEU A O 1
ATOM 5466 N N . THR A 1 701 ? 1.382 9.329 6.348 1.00 91.75 701 THR A N 1
ATOM 5467 C CA . THR A 1 701 ? 0.126 8.874 6.963 1.00 91.75 701 THR A CA 1
ATOM 5468 C C . THR A 1 701 ? 0.399 8.144 8.280 1.00 91.75 701 THR A C 1
ATOM 5470 O O . THR A 1 701 ? -0.174 8.482 9.315 1.00 91.75 701 THR A O 1
ATOM 5473 N N . GLY A 1 702 ? 1.357 7.210 8.281 1.00 92.44 702 GLY A N 1
ATOM 5474 C CA . GLY A 1 702 ? 1.803 6.527 9.495 1.00 92.44 702 GLY A CA 1
ATOM 5475 C C . GLY A 1 702 ? 2.257 7.500 10.588 1.00 92.44 702 GLY A C 1
ATOM 5476 O O . GLY A 1 702 ? 1.878 7.350 11.752 1.00 92.44 702 GLY A O 1
ATOM 5477 N N . ALA A 1 703 ? 3.012 8.530 10.191 1.00 93.31 703 ALA A N 1
ATOM 5478 C CA . ALA A 1 703 ? 3.568 9.552 11.068 1.00 93.31 703 ALA A CA 1
ATOM 5479 C C . ALA A 1 703 ? 2.499 10.440 11.726 1.00 93.31 703 ALA A C 1
ATOM 5481 O O . ALA A 1 703 ? 2.459 10.548 12.953 1.00 93.31 703 ALA A O 1
ATOM 5482 N N . ILE A 1 704 ? 1.641 11.068 10.913 1.00 91.31 704 ILE A N 1
ATOM 5483 C CA . ILE A 1 704 ? 0.715 12.118 11.361 1.00 91.31 704 ILE A CA 1
ATOM 5484 C C . ILE A 1 704 ? -0.574 11.546 11.961 1.00 91.31 704 ILE A C 1
ATOM 5486 O O . ILE A 1 704 ? -1.114 12.142 12.892 1.00 91.31 704 ILE A O 1
ATOM 5490 N N . SER A 1 705 ? -1.085 10.414 11.464 1.00 89.56 705 SER A N 1
ATOM 5491 C CA . SER A 1 705 ? -2.386 9.883 11.894 1.00 89.56 705 SER A CA 1
ATOM 5492 C C . SER A 1 705 ? -2.307 8.517 12.565 1.00 89.56 705 SER A C 1
ATOM 5494 O O . SER A 1 705 ? -2.924 8.330 13.618 1.00 89.56 705 SER A O 1
ATOM 5496 N N . THR A 1 706 ? -1.549 7.557 12.023 1.00 90.31 706 THR A N 1
ATOM 5497 C CA . THR A 1 706 ? -1.568 6.193 12.574 1.00 90.31 706 THR A CA 1
ATOM 5498 C C . THR A 1 706 ? -0.877 6.096 13.937 1.00 90.31 706 THR A C 1
ATOM 5500 O O . THR A 1 706 ? -1.457 5.478 14.831 1.00 90.31 706 THR A O 1
ATOM 5503 N N . PHE A 1 707 ? 0.286 6.732 14.160 1.00 92.00 707 PHE A N 1
ATOM 5504 C CA . PHE A 1 707 ? 0.905 6.764 15.497 1.00 92.00 707 PHE A CA 1
ATOM 5505 C C . PHE A 1 707 ? -0.014 7.407 16.559 1.00 92.00 707 PHE A C 1
ATOM 5507 O O . PHE A 1 707 ? -0.278 6.736 17.567 1.00 92.00 707 PHE A O 1
ATOM 5514 N N . PRO A 1 708 ? -0.565 8.630 16.365 1.00 89.69 708 PRO A N 1
ATOM 5515 C CA . PRO A 1 708 ? -1.479 9.228 17.335 1.00 89.69 708 PRO A CA 1
ATOM 5516 C C . PRO A 1 708 ? -2.733 8.399 17.613 1.00 89.69 708 PRO A C 1
ATOM 5518 O O . PRO A 1 708 ? -3.022 8.135 18.777 1.00 89.69 708 PRO A O 1
ATOM 5521 N N . LEU A 1 709 ? -3.455 7.948 16.582 1.00 85.38 709 LEU A N 1
ATOM 5522 C CA . LEU A 1 709 ? -4.720 7.222 16.759 1.00 85.38 709 LEU A CA 1
ATOM 5523 C C . LEU A 1 709 ? -4.519 5.794 17.272 1.00 85.38 709 LEU A C 1
ATOM 5525 O O . LEU A 1 709 ? -5.201 5.359 18.198 1.00 85.38 709 LEU A O 1
ATOM 5529 N N . THR A 1 710 ? -3.609 5.038 16.661 1.00 86.06 710 THR A N 1
ATOM 5530 C CA . THR A 1 710 ? -3.503 3.596 16.922 1.00 86.06 710 THR A CA 1
ATOM 5531 C C . THR A 1 710 ? -2.702 3.320 18.184 1.00 86.06 710 THR A C 1
ATOM 5533 O O . THR A 1 710 ? -3.071 2.431 18.939 1.00 86.06 710 THR A O 1
ATOM 5536 N N . PHE A 1 711 ? -1.639 4.082 18.465 1.00 89.44 711 PHE A N 1
ATOM 5537 C CA . PHE A 1 711 ? -0.708 3.739 19.546 1.00 89.44 711 PHE A CA 1
ATOM 5538 C C . PHE A 1 711 ? -0.780 4.679 20.743 1.00 89.44 711 PHE A C 1
ATOM 5540 O O . PHE A 1 711 ? -0.891 4.198 21.874 1.00 89.44 711 PHE A O 1
ATOM 5547 N N . ILE A 1 712 ? -0.746 5.995 20.521 1.00 90.31 712 ILE A N 1
ATOM 5548 C CA . ILE A 1 712 ? -0.761 6.978 21.615 1.00 90.31 712 ILE A CA 1
ATOM 5549 C C . ILE A 1 712 ? -2.139 6.987 22.284 1.00 90.31 712 ILE A C 1
ATOM 5551 O O . ILE A 1 712 ? -2.261 6.705 23.478 1.00 90.31 712 ILE A O 1
ATOM 5555 N N . LEU A 1 713 ? -3.186 7.264 21.504 1.00 86.94 713 LEU A N 1
ATOM 5556 C CA . LEU A 1 713 ? -4.540 7.458 22.006 1.00 86.94 713 LEU A CA 1
ATOM 5557 C C . LEU A 1 713 ? -5.117 6.161 22.597 1.00 86.94 713 LEU A C 1
ATOM 5559 O O . LEU A 1 713 ? -5.645 6.193 23.704 1.00 86.94 713 LEU A O 1
ATOM 5563 N N . ALA A 1 714 ? -4.884 5.007 21.962 1.00 88.31 714 ALA A N 1
ATOM 5564 C CA . ALA A 1 714 ? -5.265 3.691 22.487 1.00 88.31 714 ALA A CA 1
ATOM 5565 C C . ALA A 1 714 ? -4.686 3.390 23.884 1.00 88.31 714 ALA A C 1
ATOM 5567 O O . ALA A 1 714 ? -5.418 2.999 24.798 1.00 88.31 714 ALA A O 1
ATOM 5568 N N . ASN A 1 715 ? -3.371 3.580 24.066 1.00 90.19 715 ASN A N 1
ATOM 5569 C CA . ASN A 1 715 ? -2.708 3.339 25.351 1.00 90.19 715 ASN A CA 1
ATOM 5570 C C . ASN A 1 715 ? -3.173 4.340 26.414 1.00 90.19 715 ASN A C 1
ATOM 5572 O O . ASN A 1 715 ? -3.454 3.944 27.547 1.00 90.19 715 ASN A O 1
ATOM 5576 N N . HIS A 1 716 ? -3.283 5.621 26.054 1.00 90.25 716 HIS A N 1
ATOM 5577 C CA . HIS A 1 716 ? -3.686 6.674 26.981 1.00 90.25 716 HIS A CA 1
ATOM 5578 C C . HIS A 1 716 ? -5.154 6.531 27.424 1.00 90.25 716 HIS A C 1
ATOM 5580 O O . HIS A 1 716 ? -5.446 6.628 28.618 1.00 90.25 716 HIS A O 1
ATOM 5586 N N . MET A 1 717 ? -6.065 6.204 26.500 1.00 87.19 717 MET A N 1
ATOM 5587 C CA . MET A 1 717 ? -7.468 5.911 26.811 1.00 87.19 717 MET A CA 1
ATOM 5588 C C . MET A 1 717 ? -7.585 4.704 27.734 1.00 87.19 717 MET A C 1
ATOM 5590 O O . MET A 1 717 ? -8.236 4.786 28.771 1.00 87.19 717 MET A O 1
ATOM 5594 N N . TYR A 1 718 ? -6.905 3.597 27.435 1.00 87.75 718 TYR A N 1
ATOM 5595 C CA . TYR A 1 718 ? -6.978 2.416 28.295 1.00 87.75 718 TYR A CA 1
ATOM 5596 C C . TYR A 1 718 ? -6.441 2.685 29.710 1.00 87.75 718 TYR A C 1
ATOM 5598 O O . TYR A 1 718 ? -7.064 2.291 30.702 1.00 87.75 718 TYR A O 1
ATOM 5606 N N . LEU A 1 719 ? -5.333 3.427 29.810 1.00 88.50 719 LEU A N 1
ATOM 5607 C CA . LEU A 1 719 ? -4.748 3.870 31.073 1.00 88.50 719 LEU A CA 1
ATOM 5608 C C . LEU A 1 719 ? -5.727 4.704 31.913 1.00 88.50 719 LEU A C 1
ATOM 5610 O O . LEU A 1 719 ? -5.842 4.476 33.118 1.00 88.50 719 LEU A O 1
ATOM 5614 N N . VAL A 1 720 ? -6.436 5.653 31.296 1.00 86.88 720 VAL A N 1
ATOM 5615 C CA . VAL A 1 720 ? -7.404 6.519 31.989 1.00 86.88 720 VAL A CA 1
ATOM 5616 C C . VAL A 1 720 ? -8.665 5.740 32.368 1.00 86.88 720 VAL A C 1
ATOM 5618 O O . VAL A 1 720 ? -9.061 5.763 33.533 1.00 86.88 720 VAL A O 1
ATOM 5621 N N . ALA A 1 721 ? -9.232 4.964 31.442 1.00 84.94 721 ALA A N 1
ATOM 5622 C CA . ALA A 1 721 ? -10.441 4.167 31.657 1.00 84.94 721 ALA A CA 1
ATOM 5623 C C . ALA A 1 721 ? -10.283 3.106 32.758 1.00 84.94 721 ALA A C 1
ATOM 5625 O O . ALA A 1 721 ? -11.237 2.768 33.459 1.00 84.94 721 ALA A O 1
ATOM 5626 N N . LYS A 1 722 ? -9.083 2.536 32.913 1.00 84.75 722 LYS A N 1
ATOM 5627 C CA . LYS A 1 722 ? -8.807 1.475 33.895 1.00 84.75 722 LYS A CA 1
ATOM 5628 C C . LYS A 1 722 ? -7.884 1.927 35.032 1.00 84.75 722 LYS A C 1
ATOM 5630 O O . LYS A 1 722 ? -7.435 1.077 35.795 1.00 84.75 722 LYS A O 1
ATOM 5635 N N . LYS A 1 723 ? -7.647 3.235 35.221 1.00 80.88 723 LYS A N 1
ATOM 5636 C CA . LYS A 1 723 ? -6.667 3.805 36.178 1.00 80.88 723 LYS A CA 1
ATOM 5637 C C . LYS A 1 723 ? -6.692 3.177 37.581 1.00 80.88 723 LYS A C 1
ATOM 5639 O O . LYS A 1 723 ? -5.628 2.935 38.151 1.00 80.88 723 LYS A O 1
ATOM 5644 N N . GLN A 1 724 ? -7.874 2.886 38.128 1.00 79.12 724 GLN A N 1
ATOM 5645 C CA . GLN A 1 724 ? -8.024 2.280 39.462 1.00 79.12 724 GLN A CA 1
ATOM 5646 C C . GLN A 1 724 ? -7.753 0.765 39.505 1.00 79.12 724 GLN A C 1
ATOM 5648 O O . GLN A 1 724 ? -7.453 0.233 40.565 1.00 79.12 724 GLN A O 1
ATOM 5653 N N . LYS A 1 725 ? -7.827 0.065 38.365 1.00 80.44 725 LYS A N 1
ATOM 5654 C CA . LYS A 1 725 ? -7.631 -1.393 38.246 1.00 80.44 725 LYS A CA 1
ATOM 5655 C C . LYS A 1 725 ? -6.234 -1.794 37.742 1.00 80.44 725 LYS A C 1
ATOM 5657 O O . LYS A 1 725 ? -5.977 -2.981 37.582 1.00 80.44 725 LYS A O 1
ATOM 5662 N N . LEU A 1 726 ? -5.360 -0.827 37.445 1.00 85.62 726 LEU A N 1
ATOM 5663 C CA . LEU A 1 726 ? -4.023 -1.064 36.885 1.00 85.62 726 LEU A CA 1
ATOM 5664 C C . LEU A 1 726 ? -2.916 -0.931 37.938 1.00 85.62 726 LEU A C 1
ATOM 5666 O O . LEU A 1 726 ? -2.855 0.062 38.674 1.00 85.62 726 LEU A O 1
ATOM 5670 N N . ASN A 1 727 ? -1.985 -1.884 37.933 1.00 88.38 727 ASN A N 1
ATOM 5671 C CA . ASN A 1 727 ? -0.794 -1.872 38.787 1.00 88.38 727 ASN A CA 1
ATOM 5672 C C . ASN A 1 727 ? 0.189 -0.771 38.347 1.00 88.38 727 ASN A C 1
ATOM 5674 O O . ASN A 1 727 ? 0.208 -0.373 37.180 1.00 88.38 727 ASN A O 1
ATOM 5678 N N . SER A 1 728 ? 1.064 -0.306 39.246 1.00 85.62 728 SER A N 1
ATOM 5679 C CA . SER A 1 728 ? 2.048 0.753 38.941 1.00 85.62 728 SER A CA 1
ATOM 5680 C C . SER A 1 728 ? 2.957 0.415 37.751 1.00 85.62 728 SER A C 1
ATOM 5682 O O . SER A 1 728 ? 3.232 1.283 36.926 1.00 85.62 728 SER A O 1
ATOM 5684 N N . LEU A 1 729 ? 3.343 -0.858 37.592 1.00 87.75 729 LEU A N 1
ATOM 5685 C CA . LEU A 1 729 ? 4.118 -1.327 36.437 1.00 87.75 729 LEU A CA 1
ATOM 5686 C C . LEU A 1 729 ? 3.336 -1.205 35.114 1.00 87.75 729 LEU A C 1
ATOM 5688 O O . LEU A 1 729 ? 3.884 -0.748 34.117 1.00 87.75 729 LEU A O 1
ATOM 5692 N N . GLN A 1 730 ? 2.042 -1.543 35.109 1.00 86.50 730 GLN A N 1
ATOM 5693 C CA . GLN A 1 730 ? 1.176 -1.404 33.927 1.00 86.50 730 GLN A CA 1
ATOM 5694 C C . GLN A 1 730 ? 0.938 0.071 33.577 1.00 86.50 730 GLN A C 1
ATOM 5696 O O . GLN A 1 730 ? 0.937 0.441 32.405 1.00 86.50 730 GLN A O 1
ATOM 5701 N N . LYS A 1 731 ? 0.787 0.933 34.592 1.00 88.31 731 LYS A N 1
ATOM 5702 C CA . LYS A 1 731 ? 0.702 2.391 34.415 1.00 88.31 731 LYS A CA 1
ATOM 5703 C C . LYS A 1 731 ? 1.971 2.950 33.767 1.00 88.31 731 LYS A C 1
ATOM 5705 O O . LYS A 1 731 ? 1.865 3.728 32.823 1.00 88.31 731 LYS A O 1
ATOM 5710 N N . SER A 1 732 ? 3.143 2.511 34.232 1.00 89.00 732 SER A N 1
ATOM 5711 C CA . SER A 1 732 ? 4.440 2.865 33.643 1.00 89.00 732 SER A CA 1
ATOM 5712 C C . SER A 1 732 ? 4.559 2.385 32.190 1.00 89.00 732 SER A C 1
ATOM 5714 O O . SER A 1 732 ? 4.905 3.172 31.315 1.00 89.00 732 SER A O 1
ATOM 5716 N N . TRP A 1 733 ? 4.167 1.139 31.898 1.00 90.38 733 TRP A N 1
ATOM 5717 C CA . TRP A 1 733 ? 4.174 0.574 30.542 1.00 90.38 733 TRP A CA 1
ATOM 5718 C C . TRP A 1 733 ? 3.338 1.385 29.538 1.00 90.38 733 TRP A C 1
ATOM 5720 O O . TRP A 1 733 ? 3.820 1.720 28.457 1.00 90.38 733 TRP A O 1
ATOM 5730 N N . HIS A 1 734 ? 2.101 1.753 29.892 1.00 91.69 734 HIS A N 1
ATOM 5731 C CA . HIS A 1 734 ? 1.265 2.577 29.011 1.00 91.69 734 HIS A CA 1
ATOM 5732 C C . HIS A 1 734 ? 1.843 3.985 28.803 1.00 91.69 734 HIS A C 1
ATOM 5734 O O . HIS A 1 734 ? 1.818 4.479 27.678 1.00 91.69 734 HIS A O 1
ATOM 5740 N N . TRP A 1 735 ? 2.406 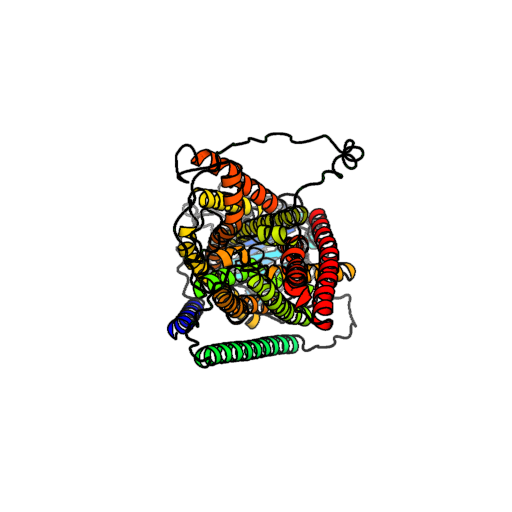4.611 29.845 1.00 92.12 735 TRP A N 1
ATOM 5741 C CA . TRP A 1 735 ? 3.091 5.903 29.717 1.00 92.12 735 TRP A CA 1
ATOM 5742 C C . TRP A 1 735 ? 4.356 5.826 28.855 1.00 92.12 735 TRP A C 1
ATOM 5744 O O . TRP A 1 735 ? 4.584 6.719 28.042 1.00 92.12 735 TRP A O 1
ATOM 5754 N N . LEU A 1 736 ? 5.144 4.754 28.975 1.00 92.62 736 LEU A N 1
ATOM 5755 C CA . LEU A 1 736 ? 6.315 4.511 28.132 1.00 92.62 736 LEU A CA 1
ATOM 5756 C C . LEU A 1 736 ? 5.904 4.415 26.660 1.00 92.62 736 LEU A C 1
ATOM 5758 O O . LEU A 1 736 ? 6.488 5.110 25.833 1.00 92.62 736 LEU A O 1
ATOM 5762 N N . ASN A 1 737 ? 4.862 3.638 26.341 1.00 92.12 737 ASN A N 1
ATOM 5763 C CA . ASN A 1 737 ? 4.324 3.554 24.980 1.00 92.12 737 ASN A CA 1
ATOM 5764 C C . ASN A 1 737 ? 3.865 4.927 24.462 1.00 92.12 737 ASN A C 1
ATOM 5766 O O . ASN A 1 737 ? 4.246 5.319 23.362 1.00 92.12 737 ASN A O 1
ATOM 5770 N N . VAL A 1 738 ? 3.092 5.680 25.254 1.00 92.62 738 VAL A N 1
ATOM 5771 C CA . VAL A 1 738 ? 2.633 7.038 24.899 1.00 92.62 738 VAL A CA 1
ATOM 5772 C C . VAL A 1 738 ? 3.812 7.958 24.561 1.00 92.62 738 VAL A C 1
ATOM 5774 O O . VAL A 1 738 ? 3.808 8.584 23.501 1.00 92.62 738 VAL A O 1
ATOM 5777 N N . SER A 1 739 ? 4.847 7.994 25.403 1.00 92.81 739 SER A N 1
ATOM 5778 C CA . SER A 1 739 ? 6.036 8.829 25.187 1.00 92.81 739 SER A CA 1
ATOM 5779 C C . SER A 1 739 ? 6.883 8.366 23.997 1.00 92.81 739 SER A C 1
ATOM 5781 O O . SER A 1 739 ? 7.313 9.192 23.193 1.00 92.81 739 SER A O 1
ATOM 5783 N N . PHE A 1 740 ? 7.100 7.055 23.848 1.00 93.56 740 PHE A N 1
ATOM 5784 C CA . PHE A 1 740 ? 7.887 6.474 22.758 1.00 93.56 740 PHE A CA 1
ATOM 5785 C C . PHE A 1 740 ? 7.235 6.717 21.392 1.00 93.56 740 PHE A C 1
ATOM 5787 O O . PHE A 1 740 ? 7.884 7.234 20.482 1.00 93.56 740 PHE A O 1
ATOM 5794 N N . PHE A 1 741 ? 5.940 6.411 21.252 1.00 93.38 741 PHE A N 1
ATOM 5795 C CA . PHE A 1 741 ? 5.217 6.650 20.002 1.00 93.38 741 PHE A CA 1
ATOM 5796 C C . PHE A 1 741 ? 4.989 8.142 19.733 1.00 93.38 741 PHE A C 1
ATOM 5798 O O . PHE A 1 741 ? 4.962 8.532 18.570 1.00 93.38 741 PHE A O 1
ATOM 5805 N N . GLY A 1 742 ? 4.918 8.991 20.767 1.00 92.69 742 GLY A N 1
ATOM 5806 C CA . GLY A 1 742 ? 4.933 10.451 20.618 1.00 92.69 742 GLY A CA 1
ATOM 5807 C C . GLY A 1 742 ? 6.227 10.971 19.987 1.00 92.69 742 GLY A C 1
ATOM 5808 O O . GLY A 1 742 ? 6.184 11.675 18.979 1.00 92.69 742 GLY A O 1
ATOM 5809 N N . LEU A 1 743 ? 7.382 10.568 20.524 1.00 93.50 743 LEU A N 1
ATOM 5810 C CA . LEU A 1 743 ? 8.697 10.891 19.953 1.00 93.50 743 LEU A CA 1
ATOM 5811 C C . LEU A 1 743 ? 8.856 10.348 18.525 1.00 93.50 743 LEU A C 1
ATOM 5813 O O . LEU A 1 743 ? 9.322 11.071 17.643 1.00 93.50 743 LEU A O 1
ATOM 5817 N N . MET A 1 744 ? 8.423 9.106 18.280 1.00 93.56 744 MET A N 1
ATOM 5818 C CA . MET A 1 744 ? 8.477 8.491 16.952 1.00 93.56 744 MET A CA 1
ATOM 5819 C C . MET A 1 744 ? 7.586 9.223 15.937 1.00 93.56 744 MET A C 1
ATOM 5821 O O . MET A 1 744 ? 8.031 9.465 14.820 1.00 93.56 744 MET A O 1
ATOM 5825 N N . ALA A 1 745 ? 6.373 9.640 16.319 1.00 93.38 745 ALA A N 1
ATOM 5826 C CA . ALA A 1 745 ? 5.465 10.393 15.450 1.00 93.38 745 ALA A CA 1
ATOM 5827 C C . ALA A 1 745 ? 6.064 11.737 15.005 1.00 93.38 745 ALA A C 1
ATOM 5829 O O . ALA A 1 745 ? 6.010 12.080 13.822 1.00 93.38 745 ALA A O 1
ATOM 5830 N N . VAL A 1 746 ? 6.693 12.478 15.926 1.00 93.44 746 VAL A N 1
ATOM 5831 C CA . VAL A 1 746 ? 7.371 13.747 15.608 1.00 93.44 746 VAL A CA 1
ATOM 5832 C C . VAL A 1 746 ? 8.566 13.506 14.682 1.00 93.44 746 VAL A C 1
ATOM 5834 O O . VAL A 1 746 ? 8.661 14.139 13.629 1.00 93.44 746 VAL A O 1
ATOM 5837 N N . ALA A 1 747 ? 9.444 12.556 15.022 1.00 94.12 747 ALA A N 1
ATOM 5838 C CA . ALA A 1 747 ? 10.614 12.227 14.207 1.00 94.12 747 ALA A CA 1
ATOM 5839 C C . ALA A 1 747 ? 10.224 11.760 12.792 1.00 94.12 747 ALA A C 1
ATOM 5841 O O . ALA A 1 747 ? 10.807 12.212 11.804 1.00 94.12 747 ALA A O 1
ATOM 5842 N N . ALA A 1 748 ? 9.201 10.910 12.682 1.00 94.12 748 ALA A N 1
ATOM 5843 C CA . ALA A 1 748 ? 8.685 10.423 11.410 1.00 94.12 748 ALA A CA 1
ATOM 5844 C C . ALA A 1 748 ? 7.970 11.499 10.592 1.00 94.12 748 ALA A C 1
ATOM 5846 O O . ALA A 1 748 ? 8.097 11.499 9.371 1.00 94.12 748 ALA A O 1
ATOM 5847 N N . THR A 1 749 ? 7.292 12.455 11.230 1.00 92.12 749 THR A N 1
ATOM 5848 C CA . THR A 1 749 ? 6.674 13.583 10.518 1.00 92.12 749 THR A CA 1
ATOM 5849 C C . THR A 1 749 ? 7.752 14.459 9.877 1.00 92.12 749 THR A C 1
ATOM 5851 O O . THR A 1 749 ? 7.669 14.768 8.690 1.00 92.12 749 THR A O 1
ATOM 5854 N N . VAL A 1 750 ? 8.819 14.785 10.618 1.00 92.00 750 VAL A N 1
ATOM 5855 C CA . VAL A 1 750 ? 9.973 15.528 10.078 1.00 92.00 750 VAL A CA 1
ATOM 5856 C C . VAL A 1 750 ? 10.664 14.745 8.955 1.00 92.00 750 VAL A C 1
ATOM 5858 O O . VAL A 1 750 ? 11.014 15.327 7.926 1.00 92.00 750 VAL A O 1
ATOM 5861 N N . ALA A 1 751 ? 10.828 13.428 9.112 1.00 92.88 751 ALA A N 1
ATOM 5862 C CA . ALA A 1 751 ? 11.424 12.576 8.087 1.00 92.88 751 ALA A CA 1
ATOM 5863 C C . ALA A 1 751 ? 10.582 12.522 6.802 1.00 92.88 751 ALA A C 1
ATOM 5865 O O . ALA A 1 751 ? 11.119 12.777 5.725 1.00 92.88 751 ALA A O 1
ATOM 5866 N N . ALA A 1 752 ? 9.276 12.268 6.909 1.00 91.38 752 ALA A N 1
ATOM 5867 C CA . ALA A 1 752 ? 8.362 12.199 5.772 1.00 91.38 752 ALA A CA 1
ATOM 5868 C C . ALA A 1 752 ? 8.292 13.535 5.013 1.00 91.38 752 ALA A C 1
ATOM 5870 O O . ALA A 1 752 ? 8.457 13.563 3.794 1.00 91.38 752 ALA A O 1
ATOM 5871 N N . LEU A 1 753 ? 8.151 14.661 5.726 1.00 89.56 753 LEU A N 1
ATOM 5872 C CA . LEU A 1 753 ? 8.161 15.996 5.117 1.00 89.56 753 LEU A CA 1
ATOM 5873 C C . LEU A 1 753 ? 9.483 16.287 4.393 1.00 89.56 753 LEU A C 1
ATOM 5875 O O . LEU A 1 753 ? 9.473 16.847 3.295 1.00 89.56 753 LEU A O 1
ATOM 5879 N N . ARG A 1 754 ? 10.627 15.877 4.962 1.00 90.19 754 ARG A N 1
ATOM 5880 C CA . ARG A 1 754 ? 11.933 16.008 4.302 1.00 90.19 754 ARG A CA 1
ATOM 5881 C C . ARG A 1 754 ? 12.026 15.148 3.040 1.00 90.19 754 ARG A C 1
ATOM 5883 O O . ARG A 1 754 ? 12.535 15.648 2.042 1.00 90.19 754 ARG A O 1
ATOM 5890 N N . LEU A 1 755 ? 11.574 13.893 3.075 1.00 87.56 755 LEU A N 1
ATOM 5891 C CA . LEU A 1 755 ? 11.604 12.987 1.918 1.00 87.56 755 LEU A CA 1
ATOM 5892 C C . LEU A 1 755 ? 10.774 13.552 0.758 1.00 87.56 755 LEU A C 1
ATOM 5894 O O . LEU A 1 755 ? 11.321 13.769 -0.322 1.00 87.56 755 LEU A O 1
ATOM 5898 N N . ILE A 1 756 ? 9.524 13.948 1.027 1.00 87.31 756 ILE A N 1
ATOM 5899 C CA . ILE A 1 756 ? 8.650 14.614 0.047 1.00 87.31 756 ILE A CA 1
ATOM 5900 C C . ILE A 1 756 ? 9.321 15.882 -0.494 1.00 87.31 756 ILE A C 1
ATOM 5902 O O . ILE A 1 756 ? 9.408 16.065 -1.703 1.00 87.31 756 ILE A O 1
ATOM 5906 N N . THR A 1 757 ? 9.870 16.740 0.374 1.00 86.62 757 THR A N 1
ATOM 5907 C CA . THR A 1 757 ? 10.546 17.980 -0.055 1.00 86.62 757 THR A CA 1
ATOM 5908 C C . THR A 1 757 ? 11.760 17.709 -0.949 1.00 86.62 757 THR A C 1
ATOM 5910 O O . THR A 1 757 ? 12.044 18.496 -1.850 1.00 86.62 757 THR A O 1
ATOM 5913 N N . VAL A 1 758 ? 12.495 16.617 -0.719 1.00 86.44 758 VAL A N 1
ATOM 5914 C CA . VAL A 1 758 ? 13.628 16.218 -1.565 1.00 86.44 758 VAL A CA 1
ATOM 5915 C C . VAL A 1 758 ? 13.138 15.711 -2.921 1.00 86.44 758 VAL A C 1
ATOM 5917 O O . VAL A 1 758 ? 13.642 16.184 -3.936 1.00 86.44 758 VAL A O 1
ATOM 5920 N N . HIS A 1 759 ? 12.128 14.838 -2.969 1.00 83.19 759 HIS A N 1
ATOM 5921 C CA . HIS A 1 759 ? 11.587 14.334 -4.237 1.00 83.19 759 HIS A CA 1
ATOM 5922 C C . HIS A 1 759 ? 10.887 15.432 -5.059 1.00 83.19 759 HIS A C 1
ATOM 5924 O O . HIS A 1 759 ? 11.083 15.505 -6.273 1.00 83.19 759 HIS A O 1
ATOM 5930 N N . CYS A 1 760 ? 10.189 16.373 -4.415 1.00 83.56 760 CYS A N 1
ATOM 5931 C CA . CYS A 1 760 ? 9.600 17.550 -5.065 1.00 83.56 760 CYS A CA 1
ATOM 5932 C C . CYS A 1 760 ? 10.631 18.510 -5.687 1.00 83.56 760 CYS A C 1
ATOM 5934 O O . CYS A 1 760 ? 10.270 19.279 -6.570 1.00 83.56 760 CYS A O 1
ATOM 5936 N N . LYS A 1 761 ? 11.905 18.494 -5.265 1.00 83.19 761 LYS A N 1
ATOM 5937 C CA . LYS A 1 761 ? 12.959 19.297 -5.922 1.00 83.19 761 LYS A CA 1
ATOM 5938 C C . LYS A 1 761 ? 13.390 18.724 -7.271 1.00 83.19 761 LYS A C 1
ATOM 5940 O O . LYS A 1 761 ? 13.901 19.466 -8.100 1.00 83.19 761 LYS A O 1
ATOM 5945 N N . THR A 1 762 ? 13.215 17.419 -7.468 1.00 77.69 762 THR A N 1
ATOM 5946 C CA . THR A 1 762 ? 13.555 16.701 -8.707 1.00 77.69 762 THR A CA 1
ATOM 5947 C C . THR A 1 762 ? 12.343 16.422 -9.596 1.00 77.69 762 THR A C 1
ATOM 5949 O O . THR A 1 762 ? 12.510 16.140 -10.777 1.00 77.69 762 THR A O 1
ATOM 5952 N N . TYR A 1 763 ? 11.130 16.492 -9.047 1.00 78.31 763 TYR A N 1
ATOM 5953 C CA . TYR A 1 763 ? 9.884 16.190 -9.745 1.00 78.31 763 TYR A CA 1
ATOM 5954 C C . TYR A 1 763 ? 9.153 17.469 -10.163 1.00 78.31 763 TYR A C 1
ATOM 5956 O O . TYR A 1 763 ? 8.734 18.266 -9.323 1.00 78.31 763 TYR A O 1
ATOM 5964 N N . HIS A 1 764 ? 8.944 17.643 -11.467 1.00 76.50 764 HIS A N 1
ATOM 5965 C CA . HIS A 1 764 ? 8.018 18.655 -11.973 1.00 76.50 764 HIS A CA 1
ATOM 5966 C C . HIS A 1 764 ? 6.571 18.181 -11.786 1.00 76.50 764 HIS A C 1
ATOM 5968 O O . HIS A 1 764 ? 6.265 17.012 -12.004 1.00 76.50 764 HIS A O 1
ATOM 5974 N N . ILE A 1 765 ? 5.663 19.088 -11.417 1.00 75.88 765 ILE A N 1
ATOM 5975 C CA . ILE A 1 765 ? 4.246 18.749 -11.223 1.00 75.88 765 ILE A CA 1
ATOM 5976 C C . ILE A 1 765 ? 3.678 18.171 -12.530 1.00 75.88 765 ILE A C 1
ATOM 5978 O O . ILE A 1 765 ? 3.825 18.761 -13.599 1.00 75.88 765 ILE A O 1
ATOM 5982 N N . PHE A 1 766 ? 3.047 17.000 -12.428 1.00 73.50 766 PHE A N 1
ATOM 5983 C CA . PHE A 1 766 ? 2.574 16.179 -13.549 1.00 73.50 766 PHE A CA 1
ATOM 5984 C C . PHE A 1 766 ? 3.668 15.666 -14.517 1.00 73.50 766 PHE A C 1
ATOM 5986 O O . PHE A 1 766 ? 3.392 15.359 -15.685 1.00 73.50 766 PHE A O 1
ATOM 5993 N N . ALA A 1 767 ? 4.914 15.540 -14.051 1.00 66.88 767 ALA A N 1
ATOM 5994 C CA . ALA A 1 767 ? 5.909 14.695 -14.703 1.00 66.88 767 ALA A CA 1
ATOM 5995 C C . ALA A 1 767 ? 5.506 13.213 -14.630 1.00 66.88 767 ALA A C 1
ATOM 5997 O O . ALA A 1 767 ? 4.578 12.831 -13.915 1.00 66.88 767 ALA A O 1
ATOM 5998 N N . ASP A 1 768 ? 6.193 12.382 -15.409 1.00 68.75 768 ASP A N 1
ATOM 5999 C CA . ASP A 1 768 ? 6.041 10.937 -15.292 1.00 68.75 768 ASP A CA 1
ATOM 6000 C C . ASP A 1 768 ? 7.029 10.362 -14.267 1.00 68.75 768 ASP A C 1
ATOM 6002 O O . ASP A 1 768 ? 8.071 10.969 -14.010 1.00 68.75 768 ASP A O 1
ATOM 6006 N N . MET A 1 769 ? 6.670 9.214 -13.685 1.00 60.75 769 MET A N 1
ATOM 6007 C CA . MET A 1 769 ? 7.488 8.441 -12.737 1.00 60.75 769 MET A CA 1
ATOM 6008 C C . MET A 1 769 ? 7.894 7.089 -13.316 1.00 60.75 769 MET A C 1
ATOM 6010 O O . MET A 1 769 ? 7.015 6.455 -13.955 1.00 60.75 769 MET A O 1
#

Organism: NCBI:txid192012

pLDDT: mean 70.38, std 22.69, range [21.81, 95.88]

Solvent-accessible surface area (backbone atoms only — not comparable to full-atom values): 42765 Å² total; per-residue (Å²): 130,75,62,61,63,52,48,52,51,47,50,51,48,51,51,55,58,66,69,49,88,69,84,81,84,75,87,86,77,91,77,91,58,75,92,86,78,93,81,65,60,74,44,71,60,54,50,82,47,72,100,75,71,36,42,44,40,55,60,104,52,92,80,38,38,16,39,46,30,84,47,74,70,41,73,38,38,70,41,42,22,40,39,40,39,39,30,36,32,37,30,67,29,44,28,47,35,42,36,48,58,73,47,81,82,67,70,61,98,79,58,85,71,62,56,90,85,53,82,44,42,41,39,42,38,40,34,63,38,35,38,35,35,44,46,44,81,73,83,56,73,53,65,47,78,38,94,81,39,43,68,78,40,50,30,36,38,38,40,43,35,39,34,94,74,26,31,38,35,34,31,71,40,50,66,88,56,72,86,62,88,69,51,77,45,77,46,78,51,58,61,26,70,53,46,67,54,42,44,27,31,53,32,47,38,40,52,60,90,73,86,93,58,75,37,39,46,69,40,66,52,74,50,79,45,78,52,67,84,82,78,63,81,82,82,79,68,89,82,80,70,84,84,73,86,78,75,90,69,66,59,62,59,53,51,50,50,50,50,51,49,50,54,48,52,50,52,50,50,44,52,50,48,52,48,52,51,51,52,51,55,52,50,74,72,65,68,75,86,75,70,88,76,87,78,85,80,85,84,80,89,80,84,89,85,79,88,86,91,86,76,82,86,78,73,71,82,80,64,74,79,79,64,86,85,90,86,82,89,83,89,82,88,84,88,84,83,96,82,85,89,87,89,79,94,66,96,69,61,76,70,80,93,60,100,63,77,59,47,69,39,50,38,66,59,50,17,48,54,56,20,45,62,48,44,30,63,66,39,40,23,40,20,25,33,28,30,28,46,40,22,70,68,47,27,55,52,45,48,54,50,38,49,56,54,40,50,52,29,51,57,42,46,48,70,48,38,58,47,95,74,37,65,42,49,42,65,34,54,47,39,21,73,74,66,34,71,71,41,19,53,53,45,41,53,38,45,53,51,39,37,52,48,55,39,19,52,27,31,32,50,19,4,51,24,49,41,54,40,48,62,69,78,46,91,75,76,83,77,45,47,36,59,32,14,48,53,34,23,52,51,43,31,53,51,63,62,73,57,73,57,74,80,55,47,68,59,50,48,54,52,33,49,55,26,34,50,49,26,50,51,47,51,37,55,28,20,50,53,48,36,72,77,45,78,85,68,58,61,64,55,66,77,53,77,71,51,37,53,36,42,35,42,17,16,56,16,26,43,43,34,58,59,58,52,88,54,50,45,49,56,48,38,28,30,23,82,64,39,53,67,31,44,52,54,14,51,53,42,21,72,48,69,38,45,46,65,39,52,50,39,25,54,36,39,26,66,37,38,22,56,71,32,41,64,47,41,77,74,73,51,68,75,59,63,69,60,56,39,52,23,25,54,23,35,25,56,25,19,46,52,49,33,52,63,57,44,42,66,59,52,52,50,53,45,52,77,73,62,72,80,77,64,72,76,35,82,83,46,38,61,56,46,44,52,54,54,35,48,54,33,51,54,35,27,50,54,20,32,59,57,74,49,60,46,46,49,39,6,36,40,8,10,68,20,30,30,48,56,42,46,22,46,24,33,50,50,45,48,63,78,39,52,92,82,53,53,72,69,57,53,49,51,33,52,48,48,29,54,53,41,48,53,49,22,54,55,9,36,56,24,17,54,49,52,48,55,55,52,55,74,77,49,60,81,65,50,68,129

Radius of gyration: 35.52 Å; Cα contacts (8 Å, |Δi|>4): 1133; chains: 1; bounding box: 88×68×114 Å

InterPro domains:
  IPR001220 Legume lectin domain [PF00139] (40-230)
  IPR013057 Amino acid transporter, transmembrane domain [PF01490] (360-753)
  IPR013320 Concanavalin A-like lectin/glucanase domain superfamily [SSF49899] (38-230)